Protein AF-A0A8J4X1J0-F1 (afdb_monomer)

Solvent-accessible surface area (backbone atoms only — not comparable to full-atom values): 43280 Å² total; per-residue (Å²): 134,93,78,87,61,37,73,50,76,62,74,62,29,41,37,28,19,87,46,92,84,58,94,62,65,80,46,73,46,73,48,87,46,62,73,51,77,46,79,52,83,76,87,68,97,74,74,69,63,28,39,34,35,43,32,36,79,91,47,76,45,82,46,73,29,86,29,63,68,56,36,57,49,50,51,47,49,53,49,13,59,72,71,59,43,72,67,84,88,60,97,66,55,74,69,56,52,51,52,42,50,51,51,26,51,51,49,54,52,51,56,53,53,64,72,60,75,83,67,84,89,82,88,78,88,78,83,81,86,72,77,79,47,85,29,55,45,100,43,53,75,67,54,50,53,50,50,41,66,75,38,63,89,33,25,30,25,34,37,25,58,26,96,80,76,79,41,34,27,39,40,36,55,45,85,70,99,48,87,44,76,51,76,40,44,32,45,73,44,98,87,65,33,34,32,38,67,50,100,73,67,43,82,17,77,43,64,52,44,51,53,50,52,50,21,59,78,47,75,58,73,43,34,64,24,47,79,72,75,73,94,68,84,59,44,39,40,69,51,70,42,92,87,76,72,53,76,46,81,37,65,62,82,77,65,98,60,89,78,77,76,75,58,64,60,88,73,62,81,47,41,66,31,74,57,91,98,46,41,41,31,57,28,75,33,82,34,74,95,74,51,26,33,38,39,22,16,44,26,33,38,35,34,20,31,58,91,46,53,65,44,72,61,29,60,39,78,55,66,56,57,66,71,51,24,51,53,28,30,75,73,77,43,49,55,93,70,55,22,39,13,35,36,71,45,64,40,80,42,95,88,72,36,30,44,37,26,21,10,39,19,56,49,19,34,24,35,42,33,44,78,56,98,69,40,48,44,72,70,80,62,72,40,87,12,71,30,57,32,34,26,50,81,86,55,58,48,28,60,44,74,56,97,85,31,41,36,15,29,18,23,53,38,82,83,59,80,41,72,33,47,28,38,32,86,83,64,68,33,27,56,67,96,41,63,75,73,56,31,82,63,43,37,42,32,48,47,80,42,61,48,30,66,94,32,93,58,46,37,50,26,33,41,36,40,35,30,25,25,53,41,78,66,58,96,55,100,57,94,47,62,36,16,32,41,30,37,33,39,68,79,60,69,12,25,74,75,50,50,58,48,15,61,56,24,47,35,35,26,43,39,50,51,60,58,81,101,55,93,68,63,29,33,57,48,24,60,30,82,45,55,90,68,54,57,83,59,19,32,39,41,33,32,23,30,55,87,46,88,90,51,48,43,20,35,32,30,42,32,41,48,59,58,51,49,48,45,76,73,65,46,48,34,30,38,72,41,87,89,78,75,42,52,40,77,49,86,70,91,77,52,81,68,60,58,35,56,60,68,22,50,73,41,40,77,72,75,27,83,48,45,51,60,55,54,57,73,25,44,52,46,24,73,71,34,27,34,40,54,50,62,38,61,23,73,76,73,36,46,60,43,37,42,60,53,70,44,51,34,26,49,45,70,47,79,46,60,28,95,88,67,51,78,43,60,39,36,41,35,23,15,47,52,12,30,36,36,35,32,37,66,56,94,80,45,66,42,74,54,48,60,46,44,70,46,99,54,76,43,37,29,64,33,68,48,77,38,82,89,81,44,35,36,37,37,16,18,58,69,37,33,35,36,35,55,81,67,62,35,69,72,27,86,42,53,58,53,24,17,58,36,40,39,63,55,30,24,19,30,65,85,80,69,42,21,37,47,46,91,76,56,56,84,89,51,51,88,49,41,45,68,25,65,84,79,38,63,51,88,84,44,80,88,131

Sequence (784 aa):
VSRRLWTCLCGNTLYFFNNAKDTHYVEKLDLSGFVSLIDDCSRDRNLEAARMNLRMKDGEIKLTAPNLEARELWKGFLYSVVDLTVPTTLTLLPGQLHMLKEVVEKERQRRRARSLSRAPSSPLSLPLVGEIPACFRPVSRIEAEVLLERHPDCGNMLLRPGRDGTSLAVTTRQDLNGSVFRHYRVTQKPQGGYIIDVENPIPCPTLHDVINALVEKTAGTLQPFLLEEPYEENITYISSNDENGERTLHCAPTGTFPRRPSLPPKGYGGHVFQEEGVWNYSTMLLREDMGVLILGARETIFALDLNNITHKKAMVKWEVISDMQDTCSKKGKKKETECQNYIRILHKMPDGRMYVCGTNAFNPTCDYMSYTDGNLVLENNQHEGKGRCPFDPFQRSTSEFVDGELYSATSGNFLGSDPVMMRSLNESIRTEFSRSWLSEPRFIGMKHVAEGKDNPEGDDDKIYLFFSEAALEYNSYKKLDVSRVARVCKGDLGGARTLQRKWTSFLKARLDCPVPETKLPFLIQDVFLLCPGNWSTCVFYGVFSPQTDMLQYSAVCAYRIQDIREVFSRSNYKTMDASNSQWVTYNGDVPQPRPGACINNATRQQNIFKSLDVPDKTLQFVKEKPLMDQAVEPSSKQPLLVKKGATFTSIVVASTTALDGSIHQVMFIGTASGSVLKAVNYNGEMVISEEVQLFAHSEPVKILRLSSTVGQLYAGSEVAAAQMPLSACGHYTSCMDCVLARDPYCGWDLTSNGCVAISTTHPNTHSEVVQSLRDGNTSRCPAV

Nearest PDB structures (foldseek):
  1olz-assembly1_B  TM=9.410E-01  e=7.943E-62  Homo sapiens
  3ol2-assembly1_A-2  TM=9.557E-01  e=1.565E-60  Homo sapiens
  4gz8-assembly1_A  TM=9.293E-01  e=9.416E-50  Mus musculus
  1q47-assembly1_B  TM=9.420E-01  e=6.108E-47  Mus musculus
  4gza-assembly1_G  TM=9.334E-01  e=1.654E-44  Mus musculus

Radius of gyration: 31.63 Å; Cα contacts (8 Å, |Δi|>4): 1754; chains: 1; bounding box: 91×72×89 Å

InterPro domains:
  IPR000980 SH2 domain [PS50001] (127-231)
  IPR001627 Sema domain [PF01403] (524-708)
  IPR001627 Sema domain [PS51004] (260-726)
  IPR001627 Sema domain [SM00630] (281-710)
  IPR002165 Plexin repeat [PF01437] (729-782)
  IPR011993 PH-like domain superfamily [G3DSA:2.30.29.30] (2-119)
  IPR015943 WD40/YVTN repeat-like-containing domain superfamily [G3DSA:2.130.10.10] (263-727)
  IPR016201 PSI domain [SM00423] (728-782)
  IPR027231 Semaphorin [PTHR11036] (273-781)
  IPR036352 Sema domain superfamily [SSF101912] (270-726)
  IPR036860 SH2 domain superfamily [G3DSA:3.30.505.10] (126-227)
  IPR036860 SH2 domain superfamily [SSF55550] (130-221)

Secondary structure (DSSP, 8-state):
-PPP-EEEEETTEEEEESSTT-SS-SEEEEGGGEEEEEE-----SSS--EEEEEEETTEEEEEEESSHHHHHHHHHHHHHHHHSS--TTS---HHHHHHHHHHHHHHHHHHHHHHSSSS----------SPPPTTB----HHHHHHHHHH-GGG-SEEEEE-TTSSSEEEEEEEESSSEEEEEEEEEE-TTSSEEEESSS-EEESSHHHHHHHHHHHTTTSS-B----------EEEEEEPTTT--EEEEEP---SSPPPP---TTSS--EEE--TT-----EEEEEGGGTEEEEE-BSEEEEEESS-TTSEEEEEE-PPPHHHHHHHHHTT--TTTTSS-BEEEEEE-TTS-EEEEE-TTTS-EEEEEEEETTEEEE----EE-BTTB-SSTTS--EEEEETTEEEEEEESSTTS--EEEEEESSS-EE--SSTTT-SS-EEEEEEEE-TTTT-TT----EEEEEEEEE-TT---SS--EEEEEEEEETT----SSTTTTB-SS-EEEEB----TT--SPPEEEEEEEE-SSSGGG-EEEEEEE-SSTT--EEEEEEEEHHHHHHHHHHSPBEEE-TTT--EEE--SPPPSSPTT----HHHHTTT--SGGGS-HHHHHHHHH--BBSSPBPPTTSS-SEEEESSPEEEEEEEEEE-TTS-EEEEEEEEETTSEEEEEEEETTEEEEEEEEE-SSS-----EEEEETTTTEEEEE-SS-EEEEES--GGG--SHHHHHHTT-TTEEEETTTTEEEEGGGS-GGGGGGEE--SSS---TTSPP-

Structure (mmCIF, N/CA/C/O backbone):
data_AF-A0A8J4X1J0-F1
#
_entry.id   AF-A0A8J4X1J0-F1
#
loop_
_atom_site.group_PDB
_atom_site.id
_atom_site.type_symbol
_atom_site.label_atom_id
_atom_site.label_alt_id
_atom_site.label_comp_id
_atom_site.label_asym_id
_atom_site.label_entity_id
_atom_site.label_seq_id
_atom_site.pdbx_PDB_ins_code
_atom_site.Cartn_x
_atom_site.Cartn_y
_atom_site.Cartn_z
_atom_site.occupancy
_atom_site.B_iso_or_equiv
_atom_site.auth_seq_id
_atom_site.auth_comp_id
_atom_site.auth_asym_id
_atom_site.auth_atom_id
_atom_site.pdbx_PDB_model_num
ATOM 1 N N . VAL A 1 1 ? -14.715 28.954 -50.607 1.00 53.66 1 VAL A N 1
ATOM 2 C CA . VAL A 1 1 ? -13.509 28.210 -50.170 1.00 53.66 1 VAL A CA 1
ATOM 3 C C . VAL A 1 1 ? -13.887 27.403 -48.938 1.00 53.66 1 VAL A C 1
ATOM 5 O O . VAL A 1 1 ? -14.342 28.002 -47.974 1.00 53.66 1 VAL A O 1
ATOM 8 N N . SER A 1 2 ? -13.809 26.071 -48.983 1.00 63.12 2 SER A N 1
ATOM 9 C CA . SER A 1 2 ? -14.138 25.207 -47.838 1.00 63.12 2 SER A CA 1
ATOM 10 C C . SER A 1 2 ? -13.019 25.265 -46.797 1.00 63.12 2 SER A C 1
ATOM 12 O O . SER A 1 2 ? -11.875 24.937 -47.107 1.00 63.12 2 SER A O 1
ATOM 14 N N . ARG A 1 3 ? -13.337 25.681 -45.569 1.00 77.75 3 ARG A N 1
ATOM 15 C CA . ARG A 1 3 ? -12.381 25.777 -44.459 1.00 77.75 3 ARG A CA 1
ATOM 16 C C . ARG A 1 3 ? -12.575 24.591 -43.516 1.00 77.75 3 ARG A C 1
ATOM 18 O O . ARG A 1 3 ? -13.688 24.347 -43.063 1.00 77.75 3 ARG A O 1
ATOM 25 N N . ARG A 1 4 ? -11.503 23.850 -43.222 1.00 81.31 4 ARG A N 1
ATOM 26 C CA . ARG A 1 4 ? -11.531 22.743 -42.254 1.00 81.31 4 ARG A CA 1
ATOM 27 C C . ARG A 1 4 ? -11.336 23.303 -40.847 1.00 81.31 4 ARG A C 1
ATOM 29 O O . ARG A 1 4 ? -10.344 23.984 -40.605 1.00 81.31 4 ARG A O 1
ATOM 36 N N . LEU A 1 5 ? -12.275 23.019 -39.950 1.00 85.25 5 LEU A N 1
ATOM 37 C CA . LEU A 1 5 ? -12.288 23.503 -38.569 1.00 85.25 5 LEU A CA 1
ATOM 38 C C . LEU A 1 5 ? -12.618 22.350 -37.618 1.00 85.25 5 LEU A C 1
ATOM 40 O O . LEU A 1 5 ? -13.330 21.415 -37.988 1.00 85.25 5 LEU A O 1
ATOM 44 N N . TRP A 1 6 ? -12.103 22.423 -36.395 1.00 83.50 6 TRP A N 1
ATOM 45 C CA . TRP A 1 6 ? -12.541 21.570 -35.292 1.00 83.50 6 TRP A CA 1
ATOM 46 C C . TRP A 1 6 ? -13.853 22.107 -34.740 1.00 83.50 6 TRP A C 1
ATOM 48 O O . TRP A 1 6 ? -14.043 23.319 -34.713 1.00 83.50 6 TRP A O 1
ATOM 58 N N . THR A 1 7 ? -14.762 21.238 -34.302 1.00 85.69 7 THR A N 1
ATOM 59 C CA . THR A 1 7 ? -16.050 21.689 -33.768 1.00 85.69 7 THR A CA 1
ATOM 60 C C . THR A 1 7 ? -16.483 20.905 -32.542 1.00 85.69 7 THR A C 1
ATOM 62 O O . THR A 1 7 ? -16.158 19.726 -32.401 1.00 85.69 7 THR A O 1
ATOM 65 N N . CYS A 1 8 ? -17.210 21.571 -31.649 1.00 85.81 8 CYS A N 1
ATOM 66 C CA . CYS A 1 8 ? -17.902 20.942 -30.534 1.00 85.81 8 CYS A CA 1
ATOM 67 C C . CYS A 1 8 ? -19.321 21.508 -30.398 1.00 85.81 8 CYS A C 1
ATOM 69 O O . CYS A 1 8 ? -19.582 22.664 -30.742 1.00 85.81 8 CYS A O 1
ATOM 71 N N . LEU A 1 9 ? -20.239 20.678 -29.899 1.00 82.62 9 LEU A N 1
ATOM 72 C CA . LEU A 1 9 ? -21.615 21.058 -29.593 1.00 82.62 9 LEU A CA 1
ATOM 73 C C . LEU A 1 9 ? -21.746 21.263 -28.086 1.00 82.62 9 LEU A C 1
ATOM 75 O O . LEU A 1 9 ? -21.629 20.313 -27.314 1.00 82.62 9 LEU A O 1
ATOM 79 N N . CYS A 1 10 ? -21.992 22.502 -27.673 1.00 79.44 10 CYS A N 1
ATOM 80 C CA . CYS A 1 10 ? -22.134 22.871 -26.269 1.00 79.44 10 CYS A CA 1
ATOM 81 C C . CYS A 1 10 ? -23.519 23.485 -26.055 1.00 79.44 10 CYS A C 1
ATOM 83 O O . CYS A 1 10 ? -23.748 24.670 -26.310 1.00 79.44 10 CYS A O 1
ATOM 85 N N . GLY A 1 11 ? -24.465 22.665 -25.595 1.00 81.69 11 GLY A N 1
ATOM 86 C CA . GLY A 1 11 ? -25.881 23.023 -25.616 1.00 81.69 11 GLY A CA 1
ATOM 87 C C . GLY A 1 11 ? -26.358 23.297 -27.041 1.00 81.69 11 GLY A C 1
ATOM 88 O O . GLY A 1 11 ? -25.935 22.621 -27.970 1.00 81.69 11 GLY A O 1
ATOM 89 N N . ASN A 1 12 ? -27.177 24.329 -27.243 1.00 81.69 12 ASN A N 1
ATOM 90 C CA . ASN A 1 12 ? -27.700 24.674 -28.573 1.00 81.69 12 ASN A CA 1
ATOM 91 C C . ASN A 1 12 ? -26.719 25.447 -29.456 1.00 81.69 12 ASN A C 1
ATOM 93 O O . ASN A 1 12 ? -27.144 26.109 -30.389 1.00 81.69 12 ASN A O 1
ATOM 97 N N . THR A 1 13 ? -25.419 25.431 -29.178 1.00 85.69 13 THR A N 1
ATOM 98 C CA . THR A 1 13 ? -24.461 26.189 -29.983 1.00 85.69 13 THR A CA 1
ATOM 99 C C . THR A 1 13 ? -23.310 25.301 -30.425 1.00 85.69 13 THR A C 1
ATOM 101 O O . THR A 1 13 ? -22.663 24.646 -29.606 1.00 85.69 13 THR A O 1
ATOM 104 N N . LEU A 1 14 ? -23.061 25.293 -31.734 1.00 88.06 14 LEU A N 1
ATOM 105 C CA . LEU A 1 14 ? -21.848 24.749 -32.326 1.00 88.06 14 LEU A CA 1
ATOM 106 C C . LEU A 1 14 ? -20.750 25.802 -32.256 1.00 88.06 14 LEU A C 1
ATOM 108 O O . LEU A 1 14 ? -20.957 26.949 -32.649 1.00 88.06 14 LEU A O 1
ATOM 112 N N . TYR A 1 15 ? -19.581 25.399 -31.786 1.00 87.81 15 TYR A N 1
ATOM 113 C CA . TYR A 1 15 ? -18.388 26.234 -31.753 1.00 87.81 15 TYR A CA 1
ATOM 114 C C . TYR A 1 15 ? -17.354 25.665 -32.716 1.00 87.81 15 TYR A C 1
ATOM 116 O O . TYR A 1 15 ? -17.186 24.447 -32.777 1.00 87.81 15 TYR A O 1
ATOM 124 N N . PHE A 1 16 ? -16.670 26.529 -33.462 1.00 89.44 16 PHE A N 1
ATOM 125 C CA . PHE A 1 16 ? -15.661 26.149 -34.446 1.00 89.44 16 PHE A CA 1
ATOM 126 C C . PHE A 1 16 ? -14.292 26.735 -34.092 1.00 89.44 16 PHE A C 1
ATOM 128 O O . PHE A 1 16 ? -14.179 27.913 -33.757 1.00 89.44 16 PHE A O 1
ATOM 135 N N . PHE A 1 17 ? -13.244 25.924 -34.205 1.00 88.44 17 PHE A N 1
ATOM 136 C CA . PHE A 1 17 ? -11.879 26.218 -33.765 1.00 88.44 17 PHE A CA 1
ATOM 137 C C . PHE A 1 17 ? -10.871 25.905 -34.874 1.00 88.44 17 PHE A C 1
ATOM 139 O O . PHE A 1 17 ? -11.098 25.017 -35.701 1.00 88.44 17 PHE A O 1
ATOM 146 N N . ASN A 1 18 ? -9.730 26.598 -34.877 1.00 84.31 18 ASN A N 1
ATOM 147 C CA . ASN A 1 18 ? -8.633 26.265 -35.790 1.00 84.31 18 ASN A CA 1
ATOM 148 C C . ASN A 1 18 ? -7.903 24.990 -35.332 1.00 84.31 18 ASN A C 1
ATOM 150 O O . ASN A 1 18 ? -7.528 24.172 -36.171 1.00 84.31 18 ASN A O 1
ATOM 154 N N . ASN A 1 19 ? -7.738 24.798 -34.018 1.00 79.88 19 ASN A N 1
ATOM 155 C CA . ASN A 1 19 ? -7.084 23.640 -33.407 1.00 79.88 19 ASN A CA 1
ATOM 156 C C . ASN A 1 19 ? -7.934 23.051 -32.262 1.00 79.88 19 ASN A C 1
ATOM 158 O O . ASN A 1 19 ? -8.654 23.766 -31.571 1.00 79.88 19 ASN A O 1
ATOM 162 N N . ALA A 1 20 ? -7.821 21.742 -32.025 1.00 72.19 20 ALA A N 1
ATOM 163 C CA . ALA A 1 20 ? -8.524 21.021 -30.963 1.00 72.19 20 ALA A CA 1
ATOM 164 C C . ALA A 1 20 ? -8.158 21.478 -29.535 1.00 72.19 20 ALA A C 1
ATOM 166 O O . ALA A 1 20 ? -8.889 21.173 -28.597 1.00 72.19 20 ALA A O 1
ATOM 167 N N . LYS A 1 21 ? -7.022 22.169 -29.356 1.00 72.62 21 LYS A N 1
ATOM 168 C CA . LYS A 1 21 ? -6.551 22.675 -28.052 1.00 72.62 21 LYS A CA 1
ATOM 169 C C . LYS A 1 21 ? -6.857 24.158 -27.813 1.00 72.62 21 LYS A C 1
ATOM 171 O O . LYS A 1 21 ? -6.480 24.681 -26.766 1.00 72.62 21 LYS A O 1
ATOM 176 N N . ASP A 1 22 ? -7.500 24.833 -28.764 1.00 75.94 22 ASP A N 1
ATOM 177 C CA . ASP A 1 22 ? -7.781 26.263 -28.649 1.00 75.94 22 ASP A CA 1
ATOM 178 C C . ASP A 1 22 ? -8.892 26.517 -27.623 1.00 75.94 22 ASP A C 1
ATOM 180 O O . ASP A 1 22 ? -9.941 25.874 -27.631 1.00 75.94 22 ASP A O 1
ATOM 184 N N . THR A 1 23 ? -8.684 27.501 -26.750 1.00 69.38 23 THR A N 1
ATOM 185 C CA . THR A 1 23 ? -9.673 27.935 -25.749 1.00 69.38 23 THR A CA 1
ATOM 186 C C . THR A 1 23 ? -10.675 28.951 -26.303 1.00 69.38 23 THR A C 1
ATOM 188 O O . THR A 1 23 ? -11.692 29.235 -25.666 1.00 69.38 23 THR A O 1
ATOM 191 N N . HIS A 1 24 ? -10.414 29.502 -27.492 1.00 71.62 24 HIS A N 1
ATOM 192 C CA . HIS A 1 24 ? -11.239 30.519 -28.140 1.00 71.62 24 HIS A CA 1
ATOM 193 C C . HIS A 1 24 ? -11.741 30.033 -29.499 1.00 71.62 24 HIS A C 1
ATOM 195 O O . HIS A 1 24 ? -10.965 29.570 -30.335 1.00 71.62 24 HIS A O 1
ATOM 201 N N . TYR A 1 25 ? -13.052 30.149 -29.716 1.00 81.88 25 TYR A N 1
ATOM 202 C CA . TYR A 1 25 ? -13.682 29.794 -30.982 1.00 81.88 25 TYR A CA 1
ATOM 203 C C . TYR A 1 25 ? -13.504 30.916 -32.005 1.00 81.88 25 TYR A C 1
ATOM 205 O O . TYR A 1 25 ? -13.492 32.099 -31.669 1.00 81.88 25 TYR A O 1
ATOM 213 N N . VAL A 1 26 ? -13.389 30.527 -33.267 1.00 87.12 26 VAL A N 1
ATOM 214 C CA . VAL A 1 26 ? -13.301 31.434 -34.414 1.00 87.12 26 VAL A CA 1
ATOM 215 C C . VAL A 1 26 ? -14.696 31.804 -34.906 1.00 87.12 26 VAL A C 1
ATOM 217 O O . VAL A 1 26 ? -14.941 32.938 -35.302 1.00 87.12 26 VAL A O 1
ATOM 220 N N . GLU A 1 27 ? -15.614 30.843 -34.866 1.00 86.38 27 GLU A N 1
ATOM 221 C CA . GLU A 1 27 ? -16.990 31.002 -35.321 1.00 86.38 27 GLU A CA 1
ATOM 222 C C . GLU A 1 27 ? -17.922 30.198 -34.413 1.00 86.38 27 GLU A C 1
ATOM 224 O O . GLU A 1 27 ? -17.516 29.193 -33.823 1.00 86.38 27 GLU A O 1
ATOM 229 N N . LYS A 1 28 ? -19.165 30.653 -34.262 1.00 88.56 28 LYS A N 1
ATOM 230 C CA . LYS A 1 28 ? -20.205 29.908 -33.553 1.00 88.56 28 LYS A CA 1
ATOM 231 C C . LYS A 1 28 ? -21.508 29.949 -34.332 1.00 88.56 28 LYS A C 1
ATOM 233 O O . LYS A 1 28 ? -21.813 30.955 -34.966 1.00 88.56 28 LYS A O 1
ATOM 238 N N . LEU A 1 29 ? -22.289 28.887 -34.210 1.00 86.62 29 LEU A N 1
ATOM 239 C CA . LEU A 1 29 ? -23.601 28.755 -34.822 1.00 86.62 29 LEU A CA 1
ATOM 240 C C . LEU A 1 29 ? -24.626 28.370 -33.755 1.00 86.62 29 LEU A C 1
ATOM 242 O O . LEU A 1 29 ? -24.512 27.311 -33.138 1.00 86.62 29 LEU A O 1
ATOM 246 N N . ASP A 1 30 ? -25.616 29.235 -33.533 1.00 84.81 30 ASP A N 1
ATOM 247 C CA . ASP A 1 30 ? -26.734 28.954 -32.630 1.00 84.81 30 ASP A CA 1
ATOM 248 C C . ASP A 1 30 ? -27.820 28.154 -33.359 1.00 84.81 30 ASP A C 1
ATOM 250 O O . ASP A 1 30 ? -28.293 28.542 -34.423 1.00 84.81 30 ASP A O 1
ATOM 254 N N . LEU A 1 31 ? -28.215 27.032 -32.768 1.00 85.56 31 LEU A N 1
ATOM 255 C CA . LEU A 1 31 ? -29.181 26.073 -33.292 1.00 85.56 31 LEU A CA 1
ATOM 256 C C . LEU A 1 31 ? -30.616 26.364 -32.827 1.00 85.56 31 LEU A C 1
ATOM 258 O O . LEU A 1 31 ? -31.518 25.574 -33.086 1.00 85.56 31 LEU A O 1
ATOM 262 N N . SER A 1 32 ? -30.868 27.483 -32.146 1.00 81.00 32 SER A N 1
ATOM 263 C CA . SER A 1 32 ? -32.217 27.894 -31.721 1.00 81.00 32 SER A CA 1
ATOM 264 C C . SER A 1 32 ? -33.225 28.020 -32.880 1.00 81.00 32 SER A C 1
ATOM 266 O O . SER A 1 32 ? -34.424 27.811 -32.686 1.00 81.00 32 SER A O 1
ATOM 268 N N . GLY A 1 33 ? -32.743 28.304 -34.094 1.00 80.31 33 GLY A N 1
ATOM 269 C CA . GLY A 1 33 ? -33.520 28.327 -35.335 1.00 80.31 33 GLY A CA 1
ATOM 270 C C . GLY A 1 33 ? -33.474 27.035 -36.161 1.00 80.31 33 GLY A C 1
ATOM 271 O O . GLY A 1 33 ? -33.784 27.102 -37.348 1.00 80.31 33 GLY A O 1
ATOM 272 N N . PHE A 1 34 ? -33.048 25.899 -35.599 1.00 86.56 34 PHE A N 1
ATOM 273 C CA . PHE A 1 34 ? -32.948 24.619 -36.314 1.00 86.56 34 PHE A CA 1
ATOM 274 C C . PHE A 1 34 ? -34.309 24.169 -36.867 1.00 86.56 34 PHE A C 1
ATOM 276 O O . PHE A 1 34 ? -35.314 24.208 -36.158 1.00 86.56 34 PHE A O 1
ATOM 283 N N . VAL A 1 35 ? -34.338 23.742 -38.134 1.00 84.44 35 VAL A N 1
ATOM 284 C CA . VAL A 1 35 ? -35.546 23.236 -38.811 1.00 84.44 35 VAL A CA 1
ATOM 285 C C . VAL A 1 35 ? -35.387 21.765 -39.176 1.00 84.44 35 VAL A C 1
ATOM 287 O O . VAL A 1 35 ? -36.218 20.940 -38.813 1.00 84.44 35 VAL A O 1
ATOM 290 N N . SER A 1 36 ? -34.335 21.425 -39.920 1.00 84.75 36 SER A N 1
ATOM 291 C CA . SER A 1 36 ? -34.095 20.054 -40.374 1.00 84.75 36 SER A CA 1
ATOM 292 C C . SER A 1 36 ? -32.663 19.876 -40.851 1.00 84.75 36 SER A C 1
ATOM 294 O O . SER A 1 36 ? -32.009 20.846 -41.232 1.00 84.75 36 SER A O 1
ATOM 296 N N . LEU A 1 37 ? -32.212 18.630 -40.943 1.00 85.50 37 LEU A N 1
ATOM 297 C CA . LEU A 1 37 ? -30.913 18.292 -41.496 1.00 85.50 37 LEU A CA 1
ATOM 298 C C . LEU A 1 37 ? -31.071 17.259 -42.619 1.00 85.50 37 LEU A C 1
ATOM 300 O O . LEU A 1 37 ? -31.648 16.195 -42.408 1.00 85.50 37 LEU A O 1
ATOM 304 N N . ILE A 1 38 ? -30.607 17.599 -43.821 1.00 80.56 38 ILE A N 1
ATOM 305 C CA . ILE A 1 38 ? -30.830 16.818 -45.047 1.00 80.56 38 ILE A CA 1
ATOM 306 C C . ILE A 1 38 ? -29.484 16.383 -45.622 1.00 80.56 38 ILE A C 1
ATOM 308 O O . ILE A 1 38 ? -28.544 17.172 -45.675 1.00 80.56 38 ILE A O 1
ATOM 312 N N . ASP A 1 39 ? -29.380 15.141 -46.083 1.00 80.50 39 ASP A N 1
ATOM 313 C CA . ASP A 1 39 ? -28.157 14.645 -46.714 1.00 80.50 39 ASP A CA 1
ATOM 314 C C . ASP A 1 39 ? -27.953 15.292 -48.098 1.00 80.50 39 ASP A C 1
ATOM 316 O O . ASP A 1 39 ? -28.858 15.298 -48.935 1.00 80.50 39 ASP A O 1
ATOM 320 N N . ASP A 1 40 ? -26.751 15.812 -48.370 1.00 75.50 40 ASP A N 1
ATOM 321 C CA . ASP A 1 40 ? -26.391 16.319 -49.700 1.00 75.50 40 ASP A CA 1
ATOM 322 C C . ASP A 1 40 ? -25.772 15.174 -50.519 1.00 75.50 40 ASP A C 1
ATOM 324 O O . ASP A 1 40 ? -24.649 14.745 -50.255 1.00 75.50 40 ASP A O 1
ATOM 328 N N . CYS A 1 41 ? -26.522 14.653 -51.496 1.00 63.81 41 CYS A N 1
ATOM 329 C CA . CYS A 1 41 ? -26.119 13.513 -52.331 1.00 63.81 41 CYS A CA 1
ATOM 330 C C . CYS A 1 41 ? -25.307 13.911 -53.583 1.00 63.81 41 CYS A C 1
ATOM 332 O O . CYS A 1 41 ? -25.130 13.090 -54.488 1.00 63.81 41 CYS A O 1
ATOM 334 N N . SER A 1 42 ? -24.839 15.162 -53.688 1.00 63.56 42 SER A N 1
ATOM 335 C CA . SER A 1 42 ? -24.031 15.606 -54.832 1.00 63.56 42 SER A CA 1
ATOM 336 C C . SER A 1 42 ? -22.708 14.826 -54.925 1.00 63.56 42 SER A C 1
ATOM 338 O O . SER A 1 42 ? -21.926 14.761 -53.978 1.00 63.56 42 SER A O 1
ATOM 340 N N . ARG A 1 43 ? -22.454 14.198 -56.083 1.00 52.53 43 ARG A N 1
ATOM 341 C CA . ARG A 1 43 ? -21.235 13.417 -56.348 1.00 52.53 43 ARG A CA 1
ATOM 342 C C . ARG A 1 43 ? -20.044 14.345 -56.579 1.00 52.53 43 ARG A C 1
ATOM 344 O O . ARG A 1 43 ? -19.954 14.956 -57.641 1.00 52.53 43 ARG A O 1
ATOM 351 N N . ASP A 1 44 ? -19.109 14.384 -55.636 1.00 52.34 44 ASP A N 1
ATOM 352 C CA . ASP A 1 44 ? -17.760 14.901 -55.880 1.00 52.34 44 ASP A CA 1
ATOM 353 C C . ASP A 1 44 ? -16.814 13.727 -56.175 1.00 52.34 44 ASP A C 1
ATOM 355 O O . ASP A 1 44 ? -16.873 12.693 -55.510 1.00 52.34 44 ASP A O 1
ATOM 359 N N . ARG A 1 45 ? -15.991 13.836 -57.223 1.00 51.22 45 ARG A N 1
ATOM 360 C CA . ARG A 1 45 ? -15.223 12.699 -57.773 1.00 51.22 45 ARG A CA 1
ATOM 361 C C . ARG A 1 45 ? -13.952 12.357 -56.990 1.00 51.22 45 ARG A C 1
ATOM 363 O O . ARG A 1 45 ? -13.296 11.392 -57.355 1.00 51.22 45 ARG A O 1
ATOM 370 N N . ASN A 1 46 ? -13.624 13.087 -55.923 1.00 51.97 46 ASN A N 1
ATOM 371 C CA . ASN A 1 46 ? -12.456 12.821 -55.086 1.00 51.97 46 ASN A CA 1
ATOM 372 C C . ASN A 1 46 ? -12.777 13.007 -53.589 1.00 51.97 46 ASN A C 1
ATOM 374 O O . ASN A 1 46 ? -13.089 14.115 -53.159 1.00 51.97 46 ASN A O 1
ATOM 378 N N . LEU A 1 47 ? -12.576 11.922 -52.825 1.00 51.75 47 LEU A N 1
ATOM 379 C CA . LEU A 1 47 ? -12.557 11.778 -51.355 1.00 51.75 47 LEU A CA 1
ATOM 380 C C . LEU A 1 47 ? -13.910 11.632 -50.628 1.00 51.75 47 LEU A C 1
ATOM 382 O O . LEU A 1 47 ? -14.890 12.301 -50.933 1.00 51.75 47 LEU A O 1
ATOM 386 N N . GLU A 1 48 ? -13.896 10.747 -49.623 1.00 55.31 48 GLU A N 1
ATOM 387 C CA . GLU A 1 48 ? -14.950 10.261 -48.706 1.00 55.31 48 GLU A CA 1
ATOM 388 C C . GLU A 1 48 ? -15.650 11.342 -47.840 1.00 55.31 48 GLU A C 1
ATOM 390 O O . GLU A 1 48 ? -15.951 11.142 -46.664 1.00 55.31 48 GLU A O 1
ATOM 395 N N . ALA A 1 49 ? -15.908 12.527 -48.387 1.00 58.22 49 ALA A N 1
ATOM 396 C CA . ALA A 1 49 ? -16.509 13.643 -47.673 1.00 58.22 49 ALA A CA 1
ATOM 397 C C . ALA A 1 49 ? -18.037 13.481 -47.566 1.00 58.22 49 ALA A C 1
ATOM 399 O O . ALA A 1 49 ? -18.771 13.680 -48.536 1.00 58.22 49 ALA A O 1
ATOM 400 N N . ALA A 1 50 ? -18.535 13.164 -46.370 1.00 73.75 50 ALA A N 1
ATOM 401 C CA . ALA A 1 50 ? -19.963 12.988 -46.121 1.00 73.75 50 ALA A CA 1
ATOM 402 C C . ALA A 1 50 ? -20.628 14.343 -45.810 1.00 73.75 50 ALA A C 1
ATOM 404 O O . ALA A 1 50 ? -20.500 14.886 -44.708 1.00 73.75 50 ALA A O 1
ATOM 405 N N . ARG A 1 51 ? -21.320 14.919 -46.803 1.00 80.69 51 ARG A N 1
ATOM 406 C CA . ARG A 1 51 ? -21.959 16.245 -46.716 1.00 80.69 51 ARG A CA 1
ATOM 407 C C . ARG A 1 51 ? -23.377 16.172 -46.143 1.00 80.69 51 ARG A C 1
ATOM 409 O O . ARG A 1 51 ? -24.104 15.202 -46.373 1.00 80.69 51 ARG A O 1
ATOM 416 N N . MET A 1 52 ? -23.761 17.214 -45.410 1.00 86.50 52 MET A N 1
ATOM 417 C CA . MET A 1 52 ? -25.103 17.415 -44.863 1.00 86.50 52 MET A CA 1
ATOM 418 C C . MET A 1 52 ? -25.483 18.902 -44.897 1.00 86.50 52 MET A C 1
ATOM 420 O O . MET A 1 52 ? -24.649 19.769 -44.634 1.00 86.50 52 MET A O 1
ATOM 424 N N . ASN A 1 53 ? -26.741 19.195 -45.204 1.00 85.56 53 ASN A N 1
ATOM 425 C CA . ASN A 1 53 ? -27.302 20.537 -45.253 1.00 85.56 53 ASN A CA 1
ATOM 426 C C . ASN A 1 53 ? -28.152 20.773 -44.003 1.00 85.56 53 ASN A C 1
ATOM 428 O O . ASN A 1 53 ? -29.186 20.135 -43.799 1.00 85.56 53 ASN A O 1
ATOM 432 N N . LEU A 1 54 ? -27.689 21.684 -43.154 1.00 88.44 54 LEU A N 1
ATOM 433 C CA . LEU A 1 54 ? -28.386 22.146 -41.968 1.00 88.44 54 LEU A CA 1
ATOM 434 C C . LEU A 1 54 ? -29.311 23.303 -42.356 1.00 88.44 54 LEU A C 1
ATOM 436 O O . LEU A 1 54 ? -28.852 24.405 -42.659 1.00 88.44 54 LEU A O 1
ATOM 440 N N . ARG A 1 55 ? -30.619 23.054 -42.333 1.00 85.31 55 ARG A N 1
ATOM 441 C CA . ARG A 1 55 ? -31.639 24.066 -42.596 1.00 85.31 55 ARG A CA 1
ATOM 442 C C . ARG A 1 55 ? -32.021 24.760 -41.296 1.00 85.31 55 ARG A C 1
ATOM 444 O O . ARG A 1 55 ? -32.523 24.130 -40.363 1.00 85.31 55 ARG A O 1
ATOM 451 N N . MET A 1 56 ? -31.800 26.063 -41.271 1.00 85.44 56 MET A N 1
ATOM 452 C CA . MET A 1 56 ? -32.179 26.980 -40.206 1.00 85.44 56 MET A CA 1
ATOM 453 C C . MET A 1 56 ? -33.328 27.871 -40.696 1.00 85.44 56 MET A C 1
ATOM 455 O O . MET A 1 56 ? -33.579 27.968 -41.897 1.00 85.44 56 MET A O 1
ATOM 459 N N . LYS A 1 57 ? -34.019 28.558 -39.786 1.00 81.75 57 LYS A N 1
ATOM 460 C CA . LYS A 1 57 ? -35.054 29.547 -40.145 1.00 81.75 57 LYS A CA 1
ATOM 461 C C . LYS A 1 57 ? -34.515 30.680 -41.027 1.00 81.75 57 LYS A C 1
ATOM 463 O O . LYS A 1 57 ? -35.236 31.155 -41.896 1.00 81.75 57 LYS A O 1
ATOM 468 N N . ASP A 1 58 ? -33.248 31.042 -40.837 1.00 80.75 58 ASP A N 1
ATOM 469 C CA . ASP A 1 58 ? -32.611 32.194 -41.487 1.00 80.75 58 ASP A CA 1
ATOM 470 C C . ASP A 1 58 ? -31.735 31.811 -42.699 1.00 80.75 58 ASP A C 1
ATOM 472 O O . ASP A 1 58 ? -31.074 32.668 -43.283 1.00 80.75 58 ASP A O 1
ATOM 476 N N . GLY A 1 59 ? -31.703 30.529 -43.092 1.00 83.44 59 GLY A N 1
ATOM 477 C CA . GLY A 1 59 ? -30.926 30.061 -44.245 1.00 83.44 59 GLY A CA 1
ATOM 478 C C . GLY A 1 59 ? -30.488 28.596 -44.169 1.00 83.44 59 GLY A C 1
ATOM 479 O O . GLY A 1 59 ? -30.824 27.867 -43.237 1.00 83.44 59 GLY A O 1
ATOM 480 N N . GLU A 1 60 ? -29.719 28.149 -45.162 1.00 85.75 60 GLU A N 1
ATOM 481 C CA . GLU A 1 60 ? -29.190 26.781 -45.243 1.00 85.75 60 GLU A CA 1
ATOM 482 C C . GLU A 1 60 ? -27.657 26.782 -45.173 1.00 85.75 60 GLU A C 1
ATOM 484 O O . GLU A 1 60 ? -26.987 27.525 -45.890 1.00 85.75 60 GLU A O 1
ATOM 489 N N . ILE A 1 61 ? -27.100 25.943 -44.296 1.00 87.25 61 ILE A N 1
ATOM 490 C CA . ILE A 1 61 ? -25.663 25.843 -44.029 1.00 87.25 61 ILE A CA 1
ATOM 491 C C . ILE A 1 61 ? -25.173 24.462 -44.452 1.00 87.25 61 ILE A C 1
ATOM 493 O O . ILE A 1 61 ? -25.685 23.441 -43.995 1.00 87.25 61 ILE A O 1
ATOM 497 N N . LYS A 1 62 ? -24.141 24.418 -45.296 1.00 87.00 62 LYS A N 1
ATOM 498 C CA . LYS A 1 62 ? -23.530 23.159 -45.739 1.00 87.00 62 LYS A CA 1
ATOM 499 C C . LYS A 1 62 ? -22.396 22.746 -44.807 1.00 87.00 62 LYS A C 1
ATOM 501 O O . LYS A 1 62 ? -21.395 23.452 -44.700 1.00 87.00 62 LYS A O 1
ATOM 506 N N . LEU A 1 63 ? -22.524 21.581 -44.180 1.00 86.31 63 LEU A N 1
ATOM 507 C CA . LEU A 1 63 ? -21.504 20.972 -43.327 1.00 86.31 63 LEU A CA 1
ATOM 508 C C . LEU A 1 63 ? -20.914 19.735 -44.010 1.00 86.31 63 LEU A C 1
ATOM 510 O O . LEU A 1 63 ? -21.599 18.998 -44.717 1.00 86.31 63 LEU A O 1
ATOM 514 N N . THR A 1 64 ? -19.620 19.501 -43.803 1.00 85.81 64 THR A N 1
ATOM 515 C CA . THR A 1 64 ? -18.912 18.335 -44.350 1.00 85.81 64 THR A CA 1
ATOM 516 C C . THR A 1 64 ? -18.235 17.578 -43.217 1.00 85.81 64 THR A C 1
ATOM 518 O O . THR A 1 64 ? -17.396 18.140 -42.517 1.00 85.81 64 THR A O 1
ATOM 521 N N . ALA A 1 65 ? -18.602 16.310 -43.039 1.00 82.25 65 ALA A N 1
ATOM 522 C CA . ALA A 1 65 ? -17.989 15.404 -42.076 1.00 82.25 65 ALA A CA 1
ATOM 523 C C . ALA A 1 65 ? -16.842 14.600 -42.726 1.00 82.25 65 ALA A C 1
ATOM 525 O O . ALA A 1 65 ? -16.842 14.409 -43.946 1.00 82.25 65 ALA A O 1
ATOM 526 N N . PRO A 1 66 ? -15.866 14.117 -41.932 1.00 77.81 66 PRO A N 1
ATOM 527 C CA . PRO A 1 66 ? -14.700 13.400 -42.452 1.00 77.81 66 PRO A CA 1
ATOM 528 C C . PRO A 1 66 ? -15.019 12.018 -43.038 1.00 77.81 66 PRO A C 1
ATOM 530 O O . PRO A 1 66 ? -14.223 11.526 -43.824 1.00 77.81 66 PRO A O 1
ATOM 533 N N . ASN A 1 67 ? -16.136 11.395 -42.647 1.00 78.56 67 ASN A N 1
ATOM 534 C CA . ASN A 1 67 ? -16.636 10.131 -43.193 1.00 78.56 67 ASN A CA 1
ATOM 535 C C . ASN A 1 67 ? -18.143 9.968 -42.894 1.00 78.56 67 ASN A C 1
ATOM 537 O O . ASN A 1 67 ? -18.744 10.791 -42.191 1.00 78.56 67 ASN A O 1
ATOM 541 N N . LEU A 1 68 ? -18.755 8.910 -43.439 1.00 75.44 68 LEU A N 1
ATOM 542 C CA . LEU A 1 68 ? -20.192 8.634 -43.319 1.00 75.44 68 LEU A CA 1
ATOM 543 C C . LEU A 1 68 ? -20.631 8.373 -41.870 1.00 75.44 68 LEU A C 1
ATOM 545 O O . LEU A 1 68 ? -21.662 8.886 -41.445 1.00 75.44 68 LEU A O 1
ATOM 549 N N . GLU A 1 69 ? -19.836 7.632 -41.098 1.00 79.50 69 GLU A N 1
ATOM 550 C CA . GLU A 1 69 ? -20.150 7.320 -39.699 1.00 79.50 69 GLU A CA 1
ATOM 551 C C . GLU A 1 69 ? -20.184 8.589 -38.837 1.00 79.50 69 GLU A C 1
ATOM 553 O O . GLU A 1 69 ? -21.140 8.827 -38.099 1.00 79.50 69 GLU A O 1
ATOM 558 N N . ALA A 1 70 ? -19.186 9.462 -38.992 1.00 81.25 70 ALA A N 1
ATOM 559 C CA . ALA A 1 70 ? -19.150 10.750 -38.317 1.00 81.25 70 ALA A CA 1
ATOM 560 C C . ALA A 1 70 ? -20.355 11.614 -38.709 1.00 81.25 70 ALA A C 1
ATOM 562 O O . ALA A 1 70 ? -20.914 12.291 -37.848 1.00 81.25 70 ALA A O 1
ATOM 563 N N . ARG A 1 71 ? -20.793 11.578 -39.977 1.00 85.56 71 ARG A N 1
ATOM 564 C CA . ARG A 1 71 ? -21.997 12.303 -40.409 1.00 85.56 71 ARG A CA 1
ATOM 565 C C . ARG A 1 71 ? -23.241 11.831 -39.660 1.00 85.56 71 ARG A C 1
ATOM 567 O O . ARG A 1 71 ? -23.971 12.669 -39.133 1.00 85.56 71 ARG A O 1
ATOM 574 N N . GLU A 1 72 ? -23.478 10.522 -39.602 1.00 83.00 72 GLU A N 1
ATOM 575 C CA . GLU A 1 72 ? -24.656 9.967 -38.920 1.00 83.00 72 GLU A CA 1
ATOM 576 C C . GLU A 1 72 ? -24.606 10.195 -37.403 1.00 83.00 72 GLU A C 1
ATOM 578 O O . GLU A 1 72 ? -25.629 10.483 -36.776 1.00 83.00 72 GLU A O 1
ATOM 583 N N . LEU A 1 73 ? -23.411 10.180 -36.811 1.00 83.50 73 LEU A N 1
ATOM 584 C CA . LEU A 1 73 ? -23.242 10.490 -35.397 1.00 83.50 73 LEU A CA 1
ATOM 585 C C . LEU A 1 73 ? -23.520 11.973 -35.091 1.00 83.50 73 LEU A C 1
ATOM 587 O O . LEU A 1 73 ? -24.233 12.282 -34.135 1.00 83.50 73 LEU A O 1
ATOM 591 N N . TRP A 1 74 ? -23.019 12.898 -35.918 1.00 87.88 74 TRP A N 1
ATOM 592 C CA . TRP A 1 74 ? -23.303 14.333 -35.784 1.00 87.88 74 TRP A CA 1
ATOM 593 C C . TRP A 1 74 ? -24.786 14.654 -35.993 1.00 87.88 74 TRP A C 1
ATOM 595 O O . TRP A 1 74 ? -25.337 15.458 -35.241 1.00 87.88 74 TRP A O 1
ATOM 605 N N . LYS A 1 75 ? -25.459 13.973 -36.931 1.00 86.38 75 LYS A N 1
ATOM 606 C CA . LYS A 1 75 ? -26.926 13.990 -37.064 1.00 86.38 75 LYS A CA 1
ATOM 607 C C . LYS A 1 75 ? -27.598 13.612 -35.748 1.00 86.38 75 LYS A C 1
ATOM 609 O O . LYS A 1 75 ? -28.438 14.363 -35.254 1.00 86.38 75 LYS A O 1
ATOM 614 N N . GLY A 1 76 ? -27.175 12.497 -35.152 1.00 85.88 76 GLY A N 1
ATOM 615 C CA . GLY A 1 76 ? -27.680 12.025 -33.865 1.00 85.88 76 GLY A CA 1
ATOM 616 C C . GLY A 1 76 ? -27.553 13.066 -32.762 1.00 85.88 76 GLY A C 1
ATOM 617 O O . GLY A 1 76 ? -28.540 13.355 -32.088 1.00 85.88 76 GLY A O 1
ATOM 618 N N . PHE A 1 77 ? -26.377 13.676 -32.606 1.00 87.00 77 PHE A N 1
ATOM 619 C CA . PHE A 1 77 ? -26.143 14.688 -31.573 1.00 87.00 77 PHE A CA 1
ATOM 620 C C . PHE A 1 77 ? -26.941 15.975 -31.788 1.00 87.00 77 PHE A C 1
ATOM 622 O O . PHE A 1 77 ? -27.505 16.494 -30.825 1.00 87.00 77 PHE A O 1
ATOM 629 N N . LEU A 1 78 ? -27.021 16.477 -33.024 1.00 87.19 78 LEU A N 1
ATOM 630 C CA . LEU A 1 78 ? -27.738 17.718 -33.323 1.00 87.19 78 LEU A CA 1
ATOM 631 C C . LEU A 1 78 ? -29.235 17.578 -33.043 1.00 87.19 78 LEU A C 1
ATOM 633 O O . LEU A 1 78 ? -29.778 18.377 -32.283 1.00 87.19 78 LEU A O 1
ATOM 637 N N . TYR A 1 79 ? -29.875 16.525 -33.559 1.00 85.00 79 TYR A N 1
ATOM 638 C CA . TYR A 1 79 ? -31.280 16.255 -33.253 1.00 85.00 79 TYR A CA 1
ATOM 639 C C . TYR A 1 79 ? -31.493 15.987 -31.759 1.00 85.00 79 TYR A C 1
ATOM 641 O O . TYR A 1 79 ? -32.410 16.539 -31.159 1.00 85.00 79 TYR A O 1
ATOM 649 N N . SER A 1 80 ? -30.595 15.226 -31.120 1.00 87.12 80 SER A N 1
ATOM 650 C CA . SER A 1 80 ? -30.735 14.900 -29.696 1.00 87.12 80 SER A CA 1
ATOM 651 C C . SER A 1 80 ? -30.699 16.123 -28.789 1.00 87.12 80 SER A C 1
ATOM 653 O O . SER A 1 80 ? -31.459 16.210 -27.827 1.00 87.12 80 SER A O 1
ATOM 655 N N . VAL A 1 81 ? -29.828 17.083 -29.085 1.00 85.88 81 VAL A N 1
ATOM 656 C CA . VAL A 1 81 ? -29.684 18.296 -28.278 1.00 85.88 81 VAL A CA 1
ATOM 657 C C . VAL A 1 81 ? -30.783 19.312 -28.587 1.00 85.88 81 VAL A C 1
ATOM 659 O O . VAL A 1 81 ? -31.297 19.939 -27.659 1.00 85.88 81 VAL A O 1
ATOM 662 N N . VAL A 1 82 ? -31.186 19.458 -29.854 1.00 83.31 82 VAL A N 1
ATOM 663 C CA . VAL A 1 82 ? -32.268 20.377 -30.244 1.00 83.31 82 VAL A CA 1
ATOM 664 C C . VAL A 1 82 ? -33.609 19.895 -29.684 1.00 83.31 82 VAL A C 1
ATOM 666 O O . VAL A 1 82 ? -34.247 20.644 -28.937 1.00 83.31 82 VAL A O 1
ATOM 669 N N . ASP A 1 83 ? -33.967 18.635 -29.942 1.00 82.81 83 ASP A N 1
ATOM 670 C CA . ASP A 1 83 ? -35.277 18.057 -29.608 1.00 82.81 83 ASP A CA 1
ATOM 671 C C . ASP A 1 83 ? -35.329 17.445 -28.199 1.00 82.81 83 ASP A C 1
ATOM 673 O O . ASP A 1 83 ? -36.384 16.997 -27.747 1.00 82.81 83 ASP A O 1
ATOM 677 N N . LEU A 1 84 ? -34.197 17.408 -27.481 1.00 84.31 84 LEU A N 1
ATOM 678 C CA . LEU A 1 84 ? -34.054 16.788 -26.154 1.00 84.31 84 LEU A CA 1
ATOM 679 C C . LEU A 1 84 ? -34.563 15.336 -26.101 1.00 84.31 84 LEU A C 1
ATOM 681 O O . LEU A 1 84 ? -35.089 14.891 -25.071 1.00 84.31 84 LEU A O 1
ATOM 685 N N . THR A 1 85 ? -34.419 14.597 -27.202 1.00 86.69 85 THR A N 1
ATOM 686 C CA . THR A 1 85 ? -34.834 13.196 -27.355 1.00 86.69 85 THR A CA 1
ATOM 687 C C . THR A 1 85 ? -33.907 12.472 -28.327 1.00 86.69 85 THR A C 1
ATOM 689 O O . THR A 1 85 ? -33.404 13.076 -29.261 1.00 86.69 85 THR A O 1
ATOM 692 N N . VAL A 1 86 ? -33.656 11.176 -28.121 1.00 85.06 86 VAL A N 1
ATOM 693 C CA . VAL A 1 86 ? -32.784 10.409 -29.026 1.00 85.06 86 VAL A CA 1
ATOM 694 C C . VAL A 1 86 ? -33.576 9.991 -30.273 1.00 85.06 86 VAL A C 1
A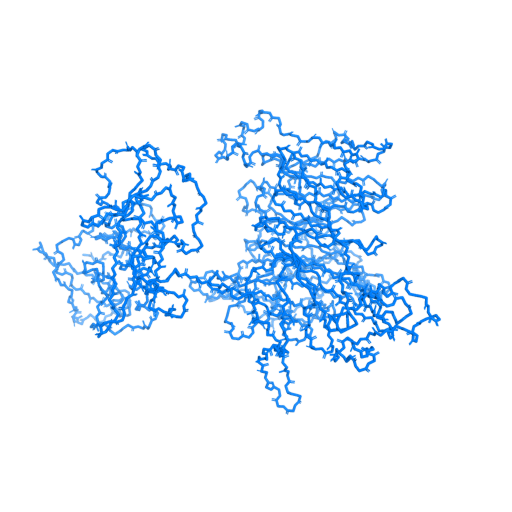TOM 696 O O . VAL A 1 86 ? -34.585 9.299 -30.112 1.00 85.06 86 VAL A O 1
ATOM 699 N N . PRO A 1 87 ? -33.144 10.356 -31.496 1.00 77.50 87 PRO A N 1
ATOM 700 C CA . PRO A 1 87 ? -33.857 10.001 -32.720 1.00 77.50 87 PRO A CA 1
ATOM 701 C C . PRO A 1 87 ? -33.892 8.490 -32.933 1.00 77.50 87 PRO A C 1
ATOM 703 O O . PRO A 1 87 ? -32.856 7.827 -32.915 1.00 77.50 87 PRO A O 1
ATOM 706 N N . THR A 1 88 ? -35.077 7.945 -33.190 1.00 70.62 88 THR A N 1
ATOM 707 C CA . THR A 1 88 ? -35.273 6.518 -33.497 1.00 70.62 88 THR A CA 1
ATOM 708 C C . THR A 1 88 ? -35.030 6.182 -34.970 1.00 70.62 88 THR A C 1
ATOM 710 O O . THR A 1 88 ? -34.961 5.012 -35.329 1.00 70.62 88 THR A O 1
ATOM 713 N N . THR A 1 89 ? -34.893 7.196 -35.826 1.00 62.78 89 THR A N 1
ATOM 714 C CA . THR A 1 89 ? -34.743 7.067 -37.283 1.00 62.78 89 THR A CA 1
ATOM 715 C C . THR A 1 89 ? -33.297 6.881 -37.747 1.00 62.78 89 THR A C 1
ATOM 717 O O . THR A 1 89 ? -33.072 6.626 -38.928 1.00 62.78 89 THR A O 1
ATOM 720 N N . LEU A 1 90 ? -32.312 7.005 -36.849 1.00 66.81 90 LEU A N 1
ATOM 721 C CA . LEU A 1 90 ? -30.892 6.853 -37.171 1.00 66.81 90 LEU A CA 1
ATOM 722 C C . LEU A 1 90 ? -30.407 5.439 -36.835 1.00 66.81 90 LEU A C 1
ATOM 724 O O . LEU A 1 90 ? -30.605 4.942 -35.727 1.00 66.81 90 LEU A O 1
ATOM 728 N N . THR A 1 91 ? -29.720 4.801 -37.781 1.00 67.50 91 THR A N 1
ATOM 729 C CA . THR A 1 91 ? -29.102 3.481 -37.601 1.00 67.50 91 THR A CA 1
ATOM 730 C C . THR A 1 91 ? -27.779 3.622 -36.844 1.00 67.50 91 THR A C 1
ATOM 732 O O . THR A 1 91 ? -26.724 3.770 -37.457 1.00 67.50 91 THR A O 1
ATOM 735 N N . LEU A 1 92 ? -27.840 3.620 -35.510 1.00 70.88 92 LEU A N 1
ATOM 736 C CA . LEU A 1 92 ? -26.681 3.781 -34.622 1.00 70.88 92 LEU A CA 1
ATOM 737 C C . LEU A 1 92 ? -26.424 2.521 -33.788 1.00 70.88 92 LEU A C 1
ATOM 739 O O . LEU A 1 92 ? -27.349 1.788 -33.436 1.00 70.88 92 LEU A O 1
ATOM 743 N N . LEU A 1 93 ? -25.159 2.284 -33.430 1.00 71.50 93 LEU A N 1
ATOM 744 C CA . LEU A 1 93 ? -24.770 1.153 -32.582 1.00 71.50 93 LEU A CA 1
ATOM 745 C C . LEU A 1 93 ? -25.270 1.337 -31.130 1.00 71.50 93 LEU A C 1
ATOM 747 O O . LEU A 1 93 ? -25.407 2.474 -30.666 1.00 71.50 93 LEU A O 1
ATOM 751 N N . PRO A 1 94 ? -25.465 0.253 -30.348 1.00 70.88 94 PRO A N 1
ATOM 752 C CA . PRO A 1 94 ? -25.982 0.335 -28.974 1.00 70.88 94 PRO A CA 1
ATOM 753 C C . PRO A 1 94 ? -25.200 1.284 -28.048 1.00 70.88 94 PRO A C 1
ATOM 755 O O . PRO A 1 94 ? -25.795 2.017 -27.257 1.00 70.88 94 PRO A O 1
ATOM 758 N N . GLY A 1 95 ? -23.868 1.333 -28.182 1.00 65.81 95 GLY A N 1
ATOM 759 C CA . GLY A 1 95 ? -23.021 2.263 -27.424 1.00 65.81 95 GLY A CA 1
ATOM 760 C C . GLY A 1 95 ? -23.220 3.734 -27.815 1.00 65.81 95 GLY A C 1
ATOM 761 O O . GLY A 1 95 ? -23.225 4.608 -26.950 1.00 65.81 95 GLY A O 1
ATOM 762 N N . GLN A 1 96 ? -23.459 4.016 -29.100 1.00 75.62 96 GLN A N 1
ATOM 763 C CA . GLN A 1 96 ? -23.740 5.368 -29.599 1.00 75.62 96 GLN A CA 1
ATOM 764 C C . GLN A 1 96 ? -25.125 5.849 -29.135 1.00 75.62 96 GLN A C 1
ATOM 766 O O . GLN A 1 96 ? -25.272 6.997 -28.721 1.00 75.62 96 GLN A O 1
ATOM 771 N N . LEU A 1 97 ? -26.121 4.956 -29.101 1.00 75.31 97 LEU A N 1
ATOM 772 C CA . LEU A 1 97 ? -27.448 5.239 -28.539 1.00 75.31 97 LEU A CA 1
ATOM 773 C C . LEU A 1 97 ? -27.381 5.584 -27.046 1.00 75.31 97 LEU A C 1
ATOM 775 O O . LEU A 1 97 ? -28.039 6.526 -26.605 1.00 75.31 97 LEU A O 1
ATOM 779 N N . HIS A 1 98 ? -26.574 4.856 -26.266 1.00 76.06 98 HIS A N 1
ATOM 780 C CA . HIS A 1 98 ? -26.359 5.174 -24.852 1.00 76.06 98 HIS A CA 1
ATOM 781 C C . HIS A 1 98 ? -25.710 6.554 -24.674 1.00 76.06 98 HIS A C 1
ATOM 783 O O . HIS A 1 98 ? -26.149 7.344 -23.840 1.00 76.06 98 HIS A O 1
ATOM 789 N N . MET A 1 99 ? -24.709 6.878 -25.496 1.00 76.88 99 MET A N 1
ATOM 790 C CA . MET A 1 99 ? -24.042 8.181 -25.476 1.00 76.88 99 MET A CA 1
ATOM 791 C C . MET A 1 99 ? -25.008 9.338 -25.787 1.00 76.88 99 MET A C 1
ATOM 793 O O . MET A 1 99 ? -24.978 10.359 -25.101 1.00 76.88 99 MET A O 1
ATOM 797 N N . LEU A 1 100 ? -25.914 9.177 -26.759 1.00 79.88 100 LEU A N 1
ATOM 798 C CA . LEU A 1 100 ? -26.948 10.179 -27.048 1.00 79.88 100 LEU A CA 1
ATOM 799 C C . LEU A 1 100 ? -27.936 10.347 -25.885 1.00 79.88 100 LEU A C 1
ATOM 801 O O . LEU A 1 100 ? -28.274 11.479 -25.542 1.00 79.88 100 LEU A O 1
ATOM 805 N N . LYS A 1 101 ? -28.351 9.252 -25.228 1.00 82.38 101 LYS A N 1
ATOM 806 C CA . LYS A 1 101 ? -29.220 9.313 -24.034 1.00 82.38 101 LYS A CA 1
ATOM 807 C C . LYS A 1 101 ? -28.563 10.097 -22.897 1.00 82.38 101 LYS A C 1
ATOM 809 O O . LYS A 1 101 ? -29.213 10.935 -22.276 1.00 82.38 101 LYS A O 1
ATOM 814 N N . GLU A 1 102 ? -27.274 9.862 -22.661 1.00 83.88 102 GLU A N 1
ATOM 815 C CA . GLU A 1 102 ? -26.500 10.577 -21.644 1.00 83.88 102 GLU A CA 1
ATOM 816 C C . GLU A 1 102 ? -26.397 12.079 -21.957 1.00 83.88 102 GLU A C 1
ATOM 818 O O . GLU A 1 102 ? -26.567 12.914 -21.066 1.00 83.88 102 GLU A O 1
ATOM 823 N N . VAL A 1 103 ? -26.172 12.443 -23.225 1.00 81.31 103 VAL A N 1
ATOM 824 C CA . VAL A 1 103 ? -26.110 13.851 -23.650 1.00 81.31 103 VAL A CA 1
ATOM 825 C C . VAL A 1 103 ? -27.461 14.552 -23.516 1.00 81.31 103 VAL A C 1
ATOM 827 O O . VAL A 1 103 ? -27.497 15.681 -23.027 1.00 81.31 103 VAL A O 1
ATOM 830 N N . VAL A 1 104 ? -28.569 13.895 -23.873 1.00 84.25 104 VAL A N 1
ATOM 831 C CA . VAL A 1 104 ? -29.922 14.437 -23.662 1.00 84.25 104 VAL A CA 1
ATOM 832 C C . VAL A 1 104 ? -30.170 14.723 -22.182 1.00 84.25 104 VAL A C 1
ATOM 834 O O . VAL A 1 104 ? -30.676 15.793 -21.840 1.00 84.25 104 VAL A O 1
ATOM 837 N N . GLU A 1 105 ? -29.794 13.803 -21.293 1.00 83.56 105 GLU A N 1
ATOM 838 C CA . GLU A 1 105 ? -30.007 13.973 -19.855 1.00 83.56 105 GLU A CA 1
ATOM 839 C C . GLU A 1 105 ? -29.146 15.106 -19.279 1.00 83.56 105 GLU A C 1
ATOM 841 O O . GLU A 1 105 ? -29.654 15.985 -18.578 1.00 83.56 105 GLU A O 1
ATOM 846 N N . LYS A 1 106 ? -27.867 15.174 -19.668 1.00 81.19 106 LYS A N 1
ATOM 847 C CA . LYS A 1 106 ? -26.972 16.280 -19.293 1.00 81.19 106 LYS A CA 1
ATOM 848 C C . LYS A 1 106 ? -27.481 17.630 -19.799 1.00 81.19 106 LYS A C 1
ATOM 850 O O . LYS A 1 106 ? -27.459 18.614 -19.058 1.00 81.19 106 LYS A O 1
ATOM 855 N N . GLU A 1 107 ? -27.985 17.698 -21.029 1.00 79.00 107 GLU A N 1
ATOM 856 C CA . GLU A 1 107 ? -28.527 18.940 -21.583 1.00 79.00 107 GLU A CA 1
ATOM 857 C C . GLU A 1 107 ? -29.845 19.350 -20.902 1.00 79.00 107 GLU A C 1
ATOM 859 O O . GLU A 1 107 ? -30.049 20.537 -20.628 1.00 79.00 107 GLU A O 1
ATOM 864 N N . ARG A 1 108 ? -30.712 18.394 -20.534 1.00 82.19 108 ARG A N 1
ATOM 865 C CA . ARG A 1 108 ? -31.913 18.661 -19.718 1.00 82.19 108 ARG A CA 1
ATOM 866 C C . ARG A 1 108 ? -31.543 19.264 -18.366 1.00 82.19 108 ARG A C 1
ATOM 868 O O . ARG A 1 108 ? -32.144 20.259 -17.958 1.00 82.19 108 ARG A O 1
ATOM 875 N N . GLN A 1 109 ? -30.537 18.708 -17.696 1.00 78.62 109 GLN A N 1
ATOM 876 C CA . GLN A 1 109 ? -30.029 19.234 -16.427 1.00 78.62 109 GLN A CA 1
ATOM 877 C C . GLN A 1 109 ? -29.429 20.636 -16.593 1.00 78.62 109 GLN A C 1
ATOM 879 O O . GLN A 1 109 ? -29.748 21.538 -15.818 1.00 78.62 109 GLN A O 1
ATOM 884 N N . ARG A 1 110 ? -28.643 20.873 -17.650 1.00 76.00 110 ARG A N 1
ATOM 885 C CA . ARG A 1 110 ? -28.049 22.188 -17.937 1.00 76.00 110 ARG A CA 1
ATOM 886 C C . ARG A 1 110 ? -29.104 23.262 -18.220 1.00 76.00 110 ARG A C 1
ATOM 888 O O . ARG A 1 110 ? -28.996 24.376 -17.705 1.00 76.00 110 ARG A O 1
ATOM 895 N N . ARG A 1 111 ? -30.141 22.953 -19.010 1.00 72.19 111 ARG A N 1
ATOM 896 C CA . ARG A 1 111 ? -31.247 23.894 -19.275 1.00 72.19 111 ARG A CA 1
ATOM 897 C C . ARG A 1 111 ? -32.057 24.188 -18.010 1.00 72.19 111 ARG A C 1
ATOM 899 O O . ARG A 1 111 ? -32.426 25.342 -17.805 1.00 72.19 111 ARG A O 1
ATOM 906 N N . ARG A 1 112 ? -32.242 23.197 -17.126 1.00 67.50 112 ARG A N 1
ATOM 907 C CA . ARG A 1 112 ? -32.827 23.399 -15.787 1.00 67.50 112 ARG A CA 1
ATOM 908 C C . ARG A 1 112 ? -31.955 24.313 -14.914 1.00 67.50 112 ARG A C 1
ATOM 910 O O . ARG A 1 112 ? -32.475 25.240 -14.305 1.00 67.50 112 ARG A O 1
ATOM 917 N N . ALA A 1 113 ? -30.633 24.135 -14.915 1.00 59.62 113 ALA A N 1
ATOM 918 C CA . ALA A 1 113 ? -29.706 24.991 -14.166 1.00 59.62 113 ALA A CA 1
ATOM 919 C C . ALA A 1 113 ? -29.688 26.453 -14.666 1.00 59.62 113 ALA A C 1
ATOM 921 O O . ALA A 1 113 ? -29.570 27.379 -13.868 1.00 59.62 113 ALA A O 1
ATOM 922 N N . ARG A 1 114 ? -29.878 26.691 -15.974 1.00 53.22 114 ARG A N 1
ATOM 923 C CA . ARG A 1 114 ? -29.967 28.051 -16.547 1.00 53.22 114 ARG A CA 1
ATOM 924 C C . ARG A 1 114 ? -31.271 28.779 -16.214 1.00 53.22 114 ARG A C 1
ATOM 926 O O . ARG A 1 114 ? -31.269 30.005 -16.184 1.00 53.22 114 ARG A O 1
ATOM 933 N N . SER A 1 115 ? -32.369 28.065 -15.945 1.00 48.22 115 SER A N 1
ATOM 934 C CA . SER A 1 115 ? -33.595 28.694 -15.426 1.00 48.22 115 SER A CA 1
ATOM 935 C C . SER A 1 115 ? -33.500 29.056 -13.938 1.00 48.22 115 SER A C 1
ATOM 937 O O . SER A 1 115 ? -34.270 29.887 -13.473 1.00 48.22 115 SER A O 1
ATOM 939 N N . LEU A 1 116 ? -32.540 28.476 -13.206 1.00 43.97 116 LEU A N 1
ATOM 940 C CA . LEU A 1 116 ? -32.289 28.731 -11.780 1.00 43.97 116 LEU A CA 1
ATOM 941 C C . LEU A 1 116 ? -31.357 29.935 -11.520 1.00 43.97 116 LEU A C 1
ATOM 943 O O . LEU A 1 116 ? -31.256 30.383 -10.384 1.00 43.97 116 LEU A O 1
ATOM 947 N N . SER A 1 117 ? -30.704 30.509 -12.541 1.00 38.28 117 SER A N 1
ATOM 948 C CA . SER A 1 117 ? -29.697 31.575 -12.374 1.00 38.28 117 SER A CA 1
ATOM 949 C C . SER A 1 117 ? -30.253 33.010 -12.355 1.00 38.28 117 SER A C 1
ATOM 951 O O . SER A 1 117 ? -29.509 33.959 -12.602 1.00 38.28 117 SER A O 1
ATOM 953 N N . ARG A 1 118 ? -31.555 33.204 -12.102 1.00 35.34 118 ARG A N 1
ATOM 954 C CA . ARG A 1 118 ? -32.164 34.539 -11.956 1.00 35.34 118 ARG A CA 1
ATOM 955 C C . ARG A 1 118 ? -33.037 34.627 -10.703 1.00 35.34 118 ARG A C 1
ATOM 957 O O . ARG A 1 118 ? -34.212 34.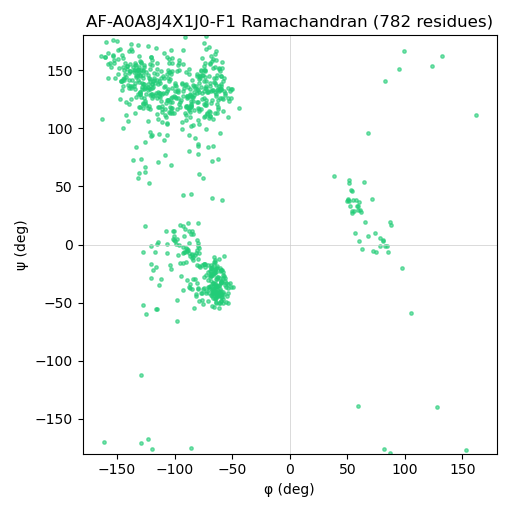955 -10.785 1.00 35.34 118 ARG A O 1
ATOM 964 N N . ALA A 1 119 ? -32.449 34.348 -9.546 1.00 28.12 119 ALA A N 1
ATOM 965 C CA . ALA A 1 119 ? -32.936 34.820 -8.250 1.00 28.12 119 ALA A CA 1
ATOM 966 C C . ALA A 1 119 ? -31.744 34.946 -7.280 1.00 28.12 119 ALA A C 1
ATOM 968 O O . ALA A 1 119 ? -30.816 34.139 -7.383 1.00 28.12 119 ALA A O 1
ATOM 969 N N . PRO A 1 120 ? -31.708 35.957 -6.390 1.00 31.11 120 PRO A N 1
ATOM 970 C CA . PRO A 1 120 ? -30.582 36.154 -5.491 1.00 31.11 120 PRO A CA 1
ATOM 971 C C . PRO A 1 120 ? -30.567 35.117 -4.366 1.00 31.11 120 PRO A C 1
ATOM 973 O O . PRO A 1 120 ? -31.590 34.555 -3.981 1.00 31.11 120 PRO A O 1
ATOM 976 N N . SER A 1 121 ? -29.365 34.919 -3.836 1.00 37.25 121 SER A N 1
ATOM 977 C CA . SER A 1 121 ? -29.024 34.074 -2.697 1.00 37.25 121 SER A CA 1
ATOM 978 C C . SER A 1 121 ? -29.900 34.313 -1.469 1.00 37.25 121 SER A C 1
ATOM 980 O O . SER A 1 121 ? -30.043 35.452 -1.019 1.00 37.25 121 SER A O 1
ATOM 982 N N . SER A 1 122 ? -30.367 33.226 -0.854 1.00 29.20 122 SER A N 1
ATOM 983 C CA . SER A 1 122 ? -30.659 33.164 0.580 1.00 29.20 122 SER A CA 1
ATOM 984 C C . SER A 1 122 ? -30.611 31.719 1.102 1.00 29.20 122 SER A C 1
ATOM 986 O O . SER A 1 122 ? -30.682 30.783 0.304 1.00 29.20 122 SER A O 1
ATOM 988 N N . PRO A 1 123 ? -30.368 31.550 2.415 1.00 42.78 123 PRO A N 1
ATOM 989 C CA . PRO A 1 123 ? -29.701 30.397 3.009 1.00 42.78 123 PRO A CA 1
ATOM 990 C C . PRO A 1 123 ? -30.692 29.318 3.460 1.00 42.78 123 PRO A C 1
ATOM 992 O O . PRO A 1 123 ? -31.885 29.589 3.558 1.00 42.78 123 PRO A O 1
ATOM 995 N N . LEU A 1 124 ? -30.174 28.126 3.778 1.00 28.73 124 LEU A N 1
ATOM 996 C CA . LEU A 1 124 ? -30.397 27.394 5.040 1.00 28.73 124 LEU A CA 1
ATOM 997 C C . LEU A 1 124 ? -30.043 25.910 4.868 1.00 28.73 124 LEU A C 1
ATOM 999 O O . LEU A 1 124 ? -30.745 25.143 4.214 1.00 28.73 124 LEU A O 1
ATOM 1003 N N . SER A 1 125 ? -28.972 25.502 5.540 1.00 36.75 125 SER A N 1
ATOM 1004 C CA . SER A 1 125 ? -28.920 24.224 6.239 1.00 36.75 125 SER A CA 1
ATOM 1005 C C . SER A 1 125 ? -29.993 24.246 7.334 1.00 36.75 125 SER A C 1
ATOM 1007 O O . SER A 1 125 ? -29.955 25.093 8.224 1.00 36.75 125 SER A O 1
ATOM 1009 N N . LEU A 1 126 ? -30.966 23.338 7.266 1.00 32.81 126 LEU A N 1
ATOM 1010 C CA . LEU A 1 126 ? -31.862 23.071 8.390 1.00 32.81 126 LEU A CA 1
ATOM 1011 C C . LEU A 1 126 ? -31.206 22.023 9.302 1.00 32.81 126 LEU A C 1
ATOM 1013 O O . LEU A 1 126 ? -30.801 20.969 8.807 1.00 32.81 126 LEU A O 1
ATOM 1017 N N . PRO A 1 127 ? -31.112 22.265 10.619 1.00 36.84 127 PRO A N 1
ATOM 1018 C CA . PRO A 1 127 ? -30.849 21.210 11.581 1.00 36.84 127 PRO A CA 1
ATOM 1019 C C . PRO A 1 127 ? -32.133 20.381 11.719 1.00 36.84 127 PRO A C 1
ATOM 1021 O O . PRO A 1 127 ? -33.139 20.870 12.235 1.00 36.84 127 PRO A O 1
ATOM 1024 N N . LEU A 1 128 ? -32.132 19.133 11.239 1.00 44.66 128 LEU A N 1
ATOM 1025 C CA . LEU A 1 128 ? -33.177 18.186 11.629 1.00 44.66 128 LEU A CA 1
ATOM 1026 C C . LEU A 1 128 ? -33.031 17.931 13.135 1.00 44.66 128 LEU A C 1
ATOM 1028 O O . LEU A 1 128 ? -32.038 17.363 13.581 1.00 44.66 128 LEU A O 1
ATOM 1032 N N . VAL A 1 129 ? -34.012 18.372 13.920 1.00 44.28 129 VAL A N 1
ATOM 1033 C CA . VAL A 1 129 ? -34.125 18.031 15.341 1.00 44.28 129 VAL A CA 1
ATOM 1034 C C . VAL A 1 129 ? -34.992 16.774 15.443 1.00 44.28 129 VAL A C 1
ATOM 1036 O O . VAL A 1 129 ? -36.179 16.815 15.111 1.00 44.28 129 VAL A O 1
ATOM 1039 N N . GLY A 1 130 ? -34.386 15.663 15.874 1.00 52.50 130 GLY A N 1
ATOM 1040 C CA . GLY A 1 130 ? -35.041 14.372 16.133 1.00 52.50 130 GLY A CA 1
ATOM 1041 C C . GLY A 1 130 ? -34.438 13.192 15.356 1.00 52.50 130 GLY A C 1
ATOM 1042 O O . GLY A 1 130 ? -33.868 13.375 14.282 1.00 52.50 130 GLY A O 1
ATOM 1043 N N . GLU A 1 131 ? -34.571 11.977 15.900 1.00 55.91 131 GLU A N 1
ATOM 1044 C CA . GLU A 1 131 ? -34.149 10.732 15.240 1.00 55.91 131 GLU A CA 1
ATOM 1045 C C . GLU A 1 131 ? -34.922 10.514 13.926 1.00 55.91 131 GLU A C 1
ATOM 1047 O O . GLU A 1 131 ? -36.151 10.640 13.873 1.00 55.91 131 GLU A O 1
ATOM 1052 N N . ILE A 1 132 ? -34.193 10.199 12.852 1.00 73.31 132 ILE A N 1
ATOM 1053 C CA . ILE A 1 132 ? -34.743 9.971 11.510 1.00 73.31 132 ILE A CA 1
ATOM 1054 C C . ILE A 1 132 ? -35.314 8.539 11.436 1.00 73.31 132 ILE A C 1
ATOM 1056 O O . ILE A 1 132 ? -34.593 7.604 11.778 1.00 73.31 132 ILE A O 1
ATOM 1060 N N . PRO A 1 133 ? -36.557 8.329 10.954 1.00 79.06 133 PRO A N 1
ATOM 1061 C CA . PRO A 1 133 ? -37.140 6.991 10.839 1.00 79.06 133 PRO A CA 1
ATOM 1062 C C . PRO A 1 133 ? -36.384 6.089 9.860 1.00 79.06 133 PRO A C 1
ATOM 1064 O O . PRO A 1 133 ? -35.947 6.544 8.802 1.00 79.06 133 PRO A O 1
ATOM 1067 N N . ALA A 1 134 ? -36.322 4.785 10.147 1.00 73.06 134 ALA A N 1
ATOM 1068 C CA . ALA A 1 134 ? -35.607 3.792 9.331 1.00 73.06 134 ALA A CA 1
ATOM 1069 C C . ALA A 1 134 ? -36.077 3.716 7.859 1.00 73.06 134 ALA A C 1
ATOM 1071 O O . ALA A 1 134 ? -35.289 3.392 6.966 1.00 73.06 134 ALA A O 1
ATOM 1072 N N . CYS A 1 135 ? -37.335 4.080 7.584 1.00 82.56 135 CYS A N 1
ATOM 1073 C CA . CYS A 1 135 ? -37.908 4.158 6.236 1.00 82.56 135 CYS A CA 1
ATOM 1074 C C . CYS A 1 135 ? -37.616 5.480 5.498 1.00 82.56 135 CYS A C 1
ATOM 1076 O O . CYS A 1 135 ? -38.217 5.757 4.456 1.00 82.56 135 CYS A O 1
ATOM 1078 N N . PHE A 1 136 ? -36.740 6.338 6.031 1.00 87.81 136 PHE A N 1
ATOM 1079 C CA . PHE A 1 136 ? -36.264 7.517 5.316 1.00 87.81 136 PHE A CA 1
ATOM 1080 C C . PHE A 1 136 ? -35.262 7.125 4.224 1.00 87.81 136 PHE A C 1
ATOM 1082 O O . PHE A 1 136 ? -34.318 6.367 4.460 1.00 87.81 136 PHE A O 1
ATOM 1089 N N . ARG A 1 137 ? -35.445 7.658 3.014 1.00 79.38 137 ARG A N 1
ATOM 1090 C CA . ARG A 1 137 ? -34.530 7.478 1.882 1.00 79.38 137 ARG A CA 1
ATOM 1091 C C . ARG A 1 137 ? -34.272 8.835 1.211 1.00 79.38 137 ARG A C 1
ATOM 1093 O O . ARG A 1 137 ? -35.233 9.517 0.842 1.00 79.38 137 ARG A O 1
ATOM 1100 N N . PRO A 1 138 ? -33.006 9.251 1.018 1.00 79.25 138 PRO A N 1
ATOM 1101 C CA . PRO A 1 138 ? -32.661 10.534 0.402 1.00 79.25 138 PRO A CA 1
ATOM 1102 C C . PRO A 1 138 ? -32.789 10.467 -1.130 1.00 79.25 138 PRO A C 1
ATOM 1104 O O . PRO A 1 138 ? -31.821 10.640 -1.861 1.00 79.25 138 PRO A O 1
ATOM 1107 N N . VAL A 1 139 ? -33.994 10.177 -1.618 1.00 75.94 139 VAL A N 1
ATOM 1108 C CA . VAL A 1 139 ? -34.290 9.917 -3.033 1.00 75.94 139 VAL A CA 1
ATOM 1109 C C . VAL A 1 139 ? -35.336 10.890 -3.570 1.00 75.94 139 VAL A C 1
ATOM 1111 O O . VAL A 1 139 ? -36.149 11.447 -2.826 1.00 75.94 139 VAL A O 1
ATOM 1114 N N . SER A 1 140 ? -35.338 11.108 -4.882 1.00 82.88 140 SER A N 1
ATOM 1115 C CA . SER A 1 140 ? -36.337 11.936 -5.555 1.00 82.88 140 SER A CA 1
ATOM 1116 C C . SER A 1 140 ? -37.721 11.274 -5.573 1.00 82.88 140 SER A C 1
ATOM 1118 O O . SER A 1 140 ? -37.896 10.097 -5.262 1.00 82.88 140 SER A O 1
ATOM 1120 N N . ARG A 1 141 ? -38.745 12.036 -5.984 1.00 82.88 141 ARG A N 1
ATOM 1121 C CA . ARG A 1 141 ? -40.113 11.516 -6.139 1.00 82.88 141 ARG A CA 1
ATOM 1122 C C . ARG A 1 141 ? -40.180 10.286 -7.051 1.00 82.88 141 ARG A C 1
ATOM 1124 O O . ARG A 1 141 ? -40.857 9.335 -6.695 1.00 82.88 141 ARG A O 1
ATOM 1131 N N . ILE A 1 142 ? -39.489 10.327 -8.188 1.00 79.88 142 ILE A N 1
ATOM 1132 C CA . ILE A 1 142 ? -39.538 9.263 -9.199 1.00 79.88 142 ILE A CA 1
ATOM 1133 C C . ILE A 1 142 ? -38.769 8.034 -8.705 1.00 79.88 142 ILE A C 1
ATOM 1135 O O . ILE A 1 142 ? -39.244 6.915 -8.833 1.00 79.88 142 ILE A O 1
ATOM 1139 N N . GLU A 1 143 ? -37.611 8.233 -8.076 1.00 75.88 143 GLU A N 1
ATOM 1140 C CA . GLU A 1 143 ? -36.832 7.132 -7.495 1.00 75.88 143 GLU A CA 1
ATOM 1141 C C . GLU A 1 143 ? -37.579 6.438 -6.352 1.00 75.88 143 GLU A C 1
ATOM 1143 O O . GLU A 1 143 ? -37.502 5.222 -6.228 1.00 75.88 143 GLU A O 1
ATOM 1148 N N . ALA A 1 144 ? -38.349 7.182 -5.552 1.00 81.50 144 ALA A N 1
ATOM 1149 C CA . ALA A 1 144 ? -39.203 6.599 -4.522 1.00 81.50 144 ALA A CA 1
ATOM 1150 C C . ALA A 1 144 ? -40.341 5.744 -5.096 1.00 81.50 144 ALA A C 1
ATOM 1152 O O . ALA A 1 144 ? -40.624 4.683 -4.549 1.00 81.50 144 ALA A O 1
ATOM 1153 N N . GLU A 1 145 ? -40.979 6.185 -6.187 1.00 86.75 145 GLU A N 1
ATOM 1154 C CA . GLU A 1 145 ? -41.988 5.385 -6.900 1.00 86.75 145 GLU A CA 1
ATOM 1155 C C . GLU A 1 145 ? -41.359 4.071 -7.394 1.00 86.75 145 GLU A C 1
ATOM 1157 O O . GLU A 1 145 ? -41.856 2.993 -7.081 1.00 86.75 145 GLU A O 1
ATOM 1162 N N . VAL A 1 146 ? -40.189 4.152 -8.038 1.00 79.94 146 VAL A N 1
ATOM 1163 C CA . VAL A 1 146 ? -39.445 2.980 -8.531 1.00 79.94 146 VAL A CA 1
ATOM 1164 C C . VAL A 1 146 ? -39.023 2.034 -7.402 1.00 79.94 146 VAL A C 1
ATOM 1166 O O .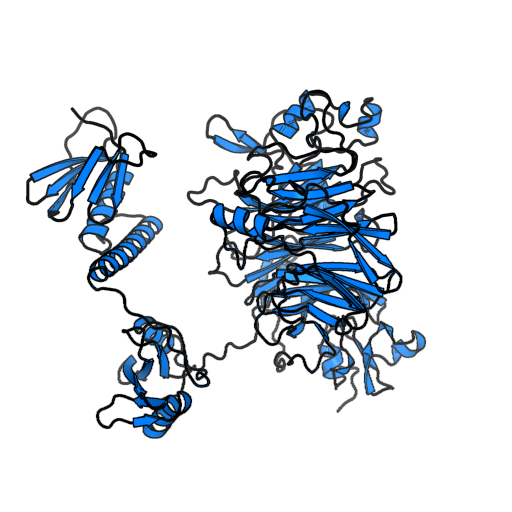 VAL A 1 146 ? -39.091 0.820 -7.575 1.00 79.94 146 VAL A O 1
ATOM 1169 N N . LEU A 1 147 ? -38.579 2.550 -6.252 1.00 72.12 147 LEU A N 1
ATOM 1170 C CA . LEU A 1 147 ? -38.164 1.719 -5.115 1.00 72.12 147 LEU A CA 1
ATOM 1171 C C . LEU A 1 147 ? -39.331 0.917 -4.531 1.00 72.12 147 LEU A C 1
ATOM 1173 O O . LEU A 1 147 ? -39.190 -0.285 -4.322 1.00 72.12 147 LEU A O 1
ATOM 1177 N N . LEU A 1 148 ? -40.480 1.565 -4.325 1.00 82.25 148 LEU A N 1
ATOM 1178 C CA . LEU A 1 148 ? -41.689 0.901 -3.826 1.00 82.25 148 LEU A CA 1
ATOM 1179 C C . LEU A 1 148 ? -42.293 -0.067 -4.859 1.00 82.25 148 LEU A C 1
ATOM 1181 O O . LEU A 1 148 ? -42.979 -1.019 -4.488 1.00 82.25 148 LEU A O 1
ATOM 1185 N N . GLU A 1 149 ? -42.062 0.174 -6.152 1.00 82.75 149 GLU A N 1
ATOM 1186 C CA . GLU A 1 149 ? -42.485 -0.723 -7.232 1.00 82.75 149 GLU A CA 1
ATOM 1187 C C . GLU A 1 149 ? -41.594 -1.964 -7.350 1.00 82.75 149 GLU A C 1
ATOM 1189 O O . GLU A 1 149 ? -42.095 -3.068 -7.539 1.00 82.75 149 GLU A O 1
ATOM 1194 N N . ARG A 1 150 ? -40.272 -1.795 -7.225 1.00 76.44 150 ARG A N 1
ATOM 1195 C CA . ARG A 1 150 ? -39.295 -2.888 -7.359 1.00 76.44 150 ARG A CA 1
ATOM 1196 C C . ARG A 1 150 ? -39.256 -3.831 -6.165 1.00 76.44 150 ARG A C 1
ATOM 1198 O O . ARG A 1 150 ? -38.884 -4.987 -6.340 1.00 76.44 150 ARG A O 1
ATOM 1205 N N . HIS A 1 151 ? -39.592 -3.337 -4.979 1.00 76.62 151 HIS A N 1
ATOM 1206 C CA . HIS A 1 151 ? -39.491 -4.082 -3.726 1.00 76.62 151 HIS A CA 1
ATOM 1207 C C . HIS A 1 151 ? -40.840 -4.078 -2.988 1.00 76.62 151 HIS A C 1
ATOM 1209 O O . HIS A 1 151 ? -40.953 -3.451 -1.934 1.00 76.62 151 HIS A O 1
ATOM 1215 N N . PRO A 1 152 ? -41.877 -4.740 -3.544 1.00 80.00 152 PRO A N 1
ATOM 1216 C CA . PRO A 1 152 ? -43.228 -4.754 -2.975 1.00 80.00 152 PRO A CA 1
ATOM 1217 C C . PRO A 1 152 ? -43.287 -5.357 -1.564 1.00 80.00 152 PRO A C 1
ATOM 1219 O O . PRO A 1 152 ? -44.137 -4.958 -0.772 1.00 80.00 152 PRO A O 1
ATOM 1222 N N . ASP A 1 153 ? -42.371 -6.277 -1.254 1.00 77.06 153 ASP A N 1
ATOM 1223 C CA . ASP A 1 153 ? -42.353 -7.045 -0.004 1.00 77.06 153 ASP A CA 1
ATOM 1224 C C . ASP A 1 153 ? -41.680 -6.293 1.156 1.00 77.06 153 ASP A C 1
ATOM 1226 O O . ASP A 1 153 ? -41.820 -6.674 2.314 1.00 77.06 153 ASP A O 1
ATOM 1230 N N . CYS A 1 154 ? -40.968 -5.199 0.869 1.00 78.00 154 CYS A N 1
ATOM 1231 C CA . CYS A 1 154 ? -40.207 -4.434 1.863 1.00 78.00 154 CYS A CA 1
ATOM 1232 C C . CYS A 1 154 ? -41.025 -3.304 2.507 1.00 78.00 154 CYS A C 1
ATOM 1234 O O . CYS A 1 154 ? -40.451 -2.414 3.125 1.00 78.00 154 CYS A O 1
ATOM 1236 N N . GLY A 1 155 ? -42.347 -3.297 2.332 1.00 85.38 155 GLY A N 1
ATOM 1237 C CA . GLY A 1 155 ? -43.244 -2.212 2.729 1.00 85.38 155 GLY A CA 1
ATOM 1238 C C . GLY A 1 155 ? -43.620 -1.301 1.559 1.00 85.38 155 GLY A C 1
ATOM 1239 O O . GLY A 1 155 ? -43.035 -1.335 0.479 1.00 85.38 155 GLY A O 1
ATOM 1240 N N . ASN A 1 156 ? -44.636 -0.467 1.754 1.00 90.81 156 ASN A N 1
ATOM 1241 C CA . ASN A 1 156 ? -45.285 0.283 0.674 1.00 90.81 156 ASN A CA 1
ATOM 1242 C C . ASN A 1 156 ? -45.335 1.800 0.936 1.00 90.81 156 ASN A C 1
ATOM 1244 O O . ASN A 1 156 ? -46.074 2.525 0.265 1.00 90.81 156 ASN A O 1
ATOM 1248 N N . MET A 1 157 ? -44.540 2.304 1.887 1.00 93.75 157 MET A N 1
ATOM 1249 C CA . MET A 1 157 ? -44.479 3.722 2.246 1.00 93.75 157 MET A CA 1
ATOM 1250 C C . MET A 1 157 ? -43.081 4.162 2.700 1.00 93.75 157 MET A C 1
ATOM 1252 O O . MET A 1 157 ? -42.564 3.636 3.672 1.00 93.75 157 MET A O 1
ATOM 1256 N N . LEU A 1 158 ? -42.486 5.192 2.090 1.00 93.50 158 LEU A N 1
ATOM 1257 C CA . LEU A 1 158 ? -41.175 5.726 2.499 1.00 93.50 158 LEU A CA 1
ATOM 1258 C C . LEU A 1 158 ? -41.182 7.246 2.698 1.00 93.50 158 LEU A C 1
ATOM 1260 O O . LEU A 1 158 ? -41.933 7.966 2.032 1.00 93.50 158 LEU A O 1
ATOM 1264 N N . LEU A 1 159 ? -40.330 7.745 3.598 1.00 92.06 159 LEU A N 1
ATOM 1265 C CA . LEU A 1 159 ? -40.125 9.180 3.836 1.00 92.06 159 LEU A CA 1
ATOM 1266 C C . LEU A 1 159 ? -38.952 9.680 2.986 1.00 92.06 159 LEU A C 1
ATOM 1268 O O . LEU A 1 159 ? -37.924 9.016 2.897 1.00 92.06 159 LEU A O 1
ATOM 1272 N N . ARG A 1 160 ? -39.073 10.856 2.371 1.00 91.38 160 ARG A N 1
ATOM 1273 C CA . ARG A 1 160 ? -38.023 11.438 1.522 1.00 91.38 160 ARG A CA 1
ATOM 1274 C C . ARG A 1 160 ? -38.025 12.971 1.548 1.00 91.38 160 ARG A C 1
ATOM 1276 O O . ARG A 1 160 ? -39.016 13.568 1.973 1.00 91.38 160 ARG A O 1
ATOM 1283 N N . PRO A 1 161 ? -36.976 13.632 1.029 1.00 85.69 161 PRO A N 1
ATOM 1284 C CA . PRO A 1 161 ? -36.992 15.074 0.796 1.00 85.69 161 PRO A CA 1
ATOM 1285 C C . PRO A 1 161 ? -38.104 15.514 -0.177 1.00 85.69 161 PRO A C 1
ATOM 1287 O O . PRO A 1 161 ? -38.456 14.813 -1.135 1.00 85.69 161 PRO A O 1
ATOM 1290 N N . GLY A 1 162 ? -38.671 16.693 0.073 1.00 78.56 162 GLY A N 1
ATOM 1291 C CA . GLY A 1 162 ? -39.637 17.387 -0.776 1.00 78.56 162 GLY A CA 1
ATOM 1292 C C . GLY A 1 162 ? -39.001 17.981 -2.039 1.00 78.56 162 GLY A C 1
ATOM 1293 O O . GLY A 1 162 ? -37.783 18.037 -2.187 1.00 78.56 162 GLY A O 1
ATOM 1294 N N . ARG A 1 163 ? -39.832 18.429 -2.993 1.00 70.12 163 ARG A N 1
ATOM 1295 C CA . ARG A 1 163 ? -39.358 18.984 -4.285 1.00 70.12 163 ARG A CA 1
ATOM 1296 C C . ARG A 1 163 ? -38.631 20.329 -4.154 1.00 70.12 163 ARG A C 1
ATOM 1298 O O . ARG A 1 163 ? -37.926 20.718 -5.075 1.00 70.12 163 ARG A O 1
ATOM 1305 N N . ASP A 1 164 ? -38.853 21.030 -3.052 1.00 64.56 164 ASP A N 1
ATOM 1306 C CA . ASP A 1 164 ? -38.310 22.351 -2.723 1.00 64.56 164 ASP A CA 1
ATOM 1307 C C . ASP A 1 164 ? -37.001 22.280 -1.916 1.00 64.56 164 ASP A C 1
ATOM 1309 O O . ASP A 1 164 ? -36.415 23.317 -1.624 1.00 64.56 164 ASP A O 1
ATOM 1313 N N . GLY A 1 165 ? -36.522 21.076 -1.570 1.00 56.59 165 GLY A N 1
ATOM 1314 C CA . GLY A 1 165 ? -35.274 20.866 -0.825 1.00 56.59 165 GLY A CA 1
ATOM 1315 C C . GLY A 1 165 ? -35.330 21.260 0.657 1.00 56.59 165 GLY A C 1
ATOM 1316 O O . GLY A 1 165 ? -34.378 20.995 1.383 1.00 56.59 165 GLY A O 1
ATOM 1317 N N . THR A 1 166 ? -36.439 21.852 1.109 1.00 61.75 166 THR A N 1
ATOM 1318 C CA . THR A 1 166 ? -36.647 22.353 2.478 1.00 61.75 166 THR A CA 1
ATOM 1319 C C . THR A 1 166 ? -37.834 21.700 3.190 1.00 61.75 166 THR A C 1
ATOM 1321 O O . THR A 1 166 ? -37.917 21.777 4.412 1.00 61.75 166 THR A O 1
ATOM 1324 N N . SER A 1 167 ? -38.743 21.035 2.464 1.00 76.00 167 SER A N 1
ATOM 1325 C CA . SER A 1 167 ? -39.833 20.240 3.050 1.00 76.00 167 SER A CA 1
ATOM 1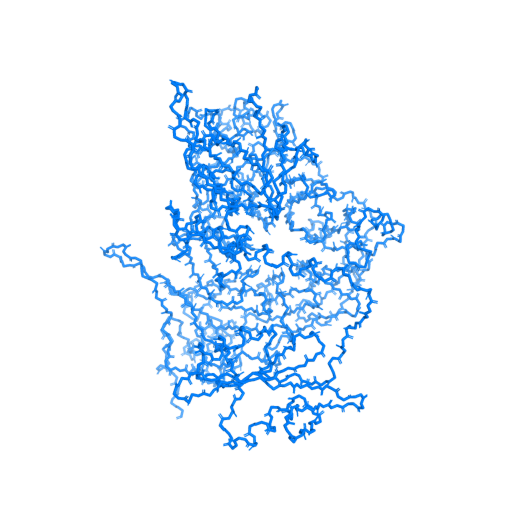326 C C . SER A 1 167 ? -39.550 18.736 2.990 1.00 76.00 167 SER A C 1
ATOM 1328 O O . SER A 1 167 ? -38.640 18.291 2.289 1.00 76.00 167 SER A O 1
ATOM 1330 N N . LEU A 1 168 ? -40.337 17.935 3.711 1.00 89.38 168 LEU A N 1
ATOM 1331 C CA . LEU A 1 168 ? -40.322 16.473 3.625 1.00 89.38 168 LEU A CA 1
ATOM 1332 C C . LEU A 1 168 ? -41.575 15.978 2.895 1.00 89.38 168 LEU A C 1
ATOM 1334 O O . LEU A 1 168 ? -42.568 16.693 2.744 1.00 89.38 168 LEU A O 1
ATOM 1338 N N . ALA A 1 169 ? -41.534 14.744 2.406 1.00 92.06 169 ALA A N 1
ATOM 1339 C CA . ALA A 1 169 ? -42.685 14.099 1.796 1.00 92.06 169 ALA A CA 1
ATOM 1340 C C . ALA A 1 169 ? -42.690 12.593 2.060 1.00 92.06 169 ALA A C 1
ATOM 1342 O O . ALA A 1 169 ? -41.658 11.933 1.960 1.00 92.06 169 ALA A O 1
ATOM 1343 N N . VAL A 1 170 ? -43.870 12.036 2.310 1.00 94.12 170 VAL A N 1
ATOM 1344 C CA . VAL A 1 170 ? -44.091 10.590 2.382 1.00 94.12 170 VAL A CA 1
ATOM 1345 C C . VAL A 1 170 ? -44.617 10.116 1.034 1.00 94.12 170 VAL A C 1
ATOM 1347 O O . VAL A 1 170 ? -45.581 10.671 0.513 1.00 94.12 170 VAL A O 1
ATOM 1350 N N . THR A 1 171 ? -43.973 9.118 0.436 1.00 94.69 171 THR A N 1
ATOM 1351 C CA . THR A 1 171 ? -44.437 8.469 -0.798 1.00 94.69 171 THR A CA 1
ATOM 1352 C C . THR A 1 171 ? -44.995 7.100 -0.462 1.00 94.69 171 THR A C 1
ATOM 1354 O O . THR A 1 171 ? -44.378 6.365 0.296 1.00 94.69 171 THR A O 1
ATOM 1357 N N . THR A 1 172 ? -46.159 6.781 -1.014 1.00 94.00 172 THR A N 1
ATOM 1358 C CA . THR A 1 172 ? -46.897 5.538 -0.760 1.00 94.00 172 THR A CA 1
ATOM 1359 C C . THR A 1 172 ? -47.231 4.856 -2.075 1.00 94.00 172 THR A C 1
ATOM 1361 O O . THR A 1 172 ? -47.437 5.547 -3.077 1.00 94.00 172 THR A O 1
ATOM 1364 N N . ARG A 1 173 ? -47.315 3.527 -2.055 1.00 92.56 173 ARG A N 1
ATOM 1365 C CA . ARG A 1 173 ? -47.792 2.682 -3.150 1.00 92.56 173 ARG A CA 1
ATOM 1366 C C . ARG A 1 173 ? -48.976 1.849 -2.663 1.00 92.56 173 ARG A C 1
ATOM 1368 O O . ARG A 1 173 ? -48.929 1.283 -1.577 1.00 92.56 173 ARG A O 1
ATOM 1375 N N . GLN A 1 174 ? -50.032 1.776 -3.464 1.00 86.12 174 GLN A N 1
ATOM 1376 C CA . GLN A 1 174 ? -51.194 0.922 -3.217 1.00 86.12 174 GLN A CA 1
ATOM 1377 C C . GLN A 1 174 ? -51.580 0.198 -4.505 1.00 86.12 174 GLN A C 1
ATOM 1379 O O . GLN A 1 174 ? -51.589 0.810 -5.573 1.00 86.12 174 GLN A O 1
ATOM 1384 N N . ASP A 1 175 ? -51.926 -1.082 -4.397 1.00 79.00 175 ASP A N 1
ATOM 1385 C CA . ASP A 1 175 ? -52.329 -1.902 -5.539 1.00 79.00 175 ASP A CA 1
ATOM 1386 C C . ASP A 1 175 ? -53.859 -1.877 -5.686 1.00 79.00 175 ASP A C 1
ATOM 1388 O O . ASP A 1 175 ? -54.586 -2.567 -4.975 1.00 79.00 175 ASP A O 1
ATOM 1392 N N . LEU A 1 176 ? -54.357 -1.044 -6.605 1.00 73.81 176 LEU A N 1
ATOM 1393 C CA . LEU A 1 176 ? -55.786 -0.869 -6.901 1.00 73.81 176 LEU A CA 1
ATOM 1394 C C . LEU A 1 176 ? -55.986 -0.904 -8.425 1.00 73.81 176 LEU A C 1
ATOM 1396 O O . LEU A 1 176 ? -56.014 0.141 -9.070 1.00 73.81 176 LEU A O 1
ATOM 1400 N N . ASN A 1 177 ? -56.099 -2.103 -9.015 1.00 59.91 177 ASN A N 1
ATOM 1401 C CA . ASN A 1 177 ? -56.100 -2.312 -10.478 1.00 59.91 177 ASN A CA 1
ATOM 1402 C C . ASN A 1 177 ? -54.858 -1.714 -11.182 1.00 59.91 177 ASN A C 1
ATOM 1404 O O . ASN A 1 177 ? -54.949 -1.157 -12.276 1.00 59.91 177 ASN A O 1
ATOM 1408 N N . GLY A 1 178 ? -53.698 -1.827 -10.529 1.00 69.69 178 GLY A N 1
ATOM 1409 C CA . GLY A 1 178 ? -52.414 -1.249 -10.934 1.00 69.69 178 GLY A CA 1
ATOM 1410 C C . GLY A 1 178 ? -51.726 -0.535 -9.765 1.00 69.69 178 GLY A C 1
ATOM 1411 O O . GLY A 1 178 ? -52.373 -0.220 -8.764 1.00 69.69 178 GLY A O 1
ATOM 1412 N N . SER A 1 179 ? -50.419 -0.283 -9.887 1.00 81.69 179 SER A N 1
ATOM 1413 C CA . SER A 1 179 ? -49.645 0.460 -8.883 1.00 81.69 179 SER A CA 1
ATOM 1414 C C . SER A 1 179 ? -50.069 1.932 -8.869 1.00 81.69 179 SER A C 1
ATOM 1416 O O . SER A 1 179 ? -49.786 2.680 -9.807 1.00 81.69 179 SER A O 1
ATOM 1418 N N . VAL A 1 180 ? -50.733 2.372 -7.800 1.00 87.12 180 VAL A N 1
ATOM 1419 C CA . VAL A 1 180 ? -51.102 3.778 -7.587 1.00 87.12 180 VAL A CA 1
ATOM 1420 C C . VAL A 1 180 ? -50.170 4.396 -6.551 1.00 87.12 180 VAL A C 1
ATOM 1422 O O . VAL A 1 180 ? -50.109 3.943 -5.408 1.00 87.12 180 VAL A O 1
ATOM 1425 N N . PHE A 1 181 ? -49.480 5.473 -6.931 1.00 90.06 181 PHE A N 1
ATOM 1426 C CA . PHE A 1 181 ? -48.581 6.205 -6.040 1.00 90.06 181 PHE A CA 1
ATOM 1427 C C . PHE A 1 181 ? -49.215 7.498 -5.527 1.00 90.06 181 PHE A C 1
ATOM 1429 O O . PHE A 1 181 ? -49.775 8.283 -6.297 1.00 90.06 181 PHE A O 1
ATOM 1436 N N . ARG A 1 182 ? -49.092 7.758 -4.222 1.00 90.69 182 ARG A N 1
ATOM 1437 C CA . ARG A 1 182 ? -49.490 9.035 -3.605 1.00 90.69 182 ARG A CA 1
ATOM 1438 C C . ARG A 1 182 ? -48.331 9.654 -2.843 1.00 90.69 182 ARG A C 1
ATOM 1440 O O . ARG A 1 182 ? -47.499 8.944 -2.279 1.00 90.69 182 ARG A O 1
ATOM 1447 N N . HIS A 1 183 ? -48.300 10.985 -2.803 1.00 92.06 183 HIS A N 1
ATOM 1448 C CA . HIS A 1 183 ? -47.275 11.741 -2.086 1.00 92.06 183 HIS A CA 1
ATOM 1449 C C . HIS A 1 183 ? -47.924 12.738 -1.140 1.00 92.06 183 HIS A C 1
ATOM 1451 O O . HIS A 1 183 ? -48.652 13.626 -1.577 1.00 92.06 183 HIS A O 1
ATOM 1457 N N . TYR A 1 184 ? -47.602 12.607 0.137 1.00 91.12 184 TYR A N 1
ATOM 1458 C CA . TYR A 1 184 ? -48.083 13.462 1.208 1.00 91.12 184 TYR A CA 1
ATOM 1459 C C . TYR A 1 184 ? -46.973 14.431 1.584 1.00 91.12 184 TYR A C 1
ATOM 1461 O O . TYR A 1 184 ? -45.844 14.008 1.834 1.00 91.12 184 TYR A O 1
ATOM 1469 N N . ARG A 1 185 ? -47.264 15.732 1.579 1.00 90.19 185 ARG A N 1
ATOM 1470 C CA . ARG A 1 185 ? -46.300 16.750 2.001 1.00 90.19 185 ARG A CA 1
ATOM 1471 C C . ARG A 1 185 ? -46.255 16.788 3.529 1.00 90.19 185 ARG A C 1
ATOM 1473 O O . ARG A 1 185 ? -47.288 16.664 4.180 1.00 90.19 185 ARG A O 1
ATOM 1480 N N . VAL A 1 186 ? -45.050 16.925 4.074 1.00 90.12 186 VAL A N 1
ATOM 1481 C CA . VAL A 1 186 ? -44.796 17.024 5.511 1.00 90.12 186 VAL A CA 1
ATOM 1482 C C . VAL A 1 186 ? -44.042 18.323 5.778 1.00 90.12 186 VAL A C 1
ATOM 1484 O O . VAL A 1 186 ? -42.928 18.522 5.283 1.00 90.12 186 VAL A O 1
ATOM 1487 N N . THR A 1 187 ? -44.660 19.217 6.544 1.00 86.81 187 THR A N 1
ATOM 1488 C CA . THR A 1 187 ? -44.130 20.548 6.862 1.00 86.81 187 THR A CA 1
ATOM 1489 C C . THR A 1 187 ? -43.703 20.626 8.323 1.00 86.81 187 THR A C 1
ATOM 1491 O O . THR A 1 187 ? -44.396 20.140 9.214 1.00 86.81 187 THR A O 1
ATOM 1494 N N . GLN A 1 188 ? -42.538 21.215 8.592 1.00 82.56 188 GLN A N 1
ATOM 1495 C CA . GLN A 1 188 ? -42.058 21.424 9.958 1.00 82.56 188 GLN A CA 1
ATOM 1496 C C . GLN A 1 188 ? -42.704 22.683 10.550 1.00 82.56 188 GLN A C 1
ATOM 1498 O O . GLN A 1 188 ? -42.759 23.728 9.898 1.00 82.56 188 GLN A O 1
ATOM 1503 N N . LYS A 1 189 ? -43.187 22.602 11.792 1.00 80.12 189 LYS A N 1
ATOM 1504 C CA . LYS A 1 189 ? -43.759 23.752 12.498 1.00 80.12 189 LYS A CA 1
ATOM 1505 C C . LYS A 1 189 ? -42.651 24.665 13.045 1.00 80.12 189 LYS A C 1
ATOM 1507 O O . LYS A 1 189 ? -41.663 24.157 13.575 1.00 80.12 189 LYS A O 1
ATOM 1512 N N . PRO A 1 190 ? -42.855 25.997 13.064 1.00 71.19 190 PRO A N 1
ATOM 1513 C CA . PRO A 1 190 ? -41.907 26.950 13.656 1.00 71.19 190 PRO A CA 1
ATOM 1514 C C . PRO A 1 190 ? -41.613 26.731 15.152 1.00 71.19 190 PRO A C 1
ATOM 1516 O O . PRO A 1 190 ? -40.589 27.181 15.647 1.00 71.19 190 PRO A O 1
ATOM 1519 N N . GLN A 1 191 ? -42.514 26.059 15.875 1.00 68.12 191 GLN A N 1
ATOM 1520 C CA . GLN A 1 191 ? -42.434 25.803 17.321 1.00 68.12 191 GLN A CA 1
ATOM 1521 C C . GLN A 1 191 ? -41.929 24.381 17.654 1.00 68.12 191 GLN A C 1
ATOM 1523 O O . GLN A 1 191 ? -41.962 23.980 18.813 1.00 68.12 191 GLN A O 1
ATOM 1528 N N . GLY A 1 192 ? -41.480 23.615 16.650 1.00 73.81 192 GLY A N 1
ATOM 1529 C CA . GLY A 1 192 ? -41.147 22.191 16.775 1.00 73.81 192 GLY A CA 1
ATOM 1530 C C . GLY A 1 192 ? -42.303 21.263 16.371 1.00 73.81 192 GLY A C 1
ATOM 1531 O O . GLY A 1 192 ? -43.479 21.621 16.468 1.00 73.81 192 GLY A O 1
ATOM 1532 N N . GLY A 1 193 ? -41.962 20.070 15.878 1.00 80.75 193 GLY A N 1
ATOM 1533 C CA . GLY A 1 193 ? -42.907 19.092 15.323 1.00 80.75 193 GLY A CA 1
ATOM 1534 C C . GLY A 1 193 ? -43.219 19.277 13.833 1.00 80.75 193 GLY A C 1
ATOM 1535 O O . GLY A 1 193 ? -42.697 20.170 13.166 1.00 80.75 193 GLY A O 1
ATOM 1536 N N . TYR A 1 194 ? -44.079 18.410 13.307 1.00 88.25 194 TYR A N 1
ATOM 1537 C CA . TYR A 1 194 ? -44.404 18.250 11.890 1.00 88.25 194 TYR A CA 1
ATOM 1538 C C . TYR A 1 194 ? -45.925 18.260 11.663 1.00 88.25 194 TYR A C 1
ATOM 1540 O O . TYR A 1 194 ? -46.710 18.015 12.580 1.00 88.25 194 TYR A O 1
ATOM 1548 N N . ILE A 1 195 ? -46.359 18.569 10.443 1.00 88.94 195 ILE A N 1
ATOM 1549 C CA . ILE A 1 195 ? -47.750 18.447 9.991 1.00 88.94 195 ILE A CA 1
ATOM 1550 C C . ILE A 1 195 ? -47.766 17.657 8.691 1.00 88.94 195 ILE A C 1
ATOM 1552 O O . ILE A 1 195 ? -46.982 17.944 7.787 1.00 88.94 195 ILE A O 1
ATOM 1556 N N . ILE A 1 196 ? -48.670 16.684 8.588 1.00 91.25 196 ILE A N 1
ATOM 1557 C CA . ILE A 1 196 ? -48.991 16.033 7.317 1.00 91.25 196 ILE A CA 1
ATOM 1558 C C . ILE A 1 196 ? -50.083 16.852 6.624 1.00 91.25 196 ILE A C 1
ATOM 1560 O O . ILE A 1 196 ? -51.196 16.975 7.147 1.00 91.25 196 ILE A O 1
ATOM 1564 N N . ASP A 1 197 ? -49.766 17.391 5.450 1.00 85.88 197 ASP A N 1
ATOM 1565 C CA . ASP A 1 197 ? -50.657 18.249 4.669 1.00 85.88 197 ASP A CA 1
ATOM 1566 C C . ASP A 1 197 ? -51.679 17.391 3.905 1.00 85.88 197 ASP A C 1
ATOM 1568 O O . ASP A 1 197 ? -51.495 17.022 2.741 1.00 85.88 197 ASP A O 1
ATOM 1572 N N . VAL A 1 198 ? -52.763 17.046 4.594 1.00 84.81 198 VAL A N 1
ATOM 1573 C CA . VAL A 1 198 ? -53.963 16.395 4.049 1.00 84.81 198 VAL A CA 1
ATOM 1574 C C . VAL A 1 198 ? -55.194 17.249 4.361 1.00 84.81 198 VAL A C 1
ATOM 1576 O O . VAL A 1 198 ? -55.099 18.204 5.125 1.00 84.81 198 VAL A O 1
ATOM 1579 N N . GLU A 1 199 ? -56.352 16.907 3.787 1.00 79.69 199 GLU A N 1
ATOM 1580 C CA . GLU A 1 199 ? -57.610 17.667 3.937 1.00 79.69 199 GLU A CA 1
ATOM 1581 C C . GLU A 1 199 ? -57.949 18.002 5.401 1.00 79.69 199 GLU A C 1
ATOM 1583 O O . GLU A 1 199 ? -58.382 19.111 5.694 1.00 79.69 199 GLU A O 1
ATOM 1588 N N . ASN A 1 200 ? -57.647 17.080 6.324 1.00 83.75 200 ASN A N 1
ATOM 1589 C CA . ASN A 1 200 ? -57.660 17.311 7.769 1.00 83.75 200 ASN A CA 1
ATOM 1590 C C . ASN A 1 200 ? -56.228 17.207 8.330 1.00 83.75 200 ASN A C 1
ATOM 1592 O O . ASN A 1 200 ? -55.786 16.083 8.605 1.00 83.75 200 ASN A O 1
ATOM 1596 N N . PRO A 1 201 ? -55.500 18.333 8.490 1.00 88.50 201 PRO A N 1
ATOM 1597 C CA . PRO A 1 201 ? -54.083 18.336 8.844 1.00 88.50 201 PRO A CA 1
ATOM 1598 C C . PRO A 1 201 ? -53.777 17.519 10.099 1.00 88.50 201 PRO A C 1
ATOM 1600 O O . PRO A 1 201 ? -54.462 17.637 11.116 1.00 88.50 201 PRO A O 1
ATOM 1603 N N . ILE A 1 202 ? -52.727 16.699 10.037 1.00 89.25 202 ILE A N 1
ATOM 1604 C CA . ILE A 1 202 ? -52.354 15.790 11.128 1.00 89.25 202 ILE A CA 1
ATOM 1605 C C . ILE A 1 202 ? -51.092 16.332 11.805 1.00 89.25 202 ILE A C 1
ATOM 1607 O O . ILE A 1 202 ? -50.032 16.305 11.178 1.00 89.25 202 ILE A O 1
ATOM 1611 N N . PRO A 1 203 ? -51.170 16.849 13.044 1.00 89.69 203 PRO A N 1
ATOM 1612 C CA . PRO A 1 203 ? -49.995 17.298 13.776 1.00 89.69 203 PRO A CA 1
ATOM 1613 C C . PRO A 1 203 ? -49.237 16.107 14.381 1.00 89.69 203 PRO A C 1
ATOM 1615 O O . PRO A 1 203 ? -49.826 15.282 15.071 1.00 89.69 203 PRO A O 1
ATOM 1618 N N . CYS A 1 204 ? -47.924 16.064 14.173 1.00 88.12 204 CYS A N 1
ATOM 1619 C CA . CYS A 1 204 ? -47.032 14.998 14.625 1.00 88.12 204 CYS A CA 1
ATOM 1620 C C . CYS A 1 204 ? -45.865 15.602 15.431 1.00 88.12 204 CYS A C 1
ATOM 1622 O O . CYS A 1 204 ? -45.191 16.497 14.921 1.00 88.12 204 CYS A O 1
ATOM 1624 N N . PRO A 1 205 ? -45.597 15.166 16.671 1.00 82.50 205 PRO A N 1
ATOM 1625 C CA . PRO A 1 205 ? -44.471 15.677 17.460 1.00 82.50 205 PRO A CA 1
ATOM 1626 C C . PRO A 1 205 ? -43.096 15.357 16.851 1.00 82.50 205 PRO A C 1
ATOM 1628 O O . PRO A 1 205 ? -42.198 16.198 16.891 1.00 82.50 205 PRO A O 1
ATOM 1631 N N . THR A 1 206 ? -42.936 14.178 16.243 1.00 85.06 206 THR A N 1
ATOM 1632 C CA . THR A 1 206 ? -41.682 13.709 15.629 1.00 85.06 206 THR A CA 1
ATOM 1633 C C . THR A 1 206 ? -41.891 13.156 14.213 1.00 85.06 206 THR A C 1
ATOM 1635 O O . THR A 1 206 ? -43.021 12.965 13.762 1.00 85.06 206 THR A O 1
ATOM 1638 N N . LEU A 1 207 ? -40.797 12.869 13.495 1.00 85.38 207 LEU A N 1
ATOM 1639 C CA . LEU A 1 207 ? -40.863 12.170 12.203 1.00 85.38 207 LEU A CA 1
ATOM 1640 C C . LEU A 1 207 ? -41.314 10.710 12.337 1.00 85.38 207 LEU A C 1
ATOM 1642 O O . LEU A 1 207 ? -41.909 10.179 11.403 1.00 85.38 207 LEU A O 1
ATOM 1646 N N . HIS A 1 208 ? -41.072 10.073 13.483 1.00 85.69 208 HIS A N 1
ATOM 1647 C CA . HIS A 1 208 ? -41.605 8.741 13.768 1.00 85.69 208 HIS A CA 1
ATOM 1648 C C . HIS A 1 208 ? -43.133 8.791 13.887 1.00 85.69 208 HIS A C 1
ATOM 1650 O O . HIS A 1 208 ? -43.824 7.970 13.287 1.00 85.69 208 HIS A O 1
ATOM 1656 N N . ASP A 1 209 ? -43.671 9.831 14.531 1.00 87.12 209 ASP A N 1
ATOM 1657 C CA . ASP A 1 209 ? -45.120 10.033 14.656 1.00 87.12 209 ASP A CA 1
ATOM 1658 C C . ASP A 1 209 ? -45.799 10.335 13.312 1.00 87.12 209 ASP A C 1
ATOM 1660 O O . ASP A 1 209 ? -46.974 10.029 13.138 1.00 87.12 209 ASP A O 1
ATOM 1664 N N . VAL A 1 210 ? -45.074 10.901 12.338 1.00 89.38 210 VAL A N 1
ATOM 1665 C CA . VAL A 1 210 ? -45.576 11.076 10.960 1.00 89.38 210 VAL A CA 1
ATOM 1666 C C . VAL A 1 210 ? -45.844 9.724 10.300 1.00 89.38 210 VAL A C 1
ATOM 1668 O O . VAL A 1 210 ? -46.873 9.544 9.648 1.00 89.38 210 VAL A O 1
ATOM 1671 N N . ILE A 1 211 ? -44.928 8.771 10.473 1.00 92.38 211 ILE A N 1
ATOM 1672 C CA . ILE A 1 211 ? -45.063 7.417 9.931 1.00 92.38 211 ILE A CA 1
ATOM 1673 C C . ILE A 1 211 ? -46.141 6.649 10.695 1.00 92.38 211 ILE A C 1
ATOM 1675 O O . ILE A 1 211 ? -47.061 6.128 10.067 1.00 92.38 211 ILE A O 1
ATOM 1679 N N . ASN A 1 212 ? -46.096 6.663 12.030 1.00 88.38 212 ASN A N 1
ATOM 1680 C CA . ASN A 1 212 ? -47.072 5.972 12.876 1.00 88.38 212 ASN A CA 1
ATOM 1681 C C . ASN A 1 212 ? -48.502 6.466 12.622 1.00 88.38 212 ASN A C 1
ATOM 1683 O O . ASN A 1 212 ? -49.402 5.650 12.445 1.00 88.38 212 ASN A O 1
ATOM 1687 N N . ALA A 1 213 ? -48.714 7.780 12.480 1.00 89.75 213 ALA A N 1
ATOM 1688 C CA . ALA A 1 213 ? -50.038 8.332 12.196 1.00 89.75 213 ALA A CA 1
ATOM 1689 C C . ALA A 1 213 ? -50.625 7.841 10.860 1.00 89.75 213 ALA A C 1
ATOM 1691 O O . ALA A 1 213 ? -51.839 7.656 10.753 1.00 89.75 213 ALA A O 1
ATOM 1692 N N . LEU A 1 214 ? -49.794 7.625 9.833 1.00 90.06 214 LEU A N 1
ATOM 1693 C CA . LEU A 1 214 ? -50.243 7.077 8.547 1.00 90.06 214 LEU A CA 1
ATOM 1694 C C . LEU A 1 214 ? -50.522 5.572 8.629 1.00 90.06 214 LEU A C 1
ATOM 1696 O O . LEU A 1 214 ? -51.504 5.113 8.044 1.00 90.06 214 LEU A O 1
ATOM 1700 N N . VAL A 1 215 ? -49.714 4.819 9.378 1.00 90.44 215 VAL A N 1
ATOM 1701 C CA . VAL A 1 215 ? -49.951 3.390 9.648 1.00 90.44 215 VAL A CA 1
ATOM 1702 C C . VAL A 1 215 ? -51.275 3.212 10.402 1.00 90.44 215 VAL A C 1
ATOM 1704 O O . VAL A 1 215 ? -52.146 2.469 9.952 1.00 90.44 215 VAL A O 1
ATOM 1707 N N . GLU A 1 216 ? -51.486 3.955 11.491 1.00 89.00 216 GLU A N 1
ATOM 1708 C CA . GLU A 1 216 ? -52.692 3.880 12.325 1.00 89.00 216 GLU A CA 1
ATOM 1709 C C . GLU A 1 216 ? -53.956 4.298 11.566 1.00 89.00 216 GLU A C 1
ATOM 1711 O O . GLU A 1 216 ? -54.941 3.559 11.546 1.00 89.00 216 GLU A O 1
ATOM 1716 N N . LYS A 1 217 ? -53.935 5.448 10.874 1.00 87.00 217 LYS A N 1
ATOM 1717 C CA . LYS A 1 217 ? -55.105 5.930 10.116 1.00 87.00 217 LYS A CA 1
ATOM 1718 C C . LYS A 1 217 ? -55.487 5.038 8.941 1.00 87.00 217 LYS A C 1
ATOM 1720 O O . LYS A 1 217 ? -56.617 5.124 8.466 1.00 87.00 217 LYS A O 1
ATOM 1725 N N . THR A 1 218 ? -54.561 4.216 8.457 1.00 86.69 218 THR A N 1
ATOM 1726 C CA . THR A 1 218 ? -54.829 3.238 7.397 1.00 86.69 218 THR A CA 1
ATOM 1727 C C . THR A 1 218 ? -55.003 1.818 7.929 1.00 86.69 218 THR A C 1
ATOM 1729 O O . THR A 1 218 ? -55.033 0.880 7.134 1.00 86.69 218 THR A O 1
ATOM 1732 N N . ALA A 1 219 ? -55.135 1.646 9.251 1.00 85.00 219 ALA A N 1
ATOM 1733 C CA . ALA A 1 219 ? -55.282 0.352 9.915 1.00 85.00 219 ALA A CA 1
ATOM 1734 C C . ALA A 1 219 ? -54.202 -0.670 9.499 1.00 85.00 219 ALA A C 1
ATOM 1736 O O . ALA A 1 219 ? -54.491 -1.845 9.289 1.00 85.00 219 ALA A O 1
ATOM 1737 N N . GLY A 1 220 ? -52.957 -0.210 9.330 1.00 80.88 220 GLY A N 1
ATOM 1738 C CA . GLY A 1 220 ? -51.818 -1.043 8.934 1.00 80.88 220 GLY A CA 1
ATOM 1739 C C . GLY A 1 220 ? -51.714 -1.341 7.435 1.00 80.88 220 GLY A C 1
ATOM 1740 O O . GLY A 1 220 ? -50.818 -2.082 7.034 1.00 80.88 220 GLY A O 1
ATOM 1741 N N . THR A 1 221 ? -52.590 -0.767 6.600 1.00 86.06 221 THR A N 1
ATOM 1742 C CA . THR A 1 221 ? -52.530 -0.926 5.133 1.00 86.06 221 THR A CA 1
ATOM 1743 C C . THR A 1 221 ? -51.281 -0.266 4.547 1.00 86.06 221 THR A C 1
ATOM 1745 O O . THR A 1 221 ? -50.676 -0.790 3.612 1.00 86.06 221 THR A O 1
ATOM 1748 N N . LEU A 1 222 ? -50.889 0.898 5.076 1.00 91.12 222 LEU A N 1
ATOM 1749 C CA . LEU A 1 222 ? -49.578 1.475 4.805 1.00 91.12 222 LEU A CA 1
ATOM 1750 C C . LEU A 1 222 ? -48.579 0.939 5.827 1.00 91.12 222 LEU A C 1
ATOM 1752 O O . LEU A 1 222 ? -48.793 1.068 7.030 1.00 91.12 222 LEU A O 1
ATOM 1756 N N . GLN A 1 223 ? -47.480 0.384 5.334 1.00 89.81 223 GLN A N 1
ATOM 1757 C CA . GLN A 1 223 ? -46.374 -0.151 6.111 1.00 89.81 223 GLN A CA 1
ATOM 1758 C C . GLN A 1 223 ? -45.071 0.545 5.702 1.00 89.81 223 GLN A C 1
ATOM 1760 O O . GLN A 1 223 ? -44.832 0.748 4.504 1.00 89.81 223 GLN A O 1
ATOM 1765 N N . PRO A 1 224 ? -44.235 0.946 6.677 1.00 88.62 224 PRO A N 1
ATOM 1766 C CA . PRO A 1 224 ? -42.978 1.619 6.394 1.00 88.62 224 PRO A CA 1
ATOM 1767 C C . PRO A 1 224 ? -42.074 0.733 5.538 1.00 88.62 224 PRO A C 1
ATOM 1769 O O . PRO A 1 224 ? -41.936 -0.461 5.780 1.00 88.62 224 PRO A O 1
ATOM 1772 N N . PHE A 1 225 ? -41.449 1.348 4.541 1.00 86.19 225 PHE A N 1
ATOM 1773 C CA . PHE A 1 225 ? -40.501 0.713 3.650 1.00 86.19 225 PHE A CA 1
ATOM 1774 C C . PHE A 1 225 ? -39.203 0.470 4.408 1.00 86.19 225 PHE A C 1
ATOM 1776 O O . PHE A 1 225 ? -38.387 1.381 4.587 1.00 86.19 225 PHE A O 1
ATOM 1783 N N . LEU A 1 226 ? -39.036 -0.754 4.873 1.00 75.88 226 LEU A N 1
ATOM 1784 C CA . LEU A 1 226 ? -37.839 -1.236 5.521 1.00 75.88 226 LEU A CA 1
ATOM 1785 C C . LEU A 1 226 ? -37.155 -2.152 4.524 1.00 75.88 226 LEU A C 1
ATOM 1787 O O . LEU A 1 226 ? -37.443 -3.340 4.417 1.00 75.88 226 LEU A O 1
ATOM 1791 N N . LEU A 1 227 ? -36.227 -1.564 3.774 1.00 60.84 227 LEU A N 1
ATOM 1792 C CA . LEU A 1 227 ? -35.181 -2.359 3.161 1.00 60.84 227 LEU A CA 1
ATOM 1793 C C . LEU A 1 227 ? -34.278 -2.794 4.318 1.00 60.84 227 LEU A C 1
ATOM 1795 O O . LEU A 1 227 ? -33.324 -2.087 4.647 1.00 60.84 227 LEU A O 1
ATOM 1799 N N . GLU A 1 228 ? -34.654 -3.874 5.005 1.00 43.88 228 GLU A N 1
ATOM 1800 C CA . GLU A 1 228 ? -33.674 -4.674 5.727 1.00 43.88 228 GLU A CA 1
ATOM 1801 C C . GLU A 1 228 ? -32.622 -5.007 4.675 1.00 43.88 228 GLU A C 1
ATOM 1803 O O . GLU A 1 228 ? -32.926 -5.683 3.697 1.00 43.88 228 GLU A O 1
ATOM 1808 N N . GLU A 1 229 ? -31.424 -4.434 4.783 1.00 40.44 229 GLU A N 1
ATOM 1809 C CA . GLU A 1 229 ? -30.283 -5.067 4.143 1.00 40.44 229 GLU A CA 1
ATOM 1810 C C . GLU A 1 229 ? -30.116 -6.371 4.914 1.00 40.44 229 GLU A C 1
ATOM 1812 O O . GLU A 1 229 ? -29.738 -6.315 6.090 1.00 40.44 229 GLU A O 1
ATOM 1817 N N . PRO A 1 230 ? -30.436 -7.540 4.331 1.00 32.00 230 PRO A N 1
ATOM 1818 C CA . PRO A 1 230 ? -30.044 -8.771 4.965 1.00 32.00 230 PRO A CA 1
ATOM 1819 C C . PRO A 1 230 ? -28.522 -8.722 4.950 1.00 32.00 230 PRO A C 1
ATOM 1821 O O . PRO A 1 230 ? -27.880 -8.715 3.894 1.00 32.00 230 PRO A O 1
ATOM 1824 N N . TYR A 1 231 ? -27.952 -8.624 6.141 1.00 35.03 231 TYR A N 1
ATOM 1825 C CA . TYR A 1 231 ? -26.589 -9.015 6.419 1.00 35.03 231 TYR A CA 1
ATOM 1826 C C . TYR A 1 231 ? -26.496 -10.518 6.144 1.00 35.03 231 TYR A C 1
ATOM 1828 O O . TYR A 1 231 ? -26.515 -11.310 7.069 1.00 35.03 231 TYR A O 1
ATOM 1836 N N . GLU A 1 232 ? -26.500 -10.916 4.871 1.00 33.53 232 GLU A N 1
ATOM 1837 C CA . GLU A 1 232 ? -26.261 -12.289 4.442 1.00 33.53 232 GLU A CA 1
ATOM 1838 C C . GLU A 1 232 ? -25.926 -12.351 2.936 1.00 33.53 232 GLU A C 1
ATOM 1840 O O . GLU A 1 232 ? -26.740 -12.145 2.041 1.00 33.53 232 GLU A O 1
ATOM 1845 N N . GLU A 1 233 ? -24.644 -12.634 2.702 1.00 38.34 233 GLU A N 1
ATOM 1846 C CA . GLU A 1 233 ? -24.160 -13.647 1.760 1.00 38.34 233 GLU A CA 1
ATOM 1847 C C . GLU A 1 233 ? -24.358 -13.447 0.252 1.00 38.34 233 GLU A C 1
ATOM 1849 O O . GLU A 1 233 ? -25.289 -13.925 -0.380 1.00 38.34 233 GLU A O 1
ATOM 1854 N N . ASN A 1 234 ? -23.311 -12.915 -0.379 1.00 36.47 234 ASN A N 1
ATOM 1855 C CA . ASN A 1 234 ? -22.783 -13.544 -1.591 1.00 36.47 234 ASN A CA 1
ATOM 1856 C C . ASN A 1 234 ? -21.270 -13.710 -1.411 1.00 36.47 234 ASN A C 1
ATOM 1858 O O . ASN A 1 234 ? -20.475 -12.935 -1.950 1.00 36.47 234 ASN A O 1
ATOM 1862 N N . ILE A 1 235 ? -20.876 -14.672 -0.571 1.00 45.84 235 ILE A N 1
ATOM 1863 C CA . ILE A 1 235 ? -19.513 -15.206 -0.607 1.00 45.84 235 ILE A CA 1
ATOM 1864 C C . ILE A 1 235 ? -19.529 -16.257 -1.702 1.00 45.84 235 ILE A C 1
ATOM 1866 O O . ILE A 1 235 ? -20.250 -17.250 -1.613 1.00 45.84 235 ILE A O 1
ATOM 1870 N N . THR A 1 236 ? -18.756 -16.003 -2.746 1.00 44.25 236 THR A N 1
ATOM 1871 C CA . THR A 1 236 ? -18.575 -16.966 -3.825 1.00 44.25 236 THR A CA 1
ATOM 1872 C C . THR A 1 236 ? -17.155 -17.494 -3.752 1.00 44.25 236 THR A C 1
ATOM 1874 O O . THR A 1 236 ? -16.198 -16.726 -3.619 1.00 44.25 236 THR A O 1
ATOM 1877 N N . TYR A 1 237 ? -17.026 -18.812 -3.796 1.00 49.44 237 TYR A N 1
ATOM 1878 C CA . TYR A 1 237 ? -15.762 -19.483 -4.053 1.00 49.44 237 TYR A CA 1
ATOM 1879 C C . TYR A 1 237 ? -15.888 -20.232 -5.376 1.00 49.44 237 TYR A C 1
ATOM 1881 O O . TYR A 1 237 ? -16.983 -20.530 -5.849 1.00 49.44 237 TYR A O 1
ATOM 1889 N N . ILE A 1 238 ? -14.763 -20.487 -6.025 1.00 47.22 238 ILE A N 1
ATOM 1890 C CA . ILE A 1 238 ? -14.750 -21.097 -7.353 1.00 47.22 238 ILE A CA 1
ATOM 1891 C C . ILE A 1 238 ? -14.161 -22.491 -7.199 1.00 47.22 238 ILE A C 1
ATOM 1893 O O . ILE A 1 238 ? -13.038 -22.626 -6.710 1.00 47.22 238 ILE A O 1
ATOM 1897 N N . SER A 1 239 ? -14.891 -23.520 -7.620 1.00 43.88 239 SER A N 1
ATOM 1898 C CA . SER A 1 239 ? -14.326 -24.862 -7.768 1.00 43.88 239 SER A CA 1
ATOM 1899 C C . SER A 1 239 ? -13.996 -25.110 -9.233 1.00 43.88 239 SER A C 1
ATOM 1901 O O . SER A 1 239 ? -14.814 -24.851 -10.118 1.00 43.88 239 SER A O 1
ATOM 1903 N N . SER A 1 240 ? -12.794 -25.612 -9.492 1.00 42.19 240 SER A N 1
ATOM 1904 C CA . SER A 1 240 ? -12.433 -26.191 -10.781 1.00 42.19 240 SER A CA 1
ATOM 1905 C C . SER A 1 240 ? -12.833 -27.659 -10.787 1.00 42.19 240 SER A C 1
ATOM 1907 O O . SER A 1 240 ? -12.474 -28.389 -9.866 1.00 42.19 240 SER A O 1
ATOM 1909 N N . ASN A 1 241 ? -13.559 -28.097 -11.811 1.00 39.88 241 ASN A N 1
ATOM 1910 C CA . ASN A 1 241 ? -13.765 -29.521 -12.027 1.00 39.88 241 ASN A CA 1
ATOM 1911 C C . ASN A 1 241 ? -12.500 -30.113 -12.679 1.00 39.88 241 ASN A C 1
ATOM 1913 O O . ASN A 1 241 ? -12.122 -29.726 -13.790 1.00 39.88 241 ASN A O 1
ATOM 1917 N N . ASP A 1 242 ? -11.836 -31.026 -11.967 1.00 42.31 242 ASP A N 1
ATOM 1918 C CA . ASP A 1 242 ? -10.540 -31.605 -12.347 1.00 42.31 242 ASP A CA 1
ATOM 1919 C C . ASP A 1 242 ? -10.603 -32.452 -13.637 1.00 42.31 242 ASP A C 1
ATOM 1921 O O . ASP A 1 242 ? -9.567 -32.718 -14.246 1.00 42.31 242 ASP A O 1
ATOM 1925 N N . GLU A 1 243 ? -11.801 -32.833 -14.100 1.00 40.34 243 GLU A N 1
ATOM 1926 C CA . GLU A 1 243 ? -11.985 -33.665 -15.301 1.00 40.34 243 GLU A CA 1
ATOM 1927 C C . GLU A 1 243 ? -12.228 -32.871 -16.597 1.00 40.34 243 GLU A C 1
ATOM 1929 O O . GLU A 1 243 ? -11.898 -33.356 -17.680 1.00 40.34 243 GLU A O 1
ATOM 1934 N N . ASN A 1 244 ? -12.787 -31.656 -16.523 1.00 40.50 244 ASN A N 1
ATOM 1935 C CA . ASN A 1 244 ? -13.162 -30.872 -17.712 1.00 40.50 244 ASN A CA 1
ATOM 1936 C C . ASN A 1 244 ? -12.604 -29.432 -17.730 1.00 40.50 244 ASN A C 1
ATOM 1938 O O . ASN A 1 244 ? -12.747 -28.738 -18.738 1.00 40.50 244 ASN A O 1
ATOM 1942 N N . GLY A 1 245 ? -11.957 -28.978 -16.648 1.00 39.72 245 GLY A N 1
ATOM 1943 C CA . GLY A 1 245 ? -11.392 -27.629 -16.530 1.00 39.72 245 GLY A CA 1
ATOM 1944 C C . GLY A 1 245 ? -12.434 -26.504 -16.475 1.00 39.72 245 GLY A C 1
ATOM 1945 O O . GLY A 1 245 ? -12.067 -25.325 -16.511 1.00 39.72 245 GLY A O 1
ATOM 1946 N N . GLU A 1 246 ? -13.721 -26.849 -16.395 1.00 30.84 246 GLU A N 1
ATOM 1947 C CA . GLU A 1 246 ? -14.831 -25.909 -16.288 1.00 30.84 246 GLU A CA 1
ATOM 1948 C C . GLU A 1 246 ? -14.857 -25.305 -14.878 1.00 30.84 246 GLU A C 1
ATOM 1950 O O . GLU A 1 246 ? -14.654 -25.994 -13.874 1.00 30.84 246 GLU A O 1
ATOM 1955 N N . ARG A 1 247 ? -15.037 -23.982 -14.810 1.00 43.91 247 ARG A N 1
ATOM 1956 C CA . ARG A 1 247 ? -14.966 -23.201 -13.570 1.00 43.91 247 ARG A CA 1
ATOM 1957 C C . ARG A 1 247 ? -16.355 -22.696 -13.222 1.00 43.91 247 ARG A C 1
ATOM 1959 O O . ARG A 1 247 ? -16.892 -21.849 -13.935 1.00 43.91 247 ARG A O 1
ATOM 1966 N N . THR A 1 248 ? -16.906 -23.179 -12.120 1.00 40.38 248 THR A N 1
ATOM 1967 C CA . THR A 1 248 ? -18.223 -22.778 -11.621 1.00 40.38 248 THR A CA 1
ATOM 1968 C C . THR A 1 248 ? -18.076 -21.902 -10.380 1.00 40.38 248 THR A C 1
ATOM 1970 O O . THR A 1 248 ? -17.335 -22.217 -9.447 1.00 40.38 248 THR A O 1
ATOM 1973 N N . LEU A 1 249 ? -18.771 -20.763 -10.381 1.00 39.31 249 LEU A N 1
ATOM 1974 C CA . LEU A 1 249 ? -18.979 -19.938 -9.193 1.00 39.31 249 LEU A CA 1
ATOM 1975 C C . LEU A 1 249 ? -19.954 -20.677 -8.274 1.00 39.31 249 LEU A C 1
ATOM 1977 O O . LEU A 1 249 ? -21.129 -20.822 -8.608 1.00 39.31 249 LEU A O 1
ATOM 1981 N N . HIS A 1 250 ? -19.475 -21.133 -7.123 1.00 41.47 250 HIS A N 1
ATOM 1982 C CA . HIS A 1 250 ? -20.325 -21.681 -6.077 1.00 41.47 250 HIS A CA 1
ATOM 1983 C C . HIS A 1 250 ? -20.554 -20.606 -5.018 1.00 41.47 250 HIS A C 1
ATOM 1985 O O . HIS A 1 250 ? -19.610 -20.023 -4.481 1.00 41.47 250 HIS A O 1
ATOM 1991 N N . CYS A 1 251 ? -21.818 -20.332 -4.701 1.00 36.66 251 CYS A N 1
ATOM 1992 C CA . CYS A 1 251 ? -22.137 -19.676 -3.440 1.00 36.66 251 CYS A CA 1
ATOM 1993 C C . CYS A 1 251 ? -21.729 -20.623 -2.311 1.00 36.66 251 CYS A C 1
ATOM 1995 O O . CYS A 1 251 ? -21.970 -21.831 -2.408 1.00 36.66 251 CYS A O 1
ATOM 1997 N N . ALA A 1 252 ? -21.109 -20.091 -1.255 1.00 38.34 252 ALA A N 1
ATOM 1998 C CA . ALA A 1 252 ? -20.899 -20.884 -0.054 1.00 38.34 252 ALA A CA 1
ATOM 1999 C C . ALA A 1 252 ? -22.243 -21.492 0.377 1.00 38.34 252 ALA A C 1
ATOM 2001 O O . ALA A 1 252 ? -23.241 -20.768 0.359 1.00 38.34 252 ALA A O 1
ATOM 2002 N N . PRO A 1 253 ? -22.316 -22.802 0.685 1.00 33.16 253 PRO A N 1
ATOM 2003 C CA . PRO A 1 253 ? -23.554 -23.377 1.168 1.00 33.16 253 PRO A CA 1
ATOM 2004 C C . PRO A 1 253 ? -23.945 -22.618 2.433 1.00 33.16 253 PRO A C 1
ATOM 2006 O O . PRO A 1 253 ? -23.239 -22.667 3.442 1.00 33.16 253 PRO A O 1
ATOM 2009 N N . THR A 1 254 ? -25.065 -21.903 2.361 1.00 33.38 254 THR A N 1
ATOM 2010 C CA . THR A 1 254 ? -25.797 -21.466 3.539 1.00 33.38 254 THR A CA 1
ATOM 2011 C C . THR A 1 254 ? -26.199 -22.744 4.258 1.00 33.38 254 THR A C 1
ATOM 2013 O O . THR A 1 254 ? -27.172 -23.412 3.905 1.00 33.38 254 THR A O 1
ATOM 2016 N N . GLY A 1 255 ? -25.400 -23.156 5.244 1.00 32.00 255 GLY A N 1
ATOM 2017 C CA . GLY A 1 255 ? -25.898 -24.089 6.242 1.00 32.00 255 GLY A CA 1
ATOM 2018 C C . GLY A 1 255 ? -27.215 -23.514 6.759 1.00 32.00 255 GLY A C 1
ATOM 2019 O O . GLY A 1 255 ? -27.298 -22.316 7.008 1.00 32.00 255 GLY A O 1
ATOM 2020 N N . THR A 1 256 ? -28.252 -24.340 6.867 1.00 27.11 256 THR A N 1
ATOM 2021 C CA . THR A 1 256 ? -29.611 -23.971 7.302 1.00 27.11 256 THR A CA 1
ATOM 2022 C C . THR A 1 256 ? -29.681 -23.568 8.784 1.00 2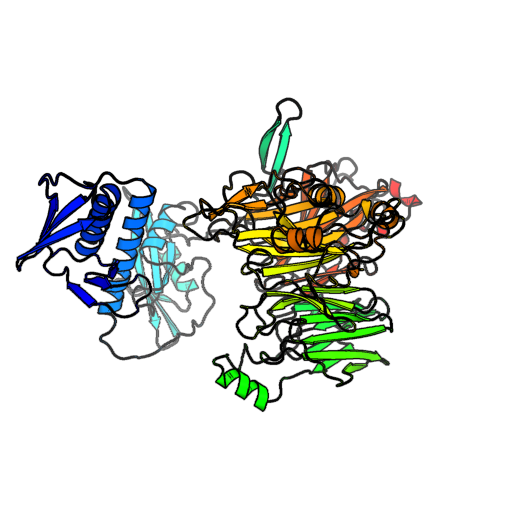7.11 256 THR A C 1
ATOM 2024 O O . THR A 1 256 ? -30.608 -23.948 9.495 1.00 27.11 256 THR A O 1
ATOM 2027 N N . PHE A 1 257 ? -28.697 -22.824 9.281 1.00 33.66 257 PHE A N 1
ATOM 2028 C CA . PHE A 1 257 ? -28.584 -22.395 10.664 1.00 33.66 257 PHE A CA 1
ATOM 2029 C C . PHE A 1 257 ? -28.488 -20.867 10.723 1.00 33.66 257 PHE A C 1
ATOM 2031 O O . PHE A 1 257 ? -27.774 -20.282 9.910 1.00 33.66 257 PHE A O 1
ATOM 2038 N N . PRO A 1 258 ? -29.186 -20.212 11.668 1.00 28.22 258 PRO A N 1
ATOM 2039 C CA . PRO A 1 258 ? -29.202 -18.757 11.747 1.00 28.22 258 PRO A CA 1
ATOM 2040 C C . PRO A 1 258 ? -27.789 -18.233 12.024 1.00 28.22 258 PRO A C 1
ATOM 2042 O O . PRO A 1 258 ? -27.229 -18.512 13.089 1.00 28.22 258 PRO A O 1
ATOM 2045 N N . ARG A 1 259 ? -27.208 -17.457 11.101 1.00 31.89 259 ARG A N 1
ATOM 2046 C CA . ARG A 1 259 ? -26.013 -16.663 11.402 1.00 31.89 259 ARG A CA 1
ATOM 2047 C C . ARG A 1 259 ? -26.418 -15.500 12.304 1.00 31.89 259 ARG A C 1
ATOM 2049 O O . ARG A 1 259 ? -27.417 -14.820 12.080 1.00 31.89 259 ARG A O 1
ATOM 2056 N N . ARG A 1 260 ? -25.670 -15.314 13.396 1.00 41.94 260 ARG A N 1
ATOM 2057 C CA . ARG A 1 260 ? -25.933 -14.244 14.368 1.00 41.94 260 ARG A CA 1
ATOM 2058 C C . ARG A 1 260 ? -25.532 -12.871 13.807 1.00 41.94 260 ARG A C 1
ATOM 2060 O O . ARG A 1 260 ? -24.559 -12.788 13.059 1.00 41.94 260 ARG A O 1
ATOM 2067 N N . PRO A 1 261 ? -26.225 -11.798 14.231 1.00 30.61 261 PRO A N 1
ATOM 2068 C CA . PRO A 1 261 ? -25.878 -10.430 13.868 1.00 30.61 261 PRO A CA 1
ATOM 2069 C C . PRO A 1 261 ? -24.472 -10.056 14.348 1.00 30.61 261 PRO A C 1
ATOM 2071 O O . PRO A 1 261 ? -24.023 -10.520 15.400 1.00 30.61 261 PRO A O 1
ATOM 2074 N N . SER A 1 262 ? -23.811 -9.173 13.594 1.00 38.31 262 SER A N 1
ATOM 2075 C CA . SER A 1 262 ? -22.556 -8.518 13.971 1.00 38.31 262 SER A CA 1
ATOM 2076 C C . SER A 1 262 ? -22.620 -8.041 15.427 1.00 38.31 262 SER A C 1
ATOM 2078 O O . SER A 1 262 ? -23.469 -7.216 15.781 1.00 38.31 262 SER A O 1
ATOM 2080 N N . LEU A 1 263 ? -21.746 -8.581 16.278 1.00 40.22 263 LEU A N 1
ATOM 2081 C CA . LEU A 1 263 ? -21.692 -8.224 17.692 1.00 40.22 263 LEU A CA 1
ATOM 2082 C C . LEU A 1 263 ? -21.376 -6.724 17.837 1.00 40.22 263 LEU A C 1
ATOM 2084 O O . LEU A 1 263 ? -20.429 -6.238 17.213 1.00 40.22 263 LEU A O 1
ATOM 2088 N N . PRO A 1 264 ? -22.109 -5.971 18.678 1.00 38.44 264 PRO A N 1
ATOM 2089 C CA . PRO A 1 264 ? -21.684 -4.633 19.058 1.00 38.44 264 PRO A CA 1
ATOM 2090 C C . PRO A 1 264 ? -20.322 -4.701 19.784 1.00 38.44 264 PRO A C 1
ATOM 2092 O O . PRO A 1 264 ? -20.040 -5.691 20.467 1.00 38.44 264 PRO A O 1
ATOM 2095 N N . PRO A 1 265 ? -19.493 -3.640 19.722 1.00 43.78 265 PRO A N 1
ATOM 2096 C CA . PRO A 1 265 ? -18.096 -3.641 20.185 1.00 43.78 265 PRO A CA 1
ATOM 2097 C C . PRO A 1 265 ? -17.866 -4.029 21.659 1.00 43.78 265 PRO A C 1
ATOM 2099 O O . PRO A 1 265 ? -16.732 -4.257 22.069 1.00 43.78 265 PRO A O 1
ATOM 2102 N N . LYS A 1 266 ? -18.917 -4.151 22.479 1.00 37.25 266 LYS A N 1
ATOM 2103 C CA . LYS A 1 266 ? -18.811 -4.494 23.905 1.00 37.25 266 LYS A CA 1
ATOM 2104 C C . LYS A 1 266 ? -18.588 -5.989 24.202 1.00 37.25 266 LYS A C 1
ATOM 2106 O O . LYS A 1 266 ? -18.414 -6.322 25.368 1.00 37.25 266 LYS A O 1
ATOM 2111 N N . GLY A 1 267 ? -18.570 -6.873 23.196 1.00 48.31 267 GLY A N 1
ATOM 2112 C CA . GLY A 1 267 ? -18.436 -8.329 23.393 1.00 48.31 267 GLY A CA 1
ATOM 2113 C C . GLY A 1 267 ? -17.069 -8.964 23.085 1.00 48.31 267 GLY A C 1
ATOM 2114 O O . GLY A 1 267 ? -16.826 -10.073 23.543 1.00 48.31 267 GLY A O 1
ATOM 2115 N N . TYR A 1 268 ? -16.172 -8.297 22.342 1.00 58.19 268 TYR A N 1
ATOM 2116 C CA . TYR A 1 268 ? -14.956 -8.931 21.777 1.00 58.19 268 TYR A CA 1
ATOM 2117 C C . TYR A 1 268 ? -13.650 -8.681 22.554 1.00 58.19 268 TYR A C 1
ATOM 2119 O O . TYR A 1 268 ? -12.576 -9.066 22.098 1.00 58.19 268 TYR A O 1
ATOM 2127 N N . GLY A 1 269 ? -13.709 -7.980 23.693 1.00 60.66 269 GLY A N 1
ATOM 2128 C CA . GLY A 1 269 ? -12.506 -7.567 24.430 1.00 60.66 269 GLY A CA 1
ATOM 2129 C C . GLY A 1 269 ? -11.617 -6.571 23.669 1.00 60.66 269 GLY A C 1
ATOM 2130 O O . GLY A 1 269 ? -10.437 -6.449 23.977 1.00 60.66 269 GLY A O 1
ATOM 2131 N N . GLY A 1 270 ? -12.166 -5.880 22.663 1.00 76.81 270 GLY A N 1
ATOM 2132 C CA . GLY A 1 270 ? -11.443 -4.877 21.887 1.00 76.81 270 GLY A CA 1
ATOM 2133 C C . GLY A 1 270 ? -11.281 -3.554 22.638 1.00 76.81 270 GLY A C 1
ATOM 2134 O O . GLY A 1 270 ? -12.164 -3.126 23.385 1.00 76.81 270 GLY A O 1
ATOM 2135 N N . HIS A 1 271 ? -10.156 -2.884 22.414 1.00 91.94 271 HIS A N 1
ATOM 2136 C CA . HIS A 1 271 ? -9.853 -1.568 22.971 1.00 91.94 271 HIS A CA 1
ATOM 2137 C C . HIS A 1 271 ? -9.894 -0.507 21.873 1.00 91.94 271 HIS A C 1
ATOM 2139 O O . HIS A 1 271 ? -9.474 -0.762 20.749 1.00 91.94 271 HIS A O 1
ATOM 2145 N N . VAL A 1 272 ? -10.380 0.693 22.193 1.00 93.50 272 VAL A N 1
ATOM 2146 C CA . VAL A 1 272 ? -10.411 1.831 21.264 1.00 93.50 272 VAL A CA 1
ATOM 2147 C C . VAL A 1 272 ? -9.692 3.008 21.908 1.00 93.50 272 VAL A C 1
ATOM 2149 O O . VAL A 1 272 ? -9.973 3.364 23.051 1.00 93.50 272 VAL A O 1
ATOM 2152 N N . PHE A 1 273 ? -8.765 3.604 21.167 1.00 96.31 273 PHE A N 1
ATOM 2153 C CA . PHE A 1 273 ? -8.043 4.810 21.540 1.00 96.31 273 PHE A CA 1
ATOM 2154 C C . PHE A 1 273 ? -8.471 5.975 20.646 1.00 96.31 273 PHE A C 1
ATOM 2156 O O . PHE A 1 273 ? -8.453 5.875 19.416 1.00 96.31 273 PHE A O 1
ATOM 2163 N N . GLN A 1 274 ? -8.813 7.094 21.275 1.00 95.25 274 GLN A N 1
ATOM 2164 C CA . GLN A 1 274 ? -9.143 8.356 20.627 1.00 95.25 274 GLN A CA 1
ATOM 2165 C C . GLN A 1 274 ? -8.627 9.501 21.504 1.00 95.25 274 GLN A C 1
ATOM 2167 O O . GLN A 1 274 ? -8.701 9.425 22.728 1.00 95.25 274 GLN A O 1
ATOM 2172 N N . GLU A 1 275 ? -8.124 10.560 20.877 1.00 95.69 275 GLU A N 1
ATOM 2173 C CA . GLU A 1 275 ? -7.656 11.775 21.547 1.00 95.69 275 GLU A CA 1
ATOM 2174 C C . GLU A 1 275 ? -8.450 12.968 21.005 1.00 95.6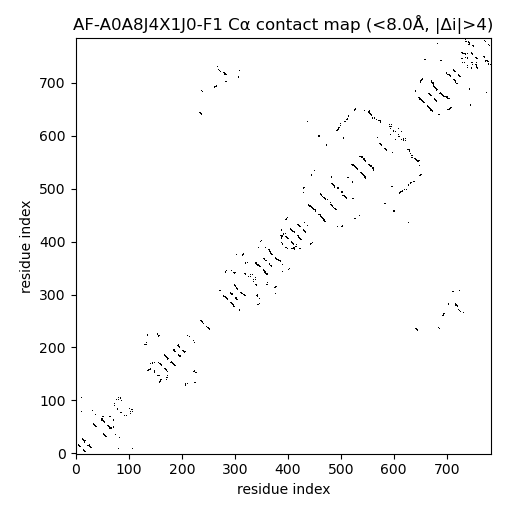9 275 GLU A C 1
ATOM 2176 O O . GLU A 1 275 ? -8.645 13.101 19.795 1.00 95.69 275 GLU A O 1
ATOM 2181 N N . GLU A 1 276 ? -8.928 13.833 21.897 1.00 93.31 276 GLU A N 1
ATOM 2182 C CA . GLU A 1 276 ? -9.711 15.004 21.512 1.00 93.31 276 GLU A CA 1
ATOM 2183 C C . GLU A 1 276 ? -8.884 15.964 20.641 1.00 93.31 276 GLU A C 1
ATOM 2185 O O . GLU A 1 276 ? -7.728 16.265 20.934 1.00 93.31 276 GLU A O 1
ATOM 2190 N N . GLY A 1 277 ? -9.476 16.447 19.545 1.00 90.44 277 GLY A N 1
ATOM 2191 C CA . GLY A 1 277 ? -8.798 17.364 18.625 1.00 90.44 277 GLY A CA 1
ATOM 2192 C C . GLY A 1 277 ? -7.736 16.713 17.731 1.00 90.44 277 GLY A C 1
ATOM 2193 O O . GLY A 1 277 ? -7.000 17.428 17.049 1.00 90.44 277 GLY A O 1
ATOM 2194 N N . VAL A 1 278 ? -7.651 15.379 17.701 1.00 95.00 278 VAL A N 1
ATOM 2195 C CA . VAL A 1 278 ? -6.725 14.634 16.841 1.00 95.00 278 VAL A CA 1
ATOM 2196 C C . VAL A 1 278 ? -7.502 13.735 15.882 1.00 95.00 278 VAL A C 1
ATOM 2198 O O . VAL A 1 278 ? -8.506 13.126 16.234 1.00 95.00 278 VAL A O 1
ATOM 2201 N N . TRP A 1 279 ? -7.022 13.662 14.642 1.00 94.06 279 TRP A N 1
ATOM 2202 C CA . TRP A 1 279 ? -7.619 12.880 13.559 1.00 94.06 279 TRP A CA 1
ATOM 2203 C C . TRP A 1 279 ? -6.523 12.161 12.761 1.00 94.06 279 TRP A C 1
ATOM 2205 O O . TRP A 1 279 ? -5.332 12.412 12.947 1.00 94.06 279 TRP A O 1
ATOM 2215 N N . ASN A 1 280 ? -6.925 11.293 11.834 1.00 95.31 280 ASN A N 1
ATOM 2216 C CA . ASN A 1 280 ? -6.074 10.596 10.868 1.00 95.31 280 ASN A CA 1
ATOM 2217 C C . ASN A 1 280 ? -5.054 9.626 11.478 1.00 95.31 280 ASN A C 1
ATOM 2219 O O . ASN A 1 280 ? -3.870 9.677 11.132 1.00 95.31 280 ASN A O 1
ATOM 2223 N N . TYR A 1 281 ? -5.514 8.696 12.311 1.00 96.75 281 TYR A N 1
ATOM 2224 C CA . TYR A 1 281 ? -4.724 7.603 12.890 1.00 96.75 281 TYR A CA 1
ATOM 2225 C C . TYR A 1 281 ? -4.297 6.591 11.811 1.00 96.75 281 TYR A C 1
ATOM 2227 O O . TYR A 1 281 ? -4.839 5.495 11.698 1.00 96.75 281 TYR A O 1
ATOM 2235 N N . SER A 1 282 ? -3.359 6.988 10.952 1.00 92.19 282 SER A N 1
ATOM 2236 C CA . SER A 1 282 ? -3.125 6.353 9.647 1.00 92.19 282 SER A CA 1
ATOM 2237 C C . SER A 1 282 ? -1.745 5.715 9.481 1.00 92.19 282 SER A C 1
ATOM 2239 O O . SER A 1 282 ? -1.531 5.009 8.497 1.00 92.19 282 SER A O 1
ATOM 2241 N N . THR A 1 283 ? -0.835 5.897 10.444 1.00 96.88 283 THR A N 1
ATOM 2242 C CA . THR A 1 283 ? 0.514 5.309 10.417 1.00 96.88 283 THR A CA 1
ATOM 2243 C C . THR A 1 283 ? 0.810 4.618 11.746 1.00 96.88 283 THR A C 1
ATOM 2245 O O . THR A 1 283 ? 0.606 5.201 12.806 1.00 96.88 283 THR A O 1
ATOM 2248 N N . MET A 1 284 ? 1.304 3.380 11.704 1.00 97.88 284 MET A N 1
ATOM 2249 C CA . MET A 1 284 ? 1.566 2.564 12.893 1.00 97.88 284 MET A CA 1
ATOM 2250 C C . MET A 1 284 ? 2.896 1.819 12.778 1.00 97.88 284 MET A C 1
ATOM 2252 O O . MET A 1 284 ? 3.156 1.176 11.753 1.00 97.88 284 MET A O 1
ATOM 2256 N N . LEU A 1 285 ? 3.684 1.852 13.854 1.00 98.06 285 LEU A N 1
ATOM 2257 C CA . LEU A 1 285 ? 4.915 1.083 14.030 1.00 98.06 285 LEU A CA 1
ATOM 2258 C C . LEU A 1 285 ? 4.854 0.303 15.350 1.00 98.06 285 LEU A C 1
ATOM 2260 O O . LEU A 1 285 ? 4.741 0.889 16.426 1.00 98.06 285 LEU A O 1
ATOM 2264 N N . LEU A 1 286 ? 4.958 -1.022 15.260 1.00 97.50 286 LEU A N 1
ATOM 2265 C CA . LEU A 1 286 ? 5.054 -1.901 16.423 1.00 97.50 286 LEU A CA 1
ATOM 2266 C C . LEU A 1 286 ? 6.496 -1.890 16.945 1.00 97.50 286 LEU A C 1
ATOM 2268 O O . LEU A 1 286 ? 7.429 -2.212 16.209 1.00 97.50 286 LEU A O 1
ATOM 2272 N N . ARG A 1 287 ? 6.680 -1.529 18.216 1.00 96.38 287 ARG A N 1
ATOM 2273 C CA . ARG A 1 287 ? 7.952 -1.632 18.940 1.00 96.38 287 ARG A CA 1
ATOM 2274 C C . ARG A 1 287 ? 7.800 -2.644 20.066 1.00 96.38 287 ARG A C 1
ATOM 2276 O O . ARG A 1 287 ? 7.741 -2.289 21.242 1.00 96.38 287 ARG A O 1
ATOM 2283 N N . GLU A 1 288 ? 7.701 -3.916 19.679 1.00 94.94 288 GLU A N 1
ATOM 2284 C CA . GLU A 1 288 ? 7.580 -5.052 20.607 1.00 94.94 288 GLU A CA 1
ATOM 2285 C C . GLU A 1 288 ? 8.747 -5.094 21.604 1.00 94.94 288 GLU A C 1
ATOM 2287 O O . GLU A 1 288 ? 8.543 -5.371 22.780 1.00 94.94 288 GLU A O 1
ATOM 2292 N N . ASP A 1 289 ? 9.942 -4.693 21.160 1.00 93.94 289 ASP A N 1
ATOM 2293 C CA . ASP A 1 289 ? 11.149 -4.543 21.979 1.00 93.94 289 ASP A CA 1
ATOM 2294 C C . ASP A 1 289 ? 11.012 -3.521 23.118 1.00 93.94 289 ASP A C 1
ATOM 2296 O O . ASP A 1 289 ? 11.745 -3.598 24.098 1.00 93.94 289 ASP A O 1
ATOM 2300 N N . MET A 1 290 ? 10.075 -2.578 23.003 1.00 94.25 290 MET A N 1
ATOM 2301 C CA . MET A 1 290 ? 9.786 -1.563 24.022 1.00 94.25 290 MET A CA 1
ATOM 2302 C C . MET A 1 290 ? 8.377 -1.706 24.623 1.00 94.25 290 MET A C 1
ATOM 2304 O O . MET A 1 290 ? 7.986 -0.902 25.468 1.00 94.25 290 MET A O 1
ATOM 2308 N N . GLY A 1 291 ? 7.590 -2.696 24.184 1.00 95.00 291 GLY A N 1
ATOM 2309 C CA . GLY A 1 291 ? 6.199 -2.874 24.607 1.00 95.00 291 GLY A CA 1
ATOM 2310 C C . GLY A 1 291 ? 5.298 -1.678 24.278 1.00 95.00 291 GLY A C 1
ATOM 2311 O O . GLY A 1 291 ? 4.430 -1.326 25.087 1.00 95.00 291 GLY A O 1
ATOM 2312 N N . VAL A 1 292 ? 5.516 -1.020 23.129 1.00 97.12 292 VAL A N 1
ATOM 2313 C CA . VAL A 1 292 ? 4.702 0.127 22.685 1.00 97.12 292 VAL A CA 1
ATOM 2314 C C . VAL A 1 292 ? 4.275 0.050 21.220 1.00 97.12 292 VAL A C 1
ATOM 2316 O O . VAL A 1 292 ? 5.016 -0.413 20.351 1.00 97.12 292 VAL A O 1
ATOM 2319 N N . LEU A 1 293 ? 3.079 0.568 20.944 1.00 98.25 293 LEU A N 1
ATOM 2320 C CA . LEU A 1 293 ? 2.611 0.916 19.606 1.00 98.25 293 LEU A CA 1
ATOM 2321 C C . LEU A 1 293 ? 2.871 2.406 19.372 1.00 98.25 293 LEU A C 1
ATOM 2323 O O . LEU A 1 293 ? 2.312 3.255 20.068 1.00 98.25 293 LEU A O 1
ATOM 2327 N N . ILE A 1 294 ? 3.687 2.728 18.371 1.00 98.56 294 ILE A N 1
ATOM 2328 C CA . ILE A 1 294 ? 3.888 4.110 17.936 1.00 98.56 294 ILE A CA 1
ATOM 2329 C C . ILE A 1 294 ? 2.836 4.442 16.882 1.00 98.56 294 ILE A C 1
ATOM 2331 O O . ILE A 1 294 ? 2.797 3.825 15.814 1.00 98.56 294 ILE A O 1
ATOM 2335 N N . LEU A 1 295 ? 1.976 5.408 17.196 1.00 98.62 295 LEU A N 1
ATOM 2336 C CA . LEU A 1 295 ? 0.819 5.786 16.392 1.00 98.62 295 LEU A CA 1
ATOM 2337 C C . LEU A 1 295 ? 0.983 7.213 15.868 1.00 98.62 295 LEU A C 1
ATOM 2339 O O . LEU A 1 295 ? 0.954 8.172 16.635 1.00 98.62 295 LEU A O 1
ATOM 2343 N N . GLY A 1 296 ? 1.151 7.347 14.554 1.00 98.38 296 GLY A N 1
ATOM 2344 C CA . GLY A 1 296 ? 1.208 8.626 13.853 1.00 98.38 296 GLY A CA 1
ATOM 2345 C C . GLY A 1 296 ? -0.182 9.088 13.418 1.00 98.38 296 GLY A C 1
ATOM 2346 O O . GLY A 1 296 ? -0.896 8.363 12.718 1.00 98.38 296 GLY A O 1
ATOM 2347 N N . ALA A 1 297 ? -0.538 10.308 13.813 1.00 98.06 297 ALA A N 1
ATOM 2348 C CA . ALA A 1 297 ? -1.800 10.965 13.497 1.00 98.06 297 ALA A CA 1
ATOM 2349 C C . ALA A 1 297 ? -1.563 12.318 12.796 1.00 98.06 297 ALA A C 1
ATOM 2351 O O . ALA A 1 297 ? -0.456 12.620 12.342 1.00 98.06 297 ALA A O 1
ATOM 2352 N N . ARG A 1 298 ? -2.600 13.150 12.675 1.00 97.38 298 ARG A N 1
ATOM 2353 C CA . ARG A 1 298 ? -2.456 14.549 12.262 1.00 97.38 298 ARG A CA 1
ATOM 2354 C C . ARG A 1 298 ? -1.832 15.357 13.403 1.00 97.38 298 ARG A C 1
ATOM 2356 O O . ARG A 1 298 ? -2.375 15.408 14.500 1.00 97.38 298 ARG A O 1
ATOM 2363 N N . GLU A 1 299 ? -0.675 15.949 13.129 1.00 97.06 299 GLU A N 1
ATOM 2364 C CA . GLU A 1 299 ? 0.146 16.808 13.995 1.00 97.06 299 GLU A CA 1
ATOM 2365 C C . GLU A 1 299 ? 0.660 16.176 15.292 1.00 97.06 299 GLU A C 1
ATOM 2367 O O . GLU A 1 299 ? 1.314 16.844 16.086 1.00 97.06 299 GLU A O 1
ATOM 2372 N N . THR A 1 300 ? 0.399 14.893 15.529 1.00 97.75 300 THR A N 1
ATOM 2373 C CA . THR A 1 300 ? 0.718 14.237 16.800 1.00 97.75 300 THR A CA 1
ATOM 2374 C C . THR A 1 300 ? 1.206 12.813 16.574 1.00 97.75 300 THR A C 1
ATOM 2376 O O . THR A 1 300 ? 0.718 12.107 15.688 1.00 97.75 300 THR A O 1
ATOM 2379 N N . ILE A 1 301 ? 2.161 12.383 17.397 1.00 98.50 301 ILE A N 1
ATOM 2380 C CA . ILE A 1 301 ? 2.636 11.002 17.473 1.00 98.50 301 ILE A CA 1
ATOM 2381 C C . ILE A 1 301 ? 2.461 10.519 18.913 1.00 98.50 301 ILE A C 1
ATOM 2383 O O . ILE A 1 301 ? 2.846 11.211 19.856 1.00 98.50 301 ILE A O 1
ATOM 2387 N N . PHE A 1 302 ? 1.899 9.327 19.083 1.00 98.50 302 PHE A N 1
ATOM 2388 C CA . PHE A 1 302 ? 1.672 8.704 20.384 1.00 98.50 302 PHE A CA 1
ATOM 2389 C C . PHE A 1 302 ? 2.554 7.474 20.566 1.00 98.50 302 PHE A C 1
ATOM 2391 O O . PHE A 1 302 ? 2.826 6.757 19.605 1.00 98.50 302 PHE A O 1
ATOM 2398 N N . ALA A 1 303 ? 2.929 7.197 21.812 1.00 98.38 303 ALA A N 1
ATOM 2399 C CA . ALA A 1 303 ? 3.362 5.881 22.256 1.00 98.38 303 ALA A CA 1
ATOM 2400 C C . ALA A 1 303 ? 2.261 5.302 23.151 1.00 98.38 303 ALA A C 1
ATOM 2402 O O . ALA A 1 303 ? 2.006 5.812 24.246 1.00 98.38 303 ALA A O 1
ATOM 2403 N N . LEU A 1 304 ? 1.587 4.265 22.666 1.00 98.31 304 LEU A N 1
ATOM 2404 C CA . LEU A 1 304 ? 0.522 3.561 23.378 1.00 98.31 304 LEU A CA 1
ATOM 2405 C C . LEU A 1 304 ? 1.066 2.250 23.941 1.00 98.31 304 LEU A C 1
ATOM 2407 O O . LEU A 1 304 ? 1.976 1.660 23.357 1.00 98.31 304 LEU A O 1
ATOM 2411 N N . ASP A 1 305 ? 0.530 1.789 25.069 1.00 97.06 305 ASP A N 1
ATOM 2412 C CA . ASP A 1 305 ? 0.851 0.451 25.559 1.00 97.06 305 ASP A CA 1
ATOM 2413 C C . ASP A 1 305 ? 0.430 -0.610 24.534 1.00 97.06 305 ASP A C 1
ATOM 2415 O O . ASP A 1 305 ? -0.662 -0.556 23.970 1.00 97.06 305 ASP A O 1
ATOM 2419 N N . LEU A 1 306 ? 1.321 -1.564 24.268 1.00 95.69 306 LEU A N 1
ATOM 2420 C CA . LEU A 1 306 ? 1.083 -2.580 23.251 1.00 95.69 306 LEU A CA 1
ATOM 2421 C C . LEU A 1 306 ? 0.006 -3.593 23.680 1.00 95.69 306 LEU A C 1
ATOM 2423 O O . LEU A 1 306 ? -0.719 -4.096 22.829 1.00 95.69 306 LEU A O 1
ATOM 2427 N N . ASN A 1 307 ? -0.138 -3.873 24.977 1.00 94.06 307 ASN A N 1
ATOM 2428 C CA . ASN A 1 307 ? -1.143 -4.808 25.486 1.00 94.06 307 ASN A CA 1
ATOM 2429 C C . ASN A 1 307 ? -2.515 -4.147 25.643 1.00 94.06 307 ASN A C 1
ATOM 2431 O O . ASN A 1 307 ? -3.527 -4.832 25.508 1.00 94.06 307 ASN A O 1
ATOM 2435 N N . ASN A 1 308 ? -2.561 -2.840 25.911 1.00 95.50 308 ASN A N 1
ATOM 2436 C CA . ASN A 1 308 ? -3.806 -2.083 25.988 1.00 95.50 308 ASN A CA 1
ATOM 2437 C C . ASN A 1 308 ? -3.638 -0.653 25.455 1.00 95.50 308 ASN A C 1
ATOM 2439 O O . ASN A 1 308 ? -3.199 0.250 26.172 1.00 95.50 308 ASN A O 1
ATOM 2443 N N . ILE A 1 309 ? -4.070 -0.422 24.214 1.00 96.94 309 ILE A N 1
ATOM 2444 C CA . ILE A 1 309 ? -3.883 0.869 23.541 1.00 96.94 309 ILE A CA 1
ATOM 2445 C C . ILE A 1 309 ? -4.629 2.039 24.192 1.00 96.94 309 ILE A C 1
ATOM 2447 O O . ILE A 1 309 ? -4.331 3.187 23.868 1.00 96.94 309 ILE A O 1
ATOM 2451 N N . THR A 1 310 ? -5.576 1.800 25.111 1.00 96.19 310 THR A N 1
ATOM 2452 C CA . THR A 1 310 ? -6.215 2.902 25.853 1.00 96.19 310 THR A CA 1
ATOM 2453 C C . THR A 1 310 ? -5.234 3.595 26.800 1.00 96.19 310 THR A C 1
ATOM 2455 O O . THR A 1 310 ? -5.448 4.743 27.190 1.00 96.19 310 THR A O 1
ATOM 2458 N N . HIS A 1 311 ? -4.128 2.930 27.148 1.00 96.81 311 HIS A N 1
ATOM 2459 C CA . HIS A 1 311 ? -3.086 3.476 28.003 1.00 96.81 311 HIS A CA 1
ATOM 2460 C C . HIS A 1 311 ? -2.058 4.249 27.165 1.00 96.81 311 HIS A C 1
ATOM 2462 O O . HIS A 1 311 ? -1.080 3.697 26.651 1.00 96.81 311 HIS A O 1
ATOM 2468 N N . LYS A 1 312 ? -2.261 5.566 27.059 1.00 97.12 312 LYS A N 1
ATOM 2469 C CA . LYS A 1 312 ? -1.291 6.503 26.474 1.00 97.12 312 LYS A CA 1
ATOM 2470 C C . LYS A 1 312 ? -0.067 6.634 27.387 1.00 97.12 312 LYS A C 1
ATOM 2472 O O . LYS A 1 312 ? -0.173 7.223 28.460 1.00 97.12 312 LYS A O 1
ATOM 2477 N N . LYS A 1 313 ? 1.095 6.124 26.957 1.00 97.38 313 LYS A N 1
ATOM 2478 C CA . LYS A 1 313 ? 2.361 6.252 27.705 1.00 97.38 313 LYS A CA 1
ATOM 2479 C C . LYS A 1 313 ? 3.036 7.598 27.470 1.00 97.38 313 LYS A C 1
ATOM 2481 O O . LYS A 1 313 ? 3.530 8.202 28.410 1.00 97.38 313 LYS A O 1
ATOM 2486 N N . ALA A 1 314 ? 3.049 8.063 26.223 1.00 97.75 314 ALA A N 1
ATOM 2487 C CA . ALA A 1 314 ? 3.611 9.359 25.860 1.00 97.75 314 ALA A CA 1
ATOM 2488 C C . ALA A 1 314 ? 2.963 9.918 24.591 1.00 97.75 314 ALA A C 1
ATOM 2490 O O . ALA A 1 314 ? 2.347 9.188 23.810 1.00 97.75 314 ALA A O 1
ATOM 2491 N N . MET A 1 315 ? 3.143 11.218 24.368 1.00 97.12 315 MET A N 1
ATOM 2492 C CA . MET A 1 315 ? 2.806 11.881 23.113 1.00 97.12 315 MET A CA 1
ATOM 2493 C C . MET A 1 315 ? 3.815 12.981 22.805 1.00 97.12 315 MET A C 1
ATOM 2495 O O . MET A 1 315 ? 4.368 13.592 23.717 1.00 97.12 315 MET A O 1
ATOM 2499 N N . VAL A 1 316 ? 3.992 13.270 21.522 1.00 97.50 316 VAL A N 1
ATOM 2500 C CA . VAL A 1 316 ? 4.730 14.436 21.043 1.00 97.50 316 VAL A CA 1
ATOM 2501 C C . VAL A 1 316 ? 3.929 15.108 19.934 1.00 97.50 316 VAL A C 1
ATOM 2503 O O . VAL A 1 316 ? 3.398 14.444 19.040 1.00 97.50 316 VAL A O 1
ATOM 2506 N N . LYS A 1 317 ? 3.815 16.433 20.014 1.00 96.94 317 LYS A N 1
ATOM 2507 C CA . LYS A 1 317 ? 3.205 17.257 18.971 1.00 96.94 317 LYS A CA 1
ATOM 2508 C C . LYS A 1 317 ? 4.266 17.653 17.952 1.00 96.94 317 LYS A C 1
ATOM 2510 O O . LYS A 1 317 ? 5.356 18.075 18.324 1.00 96.94 317 LYS A O 1
ATOM 2515 N N . TRP A 1 318 ? 3.924 17.542 16.677 1.00 96.81 318 TRP A N 1
ATOM 2516 C CA . TRP A 1 318 ? 4.729 17.994 15.549 1.00 96.81 318 TRP A CA 1
ATOM 2517 C C . TRP A 1 318 ? 3.855 18.830 14.608 1.00 96.81 318 TRP A C 1
ATOM 2519 O O . TRP A 1 318 ? 3.583 18.455 13.466 1.00 96.81 318 TRP A O 1
ATOM 2529 N N . GLU A 1 319 ? 3.355 19.936 15.152 1.00 96.06 319 GLU A N 1
ATOM 2530 C CA . GLU A 1 319 ? 2.443 20.880 14.501 1.00 96.06 319 GLU A CA 1
ATOM 2531 C C . GLU A 1 319 ? 3.171 21.742 13.458 1.00 96.06 319 GLU A C 1
ATOM 2533 O O . GLU A 1 319 ? 4.380 21.981 13.541 1.00 96.06 319 GLU A O 1
ATOM 2538 N N . VAL A 1 320 ? 2.425 22.224 12.462 1.00 95.88 320 VAL A N 1
ATOM 2539 C CA . VAL A 1 320 ? 2.969 23.152 11.460 1.00 95.88 320 VAL A CA 1
ATOM 2540 C C . VAL A 1 320 ? 3.011 24.565 12.042 1.00 95.88 320 VAL A C 1
ATOM 2542 O O . VAL A 1 320 ? 2.010 25.063 12.552 1.00 95.88 320 VAL A O 1
ATOM 2545 N N . ILE A 1 321 ? 4.132 25.271 11.890 1.00 93.62 321 ILE A N 1
ATOM 2546 C CA . ILE A 1 321 ? 4.214 26.690 12.268 1.00 93.62 321 ILE A CA 1
ATOM 2547 C C . ILE A 1 321 ? 3.278 27.566 11.409 1.00 93.62 321 ILE A C 1
ATOM 2549 O O . ILE A 1 321 ? 3.133 27.347 10.203 1.00 93.62 321 ILE A O 1
ATOM 2553 N N . SER A 1 322 ? 2.674 28.600 12.010 1.00 92.50 322 SER A N 1
ATOM 2554 C CA . SER A 1 322 ? 1.626 29.421 11.366 1.00 92.50 322 SER A CA 1
ATOM 2555 C C . SER A 1 322 ? 2.040 29.991 10.002 1.00 92.50 322 SER A C 1
ATOM 2557 O O . SER A 1 322 ? 1.266 29.927 9.048 1.00 92.50 322 SER A O 1
ATOM 2559 N N . ASP A 1 323 ? 3.277 30.476 9.865 1.00 92.69 323 ASP A N 1
ATOM 2560 C CA . ASP A 1 323 ? 3.775 31.057 8.610 1.00 92.69 323 ASP A CA 1
ATOM 2561 C C . ASP A 1 323 ? 3.787 30.047 7.451 1.00 92.69 323 ASP A C 1
ATOM 2563 O O . ASP A 1 323 ? 3.502 30.390 6.296 1.00 92.69 323 ASP A O 1
ATOM 2567 N N . MET A 1 324 ? 4.085 28.776 7.743 1.00 91.88 324 MET A N 1
ATOM 2568 C CA . MET A 1 324 ? 4.046 27.698 6.754 1.00 91.88 324 MET A CA 1
ATOM 2569 C C . MET A 1 324 ? 2.607 27.333 6.389 1.00 91.88 324 MET A C 1
ATOM 2571 O O . MET A 1 324 ? 2.318 27.145 5.204 1.00 91.88 324 MET A O 1
ATOM 2575 N N . GLN A 1 325 ? 1.693 27.307 7.364 1.00 93.69 325 GLN A N 1
ATOM 2576 C CA . GLN A 1 325 ? 0.265 27.105 7.100 1.00 93.69 325 GLN A CA 1
ATOM 2577 C C . GLN A 1 325 ? -0.297 28.217 6.201 1.00 93.69 325 GLN A C 1
ATOM 2579 O O . GLN A 1 325 ? -1.001 27.935 5.231 1.00 93.69 325 GLN A O 1
ATOM 2584 N N . ASP A 1 326 ? 0.064 29.475 6.465 1.00 93.31 326 ASP A N 1
ATOM 2585 C CA . ASP A 1 326 ? -0.358 30.624 5.661 1.00 93.31 326 ASP A CA 1
ATOM 2586 C C . ASP A 1 326 ? 0.247 30.590 4.257 1.00 93.31 326 ASP A C 1
ATOM 2588 O O . ASP A 1 326 ? -0.430 30.890 3.273 1.00 93.31 326 ASP A O 1
ATOM 2592 N N . THR A 1 327 ? 1.509 30.176 4.134 1.00 94.06 327 THR A N 1
ATOM 2593 C CA . THR A 1 327 ? 2.166 29.993 2.834 1.00 94.06 327 THR A CA 1
ATOM 2594 C C . THR A 1 327 ? 1.506 28.879 2.020 1.00 94.06 327 THR A C 1
ATOM 2596 O O . THR A 1 327 ? 1.300 29.039 0.816 1.00 94.06 327 THR A O 1
ATOM 2599 N N . CYS A 1 328 ? 1.139 27.765 2.657 1.00 93.19 328 CYS A N 1
ATOM 2600 C CA . CYS A 1 328 ? 0.374 26.684 2.039 1.00 93.19 328 CYS A CA 1
ATOM 2601 C C . CYS A 1 328 ? -1.020 27.165 1.601 1.00 93.19 328 CYS A C 1
ATOM 2603 O O . CYS A 1 328 ? -1.419 26.943 0.456 1.00 93.19 328 CYS A O 1
ATOM 2605 N N . SER A 1 329 ? -1.713 27.922 2.455 1.00 94.12 329 SER A N 1
ATOM 2606 C CA . SER A 1 329 ? -3.034 28.484 2.156 1.00 94.12 329 SER A CA 1
ATOM 2607 C C . SER A 1 329 ? -3.002 29.456 0.970 1.00 94.12 329 SER A C 1
ATOM 2609 O O . SER A 1 329 ? -3.803 29.345 0.040 1.00 94.12 329 SER A O 1
ATOM 2611 N N . LYS A 1 330 ? -1.982 30.325 0.900 1.00 92.69 330 LYS A N 1
ATOM 2612 C CA . LYS A 1 330 ? -1.733 31.219 -0.249 1.00 92.69 330 LYS A CA 1
ATOM 2613 C C . LYS A 1 330 ? -1.511 30.470 -1.571 1.00 92.69 330 LYS A C 1
ATOM 2615 O O . LYS A 1 330 ? -1.720 31.053 -2.631 1.00 92.69 330 LYS A O 1
ATOM 2620 N N . LYS A 1 331 ? -1.120 29.189 -1.531 1.00 89.81 331 LYS A N 1
ATOM 2621 C CA . LYS A 1 331 ? -1.008 28.306 -2.710 1.00 89.81 331 LYS A CA 1
ATOM 2622 C C . LYS A 1 331 ? -2.333 27.621 -3.088 1.00 89.81 331 LYS A C 1
ATOM 2624 O O . LYS A 1 331 ? -2.334 26.752 -3.957 1.00 89.81 331 LYS A O 1
ATOM 2629 N N . GLY A 1 332 ? -3.452 28.007 -2.469 1.00 89.38 332 GLY A N 1
ATOM 2630 C CA . GLY A 1 332 ? -4.799 27.526 -2.796 1.00 89.38 332 GLY A CA 1
ATOM 2631 C C . GLY A 1 332 ? -5.223 26.250 -2.065 1.00 89.38 332 GLY A C 1
ATOM 2632 O O . GLY A 1 332 ? -6.167 25.594 -2.500 1.00 89.38 332 GLY A O 1
ATOM 2633 N N . LYS A 1 333 ? -4.527 25.881 -0.984 1.00 91.00 333 LYS A N 1
ATOM 2634 C CA . LYS A 1 333 ? -4.826 24.706 -0.151 1.00 91.00 333 LYS A CA 1
ATOM 2635 C C . LYS A 1 333 ? -5.622 25.098 1.094 1.00 91.00 333 LYS A C 1
ATOM 2637 O O . LYS A 1 333 ? -5.483 26.206 1.601 1.00 91.00 333 LYS A O 1
ATOM 2642 N N . LYS A 1 334 ? -6.478 24.209 1.598 1.00 90.62 334 LYS A N 1
ATOM 2643 C CA . LYS A 1 334 ? -7.330 24.486 2.766 1.00 90.62 334 LYS A CA 1
ATOM 2644 C C . LYS A 1 334 ? -6.519 24.499 4.060 1.00 90.62 334 LYS A C 1
ATOM 2646 O O . LYS A 1 334 ? -5.886 23.497 4.400 1.00 90.62 334 LYS A O 1
ATOM 2651 N N . LYS A 1 335 ? -6.588 25.595 4.820 1.00 90.12 335 LYS A N 1
ATOM 2652 C CA . LYS A 1 335 ? -5.793 25.771 6.044 1.00 90.12 335 LYS A CA 1
ATOM 2653 C C . LYS A 1 335 ? -6.148 24.732 7.115 1.00 90.12 335 LYS A C 1
ATOM 2655 O O . LYS A 1 335 ? -5.258 24.144 7.713 1.00 90.12 335 LYS A O 1
ATOM 2660 N N . GLU A 1 336 ? -7.431 24.439 7.295 1.00 87.25 336 GLU A N 1
ATOM 2661 C CA . GLU A 1 336 ? -7.962 23.605 8.384 1.00 87.25 336 GLU A CA 1
ATOM 2662 C C . GLU A 1 336 ? -7.777 22.098 8.151 1.00 87.25 336 GLU A C 1
ATOM 2664 O O . GLU A 1 336 ? -7.883 21.303 9.081 1.00 87.25 336 GLU A O 1
ATOM 2669 N N . THR A 1 337 ? -7.537 21.685 6.903 1.00 90.12 337 THR A N 1
ATOM 2670 C CA . THR A 1 337 ? -7.499 20.264 6.520 1.00 90.12 337 THR A CA 1
ATOM 2671 C C . THR A 1 337 ? -6.221 19.898 5.782 1.00 90.12 337 THR A C 1
ATOM 2673 O O . THR A 1 337 ? -5.539 18.968 6.186 1.00 90.12 337 THR A O 1
ATOM 2676 N N . GLU A 1 338 ? -5.847 20.614 4.727 1.00 92.06 338 GLU A N 1
ATOM 2677 C CA . GLU A 1 338 ? -4.707 20.264 3.873 1.00 92.06 338 GLU A CA 1
ATOM 2678 C C . GLU A 1 338 ? -3.370 20.786 4.423 1.00 92.06 338 GLU A C 1
ATOM 2680 O O . GLU A 1 338 ? -2.361 20.084 4.371 1.00 92.06 338 GLU A O 1
ATOM 2685 N N . CYS A 1 339 ? -3.351 21.994 4.991 1.00 96.44 339 CYS A N 1
ATOM 2686 C CA . CYS A 1 339 ? -2.132 22.649 5.477 1.00 96.44 339 CYS A CA 1
ATOM 2687 C C . CYS A 1 339 ? -1.750 22.246 6.910 1.00 96.44 339 CYS A C 1
ATOM 2689 O O . CYS A 1 339 ? -1.376 23.090 7.715 1.00 96.44 339 CYS A O 1
ATOM 2691 N N . GLN A 1 340 ? -1.841 20.955 7.218 1.00 96.88 340 GLN A N 1
ATOM 2692 C CA . GLN A 1 340 ? -1.459 20.372 8.506 1.00 96.88 340 GLN A CA 1
ATOM 2693 C C . GLN A 1 340 ? -0.293 19.390 8.311 1.00 96.88 340 GLN A C 1
ATOM 2695 O O . GLN A 1 340 ? 0.057 19.033 7.175 1.00 96.88 340 GLN A O 1
ATOM 2700 N N . ASN A 1 341 ? 0.330 18.945 9.402 1.00 97.94 341 ASN A N 1
ATOM 2701 C CA . ASN A 1 341 ? 1.375 17.928 9.339 1.00 97.94 341 ASN A CA 1
ATOM 2702 C C . ASN A 1 341 ? 0.772 16.538 9.542 1.00 97.94 341 ASN A C 1
ATOM 2704 O O . ASN A 1 341 ? 0.423 16.168 10.653 1.00 97.94 341 ASN A O 1
ATOM 2708 N N . TYR A 1 342 ? 0.644 15.743 8.487 1.00 98.25 342 TYR A N 1
ATOM 2709 C CA . TYR A 1 342 ? 0.170 14.366 8.603 1.00 98.25 342 TYR A CA 1
ATOM 2710 C C . TYR A 1 342 ? 1.364 13.434 8.677 1.00 98.25 342 TYR A C 1
ATOM 2712 O O . TYR A 1 342 ? 2.169 13.416 7.747 1.00 98.25 342 TYR A O 1
ATOM 2720 N N . ILE A 1 343 ? 1.463 12.639 9.740 1.00 98.44 343 ILE A N 1
ATOM 2721 C CA . ILE A 1 343 ? 2.542 11.660 9.887 1.00 98.44 343 ILE A CA 1
ATOM 2722 C C . ILE A 1 343 ? 2.303 10.493 8.928 1.00 98.44 343 ILE A C 1
ATOM 2724 O O . ILE A 1 343 ? 1.258 9.839 8.971 1.00 98.44 343 ILE A O 1
ATOM 2728 N N . ARG A 1 344 ? 3.270 10.240 8.040 1.00 97.69 344 ARG A N 1
ATOM 2729 C CA . ARG A 1 344 ? 3.160 9.258 6.942 1.00 97.69 344 ARG A CA 1
ATOM 2730 C C . ARG A 1 344 ? 4.182 8.136 7.012 1.00 97.69 344 ARG A C 1
ATOM 2732 O O . ARG A 1 344 ? 3.973 7.096 6.394 1.00 97.69 344 ARG A O 1
ATOM 2739 N N . ILE A 1 345 ? 5.291 8.351 7.714 1.00 97.88 345 ILE A N 1
ATOM 2740 C CA . ILE A 1 345 ? 6.399 7.399 7.791 1.00 97.88 345 ILE A CA 1
ATOM 2741 C C . ILE A 1 345 ? 6.782 7.227 9.251 1.00 97.88 345 ILE A C 1
ATOM 2743 O O . ILE A 1 345 ? 7.002 8.218 9.938 1.00 97.88 345 ILE A O 1
ATOM 2747 N N . LEU A 1 346 ? 6.863 5.971 9.685 1.00 98.00 346 LEU A N 1
ATOM 2748 C CA . LEU A 1 346 ? 7.408 5.541 10.968 1.00 98.00 346 LEU A CA 1
ATOM 2749 C C . LEU A 1 346 ? 8.159 4.230 10.728 1.00 98.00 346 LEU A C 1
ATOM 2751 O O . LEU A 1 346 ? 7.531 3.211 10.444 1.00 98.00 346 LEU A O 1
ATOM 2755 N N . HIS A 1 347 ? 9.484 4.258 10.843 1.00 97.62 347 HIS A N 1
ATOM 2756 C CA . HIS A 1 347 ? 10.337 3.074 10.694 1.00 97.62 347 HIS A CA 1
ATOM 2757 C C . HIS A 1 347 ? 11.267 2.914 11.887 1.00 97.62 347 HIS A C 1
ATOM 2759 O O . HIS A 1 347 ? 11.743 3.904 12.436 1.00 97.62 347 HIS A O 1
ATOM 2765 N N . LYS A 1 348 ? 11.559 1.669 12.269 1.00 96.19 348 LYS A N 1
ATOM 2766 C CA . LYS A 1 348 ? 12.610 1.361 13.245 1.00 96.19 348 LYS A CA 1
ATOM 2767 C C . LYS A 1 348 ? 13.978 1.468 12.570 1.00 96.19 348 LYS A C 1
ATOM 2769 O O . LYS A 1 348 ? 14.171 0.944 11.477 1.00 96.19 348 LYS A O 1
ATOM 2774 N N . MET A 1 349 ? 14.927 2.103 13.247 1.00 93.81 349 MET A N 1
ATOM 2775 C CA . MET A 1 349 ? 16.319 2.184 12.816 1.00 93.81 349 MET A CA 1
ATOM 2776 C C . MET A 1 349 ? 17.188 1.108 13.492 1.00 93.81 349 MET A C 1
ATOM 2778 O O . MET A 1 349 ? 16.821 0.605 14.559 1.00 93.81 349 MET A O 1
ATOM 2782 N N . PRO A 1 350 ? 18.354 0.759 12.909 1.00 91.00 350 PRO A N 1
ATOM 2783 C CA . PRO A 1 350 ? 19.261 -0.245 13.471 1.00 91.00 350 PRO A CA 1
ATOM 2784 C C . PRO A 1 350 ? 19.778 0.094 14.874 1.00 91.00 350 PRO A C 1
ATOM 2786 O O . PRO A 1 350 ? 19.998 -0.802 15.681 1.00 91.00 350 PRO A O 1
ATOM 2789 N N . ASP A 1 351 ? 19.932 1.382 15.179 1.00 90.88 351 ASP A N 1
ATOM 2790 C CA . ASP A 1 351 ? 20.369 1.897 16.483 1.00 90.88 351 ASP A CA 1
ATOM 2791 C C . ASP A 1 351 ? 19.235 1.964 17.529 1.00 90.88 351 ASP A C 1
ATOM 2793 O O . ASP A 1 351 ? 19.437 2.449 18.639 1.00 90.88 351 ASP A O 1
ATOM 2797 N N . GLY A 1 352 ? 18.032 1.483 17.191 1.00 90.75 352 GLY A N 1
ATOM 2798 C CA . GLY A 1 352 ? 16.866 1.480 18.074 1.00 90.75 352 GLY A CA 1
ATOM 2799 C C . GLY A 1 352 ? 16.055 2.779 18.069 1.00 90.75 352 GLY A C 1
ATOM 2800 O O . GLY A 1 352 ? 14.958 2.797 18.643 1.00 90.75 352 GLY A O 1
ATOM 2801 N N . ARG A 1 353 ? 16.524 3.834 17.390 1.00 94.69 353 ARG A N 1
ATOM 2802 C CA . ARG A 1 353 ? 15.726 5.041 17.133 1.00 94.69 353 ARG A CA 1
ATOM 2803 C C . ARG A 1 353 ? 14.648 4.767 16.090 1.00 94.69 353 ARG A C 1
ATOM 2805 O O . ARG A 1 353 ? 14.482 3.649 15.592 1.00 94.69 353 ARG A O 1
ATOM 2812 N N . MET A 1 354 ? 13.861 5.787 15.788 1.00 96.62 354 MET A N 1
ATOM 2813 C CA . MET A 1 354 ? 12.817 5.729 14.780 1.00 96.62 354 MET A CA 1
ATOM 2814 C C . MET A 1 354 ? 12.989 6.868 13.784 1.00 96.62 354 MET A C 1
ATOM 2816 O O . MET A 1 354 ? 13.270 8.004 14.161 1.00 96.62 354 MET A O 1
ATOM 2820 N N . TYR A 1 355 ? 12.800 6.550 12.510 1.00 97.44 355 TYR A N 1
ATOM 2821 C CA . TYR A 1 355 ? 12.774 7.516 11.425 1.00 97.44 355 TYR A CA 1
ATOM 2822 C C . TYR A 1 355 ? 11.330 7.927 11.154 1.00 97.44 355 TYR A C 1
ATOM 2824 O O . TYR A 1 355 ? 10.481 7.062 10.906 1.00 97.44 355 TYR A O 1
ATOM 2832 N N . VAL A 1 356 ? 11.046 9.229 11.204 1.00 98.12 356 VAL A N 1
ATOM 2833 C CA . VAL A 1 356 ? 9.686 9.760 11.099 1.00 98.12 356 VAL A CA 1
ATOM 2834 C C . VAL A 1 356 ? 9.597 10.852 10.042 1.00 98.12 356 VAL A C 1
ATOM 2836 O O . VAL A 1 356 ? 10.478 11.697 9.938 1.00 98.12 356 VAL A O 1
ATOM 2839 N N . CYS A 1 357 ? 8.526 10.855 9.247 1.00 98.25 357 CYS A N 1
ATOM 2840 C CA . CYS A 1 357 ? 8.253 11.943 8.306 1.00 98.25 357 CYS A CA 1
ATOM 2841 C C . CYS A 1 357 ? 6.774 12.313 8.276 1.00 98.25 357 CYS A C 1
ATOM 2843 O O . CYS A 1 357 ? 5.898 11.448 8.404 1.00 98.25 357 CYS A O 1
ATOM 2845 N N . GLY A 1 358 ? 6.506 13.586 7.999 1.00 98.19 358 GLY A N 1
ATOM 2846 C CA . GLY A 1 358 ? 5.161 14.096 7.775 1.00 98.19 358 GLY A CA 1
ATOM 2847 C C . GLY A 1 358 ? 5.063 15.069 6.600 1.00 98.19 358 GLY A C 1
ATOM 2848 O O . GLY A 1 358 ? 6.074 15.511 6.048 1.00 98.19 358 GLY A O 1
ATOM 2849 N N . THR A 1 359 ? 3.832 15.350 6.170 1.00 97.88 359 THR A N 1
ATOM 2850 C CA . THR A 1 359 ? 3.529 16.219 5.013 1.00 97.88 359 THR A CA 1
ATOM 2851 C C . THR A 1 359 ? 3.866 17.689 5.266 1.00 97.88 359 THR A C 1
ATOM 2853 O O . THR A 1 359 ? 4.090 18.436 4.314 1.00 97.88 359 THR A O 1
ATOM 2856 N N . ASN A 1 360 ? 3.858 18.096 6.541 1.00 97.31 360 ASN A N 1
ATOM 2857 C CA . ASN A 1 360 ? 4.191 19.422 7.059 1.00 97.31 360 ASN A CA 1
ATOM 2858 C C . ASN A 1 360 ? 3.688 20.579 6.166 1.00 97.31 360 ASN A C 1
ATOM 2860 O O . ASN A 1 360 ? 4.473 21.354 5.622 1.00 97.31 360 ASN A O 1
ATOM 2864 N N . ALA A 1 361 ? 2.364 20.638 5.953 1.00 96.94 361 ALA A N 1
ATOM 2865 C CA . ALA A 1 361 ? 1.683 21.611 5.088 1.00 96.94 361 ALA A CA 1
ATOM 2866 C C . ALA A 1 361 ? 2.262 21.721 3.664 1.00 96.94 361 ALA A C 1
ATOM 2868 O O . ALA A 1 361 ? 2.614 22.807 3.196 1.00 96.94 361 ALA A O 1
ATOM 2869 N N . PHE A 1 362 ? 2.329 20.591 2.953 1.00 95.81 362 PHE A N 1
ATOM 2870 C CA . PHE A 1 362 ? 2.906 20.503 1.607 1.00 95.81 362 PHE A CA 1
ATOM 2871 C C . PHE A 1 362 ? 4.385 20.934 1.560 1.00 95.81 362 PHE A C 1
ATOM 2873 O O . PHE A 1 362 ? 4.861 21.473 0.555 1.00 95.81 362 PHE A O 1
ATOM 2880 N N . ASN A 1 363 ? 5.122 20.675 2.637 1.00 96.19 363 ASN A N 1
ATOM 2881 C CA . ASN A 1 363 ? 6.573 20.790 2.696 1.00 96.19 363 ASN A CA 1
ATOM 2882 C C . ASN A 1 363 ? 7.160 19.566 3.419 1.00 96.19 363 ASN A C 1
ATOM 2884 O O . ASN A 1 363 ? 7.580 19.680 4.571 1.00 96.19 363 ASN A O 1
ATOM 2888 N N . PRO A 1 364 ? 7.161 18.380 2.781 1.00 97.44 364 PRO A N 1
ATOM 2889 C CA . PRO A 1 364 ? 7.465 17.119 3.444 1.00 97.44 364 PRO A CA 1
ATOM 2890 C C . PRO A 1 364 ? 8.770 17.191 4.231 1.00 97.44 364 PRO A C 1
ATOM 2892 O O . PRO A 1 364 ? 9.809 17.569 3.687 1.00 97.44 364 PRO A O 1
ATOM 2895 N N . THR A 1 365 ? 8.708 16.836 5.508 1.00 97.50 365 THR A N 1
ATOM 2896 C CA . THR A 1 365 ? 9.822 16.972 6.452 1.00 97.50 365 THR A CA 1
ATOM 2897 C C . THR A 1 365 ? 10.005 15.660 7.199 1.00 97.50 365 THR A C 1
ATOM 2899 O O . THR A 1 365 ? 9.024 14.998 7.543 1.00 97.50 365 THR A O 1
ATOM 2902 N N . CYS A 1 366 ? 11.258 15.277 7.418 1.00 97.81 366 CYS A N 1
ATOM 2903 C CA . CYS A 1 366 ? 11.638 14.087 8.168 1.00 97.81 366 CYS A CA 1
ATOM 2904 C C . CYS A 1 366 ? 12.475 14.466 9.390 1.00 97.81 366 CYS A C 1
ATOM 2906 O O . CYS A 1 366 ? 13.144 15.494 9.373 1.00 97.81 366 CYS A O 1
ATOM 2908 N N . ASP A 1 367 ? 12.458 13.632 10.418 1.00 97.31 367 ASP A N 1
ATOM 2909 C CA . ASP A 1 367 ? 13.238 13.778 11.645 1.00 97.31 367 ASP A CA 1
ATOM 2910 C C . ASP A 1 367 ? 13.550 12.383 12.216 1.00 97.31 367 ASP A C 1
ATOM 2912 O O . ASP A 1 367 ? 13.073 11.354 11.713 1.00 97.31 367 ASP A O 1
ATOM 2916 N N . TYR A 1 368 ? 14.342 12.351 13.277 1.00 96.50 368 TYR A N 1
ATOM 2917 C CA . TYR A 1 368 ? 14.557 11.177 14.106 1.00 96.50 368 TYR A CA 1
ATOM 2918 C C . TYR A 1 368 ? 13.813 11.330 15.428 1.00 96.50 368 TYR A C 1
ATOM 2920 O O . TYR A 1 368 ? 13.621 12.433 15.941 1.00 96.50 368 TYR A O 1
ATOM 2928 N N . MET A 1 369 ? 13.393 10.206 15.992 1.00 96.44 369 MET A N 1
ATOM 2929 C CA . MET A 1 369 ? 12.736 10.186 17.290 1.00 96.44 369 MET A CA 1
ATOM 2930 C C . MET A 1 369 ? 13.161 8.979 18.120 1.00 96.44 369 MET A C 1
ATOM 2932 O O . MET A 1 369 ? 13.477 7.909 17.592 1.00 96.44 369 MET A O 1
ATOM 2936 N N . SER A 1 370 ? 13.127 9.136 19.436 1.00 95.81 370 SER A N 1
ATOM 2937 C CA . SER A 1 370 ? 13.458 8.094 20.403 1.00 95.81 370 SER A CA 1
ATOM 2938 C C . SER A 1 370 ? 12.353 7.951 21.446 1.00 95.81 370 SER A C 1
ATOM 2940 O O . SER A 1 370 ? 11.543 8.856 21.665 1.00 95.81 370 SER A O 1
ATOM 2942 N N . TYR A 1 371 ? 12.294 6.770 22.058 1.00 95.62 371 TYR A N 1
ATOM 2943 C CA . TYR A 1 371 ? 11.445 6.503 23.210 1.00 95.62 371 TYR A CA 1
ATOM 2944 C C . TYR A 1 371 ? 12.331 6.012 24.353 1.00 95.62 371 TYR A C 1
ATOM 2946 O O . TYR A 1 371 ? 12.848 4.898 24.298 1.00 95.62 371 TYR A O 1
ATOM 2954 N N . THR A 1 372 ? 12.559 6.867 25.346 1.00 91.38 372 THR A N 1
ATOM 2955 C CA . THR A 1 372 ? 13.498 6.632 26.454 1.00 91.38 372 THR A CA 1
ATOM 2956 C C . THR A 1 372 ? 12.878 7.102 27.760 1.00 91.38 372 THR A C 1
ATOM 2958 O O . THR A 1 372 ? 12.260 8.165 27.802 1.00 91.38 372 THR A O 1
ATOM 2961 N N . ASP A 1 373 ? 13.024 6.308 28.822 1.00 89.31 373 ASP A N 1
ATOM 2962 C CA . ASP A 1 373 ? 12.501 6.611 30.165 1.00 89.31 373 ASP A CA 1
ATOM 2963 C C . ASP A 1 373 ? 11.010 6.989 30.175 1.00 89.31 373 ASP A C 1
ATOM 2965 O O . ASP A 1 373 ? 10.570 7.890 30.885 1.00 89.31 373 ASP A O 1
ATOM 2969 N N . GLY A 1 374 ? 10.222 6.322 29.327 1.00 90.94 374 GLY A N 1
ATOM 2970 C CA . GLY A 1 374 ? 8.789 6.573 29.194 1.00 90.94 374 GLY A CA 1
ATOM 2971 C C . GLY A 1 374 ? 8.418 7.809 28.371 1.00 90.94 374 GLY A C 1
ATOM 2972 O O . GLY A 1 374 ? 7.231 8.028 28.155 1.00 90.94 374 GLY A O 1
ATOM 2973 N N . ASN A 1 375 ? 9.386 8.578 27.868 1.00 94.38 375 ASN A N 1
ATOM 2974 C CA . ASN A 1 375 ? 9.155 9.794 27.090 1.00 94.38 375 ASN A CA 1
ATOM 2975 C C . ASN A 1 375 ? 9.391 9.571 25.597 1.00 94.38 375 ASN A C 1
ATOM 2977 O O . ASN A 1 375 ? 10.322 8.874 25.200 1.00 94.38 375 ASN A O 1
ATOM 2981 N N . LEU A 1 376 ? 8.560 10.206 24.770 1.00 96.19 376 LEU A N 1
ATOM 2982 C CA . LEU A 1 376 ? 8.675 10.205 23.314 1.00 96.19 376 LEU A CA 1
ATOM 2983 C C . LEU A 1 376 ? 9.238 11.552 22.857 1.00 96.19 376 LEU A C 1
ATOM 2985 O O . LEU A 1 376 ? 8.616 12.584 23.105 1.00 96.19 376 LEU A O 1
ATOM 2989 N N . VAL A 1 377 ? 10.406 11.551 22.213 1.00 96.19 377 VAL A N 1
ATOM 2990 C CA . VAL A 1 377 ? 11.157 12.781 21.920 1.00 96.19 377 VAL A CA 1
ATOM 2991 C C . VAL A 1 377 ? 11.561 12.830 20.448 1.00 96.19 377 VAL A C 1
ATOM 2993 O O . VAL A 1 377 ? 12.097 11.859 19.918 1.00 96.19 377 VAL A O 1
ATOM 2996 N N . LEU A 1 378 ? 11.302 13.969 19.797 1.00 95.88 378 LEU A N 1
ATOM 2997 C CA . LEU A 1 378 ? 11.859 14.323 18.486 1.00 95.88 378 LEU A CA 1
ATOM 2998 C C . LEU A 1 378 ? 13.250 14.932 18.675 1.00 95.88 378 LEU A C 1
ATOM 3000 O O . LEU A 1 378 ? 13.444 15.769 19.559 1.00 95.88 378 LEU A O 1
ATOM 3004 N N . GLU A 1 379 ? 14.207 14.549 17.836 1.00 94.12 379 GLU A N 1
ATOM 3005 C CA . GLU A 1 379 ? 15.572 15.083 17.901 1.00 94.12 379 GLU A CA 1
ATOM 3006 C C .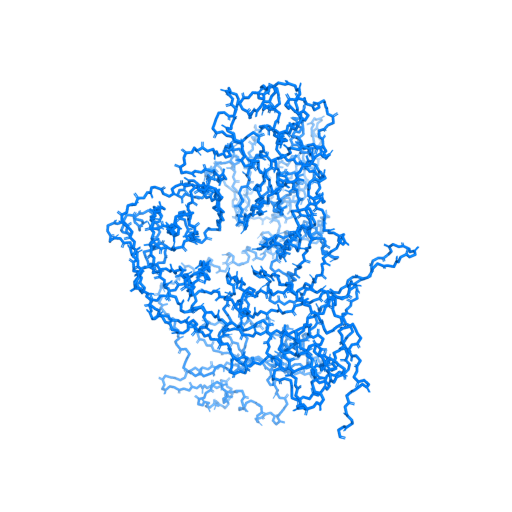 GLU A 1 379 ? 15.677 16.524 17.387 1.00 94.12 379 GLU A C 1
ATOM 3008 O O . GLU A 1 379 ? 16.651 17.210 17.695 1.00 94.12 379 GLU A O 1
ATOM 3013 N N . ASN A 1 380 ? 14.670 17.008 16.651 1.00 89.44 380 ASN A N 1
ATOM 3014 C CA . ASN A 1 380 ? 14.646 18.329 16.023 1.00 89.44 380 ASN A CA 1
ATOM 3015 C C . ASN A 1 380 ? 15.799 18.540 15.029 1.00 89.44 380 ASN A C 1
ATOM 3017 O O . ASN A 1 380 ? 16.235 19.669 14.796 1.00 89.44 380 ASN A O 1
ATOM 3021 N N . ASN A 1 381 ? 16.268 17.458 14.404 1.00 90.06 381 ASN A N 1
ATOM 3022 C CA . ASN A 1 381 ? 17.271 17.487 13.348 1.00 90.06 381 ASN A CA 1
ATOM 3023 C C . ASN A 1 381 ? 16.578 17.275 11.998 1.00 90.06 381 ASN A C 1
ATOM 3025 O O . ASN A 1 381 ? 16.683 16.228 11.361 1.00 90.06 381 ASN A O 1
ATOM 3029 N N . GLN A 1 382 ? 15.788 18.270 11.599 1.00 90.44 382 GLN A N 1
ATOM 3030 C CA . GLN A 1 382 ? 14.880 18.133 10.467 1.00 90.44 382 GLN A CA 1
ATOM 3031 C C . GLN A 1 382 ? 15.623 18.028 9.129 1.00 90.44 382 GLN A C 1
ATOM 3033 O O . GLN A 1 382 ? 16.539 18.790 8.816 1.00 90.44 382 GLN A O 1
ATOM 3038 N N . HIS A 1 383 ? 15.156 17.106 8.294 1.00 92.88 383 HIS A N 1
ATOM 3039 C CA . HIS A 1 383 ? 15.679 16.825 6.965 1.00 92.88 383 HIS A CA 1
ATOM 3040 C C . HIS A 1 383 ? 14.600 16.994 5.894 1.00 92.88 383 HIS A C 1
ATOM 3042 O O . HIS A 1 383 ? 13.414 16.745 6.126 1.00 92.88 383 HIS A O 1
ATOM 3048 N N . GLU A 1 384 ? 15.023 17.353 4.680 1.00 94.12 384 GLU A N 1
ATOM 3049 C CA . GLU A 1 384 ? 14.125 17.440 3.527 1.00 94.12 384 GLU A CA 1
ATOM 3050 C C . GLU A 1 384 ? 13.480 16.070 3.236 1.00 94.12 384 GLU A C 1
ATOM 3052 O O . GLU A 1 384 ? 14.162 15.053 3.075 1.00 94.12 384 GLU A O 1
ATOM 3057 N N . GLY A 1 385 ? 12.146 16.044 3.167 1.00 95.50 385 GLY A N 1
ATOM 3058 C CA . GLY A 1 385 ? 11.347 14.845 2.908 1.00 95.50 385 GLY A CA 1
ATOM 3059 C C . GLY A 1 385 ? 10.905 14.686 1.451 1.00 95.50 385 GLY A C 1
ATOM 3060 O O . GLY A 1 385 ? 10.145 13.768 1.143 1.00 95.50 385 GLY A O 1
ATOM 3061 N N . LYS A 1 386 ? 11.341 15.560 0.538 1.00 95.69 386 LYS A N 1
ATOM 3062 C CA . LYS A 1 386 ? 10.947 15.531 -0.878 1.00 95.69 386 LYS A CA 1
ATOM 3063 C C . LYS A 1 386 ? 11.319 14.198 -1.532 1.00 95.69 386 LYS A C 1
ATOM 3065 O O . LYS A 1 386 ? 12.469 13.771 -1.493 1.00 95.69 386 LYS A O 1
ATOM 3070 N N . GLY A 1 387 ? 10.335 13.542 -2.148 1.00 94.56 387 GLY A N 1
ATOM 3071 C CA . GLY A 1 387 ? 10.505 12.216 -2.752 1.00 94.56 387 GLY A CA 1
ATOM 3072 C C . GLY A 1 387 ? 10.571 11.061 -1.745 1.00 94.56 387 GLY A C 1
ATOM 3073 O O . GLY A 1 387 ? 10.535 9.918 -2.179 1.00 94.56 387 GLY A O 1
ATOM 3074 N N . ARG A 1 388 ? 10.610 11.349 -0.434 1.00 96.19 388 ARG A N 1
ATOM 3075 C CA . ARG A 1 388 ? 10.538 10.368 0.661 1.00 96.19 388 ARG A CA 1
ATOM 3076 C C . ARG A 1 388 ? 9.121 10.270 1.218 1.00 96.19 388 ARG A C 1
ATOM 3078 O O . ARG A 1 388 ? 8.580 9.181 1.351 1.00 96.19 388 ARG A O 1
ATOM 3085 N N . CYS A 1 389 ? 8.513 11.421 1.490 1.00 97.19 389 CYS A N 1
ATOM 3086 C CA . CYS A 1 389 ? 7.191 11.603 2.085 1.00 97.19 389 CYS A CA 1
ATOM 3087 C C . CYS A 1 389 ? 6.301 12.430 1.125 1.00 97.19 389 CYS A C 1
ATOM 3089 O O . CYS A 1 389 ? 6.823 13.308 0.431 1.00 97.19 389 CYS A O 1
ATOM 3091 N N . PRO A 1 390 ? 4.986 12.147 1.003 1.00 97.12 390 PRO A N 1
ATOM 3092 C CA . PRO A 1 390 ? 4.097 12.899 0.113 1.00 97.12 390 PRO A CA 1
ATOM 3093 C C . PRO A 1 390 ? 3.892 14.349 0.564 1.00 97.12 390 PRO A C 1
ATOM 3095 O O . PRO A 1 390 ? 3.928 14.659 1.752 1.00 97.12 390 PRO A O 1
ATOM 3098 N N . PHE A 1 391 ? 3.620 15.227 -0.405 1.00 96.06 391 PHE A N 1
ATOM 3099 C CA . PHE A 1 391 ? 3.200 16.612 -0.163 1.00 96.06 391 PHE A CA 1
ATOM 3100 C C . PHE A 1 391 ? 1.739 16.680 0.285 1.00 96.06 391 PHE A C 1
ATOM 3102 O O . PHE A 1 391 ? 1.425 17.308 1.293 1.00 96.06 391 PHE A O 1
ATOM 3109 N N . ASP A 1 392 ? 0.863 16.026 -0.478 1.00 95.06 392 ASP A N 1
ATOM 3110 C CA . ASP A 1 392 ? -0.572 15.999 -0.229 1.00 95.06 392 ASP A CA 1
ATOM 3111 C C . ASP A 1 392 ? -0.916 14.879 0.769 1.00 95.06 392 ASP A C 1
ATOM 3113 O O . ASP A 1 392 ? -0.523 13.729 0.547 1.00 95.06 392 ASP A O 1
ATOM 3117 N N . PRO A 1 393 ? -1.651 15.161 1.858 1.00 94.50 393 PRO A N 1
ATOM 3118 C CA . PRO A 1 393 ? -2.025 14.137 2.827 1.00 94.50 393 PRO A CA 1
ATOM 3119 C C . PRO A 1 393 ? -2.959 13.060 2.263 1.00 94.50 393 PRO A C 1
ATOM 3121 O O . PRO A 1 393 ? -2.990 11.950 2.787 1.00 94.50 393 PRO A O 1
ATOM 3124 N N . PHE A 1 394 ? -3.712 13.333 1.206 1.00 92.19 394 PHE A N 1
ATOM 3125 C CA . PHE A 1 394 ? -4.631 12.356 0.623 1.00 92.19 394 PHE A CA 1
ATOM 3126 C C . PHE A 1 394 ? -3.985 11.541 -0.499 1.00 92.19 394 PHE A C 1
ATOM 3128 O O . PHE A 1 394 ? -4.570 10.566 -0.981 1.00 92.19 394 PHE A O 1
ATOM 3135 N N . GLN A 1 395 ? -2.760 11.895 -0.897 1.00 92.44 395 GLN A N 1
ATOM 3136 C CA . GLN A 1 395 ? -1.985 11.106 -1.837 1.00 92.44 395 GLN A CA 1
ATOM 3137 C C . GLN A 1 395 ? -1.441 9.850 -1.153 1.00 92.44 395 GLN A C 1
ATOM 3139 O O . GLN A 1 395 ? -0.745 9.917 -0.140 1.00 92.44 395 GLN A O 1
ATOM 3144 N N . ARG A 1 396 ? -1.723 8.682 -1.741 1.00 93.94 396 ARG A N 1
ATOM 3145 C CA . ARG A 1 396 ? -1.134 7.430 -1.262 1.00 93.94 396 ARG A CA 1
ATOM 3146 C C . ARG A 1 396 ? 0.364 7.377 -1.558 1.00 93.94 396 ARG A C 1
ATOM 3148 O O . ARG A 1 396 ? 0.814 7.728 -2.649 1.00 93.94 396 ARG A O 1
ATOM 3155 N N . SER A 1 397 ? 1.106 6.876 -0.583 1.00 96.94 397 SER A N 1
ATOM 3156 C CA . SER A 1 397 ? 2.549 6.667 -0.627 1.00 96.94 397 SER A CA 1
ATOM 3157 C C . SER A 1 397 ? 2.900 5.403 0.143 1.00 96.94 397 SER A C 1
ATOM 3159 O O . SER A 1 397 ? 2.143 4.975 1.012 1.00 96.94 397 SER A O 1
ATOM 3161 N N . THR A 1 398 ? 4.073 4.841 -0.114 1.00 98.25 398 THR A N 1
ATOM 3162 C CA . THR A 1 398 ? 4.583 3.703 0.654 1.00 98.25 398 THR A CA 1
ATOM 3163 C C . THR A 1 398 ? 6.092 3.811 0.838 1.00 98.25 398 THR A C 1
ATOM 3165 O O . THR A 1 398 ? 6.767 4.501 0.071 1.00 98.25 398 THR A O 1
ATOM 3168 N N . SER A 1 399 ? 6.622 3.164 1.871 1.00 98.00 399 SER A N 1
ATOM 3169 C CA . SER A 1 399 ? 8.055 3.135 2.152 1.00 98.00 399 SER A CA 1
ATOM 3170 C C . SER A 1 399 ? 8.445 1.873 2.912 1.00 98.00 399 SER A C 1
ATOM 3172 O O . SER A 1 399 ? 7.615 1.280 3.598 1.00 98.00 399 SER A O 1
ATOM 3174 N N . GLU A 1 400 ? 9.712 1.499 2.794 1.00 97.38 400 GLU A N 1
ATOM 3175 C CA . GLU A 1 400 ? 10.340 0.371 3.477 1.00 97.38 400 GLU A CA 1
ATOM 3176 C C . GLU A 1 400 ? 11.754 0.800 3.894 1.00 97.38 400 GLU A C 1
ATOM 3178 O O . GLU A 1 400 ? 12.456 1.463 3.123 1.00 97.38 400 GLU A O 1
ATOM 3183 N N . PHE A 1 401 ? 12.164 0.460 5.114 1.00 96.19 401 PHE A N 1
ATOM 3184 C CA . PHE A 1 401 ? 13.477 0.820 5.646 1.00 96.19 401 PHE A CA 1
ATOM 3185 C C . PHE A 1 401 ? 14.332 -0.436 5.780 1.00 96.19 401 PHE A C 1
ATOM 3187 O O . PHE A 1 401 ? 13.987 -1.344 6.532 1.00 96.19 401 PHE A O 1
ATOM 3194 N N . VAL A 1 402 ? 15.438 -0.497 5.041 1.00 94.94 402 VAL A N 1
ATOM 3195 C CA . VAL A 1 402 ? 16.262 -1.709 4.918 1.00 94.94 402 VAL A CA 1
ATOM 3196 C C . VAL A 1 402 ? 17.728 -1.317 4.997 1.00 94.94 402 VAL A C 1
ATOM 3198 O O . VAL A 1 402 ? 18.179 -0.469 4.232 1.00 94.94 402 VAL A O 1
ATOM 3201 N N . ASP A 1 403 ? 18.471 -1.935 5.915 1.00 91.88 403 ASP A N 1
ATOM 3202 C CA . ASP A 1 403 ? 19.921 -1.757 6.080 1.00 91.88 403 ASP A CA 1
ATOM 3203 C C . ASP A 1 403 ? 20.387 -0.290 6.173 1.00 91.88 403 ASP A C 1
ATOM 3205 O O . ASP A 1 403 ? 21.432 0.082 5.646 1.00 91.88 403 ASP A O 1
ATOM 3209 N N . GLY A 1 404 ? 19.609 0.565 6.845 1.00 92.19 404 GLY A N 1
ATOM 3210 C CA . GLY A 1 404 ? 19.946 1.986 7.007 1.00 92.19 404 GLY A CA 1
ATOM 3211 C C . GLY A 1 404 ? 19.533 2.885 5.837 1.00 92.19 404 GLY A C 1
ATOM 3212 O O . GLY A 1 404 ? 19.725 4.095 5.916 1.00 92.19 404 GLY A O 1
ATOM 3213 N N . GLU A 1 405 ? 18.939 2.328 4.781 1.00 95.31 405 GLU A N 1
ATOM 321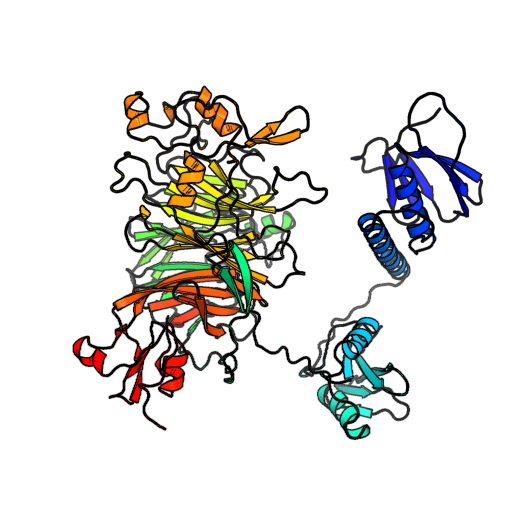4 C CA . GLU A 1 405 ? 18.429 3.068 3.628 1.00 95.31 405 GLU A CA 1
ATOM 3215 C C . GLU A 1 405 ? 16.900 3.138 3.651 1.00 95.31 405 GLU A C 1
ATOM 3217 O O . GLU A 1 405 ? 16.210 2.165 3.970 1.00 95.31 405 GLU A O 1
ATOM 3222 N N . LEU A 1 406 ? 16.355 4.279 3.225 1.00 97.50 406 LEU A N 1
ATOM 3223 C CA . LEU A 1 406 ? 14.917 4.443 3.034 1.00 97.50 406 LEU A CA 1
ATOM 3224 C C . LEU A 1 406 ? 14.560 4.256 1.563 1.00 97.50 406 LEU A C 1
ATOM 3226 O O . LEU A 1 406 ? 14.923 5.086 0.723 1.00 97.50 406 LEU A O 1
ATOM 3230 N N . TYR A 1 407 ? 13.765 3.230 1.276 1.00 98.50 407 TYR A N 1
ATOM 3231 C CA . TYR A 1 407 ? 13.068 3.071 0.009 1.00 98.50 407 TYR A CA 1
ATOM 3232 C C . TYR A 1 407 ? 11.680 3.692 0.128 1.00 98.50 407 TYR A C 1
ATOM 3234 O O . TYR A 1 407 ? 10.955 3.466 1.093 1.00 98.50 407 TYR A O 1
ATOM 3242 N N . SER A 1 408 ? 11.298 4.503 -0.847 1.00 98.50 408 SER A N 1
ATOM 3243 C CA . SER A 1 408 ? 10.051 5.266 -0.822 1.00 98.50 408 SER A CA 1
ATOM 3244 C C . SER A 1 408 ? 9.448 5.346 -2.212 1.00 98.50 408 SER A C 1
ATOM 3246 O O . SER A 1 408 ? 10.167 5.361 -3.210 1.00 98.50 408 SER A O 1
ATOM 3248 N N . ALA A 1 409 ? 8.121 5.367 -2.282 1.00 98.56 409 ALA A N 1
ATOM 3249 C CA . ALA A 1 409 ? 7.382 5.599 -3.509 1.00 98.56 409 ALA A CA 1
ATOM 3250 C C . ALA A 1 409 ? 6.255 6.604 -3.248 1.00 98.56 409 ALA A C 1
ATOM 3252 O O . ALA A 1 409 ? 5.335 6.345 -2.466 1.00 98.56 409 ALA A O 1
ATOM 3253 N N . THR A 1 410 ? 6.376 7.786 -3.853 1.00 97.62 410 THR A N 1
ATOM 3254 C CA . THR A 1 410 ? 5.509 8.949 -3.607 1.00 97.62 410 THR A CA 1
ATOM 3255 C C . THR A 1 410 ? 5.615 9.969 -4.754 1.00 97.62 410 THR A C 1
ATOM 3257 O O . THR A 1 410 ? 6.191 9.673 -5.800 1.00 97.62 410 THR A O 1
ATOM 3260 N N . SER A 1 411 ? 5.057 11.171 -4.592 1.00 94.00 411 SER A N 1
ATOM 3261 C CA . SER A 1 411 ? 5.320 12.309 -5.479 1.00 94.00 411 SER A CA 1
ATOM 3262 C C . SER A 1 411 ? 6.552 13.101 -5.039 1.00 94.00 411 SER A C 1
ATOM 3264 O O . SER A 1 411 ? 6.691 13.489 -3.880 1.00 94.00 411 SER A O 1
ATOM 3266 N N . GLY A 1 412 ? 7.416 13.419 -5.998 1.00 91.19 412 GLY A N 1
ATOM 3267 C CA . GLY A 1 412 ? 8.560 14.309 -5.849 1.00 91.19 412 GLY A CA 1
ATOM 3268 C C . GLY A 1 412 ? 8.212 15.798 -5.910 1.00 91.19 412 GLY A C 1
ATOM 3269 O O . GLY A 1 412 ? 9.104 16.623 -5.717 1.00 91.19 412 GLY A O 1
ATOM 3270 N N . ASN A 1 413 ? 6.957 16.180 -6.176 1.00 89.31 413 ASN A N 1
ATOM 3271 C CA . ASN A 1 413 ? 6.555 17.585 -6.268 1.00 89.31 413 ASN A CA 1
ATOM 3272 C C . ASN A 1 413 ? 5.194 17.895 -5.619 1.00 89.31 413 ASN A C 1
ATOM 3274 O O . ASN A 1 413 ? 4.388 17.005 -5.344 1.00 89.31 413 ASN A O 1
ATOM 3278 N N . PHE A 1 414 ? 4.942 19.195 -5.436 1.00 88.38 414 PHE A N 1
ATOM 3279 C CA . PHE A 1 414 ? 3.723 19.745 -4.834 1.00 88.38 414 PHE A CA 1
ATOM 3280 C C . PHE A 1 414 ? 2.434 19.375 -5.588 1.00 88.38 414 PHE A C 1
ATOM 3282 O O . PHE A 1 414 ? 1.389 19.226 -4.969 1.00 88.38 414 PHE A O 1
ATOM 3289 N N . LEU A 1 415 ? 2.495 19.237 -6.919 1.00 86.31 415 LEU A N 1
ATOM 3290 C CA . LEU A 1 415 ? 1.319 18.998 -7.767 1.00 86.31 415 LEU A CA 1
ATOM 3291 C C . LEU A 1 415 ? 0.927 17.517 -7.880 1.00 86.31 415 LEU A C 1
ATOM 3293 O O . LEU A 1 415 ? -0.095 17.214 -8.488 1.00 86.31 415 LEU A O 1
ATOM 3297 N N . GLY A 1 416 ? 1.740 16.591 -7.366 1.00 86.88 416 GLY A N 1
ATOM 3298 C CA . GLY A 1 416 ? 1.506 15.155 -7.542 1.00 86.88 416 GLY A CA 1
ATOM 3299 C C . GLY A 1 416 ? 1.913 14.609 -8.918 1.00 86.88 416 GLY A C 1
ATOM 3300 O O . GLY A 1 416 ? 1.643 13.447 -9.209 1.00 86.88 416 GLY A O 1
ATOM 3301 N N . SER A 1 417 ? 2.538 15.421 -9.779 1.00 87.50 417 SER A N 1
ATOM 3302 C CA . SER A 1 417 ? 2.813 15.078 -11.185 1.00 87.50 417 SER A CA 1
ATOM 3303 C C . SER A 1 417 ? 4.184 14.439 -11.439 1.00 87.50 417 SER A C 1
ATOM 3305 O O . SER A 1 417 ? 4.435 13.993 -12.557 1.00 87.50 417 SER A O 1
ATOM 3307 N N . ASP A 1 418 ? 5.058 14.383 -10.427 1.00 92.38 418 ASP A N 1
ATOM 3308 C CA . ASP A 1 418 ? 6.367 13.708 -10.477 1.00 92.38 418 ASP A CA 1
ATOM 3309 C C . ASP A 1 418 ? 6.354 12.427 -9.630 1.00 92.38 418 ASP A C 1
ATOM 3311 O O . ASP A 1 418 ? 6.846 12.451 -8.503 1.00 92.38 418 ASP A O 1
ATOM 3315 N N . PRO A 1 419 ? 5.758 11.313 -10.099 1.00 96.75 419 PRO A N 1
ATOM 3316 C CA . PRO A 1 419 ? 5.810 10.062 -9.360 1.00 96.75 419 PRO A CA 1
ATOM 3317 C C . PRO A 1 419 ? 7.238 9.515 -9.336 1.00 96.75 419 PRO A C 1
ATOM 3319 O O . PRO A 1 419 ? 7.908 9.419 -10.366 1.00 96.75 419 PRO A O 1
ATOM 3322 N N . VAL A 1 420 ? 7.696 9.106 -8.159 1.00 97.44 420 VAL A N 1
ATOM 3323 C CA . VAL A 1 420 ? 9.062 8.634 -7.960 1.00 97.44 420 VAL A CA 1
ATOM 3324 C C . VAL A 1 420 ? 9.091 7.431 -7.029 1.00 97.44 420 VAL A C 1
ATOM 3326 O O . VAL A 1 420 ? 8.455 7.446 -5.980 1.00 97.44 420 VAL A O 1
ATOM 3329 N N . MET A 1 421 ? 9.860 6.406 -7.405 1.00 98.00 421 MET A N 1
ATOM 3330 C CA . MET A 1 421 ? 10.372 5.398 -6.475 1.00 98.00 421 MET A CA 1
ATOM 3331 C C . MET A 1 421 ? 11.865 5.657 -6.262 1.00 98.00 421 MET A C 1
ATOM 3333 O O . MET A 1 421 ? 12.630 5.705 -7.229 1.00 98.00 421 MET A O 1
ATOM 3337 N N . MET A 1 422 ? 12.282 5.835 -5.011 1.00 97.00 422 MET A N 1
ATOM 3338 C CA . MET A 1 422 ? 13.616 6.306 -4.645 1.00 97.00 422 MET A CA 1
ATOM 3339 C C . MET A 1 422 ? 14.184 5.564 -3.434 1.00 97.00 422 MET A C 1
ATOM 3341 O O . MET A 1 422 ? 13.460 5.307 -2.476 1.00 97.00 422 MET A O 1
ATOM 3345 N N . ARG A 1 423 ? 15.492 5.285 -3.469 1.00 97.88 423 ARG A N 1
ATOM 3346 C CA . ARG A 1 423 ? 16.318 4.965 -2.297 1.00 97.88 423 ARG A CA 1
ATOM 3347 C C . ARG A 1 423 ? 17.090 6.208 -1.881 1.00 97.88 423 ARG A C 1
ATOM 3349 O O . ARG A 1 423 ? 17.529 6.973 -2.741 1.00 97.88 423 ARG A O 1
ATOM 3356 N N . SER A 1 424 ? 17.191 6.445 -0.580 1.00 95.12 424 SER A N 1
ATOM 3357 C CA . SER A 1 424 ? 17.798 7.651 -0.026 1.00 95.12 424 SER A CA 1
ATOM 3358 C C . SER A 1 424 ? 18.371 7.431 1.375 1.00 95.12 424 SER A C 1
ATOM 3360 O O . SER A 1 424 ? 18.106 6.394 1.974 1.00 95.12 424 SER A O 1
ATOM 3362 N N . LEU A 1 425 ? 19.019 8.489 1.891 1.00 89.62 425 LEU A N 1
ATOM 3363 C CA . LEU A 1 425 ? 19.764 8.649 3.153 1.00 89.62 425 LEU A CA 1
ATOM 3364 C C . LEU A 1 425 ? 21.273 8.676 2.916 1.00 89.62 425 LEU A C 1
ATOM 3366 O O . LEU A 1 425 ? 21.858 9.733 3.149 1.00 89.62 425 LEU A O 1
ATOM 3370 N N . ASN A 1 426 ? 21.865 7.631 2.330 1.00 86.62 426 ASN A N 1
ATOM 3371 C CA . ASN A 1 426 ? 23.276 7.689 1.926 1.00 86.62 426 ASN A CA 1
ATOM 3372 C C . ASN A 1 426 ? 23.411 8.021 0.437 1.00 86.62 426 ASN A C 1
ATOM 3374 O O . ASN A 1 426 ? 23.854 9.110 0.072 1.00 86.62 426 ASN A O 1
ATOM 3378 N N . GLU A 1 427 ? 22.964 7.116 -0.439 1.00 86.56 427 GLU A N 1
ATOM 3379 C CA . GLU A 1 427 ? 23.018 7.308 -1.889 1.00 86.56 427 GLU A CA 1
ATOM 3380 C C . GLU A 1 427 ? 21.621 7.427 -2.497 1.00 86.56 427 GLU A C 1
ATOM 3382 O O . GLU A 1 427 ? 20.750 6.579 -2.310 1.00 86.56 427 GLU A O 1
ATOM 3387 N N . SER A 1 428 ? 21.419 8.496 -3.270 1.00 93.56 428 SER A N 1
ATOM 3388 C CA . SER A 1 428 ? 20.151 8.767 -3.942 1.00 93.56 428 SER A CA 1
ATOM 3389 C C . SER A 1 428 ? 20.082 8.064 -5.295 1.00 93.56 428 SER A C 1
ATOM 3391 O O . SER A 1 428 ? 20.816 8.422 -6.222 1.00 93.56 428 SER A O 1
ATOM 3393 N N . ILE A 1 429 ? 19.165 7.104 -5.414 1.00 97.12 429 ILE A N 1
ATOM 3394 C CA . ILE A 1 429 ? 18.799 6.450 -6.676 1.00 97.12 429 ILE A CA 1
ATOM 3395 C C . ILE A 1 429 ? 17.297 6.559 -6.853 1.00 97.12 429 ILE A C 1
ATOM 3397 O O . ILE A 1 429 ? 16.544 6.296 -5.919 1.00 97.12 429 ILE A O 1
ATOM 3401 N N . ARG A 1 430 ? 16.846 6.931 -8.052 1.00 97.25 430 ARG A N 1
ATOM 3402 C CA . ARG A 1 430 ? 15.419 7.104 -8.339 1.00 97.25 430 ARG A CA 1
ATOM 3403 C C . ARG A 1 430 ? 14.997 6.546 -9.691 1.00 97.25 430 ARG A C 1
ATOM 3405 O O . ARG A 1 430 ? 15.815 6.223 -10.544 1.00 97.25 430 ARG A O 1
ATOM 3412 N N . THR A 1 431 ? 13.697 6.446 -9.910 1.00 98.00 431 THR A N 1
ATOM 3413 C CA . THR A 1 431 ? 13.135 6.117 -11.224 1.00 98.00 431 THR A CA 1
ATOM 3414 C C . THR A 1 431 ? 13.409 7.204 -12.266 1.00 98.00 431 THR A C 1
ATOM 3416 O O . THR A 1 431 ? 13.551 8.385 -11.940 1.00 98.00 431 THR A O 1
ATOM 3419 N N . GLU A 1 432 ? 13.462 6.806 -13.539 1.00 95.81 432 GLU A N 1
ATOM 3420 C CA . GLU A 1 432 ? 13.458 7.735 -14.674 1.00 95.81 432 GLU A CA 1
ATOM 3421 C C . GLU A 1 432 ? 12.112 8.474 -14.751 1.00 95.81 432 GLU A C 1
ATOM 3423 O O . GLU A 1 432 ? 11.054 7.870 -14.558 1.00 95.81 432 GLU A O 1
ATOM 3428 N N . PHE A 1 433 ? 12.137 9.773 -15.067 1.00 92.94 433 PHE A N 1
ATOM 3429 C CA . PHE A 1 433 ? 10.915 10.560 -15.240 1.00 92.94 433 PHE A CA 1
ATOM 3430 C C . PHE A 1 433 ? 10.321 10.304 -16.633 1.00 92.94 433 PHE A C 1
ATOM 3432 O O . PHE A 1 433 ? 10.501 11.075 -17.573 1.00 92.94 433 PHE A O 1
ATOM 3439 N N . SER A 1 434 ? 9.653 9.159 -16.773 1.00 93.19 434 SER A N 1
ATOM 3440 C CA . SER A 1 434 ? 8.997 8.715 -18.003 1.00 93.19 434 SER A CA 1
ATOM 3441 C C . SER A 1 434 ? 7.705 7.967 -17.689 1.00 93.19 434 SER A C 1
ATOM 3443 O O . SER A 1 434 ? 7.651 7.157 -16.764 1.00 93.19 434 SER A O 1
ATOM 3445 N N . ARG A 1 435 ? 6.685 8.152 -18.535 1.00 92.06 435 ARG A N 1
ATOM 3446 C CA . ARG A 1 435 ? 5.414 7.416 -18.432 1.00 92.06 435 ARG A CA 1
ATOM 3447 C C . ARG A 1 435 ? 5.586 5.905 -18.611 1.00 92.06 435 ARG A C 1
ATOM 3449 O O . ARG A 1 435 ? 4.819 5.140 -18.040 1.00 92.06 435 ARG A O 1
ATOM 3456 N N . SER A 1 436 ? 6.601 5.458 -19.360 1.00 93.12 436 SER A N 1
ATOM 3457 C CA . SER A 1 436 ? 6.891 4.021 -19.496 1.00 93.12 436 SER A CA 1
ATOM 3458 C C . SER A 1 436 ? 7.284 3.379 -18.161 1.00 93.12 436 SER A C 1
ATOM 3460 O O . SER A 1 436 ? 6.983 2.209 -17.933 1.00 93.12 436 SER A O 1
ATOM 3462 N N . TRP A 1 437 ? 7.892 4.150 -17.257 1.00 97.12 437 TRP A N 1
ATOM 3463 C CA . TRP A 1 437 ? 8.277 3.696 -15.924 1.00 97.12 437 TRP A CA 1
ATOM 3464 C C . TRP A 1 437 ? 7.109 3.778 -14.951 1.00 97.12 437 TRP A C 1
ATOM 3466 O O . TRP A 1 437 ? 6.738 2.763 -14.364 1.00 97.12 437 TRP A O 1
ATOM 3476 N N . LEU A 1 438 ? 6.491 4.952 -14.827 1.00 97.44 438 LEU A N 1
ATOM 3477 C CA . LEU A 1 438 ? 5.370 5.206 -13.923 1.00 97.44 438 LEU A CA 1
ATOM 3478 C C . LEU A 1 438 ? 4.372 6.153 -14.597 1.00 97.44 438 LEU A C 1
ATOM 3480 O O . LEU A 1 438 ? 4.736 7.271 -14.966 1.00 97.44 438 LEU A O 1
ATOM 3484 N N . SER A 1 439 ? 3.114 5.732 -14.740 1.00 95.12 439 SER A N 1
ATOM 3485 C CA . SER A 1 439 ? 2.077 6.536 -15.400 1.00 95.12 439 SER A CA 1
ATOM 3486 C C . SER A 1 439 ? 0.903 6.837 -14.469 1.00 95.12 439 SER A C 1
ATOM 3488 O O . SER A 1 439 ? -0.045 6.064 -14.385 1.00 95.12 439 SER A O 1
ATOM 3490 N N . GLU A 1 440 ? 0.949 7.989 -13.793 1.00 94.25 440 GLU A N 1
ATOM 3491 C CA . GLU A 1 440 ? -0.065 8.402 -12.801 1.00 94.25 440 GLU A CA 1
ATOM 3492 C C . GLU A 1 440 ? -0.330 7.312 -11.734 1.00 94.25 440 GLU A C 1
ATOM 3494 O O . GLU A 1 440 ? -1.474 6.893 -11.545 1.00 94.25 440 GLU A O 1
ATOM 3499 N N . PRO A 1 441 ? 0.720 6.795 -11.062 1.00 97.12 441 PRO A N 1
ATOM 3500 C CA . PRO A 1 441 ? 0.571 5.680 -10.143 1.00 97.12 441 PRO A CA 1
ATOM 3501 C C . PRO A 1 441 ? -0.109 6.092 -8.832 1.00 97.12 441 PRO A C 1
ATOM 3503 O O . PRO A 1 441 ? 0.087 7.191 -8.311 1.00 97.12 441 PRO A O 1
ATOM 3506 N N . ARG A 1 442 ? -0.828 5.145 -8.235 1.00 97.19 442 ARG A N 1
ATOM 3507 C CA . ARG A 1 442 ? -1.266 5.161 -6.839 1.00 97.19 442 ARG A CA 1
ATOM 3508 C C . ARG A 1 442 ? -0.495 4.074 -6.107 1.00 97.19 442 ARG A C 1
ATOM 3510 O O . ARG A 1 442 ? -0.759 2.890 -6.303 1.00 97.19 442 ARG A O 1
ATOM 3517 N N . PHE A 1 443 ? 0.481 4.474 -5.301 1.00 98.38 443 PHE A N 1
ATOM 3518 C CA . PHE A 1 443 ? 1.320 3.535 -4.563 1.00 98.38 443 PHE A CA 1
ATOM 3519 C C . PHE A 1 443 ? 0.544 2.890 -3.419 1.00 98.38 443 PHE A C 1
ATOM 3521 O O . PHE A 1 443 ? -0.200 3.572 -2.718 1.00 98.38 443 PHE A O 1
ATOM 3528 N N . ILE A 1 444 ? 0.706 1.580 -3.251 1.00 98.00 444 ILE A N 1
ATOM 3529 C CA . ILE A 1 444 ? -0.080 0.787 -2.303 1.00 98.00 444 ILE A CA 1
ATOM 3530 C C . ILE A 1 444 ? 0.813 0.204 -1.214 1.00 98.00 444 ILE A C 1
ATOM 3532 O O . ILE A 1 444 ? 0.600 0.486 -0.040 1.00 98.00 444 ILE A O 1
ATOM 3536 N N . GLY A 1 445 ? 1.853 -0.538 -1.588 1.00 97.50 445 GLY A N 1
ATOM 3537 C CA . GLY A 1 445 ? 2.725 -1.187 -0.615 1.00 97.50 445 GLY A CA 1
ATOM 3538 C C . GLY A 1 445 ? 4.114 -1.465 -1.157 1.00 97.50 445 GLY A C 1
ATOM 3539 O O . GLY A 1 445 ? 4.303 -1.631 -2.360 1.00 97.50 445 GLY A O 1
ATOM 3540 N N . MET A 1 446 ? 5.087 -1.516 -0.258 1.00 98.12 446 MET A N 1
ATOM 3541 C CA . MET A 1 446 ? 6.461 -1.909 -0.537 1.00 98.12 446 MET A CA 1
ATOM 3542 C C . MET A 1 446 ? 6.864 -3.004 0.442 1.00 98.12 446 MET A C 1
ATOM 3544 O O . MET A 1 446 ? 6.384 -2.991 1.576 1.00 98.12 446 MET A O 1
ATOM 3548 N N . LYS A 1 447 ? 7.663 -3.975 -0.010 1.00 98.12 447 LYS A N 1
ATOM 3549 C CA . LYS A 1 447 ? 8.147 -5.086 0.816 1.00 98.12 447 LYS A CA 1
ATOM 3550 C C . LYS A 1 447 ? 9.556 -5.501 0.408 1.00 98.12 447 LYS A C 1
ATOM 3552 O O . LYS A 1 447 ? 9.828 -5.704 -0.776 1.00 98.12 447 LYS A O 1
ATOM 3557 N N . HIS A 1 448 ? 10.429 -5.664 1.395 1.00 97.81 448 HIS A N 1
ATOM 3558 C CA . HIS A 1 448 ? 11.730 -6.308 1.226 1.00 97.81 448 HIS A CA 1
ATOM 3559 C C . HIS A 1 448 ? 11.572 -7.824 1.251 1.00 97.81 448 HIS A C 1
ATOM 3561 O O . HIS A 1 448 ? 10.892 -8.374 2.114 1.00 97.81 448 HIS A O 1
ATOM 3567 N N . VAL A 1 449 ? 12.208 -8.495 0.295 1.00 97.44 449 VAL A N 1
ATOM 3568 C CA . VAL A 1 449 ? 12.361 -9.948 0.290 1.00 97.44 449 VAL A CA 1
ATOM 3569 C C . VAL A 1 449 ? 13.853 -10.248 0.246 1.00 97.44 449 VAL A C 1
ATOM 3571 O O . VAL A 1 449 ? 14.543 -9.871 -0.708 1.00 97.44 449 VAL A O 1
ATOM 3574 N N . ALA A 1 450 ? 14.337 -10.932 1.283 1.00 95.38 450 ALA A N 1
ATOM 3575 C CA . ALA A 1 450 ? 15.736 -11.314 1.451 1.00 95.38 450 ALA A CA 1
ATOM 3576 C C . ALA A 1 450 ? 16.127 -12.497 0.540 1.00 95.38 450 ALA A C 1
ATOM 3578 O O . ALA A 1 450 ? 16.517 -13.566 1.012 1.00 95.38 450 ALA A O 1
ATOM 3579 N N . GLU A 1 451 ? 15.935 -12.332 -0.772 1.00 93.94 451 GLU A N 1
ATOM 3580 C CA . GLU A 1 451 ? 16.199 -13.362 -1.779 1.00 93.94 451 GLU A CA 1
ATOM 3581 C C . GLU A 1 451 ? 17.670 -13.738 -1.901 1.00 93.94 451 GLU A C 1
ATOM 3583 O O . GLU A 1 451 ? 17.942 -14.821 -2.409 1.00 93.94 451 GLU A O 1
ATOM 3588 N N . GLY A 1 452 ? 18.608 -12.884 -1.484 1.00 89.81 452 GLY A N 1
ATOM 3589 C CA . GLY A 1 452 ? 20.036 -13.183 -1.548 1.00 89.81 452 GLY A CA 1
ATOM 3590 C C . GLY A 1 452 ? 20.509 -14.110 -0.433 1.00 89.81 452 GLY A C 1
ATOM 3591 O O . GLY A 1 452 ? 21.542 -14.771 -0.566 1.00 89.81 452 GLY A O 1
ATOM 3592 N N . LYS A 1 453 ? 19.740 -14.223 0.656 1.00 86.94 453 LYS A N 1
ATOM 3593 C CA . LYS A 1 453 ? 20.066 -15.117 1.767 1.00 86.94 453 LYS A CA 1
ATOM 3594 C C . LYS A 1 453 ? 19.955 -16.580 1.329 1.00 86.94 453 LYS A C 1
ATOM 3596 O O . LYS A 1 453 ? 18.905 -17.016 0.855 1.00 86.94 453 LYS A O 1
ATOM 3601 N N . ASP A 1 454 ? 21.043 -17.330 1.508 1.00 83.06 454 ASP A N 1
ATOM 3602 C CA . ASP A 1 454 ? 21.154 -18.756 1.165 1.00 83.06 454 ASP A CA 1
ATOM 3603 C C . ASP A 1 454 ? 20.784 -19.066 -0.300 1.00 83.06 454 ASP A C 1
ATOM 3605 O O . ASP A 1 454 ? 20.297 -20.149 -0.628 1.00 83.06 454 ASP A O 1
ATOM 3609 N N . ASN A 1 455 ? 20.992 -18.100 -1.204 1.00 87.81 455 ASN A N 1
ATOM 3610 C CA . ASN A 1 455 ? 20.651 -18.251 -2.611 1.00 87.81 455 ASN A CA 1
ATOM 3611 C C . ASN A 1 455 ? 21.792 -18.922 -3.395 1.00 87.81 455 ASN A C 1
ATOM 3613 O O . ASN A 1 455 ? 22.876 -18.339 -3.503 1.00 87.81 455 ASN A O 1
ATOM 3617 N N . PRO A 1 456 ? 21.570 -20.100 -4.008 1.00 88.94 456 PRO A N 1
ATOM 3618 C CA . PRO A 1 456 ? 22.622 -20.825 -4.723 1.00 88.94 456 PRO A CA 1
ATOM 3619 C C . PRO A 1 456 ? 23.123 -20.084 -5.974 1.00 88.94 456 PRO A C 1
ATOM 3621 O O . PRO A 1 456 ? 24.265 -20.270 -6.394 1.00 88.94 456 PRO A O 1
ATOM 3624 N N . GLU A 1 457 ? 22.303 -19.209 -6.561 1.00 90.81 457 GLU A N 1
ATOM 3625 C CA . GLU A 1 457 ? 22.679 -18.399 -7.724 1.00 90.81 457 GLU A CA 1
ATOM 3626 C C . GLU A 1 457 ? 23.487 -17.153 -7.329 1.00 90.81 457 GLU A C 1
ATOM 3628 O O . GLU A 1 457 ? 23.996 -16.451 -8.205 1.00 90.81 457 GLU A O 1
ATOM 3633 N N . GLY A 1 458 ? 23.629 -16.866 -6.027 1.00 90.44 458 GLY A N 1
ATOM 3634 C CA . GLY A 1 458 ? 24.253 -15.641 -5.523 1.00 90.44 458 GLY A CA 1
ATOM 3635 C C . GLY A 1 458 ? 23.514 -14.375 -5.961 1.00 90.44 458 GLY A C 1
ATOM 3636 O O . GLY A 1 458 ? 24.161 -13.348 -6.189 1.00 90.44 458 GLY A O 1
ATOM 3637 N N . ASP A 1 459 ? 22.197 -14.497 -6.161 1.00 92.44 459 ASP A N 1
ATOM 3638 C CA . ASP A 1 459 ? 21.259 -13.412 -6.458 1.00 92.44 459 ASP A CA 1
ATOM 3639 C C . ASP A 1 459 ? 21.178 -12.429 -5.273 1.00 92.44 459 ASP A C 1
ATOM 3641 O O . ASP A 1 459 ? 21.656 -12.714 -4.176 1.00 92.44 459 ASP A O 1
ATOM 3645 N N . ASP A 1 460 ? 20.591 -11.261 -5.501 1.00 95.50 460 ASP A N 1
ATOM 3646 C CA . ASP A 1 460 ? 20.481 -10.198 -4.502 1.00 95.50 460 ASP A CA 1
ATOM 3647 C C . ASP A 1 460 ? 19.060 -10.098 -3.938 1.00 95.50 460 ASP A C 1
ATOM 3649 O O . ASP A 1 460 ? 18.073 -10.518 -4.561 1.00 95.50 460 ASP A O 1
ATOM 3653 N N . ASP A 1 461 ? 18.970 -9.486 -2.763 1.00 97.12 461 ASP A N 1
ATOM 3654 C CA . ASP A 1 461 ? 17.723 -9.071 -2.143 1.00 97.12 461 ASP A CA 1
ATOM 3655 C C . ASP A 1 461 ? 16.963 -8.098 -3.041 1.00 97.12 461 ASP A C 1
ATOM 3657 O O . ASP A 1 461 ? 17.542 -7.327 -3.816 1.00 97.12 461 ASP A O 1
ATOM 3661 N N . LYS A 1 462 ? 15.637 -8.101 -2.913 1.00 97.69 462 LYS A N 1
ATOM 3662 C CA . LYS A 1 462 ? 14.770 -7.296 -3.771 1.00 97.69 462 LYS A CA 1
ATOM 3663 C C . LYS A 1 462 ? 13.774 -6.499 -2.957 1.00 97.69 462 LYS A C 1
ATOM 3665 O O . LYS A 1 462 ? 13.257 -6.958 -1.939 1.00 97.69 462 LYS A O 1
ATOM 3670 N N . ILE A 1 463 ? 13.490 -5.300 -3.448 1.00 98.62 463 ILE A N 1
ATOM 3671 C CA . ILE A 1 463 ? 12.414 -4.455 -2.943 1.00 98.62 463 ILE A CA 1
ATOM 3672 C C . ILE A 1 463 ? 11.281 -4.512 -3.955 1.00 98.62 463 ILE A C 1
ATOM 3674 O O . ILE A 1 463 ? 11.434 -4.059 -5.091 1.00 98.62 463 ILE A O 1
ATOM 3678 N N . TYR A 1 464 ? 10.156 -5.084 -3.540 1.00 98.81 464 TYR A N 1
ATOM 3679 C CA . TYR A 1 464 ? 8.943 -5.171 -4.337 1.00 98.81 464 TYR A CA 1
ATOM 3680 C C . TYR A 1 464 ? 8.046 -3.970 -4.058 1.00 98.81 464 TYR A C 1
ATOM 3682 O O . TYR A 1 464 ? 7.838 -3.603 -2.904 1.00 98.81 464 TYR A O 1
ATOM 3690 N N . LEU A 1 465 ? 7.505 -3.372 -5.116 1.00 98.88 465 LEU A N 1
ATOM 3691 C CA . LEU A 1 465 ? 6.596 -2.232 -5.072 1.00 98.88 465 LEU A CA 1
ATOM 3692 C C . LEU A 1 465 ? 5.272 -2.605 -5.741 1.00 98.88 465 LEU A C 1
ATOM 3694 O O . LEU A 1 465 ? 5.246 -3.034 -6.891 1.00 98.88 465 LEU A O 1
ATOM 3698 N N . PHE A 1 466 ? 4.171 -2.370 -5.041 1.00 98.88 466 PHE A N 1
ATOM 3699 C CA . PHE A 1 466 ? 2.811 -2.632 -5.490 1.00 98.88 466 PHE A CA 1
ATOM 3700 C C . PHE A 1 466 ? 2.055 -1.317 -5.648 1.00 98.88 466 PHE A C 1
ATOM 3702 O O . PHE A 1 466 ? 2.086 -0.454 -4.764 1.00 98.88 466 PHE A O 1
ATOM 3709 N N . PHE A 1 467 ? 1.395 -1.145 -6.789 1.00 98.75 467 PHE A N 1
ATOM 3710 C CA . PHE A 1 467 ? 0.693 0.088 -7.135 1.00 98.75 467 PHE A CA 1
ATOM 3711 C C . PHE A 1 467 ? -0.336 -0.158 -8.235 1.00 98.75 467 PHE A C 1
ATOM 3713 O O . PHE A 1 467 ? -0.245 -1.143 -8.961 1.00 98.75 467 PHE A O 1
ATOM 3720 N N . SER A 1 468 ? -1.296 0.750 -8.388 1.00 98.06 468 SER A N 1
ATOM 3721 C CA . SER A 1 468 ? -2.114 0.829 -9.602 1.00 98.06 468 SER A CA 1
ATOM 3722 C C . SER A 1 468 ? -1.646 1.992 -10.468 1.00 98.06 468 SER A C 1
ATOM 3724 O O . SER A 1 468 ? -1.232 3.012 -9.929 1.00 98.06 468 SER A O 1
ATOM 3726 N N . GLU A 1 469 ? -1.725 1.894 -11.788 1.00 96.50 469 GLU A N 1
ATOM 3727 C CA . GLU A 1 469 ? -1.369 2.994 -12.695 1.00 96.50 469 GLU A CA 1
ATOM 3728 C C . GLU A 1 469 ? -2.223 2.982 -13.964 1.00 96.50 469 GLU A C 1
ATOM 3730 O O . GLU A 1 469 ? -2.870 1.981 -14.274 1.00 96.50 469 GLU A O 1
ATOM 3735 N N . ALA A 1 470 ? -2.145 4.068 -14.732 1.00 93.56 470 ALA A N 1
ATOM 3736 C CA . ALA A 1 470 ? -2.732 4.146 -16.060 1.00 93.56 470 ALA A CA 1
ATOM 3737 C C . ALA A 1 470 ? -2.068 3.134 -17.003 1.00 93.56 470 ALA A C 1
ATOM 3739 O O . ALA A 1 470 ? -0.860 3.197 -17.254 1.00 93.56 470 ALA A O 1
ATOM 3740 N N . ALA A 1 471 ? -2.856 2.223 -17.561 1.00 91.94 471 ALA A N 1
ATOM 3741 C CA . ALA A 1 471 ? -2.364 1.185 -18.446 1.00 91.94 471 ALA A CA 1
ATOM 3742 C C . ALA A 1 471 ? -2.123 1.750 -19.850 1.00 91.94 471 ALA A C 1
ATOM 3744 O O . ALA A 1 471 ? -3.057 1.980 -20.619 1.00 91.94 471 ALA A O 1
ATOM 3745 N N . LEU A 1 472 ? -0.855 1.980 -20.191 1.00 86.62 472 LEU A N 1
ATOM 3746 C CA . LEU A 1 472 ? -0.473 2.478 -21.514 1.00 86.62 472 LEU A CA 1
ATOM 3747 C C . LEU A 1 472 ? -0.667 1.420 -22.605 1.00 86.62 472 LEU A C 1
ATOM 3749 O O . LEU A 1 472 ? -0.813 1.764 -23.774 1.00 86.62 472 LEU A O 1
ATOM 3753 N N . GLU A 1 473 ? -0.662 0.141 -22.230 1.00 84.56 473 GLU A N 1
ATOM 3754 C CA . GLU A 1 473 ? -0.765 -0.984 -23.153 1.00 84.56 473 GLU A CA 1
ATOM 3755 C C . GLU A 1 473 ? -2.187 -1.283 -23.645 1.00 84.56 473 GLU A C 1
ATOM 3757 O O . GLU A 1 473 ? -2.357 -2.105 -24.544 1.00 84.56 473 GLU A O 1
ATOM 3762 N N . TYR A 1 474 ? -3.202 -0.612 -23.097 1.00 80.06 474 TYR A N 1
ATOM 3763 C CA . TYR A 1 474 ? -4.584 -0.746 -23.545 1.00 80.06 474 TYR A CA 1
ATOM 3764 C C . TYR A 1 474 ? -4.985 0.452 -24.401 1.00 80.06 474 TYR A C 1
ATOM 3766 O O . TYR A 1 474 ? -5.047 1.586 -23.931 1.00 80.06 474 TYR A O 1
ATOM 3774 N N . ASN A 1 475 ? -5.319 0.189 -25.664 1.00 64.06 475 ASN A N 1
ATOM 3775 C CA . ASN A 1 475 ? -5.859 1.199 -26.568 1.00 64.06 475 ASN A CA 1
ATOM 3776 C C . ASN A 1 475 ? -7.388 1.268 -26.415 1.00 64.06 475 ASN A C 1
ATOM 3778 O O . ASN A 1 475 ? -8.126 0.641 -27.172 1.00 64.06 475 ASN A O 1
ATOM 3782 N N . SER A 1 476 ? -7.863 1.965 -25.381 1.00 59.53 476 SER A N 1
ATOM 3783 C CA . SER A 1 476 ? -9.292 2.160 -25.108 1.00 59.53 476 SER A CA 1
ATOM 3784 C C . SER A 1 476 ? -9.662 3.643 -25.160 1.00 59.53 476 SER A C 1
ATOM 3786 O O . SER A 1 476 ? -8.874 4.504 -24.774 1.00 59.53 476 SER A O 1
ATOM 3788 N N . TYR A 1 477 ? -10.893 3.952 -25.587 1.00 57.09 477 TYR A N 1
ATOM 3789 C CA . TYR A 1 477 ? -11.442 5.318 -25.578 1.00 57.09 477 TYR A CA 1
ATOM 3790 C C . TYR A 1 477 ? -11.490 5.936 -24.171 1.00 57.09 477 TYR A C 1
ATOM 3792 O O . TYR A 1 477 ? -11.543 7.158 -24.034 1.00 57.09 477 TYR A O 1
ATOM 3800 N N . LYS A 1 478 ? -11.490 5.099 -23.124 1.00 62.53 478 LYS A N 1
ATOM 3801 C CA . LYS A 1 478 ? -11.364 5.513 -21.724 1.00 62.53 478 LYS A CA 1
ATOM 3802 C C . LYS A 1 478 ? -10.059 4.985 -21.144 1.00 62.53 478 LYS A C 1
ATOM 3804 O O . LYS A 1 478 ? -9.713 3.824 -21.351 1.00 62.53 478 LYS A O 1
ATOM 3809 N N . LYS A 1 479 ? -9.390 5.841 -20.369 1.00 75.44 479 LYS A N 1
ATOM 3810 C CA . LYS A 1 479 ? -8.236 5.481 -19.544 1.00 75.44 479 LYS A CA 1
ATOM 3811 C C . LYS A 1 479 ? -8.605 4.284 -18.658 1.00 75.44 479 LYS A C 1
ATOM 3813 O O . LYS A 1 479 ? -9.591 4.356 -17.927 1.00 75.44 479 LYS A O 1
ATOM 3818 N N . LEU A 1 480 ? -7.836 3.205 -18.769 1.00 88.56 480 LEU A N 1
ATOM 3819 C CA . LEU A 1 480 ? -7.973 2.000 -17.957 1.00 88.56 480 LEU A CA 1
ATOM 3820 C C . LEU A 1 480 ? -6.821 1.963 -16.959 1.00 88.56 480 LEU A C 1
ATOM 3822 O O . LEU A 1 480 ? -5.672 2.128 -17.369 1.00 88.56 480 LEU A O 1
ATOM 3826 N N . ASP A 1 481 ? -7.113 1.720 -15.688 1.00 93.12 481 ASP A N 1
ATOM 3827 C CA . ASP A 1 481 ? -6.072 1.518 -14.685 1.00 93.12 481 ASP A CA 1
ATOM 3828 C C . ASP A 1 481 ? -5.822 0.014 -14.488 1.00 93.12 481 ASP A C 1
ATOM 3830 O O . ASP A 1 481 ? -6.712 -0.821 -14.669 1.00 93.12 481 ASP A O 1
ATOM 3834 N N . VAL A 1 482 ? -4.594 -0.357 -14.136 1.00 96.19 482 VAL A N 1
ATOM 3835 C CA . VAL A 1 482 ? -4.205 -1.746 -13.842 1.00 96.19 482 VAL A CA 1
ATOM 3836 C C . VAL A 1 482 ? -3.343 -1.814 -12.595 1.00 96.19 482 VAL A C 1
ATOM 3838 O O . VAL A 1 482 ? -2.614 -0.874 -12.278 1.00 96.19 482 VAL A O 1
ATOM 3841 N N . SER A 1 483 ? -3.396 -2.953 -11.910 1.00 98.31 483 SER A N 1
ATOM 3842 C CA . SER A 1 483 ? -2.489 -3.270 -10.808 1.00 98.31 483 SER A CA 1
ATOM 3843 C C . SER A 1 483 ? -1.127 -3.713 -11.337 1.00 98.31 483 SER A C 1
ATOM 3845 O O . SER A 1 483 ? -1.024 -4.413 -12.350 1.00 98.31 483 SER A O 1
ATOM 3847 N N . ARG A 1 484 ? -0.068 -3.318 -10.636 1.00 98.56 484 ARG A N 1
ATOM 3848 C CA . ARG A 1 484 ? 1.324 -3.624 -10.954 1.00 98.56 484 ARG A CA 1
ATOM 3849 C C . ARG A 1 484 ? 2.051 -4.168 -9.740 1.00 98.56 484 ARG A C 1
ATOM 3851 O O . ARG A 1 484 ? 1.853 -3.699 -8.619 1.00 98.56 484 ARG A O 1
ATOM 3858 N N . VAL A 1 485 ? 2.969 -5.083 -10.018 1.00 98.88 485 VAL A N 1
ATOM 3859 C CA . VAL A 1 485 ? 4.107 -5.377 -9.153 1.00 98.88 485 VAL A CA 1
ATOM 3860 C C . VAL A 1 485 ? 5.370 -4.944 -9.887 1.00 98.88 485 VAL A C 1
ATOM 3862 O O . VAL A 1 485 ? 5.556 -5.258 -11.062 1.00 98.88 485 VAL A O 1
ATOM 3865 N N . ALA A 1 486 ? 6.225 -4.190 -9.213 1.00 98.81 486 ALA A N 1
ATOM 3866 C CA . ALA A 1 486 ? 7.558 -3.835 -9.670 1.00 98.81 486 ALA A CA 1
ATOM 3867 C C . ALA A 1 486 ? 8.606 -4.334 -8.684 1.00 98.81 486 ALA A C 1
ATOM 3869 O O . ALA A 1 486 ? 8.291 -4.618 -7.529 1.00 98.81 486 ALA A O 1
ATOM 3870 N N . ARG A 1 487 ? 9.853 -4.428 -9.136 1.00 98.31 487 ARG A N 1
ATOM 3871 C CA . ARG A 1 487 ? 10.988 -4.780 -8.282 1.00 98.31 487 ARG A CA 1
ATOM 3872 C C . ARG A 1 487 ? 12.237 -3.989 -8.640 1.00 98.31 487 ARG A C 1
ATOM 3874 O O . ARG A 1 487 ? 12.409 -3.610 -9.796 1.00 98.31 487 ARG A O 1
ATOM 3881 N N . VAL A 1 488 ? 13.109 -3.810 -7.653 1.00 98.62 488 VAL A N 1
ATOM 3882 C CA . VAL A 1 488 ? 14.503 -3.364 -7.808 1.00 98.62 488 VAL A CA 1
ATOM 3883 C C . VAL A 1 488 ? 15.419 -4.246 -6.958 1.00 98.62 488 VAL A C 1
ATOM 3885 O O . VAL A 1 488 ? 14.967 -4.842 -5.977 1.00 98.62 488 VAL A O 1
ATOM 3888 N N . CYS A 1 489 ? 16.693 -4.334 -7.326 1.00 98.06 489 CYS A N 1
ATOM 3889 C CA . CYS A 1 489 ? 17.723 -5.028 -6.551 1.00 98.06 489 CYS A CA 1
ATOM 3890 C C . CYS A 1 489 ? 18.257 -4.105 -5.451 1.00 98.06 489 CYS A C 1
ATOM 3892 O O . CYS A 1 489 ? 18.518 -2.926 -5.704 1.00 98.06 489 CYS A O 1
ATOM 3894 N N . LYS A 1 490 ? 18.440 -4.634 -4.240 1.00 97.12 490 LYS A N 1
ATOM 3895 C CA . LYS A 1 490 ? 18.902 -3.865 -3.076 1.00 97.12 490 LYS A CA 1
ATOM 3896 C C . LYS A 1 490 ? 20.282 -3.241 -3.311 1.00 97.12 490 LYS A C 1
ATOM 3898 O O . LYS A 1 490 ? 20.500 -2.087 -2.955 1.00 97.12 490 LYS A O 1
ATOM 3903 N N . GLY A 1 491 ? 21.189 -3.975 -3.948 1.00 95.69 491 GLY A N 1
ATOM 3904 C CA . GLY A 1 491 ? 22.565 -3.593 -4.269 1.00 95.69 491 GLY A CA 1
ATOM 3905 C C . GLY A 1 491 ? 22.740 -2.798 -5.566 1.00 95.69 491 GLY A C 1
ATOM 3906 O O . GLY A 1 491 ? 23.868 -2.632 -6.025 1.00 95.69 491 GLY A O 1
ATOM 3907 N N . ASP A 1 492 ? 21.662 -2.312 -6.188 1.00 97.69 492 ASP A N 1
ATOM 3908 C CA . ASP A 1 492 ? 21.756 -1.447 -7.369 1.00 97.69 492 ASP A CA 1
ATOM 3909 C C . ASP A 1 492 ? 22.397 -0.096 -6.990 1.00 97.69 492 ASP A C 1
ATOM 3911 O O . ASP A 1 492 ? 22.043 0.515 -5.978 1.00 97.69 492 ASP A O 1
ATOM 3915 N N . LEU A 1 493 ? 23.361 0.357 -7.790 1.00 97.19 493 LEU A N 1
ATOM 3916 C CA . LEU A 1 493 ? 24.120 1.607 -7.627 1.00 97.19 493 LEU A CA 1
ATOM 3917 C C . LEU A 1 493 ? 23.835 2.606 -8.765 1.00 97.19 493 LEU A C 1
ATOM 3919 O O . LEU A 1 493 ? 24.424 3.686 -8.829 1.00 97.19 493 LEU A O 1
ATOM 3923 N N . GLY A 1 494 ? 22.947 2.250 -9.695 1.00 97.69 494 GLY A N 1
ATOM 3924 C CA . GLY A 1 494 ? 22.784 2.957 -10.956 1.00 97.69 494 GLY A CA 1
ATOM 3925 C C . GLY A 1 494 ? 23.815 2.536 -12.002 1.00 97.69 494 GLY A C 1
ATOM 3926 O O . GLY A 1 494 ? 24.602 1.609 -11.790 1.00 97.69 494 GLY A O 1
ATOM 3927 N N . GLY A 1 495 ? 23.786 3.198 -13.158 1.00 97.62 495 GLY A N 1
ATOM 3928 C CA . GLY A 1 495 ? 24.734 2.955 -14.245 1.00 97.62 495 GLY A CA 1
ATOM 3929 C C . GLY A 1 495 ? 25.828 4.020 -14.340 1.00 97.62 495 GLY A C 1
ATOM 3930 O O . GLY A 1 495 ? 25.660 5.157 -13.895 1.00 97.62 495 GLY A O 1
ATOM 3931 N N . ALA A 1 496 ? 26.971 3.655 -14.928 1.00 96.88 496 ALA A N 1
ATOM 3932 C CA . ALA A 1 496 ? 28.135 4.540 -15.008 1.00 96.88 496 ALA A CA 1
ATOM 3933 C C . ALA A 1 496 ? 27.946 5.717 -15.986 1.00 96.88 496 ALA A C 1
ATOM 3935 O O . ALA A 1 496 ? 28.423 6.823 -15.727 1.00 96.88 496 ALA A O 1
ATOM 3936 N N . ARG A 1 497 ? 27.250 5.497 -17.110 1.00 95.81 497 ARG A N 1
ATOM 3937 C CA . ARG A 1 497 ? 26.982 6.510 -18.153 1.00 95.81 497 ARG A CA 1
ATOM 3938 C C . ARG A 1 497 ? 25.489 6.631 -18.424 1.00 95.81 497 ARG A C 1
ATOM 3940 O O . ARG A 1 497 ? 24.898 7.688 -18.215 1.00 95.81 497 ARG A O 1
ATOM 3947 N N . THR A 1 498 ? 24.865 5.532 -18.836 1.00 97.62 498 THR A N 1
ATOM 3948 C CA . THR A 1 498 ? 23.406 5.422 -18.939 1.00 97.62 498 THR A CA 1
ATOM 3949 C C . THR A 1 498 ? 22.818 5.173 -17.548 1.00 97.62 498 THR A C 1
ATOM 3951 O O . THR A 1 498 ? 23.415 4.449 -16.763 1.00 97.62 498 THR A O 1
ATOM 3954 N N . LEU A 1 499 ? 21.657 5.758 -17.220 1.00 97.81 499 LEU A N 1
ATOM 3955 C CA . LEU A 1 499 ? 20.992 5.589 -15.911 1.00 97.81 499 LEU A CA 1
ATOM 3956 C C . LEU A 1 499 ? 21.856 5.993 -14.692 1.00 97.81 499 LEU A C 1
ATOM 3958 O O . LEU A 1 499 ? 21.788 5.376 -13.630 1.00 97.81 499 LEU A O 1
ATOM 3962 N N . GLN A 1 500 ? 22.640 7.068 -14.805 1.00 97.56 500 GLN A N 1
ATOM 3963 C CA . GLN A 1 500 ? 23.344 7.642 -13.652 1.00 97.56 500 GLN A CA 1
ATOM 3964 C C . GLN A 1 500 ? 22.360 8.038 -12.545 1.00 97.56 500 GLN A C 1
ATOM 3966 O O . GLN A 1 500 ? 21.421 8.800 -12.793 1.00 97.56 500 GLN A O 1
ATOM 3971 N N . ARG A 1 501 ? 22.587 7.520 -11.328 1.00 96.12 501 ARG A N 1
ATOM 3972 C CA . ARG A 1 501 ? 21.705 7.702 -10.155 1.00 96.12 501 ARG A CA 1
ATOM 3973 C C . ARG A 1 501 ? 20.246 7.297 -10.415 1.00 96.12 501 ARG A C 1
ATOM 3975 O O . ARG A 1 501 ? 19.317 7.830 -9.803 1.00 96.12 501 ARG A O 1
ATOM 3982 N N . LYS A 1 502 ? 20.035 6.363 -11.343 1.00 98.38 502 LYS A N 1
ATOM 3983 C CA . LYS A 1 502 ? 18.725 5.802 -11.674 1.00 98.38 502 LYS A CA 1
ATOM 3984 C C . LYS A 1 502 ? 18.771 4.290 -11.623 1.00 98.38 502 LYS A C 1
ATOM 3986 O O . LYS A 1 502 ? 19.809 3.710 -11.910 1.00 98.38 502 LYS A O 1
ATOM 3991 N N . TRP A 1 503 ? 17.653 3.663 -11.277 1.00 98.56 503 TRP A N 1
ATOM 3992 C CA . TRP A 1 503 ? 17.587 2.205 -11.170 1.00 98.56 503 TRP A CA 1
ATOM 3993 C C . TRP A 1 503 ? 18.014 1.527 -12.475 1.00 98.56 503 TRP A C 1
ATOM 3995 O O . TRP A 1 503 ? 17.507 1.854 -13.541 1.00 98.56 503 TRP A O 1
ATOM 4005 N N . THR A 1 504 ? 18.916 0.557 -12.396 1.00 98.62 504 THR A N 1
ATOM 4006 C CA . THR A 1 504 ? 19.251 -0.343 -13.514 1.00 98.62 504 THR A CA 1
ATOM 4007 C C . THR A 1 504 ? 18.421 -1.625 -13.471 1.00 98.62 504 THR A C 1
ATOM 4009 O O . THR A 1 504 ? 18.310 -2.343 -14.464 1.00 98.62 504 THR A O 1
ATOM 4012 N N . SER A 1 505 ? 17.798 -1.882 -12.321 1.00 98.50 505 SER A N 1
ATOM 4013 C CA . SER A 1 505 ? 17.044 -3.091 -12.002 1.00 98.50 505 SER A CA 1
ATOM 4014 C C . SER A 1 505 ? 15.520 -2.922 -11.979 1.00 98.50 505 SER A C 1
ATOM 4016 O O . SER A 1 505 ? 14.814 -3.894 -11.717 1.00 98.50 505 SER A O 1
ATOM 4018 N N . PHE A 1 506 ? 14.998 -1.718 -12.253 1.00 98.81 506 PHE A N 1
ATOM 4019 C CA . PHE A 1 506 ? 13.556 -1.461 -12.220 1.00 98.81 506 PHE A CA 1
ATOM 4020 C C . PHE A 1 506 ? 12.834 -2.181 -13.361 1.00 98.81 506 PHE A C 1
ATOM 4022 O O . PHE A 1 506 ? 12.986 -1.832 -14.532 1.00 98.81 506 PHE A O 1
ATOM 4029 N N . LEU A 1 507 ? 11.997 -3.148 -12.995 1.00 98.75 507 LEU A N 1
ATOM 4030 C CA . LEU A 1 507 ? 11.052 -3.816 -13.886 1.00 98.75 507 LEU A CA 1
ATOM 4031 C C . LEU A 1 507 ? 9.672 -3.838 -13.242 1.00 98.75 507 LEU A C 1
ATOM 4033 O O . LEU A 1 507 ? 9.567 -3.965 -12.022 1.00 98.75 507 LEU A O 1
ATOM 4037 N N . LYS A 1 508 ? 8.618 -3.782 -14.059 1.00 98.69 508 LYS A N 1
ATOM 4038 C CA . LYS A 1 508 ? 7.226 -3.928 -13.617 1.00 98.69 508 LYS A CA 1
ATOM 4039 C C . LYS A 1 508 ? 6.454 -4.914 -14.481 1.00 98.69 508 LYS A C 1
ATOM 4041 O O . LYS A 1 508 ? 6.678 -4.996 -15.683 1.00 98.69 508 LYS A O 1
ATOM 4046 N N . ALA A 1 509 ? 5.513 -5.622 -13.880 1.00 98.62 509 ALA A N 1
ATOM 4047 C CA . ALA A 1 509 ? 4.590 -6.523 -14.554 1.00 98.62 509 ALA A CA 1
ATOM 4048 C C . ALA A 1 509 ? 3.152 -6.199 -14.137 1.00 98.62 509 ALA A C 1
ATOM 4050 O O . ALA A 1 509 ? 2.915 -5.619 -13.071 1.00 98.62 509 ALA A O 1
ATOM 4051 N N . ARG A 1 510 ? 2.181 -6.560 -14.982 1.00 98.00 510 ARG A N 1
ATOM 4052 C CA . ARG A 1 510 ? 0.765 -6.535 -14.592 1.00 98.00 510 ARG A CA 1
ATOM 4053 C C . ARG A 1 510 ? 0.537 -7.559 -13.475 1.00 98.00 510 ARG A C 1
ATOM 4055 O O . ARG A 1 510 ? 1.114 -8.639 -13.530 1.00 98.00 510 ARG A O 1
ATOM 4062 N N . LEU A 1 511 ? -0.265 -7.208 -12.477 1.00 98.25 511 LEU A N 1
ATOM 4063 C CA . LEU A 1 511 ? -0.658 -8.092 -11.381 1.00 98.25 511 LEU A CA 1
ATOM 4064 C C . LEU A 1 511 ? -2.161 -8.348 -11.488 1.00 98.25 511 LEU A C 1
ATOM 4066 O O . LEU A 1 511 ? -2.954 -7.442 -11.235 1.00 98.25 511 LEU A O 1
ATOM 4070 N N . ASP A 1 512 ? -2.549 -9.552 -11.891 1.00 95.81 512 ASP A N 1
ATOM 4071 C CA . ASP A 1 512 ? -3.945 -9.869 -12.180 1.00 95.81 512 ASP A CA 1
ATOM 4072 C C . ASP A 1 512 ? -4.614 -10.553 -10.990 1.00 95.81 512 ASP A C 1
ATOM 4074 O O . ASP A 1 512 ? -4.099 -11.533 -10.470 1.00 95.81 512 ASP A O 1
ATOM 4078 N N . CYS A 1 513 ? -5.806 -10.086 -10.615 1.00 96.00 513 CYS A N 1
ATOM 4079 C CA . CYS A 1 513 ? -6.717 -10.809 -9.728 1.00 96.00 513 CYS A CA 1
ATOM 4080 C C . CYS A 1 513 ? -8.031 -11.066 -10.490 1.00 96.00 513 CYS A C 1
ATOM 4082 O O . CYS A 1 513 ? -8.873 -10.167 -10.572 1.00 96.00 513 CYS A O 1
ATOM 4084 N N . PRO A 1 514 ? -8.182 -12.236 -11.139 1.00 91.19 514 PRO A N 1
ATOM 4085 C CA . PRO A 1 514 ? -9.244 -12.468 -12.114 1.00 91.19 514 PRO A CA 1
ATOM 4086 C C . PRO A 1 514 ? -10.566 -12.846 -11.433 1.00 91.19 514 PRO A C 1
ATOM 4088 O O . PRO A 1 514 ? -10.841 -14.017 -11.194 1.00 91.19 514 PRO A O 1
ATOM 4091 N N . VAL A 1 515 ? -11.408 -11.858 -11.130 1.00 86.75 515 VAL A N 1
ATOM 4092 C CA . VAL A 1 515 ? -12.754 -12.101 -10.586 1.00 86.75 515 VAL A CA 1
ATOM 4093 C C . VAL A 1 515 ? -13.692 -12.560 -11.715 1.00 86.75 515 VAL A C 1
ATOM 4095 O O . VAL A 1 515 ? -13.804 -11.845 -12.719 1.00 86.75 515 VAL A O 1
ATOM 4098 N N . PRO A 1 516 ? -14.372 -13.717 -11.596 1.00 78.50 516 PRO A N 1
ATOM 4099 C CA . PRO A 1 516 ? -15.256 -14.212 -12.651 1.00 78.50 516 PRO A CA 1
ATOM 4100 C C . PRO A 1 516 ? -16.377 -13.226 -12.994 1.00 78.50 516 PRO A C 1
ATOM 4102 O O . PRO A 1 516 ? -16.725 -12.368 -12.189 1.00 78.50 516 PRO A O 1
ATOM 4105 N N . GLU A 1 517 ? -16.925 -13.339 -14.207 1.00 73.12 517 GLU A N 1
ATOM 4106 C CA . GLU A 1 517 ? -18.022 -12.499 -14.735 1.00 73.12 517 GLU A CA 1
ATOM 4107 C C . GLU A 1 517 ? -17.703 -10.998 -14.872 1.00 73.12 517 GLU A C 1
ATOM 4109 O O . GLU A 1 517 ? -18.487 -10.232 -15.439 1.00 73.12 517 GLU A O 1
ATOM 4114 N N . THR A 1 518 ? -16.517 -10.564 -14.443 1.00 74.25 518 THR A N 1
ATOM 4115 C CA . THR A 1 518 ? -16.060 -9.183 -14.586 1.00 74.25 518 THR A CA 1
ATOM 4116 C C . THR A 1 518 ? -15.141 -9.030 -15.795 1.00 74.25 518 THR A C 1
ATOM 4118 O O . THR A 1 518 ? -14.268 -9.851 -16.063 1.00 74.25 518 THR A O 1
ATOM 4121 N N . LYS A 1 519 ? -15.357 -7.960 -16.570 1.00 74.06 519 LYS A N 1
ATOM 4122 C CA . LYS A 1 519 ? -14.561 -7.660 -17.775 1.00 74.06 519 LYS A CA 1
ATOM 4123 C C . LYS A 1 519 ? -13.410 -6.689 -17.517 1.00 74.06 519 LYS A C 1
ATOM 4125 O O . LYS A 1 519 ? -12.548 -6.537 -18.377 1.00 74.06 519 LYS A O 1
ATOM 4130 N N . LEU A 1 520 ? -13.428 -5.984 -16.385 1.00 83.75 520 LEU A N 1
ATOM 4131 C CA . LEU A 1 520 ? -12.447 -4.952 -16.056 1.00 83.75 520 LEU A CA 1
ATOM 4132 C C . LEU A 1 520 ? -11.458 -5.461 -15.000 1.00 83.75 520 LEU A C 1
ATOM 4134 O O . LEU A 1 520 ? -11.890 -6.119 -14.054 1.00 83.75 520 LEU A O 1
ATOM 4138 N N . PRO A 1 521 ? -1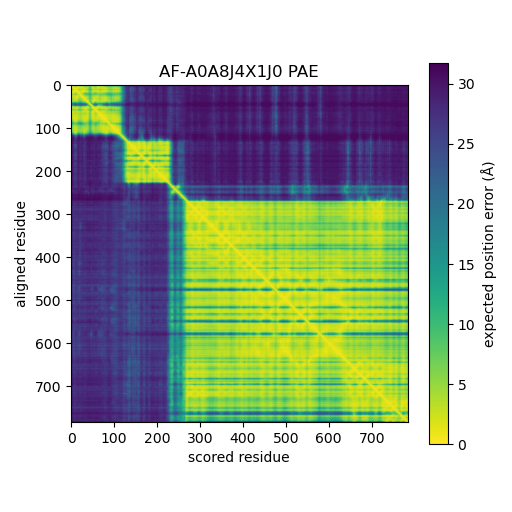0.161 -5.118 -15.109 1.00 88.94 521 PRO A N 1
ATOM 4139 C CA . PRO A 1 521 ? -9.167 -5.466 -14.102 1.00 88.94 521 PRO A CA 1
ATOM 4140 C C . PRO A 1 521 ? -9.508 -4.877 -12.734 1.00 88.94 521 PRO A C 1
ATOM 4142 O O . PRO A 1 521 ? -9.870 -3.702 -12.630 1.00 88.94 521 PRO A O 1
ATOM 4145 N N . PHE A 1 522 ? -9.325 -5.668 -11.683 1.00 93.31 522 PHE A N 1
ATOM 4146 C CA . PHE A 1 522 ? -9.429 -5.188 -10.312 1.00 93.31 522 PHE A CA 1
ATOM 4147 C C . PHE A 1 522 ? -8.132 -4.481 -9.878 1.00 93.31 522 PHE A C 1
ATOM 4149 O O . PHE A 1 522 ? -7.020 -4.860 -10.263 1.00 93.31 522 PHE A O 1
ATOM 4156 N N . LEU A 1 523 ? -8.278 -3.437 -9.063 1.00 95.94 523 LEU A N 1
ATOM 4157 C CA . LEU A 1 523 ? -7.195 -2.595 -8.567 1.00 95.94 523 LEU A CA 1
ATOM 4158 C C . LEU A 1 523 ? -6.806 -2.970 -7.143 1.00 95.94 523 LEU A C 1
ATOM 4160 O O . LEU A 1 523 ? -7.653 -2.997 -6.251 1.00 95.94 523 LEU A O 1
ATOM 4164 N N . ILE A 1 524 ? -5.516 -3.201 -6.932 1.00 98.12 524 ILE A N 1
ATOM 4165 C CA . ILE A 1 524 ? -4.936 -3.506 -5.629 1.00 98.12 524 ILE A CA 1
ATOM 4166 C C . ILE A 1 524 ? -5.106 -2.329 -4.656 1.00 98.12 524 ILE A C 1
ATOM 4168 O O . ILE A 1 524 ? -4.850 -1.179 -5.013 1.00 98.12 524 ILE A O 1
ATOM 4172 N N . GLN A 1 525 ? -5.548 -2.624 -3.433 1.00 97.38 525 GLN A N 1
ATOM 4173 C CA . GLN A 1 525 ? -5.815 -1.646 -2.370 1.00 97.38 525 GLN A CA 1
ATOM 4174 C C . GLN A 1 525 ? -4.843 -1.754 -1.191 1.00 97.38 525 GLN A C 1
ATOM 4176 O O . GLN A 1 525 ? -4.558 -0.732 -0.566 1.00 97.38 525 GLN A O 1
ATOM 4181 N N . ASP A 1 526 ? -4.316 -2.949 -0.917 1.00 98.31 526 ASP A N 1
ATOM 4182 C CA . ASP A 1 526 ? -3.301 -3.226 0.106 1.00 98.31 526 ASP A CA 1
ATOM 4183 C C . ASP A 1 526 ? -2.602 -4.564 -0.189 1.00 98.31 526 ASP A C 1
ATOM 4185 O O . ASP A 1 526 ? -3.111 -5.381 -0.968 1.00 98.31 526 ASP A O 1
ATOM 4189 N N . VAL A 1 527 ? -1.429 -4.774 0.410 1.00 98.38 527 VAL A N 1
ATOM 4190 C CA . VAL A 1 527 ? -0.623 -5.988 0.246 1.00 98.38 527 VAL A CA 1
ATOM 4191 C C . VAL A 1 527 ? 0.098 -6.373 1.536 1.00 98.38 527 VAL A C 1
ATOM 4193 O O . VAL A 1 527 ? 0.746 -5.552 2.186 1.00 98.38 527 VAL A O 1
ATOM 4196 N N . PHE A 1 528 ? 0.067 -7.663 1.853 1.00 98.31 528 PHE A N 1
ATOM 4197 C CA . PHE A 1 528 ? 0.783 -8.260 2.970 1.00 98.31 528 PHE A CA 1
ATOM 4198 C C . PHE A 1 528 ? 1.737 -9.351 2.484 1.00 98.31 528 PHE A C 1
ATOM 4200 O O . PHE A 1 528 ? 1.398 -10.123 1.589 1.00 98.31 528 PHE A O 1
ATOM 4207 N N . LEU A 1 529 ? 2.928 -9.424 3.076 1.00 98.00 529 LEU A N 1
ATOM 4208 C CA . LEU A 1 529 ? 3.917 -10.466 2.802 1.00 98.00 529 LEU A CA 1
ATOM 4209 C C . LEU A 1 529 ? 3.973 -11.417 3.993 1.00 98.00 529 LEU A C 1
ATOM 4211 O O . LEU A 1 529 ? 4.292 -10.992 5.100 1.00 98.00 529 LEU A O 1
ATOM 4215 N N . LEU A 1 530 ? 3.721 -12.696 3.743 1.00 96.69 530 LEU A N 1
ATOM 4216 C CA . LEU A 1 530 ? 3.918 -13.762 4.714 1.00 96.69 530 LEU A CA 1
ATOM 4217 C C . LEU A 1 530 ? 5.044 -14.676 4.233 1.00 96.69 530 LEU A C 1
ATOM 4219 O O . LEU A 1 530 ? 5.004 -15.150 3.101 1.00 96.69 530 LEU A O 1
ATOM 4223 N N . CYS A 1 531 ? 6.006 -14.973 5.103 1.00 94.50 531 CYS A N 1
ATOM 4224 C CA . CYS A 1 531 ? 7.116 -15.881 4.821 1.00 94.50 531 CYS A CA 1
ATOM 4225 C C . CYS A 1 531 ? 7.169 -16.978 5.894 1.00 94.50 531 CYS A C 1
ATOM 4227 O O . CYS A 1 531 ? 7.848 -16.791 6.900 1.00 94.50 531 CYS A O 1
ATOM 4229 N N . PRO A 1 532 ? 6.443 -18.102 5.723 1.00 88.19 532 PRO A N 1
ATOM 4230 C CA . PRO A 1 532 ? 6.365 -19.153 6.742 1.00 88.19 532 PRO A CA 1
ATOM 4231 C C . PRO A 1 532 ? 7.709 -19.831 7.046 1.00 88.19 532 PRO A C 1
ATOM 4233 O O . PRO A 1 532 ? 7.910 -20.331 8.147 1.00 88.19 532 PRO A O 1
ATOM 4236 N N . GLY A 1 533 ? 8.621 -19.867 6.072 1.00 88.12 533 GLY A N 1
ATOM 4237 C CA . GLY A 1 533 ? 9.972 -20.399 6.227 1.00 88.12 533 GLY A CA 1
ATOM 4238 C C . GLY A 1 533 ? 11.021 -19.412 5.727 1.00 88.12 533 GLY A C 1
ATOM 4239 O O . GLY A 1 533 ? 11.242 -18.355 6.309 1.00 88.12 533 GLY A O 1
ATOM 4240 N N . ASN A 1 534 ? 11.692 -19.763 4.631 1.00 90.38 534 ASN A N 1
ATOM 4241 C CA . ASN A 1 534 ? 12.656 -18.882 3.972 1.00 90.38 534 ASN A CA 1
ATOM 4242 C C . ASN A 1 534 ? 11.986 -18.026 2.883 1.00 90.38 534 ASN A C 1
ATOM 4244 O O . ASN A 1 534 ? 10.794 -18.178 2.588 1.00 90.38 534 ASN A O 1
ATOM 4248 N N . TRP A 1 535 ? 12.779 -17.168 2.234 1.00 92.12 535 TRP A N 1
ATOM 4249 C CA . TRP A 1 535 ? 12.293 -16.276 1.183 1.00 92.12 535 TRP A CA 1
ATOM 4250 C C . TRP A 1 535 ? 11.545 -17.016 0.064 1.00 92.12 535 TRP A C 1
ATOM 4252 O O . TRP A 1 535 ? 10.574 -16.485 -0.454 1.00 92.12 535 TRP A O 1
ATOM 4262 N N . SER A 1 536 ? 11.936 -18.250 -0.283 1.00 92.56 536 SER A N 1
ATOM 4263 C CA . SER A 1 536 ? 11.347 -19.021 -1.392 1.00 92.56 536 SER A CA 1
ATOM 4264 C C . SER A 1 536 ? 9.925 -19.518 -1.114 1.00 92.56 536 SER A C 1
ATOM 4266 O O . SER A 1 536 ? 9.203 -19.864 -2.050 1.00 92.56 536 SER A O 1
ATOM 4268 N N . THR A 1 537 ? 9.525 -19.523 0.162 1.00 93.62 537 THR A N 1
ATOM 4269 C CA . THR A 1 537 ? 8.178 -19.887 0.634 1.00 93.62 537 THR A CA 1
ATOM 4270 C C . THR A 1 537 ? 7.270 -18.676 0.838 1.00 93.62 537 THR A C 1
ATOM 4272 O O . THR A 1 537 ? 6.116 -18.836 1.231 1.00 93.62 537 THR A O 1
ATOM 4275 N N . CYS A 1 538 ? 7.771 -17.463 0.587 1.00 96.56 538 CYS A N 1
ATOM 4276 C CA . CYS A 1 538 ? 6.990 -16.253 0.778 1.00 96.56 538 CYS A CA 1
ATOM 4277 C C . CYS A 1 538 ? 5.799 -16.164 -0.185 1.00 96.56 538 CYS A C 1
ATOM 4279 O O . CYS A 1 538 ? 5.890 -16.492 -1.375 1.00 96.56 538 CYS A O 1
ATOM 4281 N N . VAL A 1 539 ? 4.696 -15.632 0.335 1.00 97.81 539 VAL A N 1
ATOM 4282 C CA . VAL A 1 539 ? 3.450 -15.388 -0.385 1.00 97.81 539 VAL A CA 1
ATOM 4283 C C . VAL A 1 539 ? 3.001 -13.954 -0.134 1.00 97.81 539 VAL A C 1
ATOM 4285 O O . VAL A 1 539 ? 2.916 -13.506 1.011 1.00 97.81 539 VAL A O 1
ATOM 4288 N N . PHE A 1 540 ? 2.693 -13.239 -1.212 1.00 98.62 540 PHE A N 1
ATOM 4289 C CA . PHE A 1 540 ? 2.017 -11.951 -1.149 1.00 98.62 540 PHE A CA 1
ATOM 4290 C C . PHE A 1 540 ? 0.509 -12.156 -1.183 1.00 98.62 540 PHE A C 1
ATOM 4292 O O . PHE A 1 540 ? 0.000 -12.782 -2.108 1.00 98.62 540 PHE A O 1
ATOM 4299 N N . TYR A 1 541 ? -0.201 -11.579 -0.225 1.00 98.56 541 TYR A N 1
ATOM 4300 C CA . TYR A 1 541 ? -1.657 -11.499 -0.206 1.00 98.56 541 TYR A CA 1
ATOM 4301 C C . TYR A 1 541 ? -2.063 -10.073 -0.552 1.00 98.56 541 TYR A C 1
ATOM 4303 O O . TYR A 1 541 ? -1.613 -9.137 0.102 1.00 98.56 541 TYR A O 1
ATOM 4311 N N . GLY A 1 542 ? -2.887 -9.897 -1.580 1.00 98.25 542 GLY A N 1
ATOM 4312 C CA . GLY A 1 542 ? -3.386 -8.590 -1.997 1.00 98.25 542 GLY A CA 1
ATOM 4313 C C . GLY A 1 542 ? -4.904 -8.524 -1.923 1.00 98.25 542 GLY A C 1
ATOM 4314 O O . GLY A 1 542 ? -5.579 -9.465 -2.344 1.00 98.25 542 GLY A O 1
ATOM 4315 N N . VAL A 1 543 ? -5.430 -7.402 -1.433 1.00 98.19 543 VAL A N 1
ATOM 4316 C CA . VAL A 1 543 ? -6.856 -7.051 -1.539 1.00 98.19 543 VAL A CA 1
ATOM 4317 C C . VAL A 1 543 ? -7.076 -6.188 -2.771 1.00 98.19 543 VAL A C 1
ATOM 4319 O O . VAL A 1 543 ? -6.280 -5.296 -3.065 1.00 98.19 543 VAL A O 1
ATOM 4322 N N . PHE A 1 544 ? -8.156 -6.449 -3.494 1.00 97.19 544 PHE A N 1
ATOM 4323 C CA . PHE A 1 544 ? -8.465 -5.794 -4.752 1.00 97.19 544 PHE A CA 1
ATOM 4324 C C . PHE A 1 544 ? -9.925 -5.340 -4.804 1.00 97.19 544 PHE A C 1
ATOM 4326 O O . PHE A 1 544 ? -10.822 -6.039 -4.332 1.00 97.19 544 PHE A O 1
ATOM 4333 N N . SER A 1 545 ? -10.164 -4.198 -5.443 1.00 93.44 545 SER A N 1
ATOM 4334 C CA . SER A 1 545 ? -11.494 -3.627 -5.668 1.00 93.44 545 SER A CA 1
ATOM 4335 C C . SER A 1 545 ? -11.719 -3.330 -7.156 1.00 93.44 545 SER A C 1
ATOM 4337 O O . SER A 1 545 ? -10.756 -3.101 -7.893 1.00 93.44 545 SER A O 1
ATOM 4339 N N . PRO A 1 546 ? -12.967 -3.301 -7.642 1.00 89.25 546 PRO A N 1
ATOM 4340 C CA . PRO A 1 546 ? -13.263 -2.937 -9.018 1.00 89.25 546 PRO A CA 1
ATOM 4341 C C . PRO A 1 546 ? -12.928 -1.466 -9.278 1.00 89.25 546 PRO A C 1
ATOM 4343 O O . PRO A 1 546 ? -12.860 -0.641 -8.369 1.00 89.25 546 PRO A O 1
ATOM 4346 N N . GLN A 1 547 ? -12.749 -1.134 -10.555 1.00 82.75 547 GLN A N 1
ATOM 4347 C CA . GLN A 1 547 ? -12.532 0.249 -11.002 1.00 82.75 547 GLN A CA 1
ATOM 4348 C C . GLN A 1 547 ? -13.802 1.102 -10.971 1.00 82.75 547 GLN A C 1
ATOM 4350 O O . GLN A 1 547 ? -13.725 2.321 -11.090 1.00 82.75 547 GLN A O 1
ATOM 4355 N N . THR A 1 548 ? -14.973 0.466 -10.887 1.00 71.31 548 THR A N 1
ATOM 4356 C CA . THR A 1 548 ? -16.268 1.140 -10.967 1.00 71.31 548 THR A CA 1
ATOM 4357 C C . THR A 1 548 ? -17.046 0.918 -9.683 1.00 71.31 548 THR A C 1
ATOM 4359 O O . THR A 1 548 ? -17.298 -0.233 -9.326 1.00 71.31 548 THR A O 1
ATOM 4362 N N . ASP A 1 549 ? -17.546 1.997 -9.091 1.00 60.59 549 ASP A N 1
ATOM 4363 C CA . ASP A 1 549 ? -18.348 1.943 -7.860 1.00 60.59 549 ASP A CA 1
ATOM 4364 C C . ASP A 1 549 ? -19.708 1.239 -8.041 1.00 60.59 549 ASP A C 1
ATOM 4366 O O . ASP A 1 549 ? -20.381 0.911 -7.070 1.00 60.59 549 ASP A O 1
ATOM 4370 N N . MET A 1 550 ? -20.119 0.965 -9.288 1.00 57.62 550 MET A N 1
ATOM 4371 C CA . MET A 1 550 ? -21.322 0.176 -9.590 1.00 57.62 550 MET A CA 1
ATOM 4372 C C . MET A 1 550 ? -21.188 -1.306 -9.208 1.00 57.62 550 MET A C 1
ATOM 4374 O O . MET A 1 550 ? -22.197 -1.993 -9.067 1.00 57.62 550 MET A O 1
ATOM 4378 N N . LEU A 1 551 ? -19.960 -1.809 -9.054 1.00 62.97 551 LEU A N 1
ATOM 4379 C CA . LEU A 1 551 ? -19.685 -3.172 -8.617 1.00 62.97 551 LEU A CA 1
ATOM 4380 C C . LEU A 1 551 ? -19.266 -3.124 -7.144 1.00 62.97 551 LEU A C 1
ATOM 4382 O O . LEU A 1 551 ? -18.213 -2.593 -6.817 1.00 62.97 551 LEU A O 1
ATOM 4386 N N . GLN A 1 552 ? -20.067 -3.703 -6.253 1.00 71.25 552 GLN A N 1
ATOM 4387 C CA . GLN A 1 552 ? -19.773 -3.767 -4.814 1.00 71.25 552 GLN A CA 1
ATOM 4388 C C . GLN A 1 552 ? -19.033 -5.059 -4.448 1.00 71.25 552 GLN A C 1
ATOM 4390 O O . GLN A 1 552 ? -19.399 -5.734 -3.494 1.00 71.25 552 GLN A O 1
ATOM 4395 N N . TYR A 1 553 ? -18.050 -5.469 -5.250 1.00 84.25 553 TYR A N 1
ATOM 4396 C CA . TYR A 1 553 ? -17.265 -6.676 -4.982 1.00 84.25 553 TYR A CA 1
ATOM 4397 C C . TYR A 1 553 ? -15.880 -6.302 -4.472 1.00 84.25 553 TYR A C 1
ATOM 4399 O O . TYR A 1 553 ? -15.309 -5.294 -4.868 1.00 84.25 553 TYR A O 1
ATOM 4407 N N . SER A 1 554 ? -15.306 -7.128 -3.613 1.00 92.06 554 SER A N 1
ATOM 4408 C CA . SER A 1 554 ? -13.886 -7.090 -3.276 1.00 92.06 554 SER A CA 1
ATOM 4409 C C . SER A 1 554 ? -13.317 -8.492 -3.331 1.00 92.06 554 SER A C 1
ATOM 4411 O O . SER A 1 554 ? -14.036 -9.469 -3.117 1.00 92.06 554 SER A O 1
ATOM 4413 N N . ALA A 1 555 ? -12.034 -8.585 -3.653 1.00 94.94 555 ALA A N 1
ATOM 4414 C CA . ALA A 1 555 ? -11.362 -9.854 -3.846 1.00 94.94 555 ALA A CA 1
ATOM 4415 C C . ALA A 1 555 ? -10.036 -9.913 -3.090 1.00 94.94 555 ALA A C 1
ATOM 4417 O O . ALA A 1 555 ? -9.369 -8.895 -2.911 1.00 94.94 555 ALA A O 1
ATOM 4418 N N . VAL A 1 556 ? -9.639 -11.116 -2.685 1.00 97.38 556 VAL A N 1
ATOM 4419 C CA . VAL A 1 556 ? -8.301 -11.405 -2.163 1.00 97.38 556 VAL A CA 1
ATOM 4420 C C . VAL A 1 556 ? -7.616 -12.386 -3.096 1.00 97.38 556 VAL A C 1
ATOM 4422 O O . VAL A 1 556 ? -8.170 -13.439 -3.398 1.00 97.38 556 VAL A O 1
ATOM 4425 N N . CYS A 1 557 ? -6.401 -12.065 -3.525 1.00 97.50 557 CYS A N 1
ATOM 4426 C CA . CYS A 1 557 ? -5.554 -12.949 -4.320 1.00 97.50 557 CYS A CA 1
ATOM 4427 C C . CYS A 1 557 ? -4.216 -13.176 -3.612 1.00 97.50 557 CYS A C 1
ATOM 4429 O O . CYS A 1 557 ? -3.692 -12.266 -2.967 1.00 97.50 557 CYS A O 1
ATOM 4431 N N . ALA A 1 558 ? -3.654 -14.376 -3.764 1.00 97.50 558 ALA A N 1
ATOM 4432 C CA . ALA A 1 558 ? -2.344 -14.735 -3.233 1.00 97.50 558 ALA A CA 1
ATOM 4433 C C . ALA A 1 558 ? -1.366 -15.081 -4.360 1.00 97.50 558 ALA A C 1
ATOM 4435 O O . ALA A 1 558 ? -1.734 -15.772 -5.310 1.00 97.50 558 ALA A O 1
ATOM 4436 N N . TYR A 1 559 ? -0.119 -14.634 -4.230 1.00 98.25 559 TYR A N 1
ATOM 4437 C CA . TYR A 1 559 ? 0.931 -14.771 -5.237 1.00 98.25 559 TYR A CA 1
ATOM 4438 C C . TYR A 1 559 ? 2.194 -15.313 -4.576 1.00 98.25 559 TYR A C 1
ATOM 4440 O O . TYR A 1 559 ? 2.754 -14.663 -3.687 1.00 98.25 559 TYR A O 1
ATOM 4448 N N . ARG A 1 560 ? 2.666 -16.493 -4.989 1.00 97.38 560 ARG A N 1
ATOM 4449 C CA . ARG A 1 560 ? 3.963 -16.987 -4.510 1.00 97.38 560 ARG A CA 1
ATOM 4450 C C . ARG A 1 560 ? 5.070 -16.141 -5.114 1.00 97.38 560 ARG A C 1
ATOM 4452 O O . ARG A 1 560 ? 5.019 -15.759 -6.283 1.00 97.38 560 ARG A O 1
ATOM 4459 N N . ILE A 1 561 ? 6.127 -15.929 -4.340 1.00 96.00 561 ILE A N 1
ATOM 4460 C CA . ILE A 1 561 ? 7.323 -15.236 -4.827 1.00 96.00 561 ILE A CA 1
ATOM 4461 C C . ILE A 1 561 ? 7.904 -15.896 -6.090 1.00 96.00 561 ILE A C 1
ATOM 4463 O O . ILE A 1 561 ? 8.418 -15.209 -6.966 1.00 96.00 561 ILE A O 1
ATOM 4467 N N . GLN A 1 562 ? 7.792 -17.223 -6.211 1.00 94.69 562 GLN A N 1
ATOM 4468 C CA . GLN A 1 562 ? 8.315 -17.987 -7.344 1.00 94.69 562 GLN A CA 1
ATOM 4469 C C . GLN A 1 562 ? 7.619 -17.610 -8.657 1.00 94.69 562 GLN A C 1
ATOM 4471 O O . GLN A 1 562 ? 8.303 -17.385 -9.652 1.00 94.69 562 GLN A O 1
ATOM 4476 N N . ASP A 1 563 ? 6.293 -17.446 -8.630 1.00 96.81 563 ASP A N 1
ATOM 4477 C CA . ASP A 1 563 ? 5.493 -17.069 -9.801 1.00 96.81 563 ASP A CA 1
ATOM 4478 C C . ASP A 1 563 ? 5.864 -15.646 -10.272 1.00 96.81 563 ASP A C 1
ATOM 4480 O O . ASP A 1 563 ? 6.027 -15.381 -11.464 1.00 96.81 563 ASP A O 1
ATOM 4484 N N . ILE A 1 564 ? 6.095 -14.729 -9.323 1.00 98.12 564 ILE A N 1
ATOM 4485 C CA . ILE A 1 564 ? 6.562 -13.364 -9.613 1.00 98.12 564 ILE A CA 1
ATOM 4486 C C . ILE A 1 564 ? 7.972 -13.387 -10.226 1.00 98.12 564 ILE A C 1
ATOM 4488 O O . ILE A 1 564 ? 8.230 -12.719 -11.233 1.00 98.12 564 ILE A O 1
ATOM 4492 N N . ARG A 1 565 ? 8.896 -14.154 -9.631 1.00 95.88 565 ARG A N 1
ATOM 4493 C CA . ARG A 1 565 ? 10.276 -14.297 -10.125 1.00 95.88 565 ARG A CA 1
ATOM 4494 C C . ARG A 1 565 ? 10.300 -14.875 -11.535 1.00 95.88 565 ARG A C 1
ATOM 4496 O O . ARG A 1 565 ? 11.058 -14.380 -12.367 1.00 95.88 565 ARG A O 1
ATOM 4503 N N . GLU A 1 566 ? 9.471 -15.875 -11.820 1.00 96.56 566 GLU A N 1
ATOM 4504 C CA . GLU A 1 566 ? 9.392 -16.490 -13.143 1.00 96.56 566 GLU A CA 1
ATOM 4505 C C . GLU A 1 566 ? 9.055 -15.461 -14.228 1.00 96.56 566 GLU A C 1
ATOM 4507 O O . GLU A 1 566 ? 9.777 -15.376 -15.226 1.00 96.56 566 GLU A O 1
ATOM 4512 N N . VAL A 1 567 ? 8.052 -14.606 -13.999 1.00 98.38 567 VAL A N 1
ATOM 4513 C CA . VAL A 1 567 ? 7.688 -13.537 -14.943 1.00 98.38 567 VAL A CA 1
ATOM 4514 C C . VAL A 1 567 ? 8.872 -12.604 -15.196 1.00 98.38 567 VAL A C 1
ATOM 4516 O O . VAL A 1 567 ? 9.249 -12.381 -16.347 1.00 98.38 567 VAL A O 1
ATOM 4519 N N . PHE A 1 568 ? 9.529 -12.089 -14.155 1.00 98.06 568 PHE A N 1
ATOM 4520 C CA . PHE A 1 568 ? 10.647 -11.162 -14.354 1.00 98.06 568 PHE A CA 1
ATOM 4521 C C . PHE A 1 568 ? 11.878 -11.809 -15.008 1.00 98.06 568 PHE A C 1
ATOM 4523 O O . PHE A 1 568 ? 12.590 -11.150 -15.777 1.00 98.06 568 PHE A O 1
ATOM 4530 N N . SER A 1 569 ? 12.132 -13.086 -14.732 1.00 95.25 569 SER A N 1
ATOM 4531 C CA . SER A 1 569 ? 13.305 -13.804 -15.236 1.00 95.25 569 SER A CA 1
ATOM 4532 C C . SER A 1 569 ? 13.115 -14.363 -16.644 1.00 95.25 569 SER A C 1
ATOM 4534 O O . SER A 1 569 ? 14.095 -14.464 -17.381 1.00 95.25 569 SER A O 1
ATOM 4536 N N . ARG A 1 570 ? 11.882 -14.708 -17.042 1.00 95.69 570 ARG A N 1
ATOM 4537 C CA . ARG A 1 570 ? 11.616 -15.434 -18.297 1.00 95.69 570 ARG A CA 1
ATOM 4538 C C . ARG A 1 570 ? 10.717 -14.708 -19.290 1.00 95.69 570 ARG A C 1
ATOM 4540 O O . ARG A 1 570 ? 10.891 -14.920 -20.485 1.00 95.69 570 ARG A O 1
ATOM 4547 N N . SER A 1 571 ? 9.797 -13.849 -18.845 1.00 97.19 571 SER A N 1
ATOM 4548 C CA . SER A 1 571 ? 8.864 -13.173 -19.759 1.00 97.19 571 SER A CA 1
ATOM 4549 C C . SER A 1 571 ? 9.596 -12.298 -20.778 1.00 97.19 571 SER A C 1
ATOM 4551 O O . SER A 1 571 ? 10.636 -11.699 -20.485 1.00 97.19 571 SER A O 1
ATOM 4553 N N . ASN A 1 572 ? 8.988 -12.140 -21.952 1.00 97.50 572 ASN A N 1
ATOM 4554 C CA . ASN A 1 572 ? 9.337 -11.073 -22.883 1.00 97.50 572 ASN A CA 1
ATOM 4555 C C . ASN A 1 572 ? 9.018 -9.696 -22.278 1.00 97.50 572 ASN A C 1
ATOM 4557 O O . ASN A 1 572 ? 8.271 -9.582 -21.300 1.00 97.50 572 ASN A O 1
ATOM 4561 N N . TYR A 1 573 ? 9.584 -8.653 -22.877 1.00 98.00 573 TYR A N 1
ATOM 4562 C CA . TYR A 1 573 ? 9.323 -7.257 -22.524 1.00 98.00 573 TYR A CA 1
ATOM 4563 C C . TYR A 1 573 ? 8.250 -6.681 -23.449 1.00 98.00 573 TYR A C 1
ATOM 4565 O O . TYR A 1 573 ? 8.094 -7.144 -24.578 1.00 98.00 573 TYR A O 1
ATOM 4573 N N . LYS A 1 574 ? 7.541 -5.638 -23.020 1.00 95.44 574 LYS A N 1
ATOM 4574 C CA . LYS A 1 574 ? 6.709 -4.827 -23.913 1.00 95.44 574 LYS A CA 1
ATOM 4575 C C . LYS A 1 574 ? 7.498 -3.660 -24.491 1.00 95.44 574 LYS A C 1
ATOM 4577 O O . LYS A 1 574 ? 8.377 -3.086 -23.848 1.00 95.44 574 LYS A O 1
ATOM 4582 N N . THR A 1 575 ? 7.140 -3.272 -25.707 1.00 93.25 575 THR A N 1
ATOM 4583 C CA . THR A 1 575 ? 7.677 -2.093 -26.383 1.00 93.25 575 THR A CA 1
ATOM 4584 C C . THR A 1 575 ? 6.569 -1.340 -27.107 1.00 93.25 575 THR A C 1
ATOM 4586 O O . THR A 1 575 ? 5.547 -1.928 -27.445 1.00 93.25 575 THR A O 1
ATOM 4589 N N . MET A 1 576 ? 6.760 -0.042 -27.331 1.00 86.25 576 MET A N 1
ATOM 4590 C CA . MET A 1 576 ? 5.854 0.759 -28.146 1.00 86.25 576 MET A CA 1
ATOM 4591 C C . MET A 1 576 ? 6.260 0.628 -29.614 1.00 86.25 576 MET A C 1
ATOM 4593 O O . MET A 1 576 ? 7.385 0.969 -29.980 1.00 86.25 576 MET A O 1
ATOM 4597 N N . ASP A 1 577 ? 5.349 0.139 -30.444 1.00 80.88 577 ASP A N 1
ATOM 4598 C CA . ASP A 1 577 ? 5.506 0.105 -31.890 1.00 80.88 577 ASP A CA 1
ATOM 4599 C C . ASP A 1 577 ? 5.349 1.527 -32.452 1.00 80.88 577 ASP A C 1
ATOM 4601 O O . ASP A 1 577 ? 4.330 2.198 -32.269 1.00 80.88 577 ASP A O 1
ATOM 4605 N N . ALA A 1 578 ? 6.400 2.008 -33.120 1.00 77.00 578 ALA A N 1
ATOM 4606 C CA . ALA A 1 578 ? 6.471 3.362 -33.659 1.00 77.00 578 ALA A CA 1
ATOM 4607 C C . ALA A 1 578 ? 5.481 3.607 -34.811 1.00 77.00 578 ALA A C 1
ATOM 4609 O O . ALA A 1 578 ? 5.152 4.758 -35.093 1.00 77.00 578 ALA A O 1
ATOM 4610 N N . SER A 1 579 ? 5.007 2.552 -35.480 1.00 75.88 579 SER A N 1
ATOM 4611 C CA . SER A 1 579 ? 4.141 2.667 -36.658 1.00 75.88 579 SER A CA 1
ATOM 4612 C C . SER A 1 579 ? 2.673 2.943 -36.306 1.00 75.88 579 SER A C 1
ATOM 4614 O O . SER A 1 579 ? 2.010 3.728 -36.982 1.00 75.88 579 SER A O 1
ATOM 4616 N N . ASN A 1 580 ? 2.173 2.341 -35.225 1.00 72.00 580 ASN A N 1
ATOM 4617 C CA . ASN A 1 580 ? 0.772 2.407 -34.790 1.00 72.00 580 ASN A CA 1
ATOM 4618 C C . ASN A 1 580 ? 0.602 3.009 -33.380 1.00 72.00 580 ASN A C 1
ATOM 4620 O O . ASN A 1 580 ? -0.527 3.155 -32.914 1.00 72.00 580 ASN A O 1
ATOM 4624 N N . SER A 1 581 ? 1.700 3.379 -32.704 1.00 76.31 581 SER A N 1
ATOM 4625 C CA . SER A 1 581 ? 1.713 3.862 -31.313 1.00 76.31 581 SER A CA 1
ATOM 4626 C C . SER A 1 581 ? 1.061 2.895 -30.312 1.00 76.31 581 SER A C 1
ATOM 4628 O O . SER A 1 581 ? 0.524 3.325 -29.290 1.00 76.31 581 SER A O 1
ATOM 4630 N N . GLN A 1 582 ? 1.095 1.588 -30.589 1.00 81.62 582 GLN A N 1
ATOM 4631 C CA . GLN A 1 582 ? 0.551 0.550 -29.713 1.00 81.62 582 GLN A CA 1
ATOM 4632 C C . GLN A 1 582 ? 1.664 -0.184 -28.973 1.00 81.62 582 GLN A C 1
ATOM 4634 O O . GLN A 1 582 ? 2.770 -0.359 -29.477 1.00 81.62 582 GLN A O 1
ATOM 4639 N N . TRP A 1 583 ? 1.372 -0.644 -27.760 1.00 86.56 583 TRP A N 1
ATOM 4640 C CA . TRP A 1 583 ? 2.300 -1.503 -27.036 1.00 86.56 583 TRP A CA 1
ATOM 4641 C C . TRP A 1 583 ? 2.151 -2.950 -27.485 1.00 86.56 583 TRP A C 1
ATOM 4643 O O . TRP A 1 583 ? 1.058 -3.513 -27.451 1.00 86.56 583 TRP A O 1
ATOM 4653 N N . VAL A 1 584 ? 3.269 -3.566 -27.843 1.00 91.62 584 VAL A N 1
ATOM 4654 C CA . VAL A 1 584 ? 3.351 -4.937 -28.345 1.00 91.62 584 VAL A CA 1
ATOM 4655 C C . VAL A 1 584 ? 4.438 -5.712 -27.609 1.00 91.62 584 VAL A C 1
ATOM 4657 O O . VAL A 1 584 ? 5.314 -5.130 -26.961 1.00 91.62 584 VAL A O 1
ATOM 4660 N N . THR A 1 585 ? 4.386 -7.038 -27.700 1.00 94.75 585 THR A N 1
ATOM 4661 C CA . THR A 1 585 ? 5.460 -7.910 -27.219 1.00 94.75 585 THR A CA 1
ATOM 4662 C C . THR A 1 585 ? 6.729 -7.649 -28.029 1.00 94.75 585 THR A C 1
ATOM 4664 O O . THR A 1 585 ? 6.718 -7.671 -29.260 1.00 94.75 585 THR A O 1
ATOM 4667 N N . TYR A 1 586 ? 7.840 -7.399 -27.343 1.00 94.94 586 TYR A N 1
ATOM 4668 C CA . TYR A 1 586 ? 9.148 -7.287 -27.967 1.00 94.94 586 TYR A CA 1
ATOM 4669 C C . TYR A 1 586 ? 9.699 -8.685 -28.262 1.00 94.94 586 TYR A C 1
ATOM 4671 O O . TYR A 1 586 ? 10.008 -9.436 -27.340 1.00 94.94 586 TYR A O 1
ATOM 4679 N N . ASN A 1 587 ? 9.850 -8.994 -29.550 1.00 93.75 587 ASN A N 1
ATOM 4680 C CA . ASN A 1 587 ? 10.356 -10.281 -30.047 1.00 93.75 587 ASN A CA 1
ATOM 4681 C C . ASN A 1 587 ? 11.782 -10.190 -30.626 1.00 93.75 587 ASN A C 1
ATOM 4683 O O . ASN A 1 587 ? 12.221 -11.103 -31.317 1.00 93.75 587 ASN A O 1
ATOM 4687 N N . GLY A 1 588 ? 12.480 -9.069 -30.416 1.00 92.81 588 GLY A N 1
ATOM 4688 C CA . GLY A 1 588 ? 13.860 -8.892 -30.874 1.00 92.81 588 GLY A CA 1
ATOM 4689 C C . GLY A 1 588 ? 14.896 -9.432 -29.883 1.00 92.81 588 GLY A C 1
ATOM 4690 O O . GLY A 1 588 ? 14.556 -9.983 -28.835 1.00 92.81 588 GLY A O 1
ATOM 4691 N N . ASP A 1 589 ? 16.174 -9.212 -30.192 1.00 94.81 589 ASP A N 1
ATOM 4692 C CA . ASP A 1 589 ? 17.286 -9.690 -29.369 1.00 94.81 589 ASP A CA 1
ATOM 4693 C C . ASP A 1 589 ? 17.370 -8.974 -28.012 1.00 94.81 589 ASP A C 1
ATOM 4695 O O . ASP A 1 589 ? 17.572 -7.758 -27.923 1.00 94.81 589 ASP A O 1
ATOM 4699 N N . VAL A 1 590 ? 17.296 -9.750 -26.930 1.00 97.19 590 VAL A N 1
ATOM 4700 C CA . VAL A 1 590 ? 17.510 -9.260 -25.563 1.00 97.19 590 VAL A CA 1
ATOM 4701 C C . VAL A 1 590 ? 19.015 -9.288 -25.245 1.00 97.19 590 VAL A C 1
ATOM 4703 O O . VAL A 1 590 ? 19.638 -10.347 -25.363 1.00 97.19 590 VAL A O 1
ATOM 4706 N N . PRO A 1 591 ? 19.638 -8.159 -24.848 1.00 97.19 591 PRO A N 1
ATOM 4707 C CA . PRO A 1 591 ? 21.072 -8.116 -24.561 1.00 97.19 591 PRO A CA 1
ATOM 4708 C C . PRO A 1 591 ? 21.439 -8.910 -23.296 1.00 97.19 591 PRO A C 1
ATOM 4710 O O . PRO A 1 591 ? 20.584 -9.212 -22.466 1.00 97.19 591 PRO A O 1
ATOM 4713 N N . GLN A 1 592 ? 22.729 -9.232 -23.154 1.00 94.81 592 GLN A N 1
ATOM 4714 C CA . GLN A 1 592 ? 23.291 -9.910 -21.983 1.00 94.81 592 GLN A CA 1
ATOM 4715 C C . GLN A 1 592 ? 24.250 -8.976 -21.218 1.00 94.81 592 GLN A C 1
ATOM 4717 O O . GLN A 1 592 ? 24.991 -8.234 -21.869 1.00 94.81 592 GLN A O 1
ATOM 4722 N N . PRO A 1 593 ? 24.252 -8.993 -19.869 1.00 96.06 593 PRO A N 1
ATOM 4723 C CA . PRO A 1 593 ? 23.338 -9.745 -18.999 1.00 96.06 593 PRO A CA 1
ATOM 4724 C C . PRO A 1 593 ? 21.885 -9.266 -19.147 1.00 96.06 593 PRO A C 1
ATOM 4726 O O . PRO A 1 593 ? 21.651 -8.157 -19.631 1.00 96.06 593 PRO A O 1
ATOM 4729 N N . ARG A 1 594 ? 20.913 -10.110 -18.768 1.00 97.19 594 ARG A N 1
ATOM 4730 C CA . ARG A 1 594 ? 19.480 -9.820 -18.943 1.00 97.19 594 ARG A CA 1
ATOM 4731 C C . ARG A 1 594 ? 19.109 -8.456 -18.317 1.00 97.19 594 ARG A C 1
ATOM 4733 O O . ARG A 1 594 ? 19.355 -8.257 -17.126 1.00 97.19 594 ARG A O 1
ATOM 4740 N N . PRO A 1 595 ? 18.474 -7.534 -19.066 1.00 98.44 595 PRO A N 1
ATOM 4741 C CA . PRO A 1 595 ? 18.074 -6.222 -18.561 1.00 98.44 595 PRO A CA 1
ATOM 4742 C C . PRO A 1 595 ? 17.177 -6.313 -17.322 1.00 98.44 595 PRO A C 1
ATOM 4744 O O . PRO A 1 595 ? 16.164 -7.014 -17.328 1.00 98.44 595 PRO A O 1
ATOM 4747 N N . GLY A 1 596 ? 17.540 -5.590 -16.262 1.00 97.50 596 GLY A N 1
ATOM 4748 C CA . GLY A 1 596 ? 16.802 -5.569 -14.997 1.00 97.50 596 GLY A CA 1
ATOM 4749 C C . GLY A 1 596 ? 17.069 -6.753 -14.048 1.00 97.50 596 GLY A C 1
ATOM 4750 O O . GLY A 1 596 ? 16.431 -6.870 -12.998 1.00 97.50 596 GLY A O 1
ATOM 4751 N N . ALA A 1 597 ? 17.979 -7.668 -14.398 1.00 97.06 597 ALA A N 1
ATOM 4752 C CA . ALA A 1 597 ? 18.436 -8.716 -13.485 1.00 97.06 597 ALA A CA 1
ATOM 4753 C C . ALA A 1 597 ? 19.379 -8.149 -12.409 1.00 97.06 597 ALA A C 1
ATOM 4755 O O . ALA A 1 597 ? 20.091 -7.174 -12.650 1.00 97.06 597 ALA A O 1
ATOM 4756 N N . CYS A 1 598 ? 19.390 -8.770 -11.228 1.00 97.19 598 CYS A N 1
ATOM 4757 C CA . CYS A 1 598 ? 20.389 -8.456 -10.209 1.00 97.19 598 CYS A CA 1
ATOM 4758 C C . CYS A 1 598 ? 21.737 -9.084 -10.573 1.00 97.19 598 CYS A C 1
ATOM 4760 O O . CYS A 1 598 ? 21.802 -10.027 -11.364 1.00 97.19 598 CYS A O 1
ATOM 4762 N N . ILE A 1 599 ? 22.814 -8.565 -9.983 1.00 97.06 599 ILE A N 1
ATOM 4763 C CA . ILE A 1 599 ? 24.147 -9.136 -10.165 1.00 97.06 599 ILE A CA 1
ATOM 4764 C C . ILE A 1 599 ? 24.221 -10.464 -9.405 1.00 97.06 599 ILE A C 1
ATOM 4766 O O . ILE A 1 599 ? 24.183 -10.484 -8.177 1.00 97.06 599 ILE A O 1
ATOM 4770 N N . ASN A 1 600 ? 24.350 -11.562 -10.145 1.00 95.19 600 ASN A N 1
ATOM 4771 C CA . ASN A 1 600 ? 24.405 -12.923 -9.626 1.00 95.19 600 ASN A CA 1
ATOM 4772 C C . ASN A 1 600 ? 25.736 -13.612 -9.990 1.00 95.19 600 ASN A C 1
ATOM 4774 O O . ASN A 1 600 ? 26.645 -13.006 -10.563 1.00 95.19 600 ASN A O 1
ATOM 4778 N N . ASN A 1 601 ? 25.889 -14.893 -9.655 1.00 95.50 601 ASN A N 1
ATOM 4779 C CA . ASN A 1 601 ? 27.129 -15.627 -9.918 1.00 95.50 601 ASN A CA 1
ATOM 4780 C C . ASN A 1 601 ? 27.445 -15.742 -11.419 1.00 95.50 601 ASN A C 1
ATOM 4782 O O . ASN A 1 601 ? 28.609 -15.625 -11.803 1.00 95.50 601 ASN A O 1
ATOM 4786 N N . ALA A 1 602 ? 26.430 -15.892 -12.275 1.00 94.56 602 ALA A N 1
ATOM 4787 C CA . ALA A 1 602 ? 26.614 -15.951 -13.726 1.00 94.56 602 ALA A CA 1
ATOM 4788 C C . ALA A 1 602 ? 27.095 -14.607 -14.304 1.00 94.56 602 ALA A C 1
ATOM 4790 O O . ALA A 1 602 ? 27.979 -14.589 -15.159 1.00 94.56 602 ALA A O 1
ATOM 4791 N N . THR A 1 603 ? 26.584 -13.471 -13.814 1.00 95.56 603 THR A N 1
ATOM 4792 C CA . THR A 1 603 ? 27.078 -12.149 -14.241 1.00 95.56 603 THR A CA 1
ATOM 4793 C C . THR A 1 603 ? 28.492 -11.873 -13.729 1.00 95.56 603 THR A C 1
ATOM 4795 O O . THR A 1 603 ? 29.307 -11.309 -14.458 1.00 95.56 603 THR A O 1
ATOM 4798 N N . ARG A 1 604 ? 28.834 -12.328 -12.514 1.00 96.00 604 ARG A N 1
ATOM 4799 C CA . ARG A 1 604 ? 30.197 -12.195 -11.960 1.00 96.00 604 ARG A CA 1
ATOM 4800 C C . ARG A 1 604 ? 31.237 -12.957 -12.785 1.00 96.00 604 ARG A C 1
ATOM 4802 O O . ARG A 1 604 ? 32.338 -12.453 -12.978 1.00 96.00 604 ARG A O 1
ATOM 4809 N N . GLN A 1 605 ? 30.881 -14.116 -13.346 1.00 95.69 605 GLN A N 1
ATOM 4810 C CA . GLN A 1 605 ? 31.743 -14.859 -14.281 1.00 95.69 605 GLN A CA 1
ATOM 4811 C C . GLN A 1 605 ? 32.033 -14.087 -15.581 1.00 95.69 605 GLN A C 1
ATOM 4813 O O . GLN A 1 605 ? 33.026 -14.362 -16.248 1.00 95.69 605 GLN A O 1
ATOM 4818 N N . GLN A 1 606 ? 31.207 -13.094 -15.926 1.00 95.12 606 GLN A N 1
ATOM 4819 C CA . GLN A 1 606 ? 31.414 -12.185 -17.059 1.00 95.12 606 GLN A CA 1
ATOM 4820 C C . GLN A 1 606 ? 32.161 -10.895 -16.664 1.00 95.12 606 GLN A C 1
ATOM 4822 O O . GLN A 1 606 ? 32.156 -9.931 -17.425 1.00 95.12 606 GLN A O 1
ATOM 4827 N N . ASN A 1 607 ? 32.807 -10.863 -15.490 1.00 96.12 607 ASN A N 1
ATOM 4828 C CA . ASN A 1 607 ? 33.484 -9.693 -14.911 1.00 96.12 607 ASN A CA 1
ATOM 4829 C C . ASN A 1 607 ? 32.560 -8.493 -14.614 1.00 96.12 607 ASN A C 1
ATOM 4831 O O . ASN A 1 607 ? 33.016 -7.351 -14.608 1.00 96.12 607 ASN A O 1
ATOM 4835 N N . ILE A 1 608 ? 31.272 -8.739 -14.348 1.00 97.38 608 ILE A N 1
ATOM 4836 C CA . ILE A 1 608 ? 30.304 -7.715 -13.927 1.00 97.38 608 ILE A CA 1
ATOM 4837 C C . ILE A 1 608 ? 30.019 -7.918 -12.435 1.00 97.38 608 ILE A C 1
ATOM 4839 O O . ILE A 1 608 ? 29.303 -8.848 -12.055 1.00 97.38 608 ILE A O 1
ATOM 4843 N N . PHE A 1 609 ? 30.586 -7.058 -11.583 1.00 96.62 609 PHE A N 1
ATOM 4844 C CA . PHE A 1 609 ? 30.515 -7.207 -10.122 1.00 96.62 609 PHE A CA 1
ATOM 4845 C C . PHE A 1 609 ? 29.506 -6.266 -9.460 1.00 96.62 609 PHE A C 1
ATOM 4847 O O . PHE A 1 609 ? 29.043 -6.543 -8.354 1.00 96.62 609 PHE A O 1
ATOM 4854 N N . LYS A 1 610 ? 29.141 -5.173 -10.132 1.00 96.75 610 LYS A N 1
ATOM 4855 C CA . LYS A 1 610 ? 28.179 -4.160 -9.668 1.00 96.75 610 LYS A CA 1
ATOM 4856 C C . LYS A 1 610 ? 27.383 -3.598 -10.845 1.00 96.75 610 LYS A C 1
ATOM 4858 O O . LYS A 1 610 ? 27.805 -3.712 -11.994 1.00 96.75 610 LYS A O 1
ATOM 4863 N N . SER A 1 611 ? 26.258 -2.938 -10.569 1.00 97.38 611 SER A N 1
ATOM 4864 C CA . SER A 1 611 ? 25.407 -2.336 -11.613 1.00 97.38 611 SER A CA 1
ATOM 4865 C C . SER A 1 611 ? 26.144 -1.311 -12.489 1.00 97.38 611 SER A C 1
ATOM 4867 O O . SER A 1 611 ? 25.831 -1.164 -13.666 1.00 97.38 611 SER A O 1
ATOM 4869 N N . LEU A 1 612 ? 27.162 -0.639 -11.937 1.00 97.56 612 LEU A N 1
ATOM 4870 C CA . LEU A 1 612 ? 28.010 0.314 -12.660 1.00 97.56 612 LEU A CA 1
ATOM 4871 C C . LEU A 1 612 ? 28.823 -0.338 -13.792 1.00 97.56 612 LEU A C 1
ATOM 4873 O O . LEU A 1 612 ? 29.197 0.363 -14.729 1.00 97.56 612 LEU A O 1
ATOM 4877 N N . ASP A 1 613 ? 29.074 -1.648 -13.719 1.00 98.00 613 ASP A N 1
ATOM 4878 C CA . ASP A 1 613 ? 29.839 -2.396 -14.725 1.00 98.00 613 ASP A CA 1
ATOM 4879 C C . ASP A 1 613 ? 28.936 -2.944 -15.851 1.00 98.00 613 ASP A C 1
ATOM 4881 O O . ASP A 1 613 ? 29.424 -3.526 -16.821 1.00 98.00 613 ASP A O 1
ATOM 4885 N N . VAL A 1 614 ? 27.610 -2.786 -15.736 1.00 98.12 614 VAL A N 1
ATOM 4886 C CA . VAL A 1 614 ? 26.648 -3.310 -16.713 1.00 98.12 614 VAL A CA 1
ATOM 4887 C C . VAL A 1 614 ? 26.783 -2.553 -18.046 1.00 98.12 614 VAL A C 1
ATOM 4889 O O . VAL A 1 614 ? 26.776 -1.319 -18.051 1.00 98.12 614 VAL A O 1
ATOM 4892 N N . PRO A 1 615 ? 26.851 -3.252 -19.199 1.00 98.00 615 PRO A N 1
ATOM 4893 C CA . PRO A 1 615 ? 26.999 -2.613 -20.505 1.00 98.00 615 PRO A CA 1
ATOM 4894 C C . PRO A 1 615 ? 25.882 -1.611 -20.831 1.00 98.00 615 PRO A C 1
ATOM 4896 O O . PRO A 1 615 ? 24.698 -1.900 -20.639 1.00 98.00 615 PRO A O 1
ATOM 4899 N N . ASP A 1 616 ? 26.238 -0.480 -21.451 1.00 97.81 616 ASP A N 1
ATOM 4900 C CA . ASP A 1 616 ? 25.280 0.571 -21.841 1.00 97.81 616 ASP A CA 1
ATOM 4901 C C . ASP A 1 616 ? 24.143 0.042 -22.738 1.00 97.81 616 ASP A C 1
ATOM 4903 O O . ASP A 1 616 ? 23.010 0.505 -22.628 1.00 97.81 616 ASP A O 1
ATOM 4907 N N . LYS A 1 617 ? 24.400 -0.976 -23.576 1.00 97.62 617 LYS A N 1
ATOM 4908 C CA . LYS A 1 617 ? 23.361 -1.632 -24.394 1.00 97.62 617 LYS A CA 1
ATOM 4909 C C . LYS A 1 617 ? 22.250 -2.242 -23.526 1.00 97.62 617 LYS A C 1
ATOM 4911 O O . LYS A 1 617 ? 21.073 -2.100 -23.848 1.00 97.62 617 LYS A O 1
ATOM 4916 N N . THR A 1 618 ? 22.616 -2.897 -22.425 1.00 98.31 618 THR A N 1
ATOM 4917 C CA . THR A 1 618 ? 21.674 -3.489 -21.463 1.00 98.31 618 THR A CA 1
ATOM 4918 C C . THR A 1 618 ? 20.939 -2.405 -20.676 1.00 98.31 618 THR A C 1
ATOM 4920 O O . THR A 1 618 ? 19.723 -2.488 -20.500 1.00 98.31 618 THR A O 1
ATOM 4923 N N . LEU A 1 619 ? 21.648 -1.351 -20.259 1.00 98.56 619 LEU A N 1
ATOM 4924 C CA . LEU A 1 619 ? 21.067 -0.229 -19.514 1.00 98.56 619 LEU A CA 1
ATOM 4925 C C . LEU A 1 619 ? 20.078 0.592 -20.353 1.00 98.56 619 LEU A C 1
ATOM 4927 O O . LEU A 1 619 ? 19.001 0.953 -19.879 1.00 98.56 619 LEU A O 1
ATOM 4931 N N . GLN A 1 620 ? 20.402 0.856 -21.619 1.00 98.06 620 GLN A N 1
ATOM 4932 C CA . GLN A 1 620 ? 19.498 1.545 -22.536 1.00 98.06 620 GLN A CA 1
ATOM 4933 C C . GLN A 1 620 ? 18.243 0.702 -22.804 1.00 98.06 620 GLN A C 1
ATOM 4935 O O . GLN A 1 620 ? 17.141 1.244 -22.869 1.00 98.06 620 GLN A O 1
ATOM 4940 N N . PHE A 1 621 ? 18.385 -0.627 -22.878 1.00 98.38 621 PHE A N 1
ATOM 4941 C CA . PHE A 1 621 ? 17.248 -1.527 -23.054 1.00 98.38 621 PHE A CA 1
ATOM 4942 C C . PHE A 1 621 ? 16.252 -1.427 -21.891 1.00 98.38 621 PHE A C 1
ATOM 4944 O O . PHE A 1 621 ? 15.074 -1.165 -22.132 1.00 98.38 621 PHE A O 1
ATOM 4951 N N . VAL A 1 622 ? 16.703 -1.598 -20.639 1.00 97.94 622 VAL A N 1
ATOM 4952 C CA . VAL A 1 622 ? 15.803 -1.536 -19.466 1.00 97.94 622 VAL A CA 1
ATOM 4953 C C . VAL A 1 622 ? 15.198 -0.141 -19.290 1.00 97.94 622 VAL A C 1
ATOM 4955 O O . VAL A 1 622 ? 14.027 -0.018 -18.939 1.00 97.94 622 VAL A O 1
ATOM 4958 N N . LYS A 1 623 ? 15.951 0.916 -19.628 1.00 97.94 623 LYS A N 1
ATOM 4959 C CA . LYS A 1 623 ? 15.453 2.297 -19.616 1.00 97.94 623 LYS A CA 1
ATOM 4960 C C . LYS A 1 623 ? 14.231 2.487 -20.513 1.00 97.94 623 LYS A C 1
ATOM 4962 O O . LYS A 1 623 ? 13.304 3.206 -20.142 1.00 97.94 623 LYS A O 1
ATOM 4967 N N . GLU A 1 624 ? 14.226 1.870 -21.687 1.00 96.06 624 GLU A N 1
ATOM 4968 C CA . GLU A 1 624 ? 13.136 1.997 -22.656 1.00 96.06 624 GLU A CA 1
ATOM 4969 C C . GLU A 1 624 ? 12.003 0.995 -22.421 1.00 96.06 624 GLU A C 1
ATOM 4971 O O . GLU A 1 624 ? 10.843 1.314 -22.687 1.00 96.06 624 GLU A O 1
ATOM 4976 N N . LYS A 1 625 ? 12.331 -0.211 -21.943 1.00 96.56 625 LYS A N 1
ATOM 4977 C CA . LYS A 1 625 ? 11.420 -1.365 -21.886 1.00 96.56 625 LYS A CA 1
ATOM 4978 C C . LYS A 1 625 ? 11.324 -1.945 -20.462 1.00 96.56 625 LYS A C 1
ATOM 4980 O O . LYS A 1 625 ? 11.684 -3.101 -20.256 1.00 96.56 625 LYS A O 1
ATOM 4985 N N . PRO A 1 626 ? 10.829 -1.181 -19.467 1.00 97.44 626 PRO A N 1
ATOM 4986 C CA . PRO A 1 626 ? 10.719 -1.659 -18.085 1.00 97.44 626 PRO A CA 1
ATOM 4987 C C . PRO A 1 626 ? 9.500 -2.570 -17.835 1.00 97.44 626 PRO A C 1
ATOM 4989 O O . PRO A 1 626 ? 9.392 -3.164 -16.764 1.00 97.44 626 PRO A O 1
ATOM 4992 N N . LEU A 1 627 ? 8.548 -2.643 -18.773 1.00 98.19 627 LEU A N 1
ATOM 4993 C CA . LEU A 1 627 ? 7.293 -3.385 -18.624 1.00 98.19 627 LEU A CA 1
ATOM 4994 C C . LEU A 1 627 ? 7.429 -4.814 -19.169 1.00 98.19 627 LEU A C 1
ATOM 4996 O O . LEU A 1 627 ? 7.812 -4.997 -20.323 1.00 98.19 627 LEU A O 1
ATOM 5000 N N . MET A 1 628 ? 7.067 -5.812 -18.364 1.00 98.25 628 MET A N 1
ATOM 5001 C CA . MET A 1 628 ? 6.986 -7.215 -18.776 1.00 98.25 628 MET A CA 1
ATOM 5002 C C . MET A 1 628 ? 5.713 -7.486 -19.590 1.00 98.25 628 MET A C 1
ATOM 5004 O O . MET A 1 628 ? 4.680 -6.846 -19.385 1.00 98.25 628 MET A O 1
ATOM 5008 N N . ASP A 1 629 ? 5.791 -8.438 -20.518 1.00 96.56 629 ASP A N 1
ATOM 5009 C CA . ASP A 1 629 ? 4.672 -8.842 -21.373 1.00 96.56 629 ASP A CA 1
ATOM 5010 C C . ASP A 1 629 ? 3.642 -9.713 -20.649 1.00 96.56 629 ASP A C 1
ATOM 5012 O O . ASP A 1 629 ? 2.444 -9.432 -20.720 1.00 96.56 629 ASP A O 1
ATOM 5016 N N . GLN A 1 630 ? 4.109 -10.733 -19.926 1.00 97.12 630 GLN A N 1
ATOM 5017 C CA . GLN A 1 630 ? 3.254 -11.594 -19.120 1.00 97.12 630 GLN A CA 1
ATOM 5018 C C . GLN A 1 630 ? 2.813 -10.890 -17.835 1.00 97.12 630 GLN A C 1
ATOM 5020 O O . GLN A 1 630 ? 3.551 -10.103 -17.233 1.00 97.12 630 GLN A O 1
ATOM 5025 N N . ALA A 1 631 ? 1.593 -11.204 -17.410 1.00 97.06 631 ALA A N 1
ATOM 5026 C CA . ALA A 1 631 ? 1.079 -10.815 -16.110 1.00 97.06 631 ALA A CA 1
ATOM 5027 C C . ALA A 1 631 ? 1.458 -11.848 -15.047 1.00 97.06 631 ALA A C 1
ATOM 5029 O O . ALA A 1 631 ? 1.588 -13.037 -15.331 1.00 97.06 631 ALA A O 1
ATOM 5030 N N . VAL A 1 632 ? 1.594 -11.381 -13.813 1.00 98.31 632 VAL A N 1
ATOM 5031 C CA . VAL A 1 632 ? 1.636 -12.239 -12.636 1.00 98.31 632 VAL A CA 1
ATOM 5032 C C . VAL A 1 632 ? 0.200 -12.624 -12.292 1.00 98.31 632 VAL A C 1
ATOM 5034 O O . VAL A 1 632 ? -0.617 -11.766 -11.957 1.00 98.31 632 VAL A O 1
ATOM 5037 N N . GLU A 1 633 ? -0.087 -13.918 -12.366 1.00 96.00 633 GLU A N 1
ATOM 5038 C CA . GLU A 1 633 ? -1.369 -14.513 -11.985 1.00 96.00 633 GLU A CA 1
ATOM 5039 C C . GLU A 1 633 ? -1.305 -15.070 -10.554 1.00 96.00 633 GLU A C 1
ATOM 5041 O O . GLU A 1 633 ? -0.219 -15.433 -10.091 1.00 96.00 633 GLU A O 1
ATOM 5046 N N . PRO A 1 634 ? -2.440 -15.171 -9.838 1.00 95.44 634 PRO A N 1
ATOM 5047 C CA . PRO A 1 634 ? -2.452 -15.725 -8.492 1.00 95.44 634 PRO A CA 1
ATOM 5048 C C . PRO A 1 634 ? -2.162 -17.226 -8.525 1.00 95.44 634 PRO A C 1
ATOM 5050 O O . PRO A 1 634 ? -2.431 -17.903 -9.520 1.00 95.44 634 PRO A O 1
ATOM 5053 N N . SER A 1 635 ? -1.673 -17.762 -7.408 1.00 90.12 635 SER A N 1
ATOM 5054 C CA . SER A 1 635 ? -1.254 -19.166 -7.273 1.00 90.12 635 SER A CA 1
ATOM 5055 C C . SER A 1 635 ? -2.363 -20.155 -7.656 1.00 90.12 635 SER A C 1
ATOM 5057 O O . SER A 1 635 ? -2.100 -21.184 -8.267 1.00 90.12 635 SER A O 1
ATOM 5059 N N . SER A 1 636 ? -3.612 -19.818 -7.331 1.00 86.69 636 SER A N 1
ATOM 5060 C CA . SER A 1 636 ? -4.824 -20.588 -7.638 1.00 86.69 636 SER A CA 1
ATOM 5061 C C . SER A 1 636 ? -5.432 -20.273 -9.012 1.00 86.69 636 SER A C 1
ATOM 5063 O O . SER A 1 636 ? -6.491 -20.797 -9.336 1.00 86.69 636 SER A O 1
ATOM 5065 N N . LYS A 1 637 ? -4.827 -19.380 -9.814 1.00 89.94 637 LYS A N 1
ATOM 5066 C CA . LYS A 1 637 ? -5.376 -18.837 -11.082 1.00 89.94 637 LYS A CA 1
ATOM 5067 C C . LYS A 1 637 ? -6.747 -18.152 -10.960 1.00 89.94 637 LYS A C 1
ATOM 5069 O O . LYS A 1 637 ? -7.365 -17.810 -11.968 1.00 89.94 637 LYS A O 1
ATOM 5074 N N . GLN A 1 638 ? -7.194 -17.932 -9.729 1.00 89.06 638 GLN A N 1
ATOM 5075 C CA . GLN A 1 638 ? -8.448 -17.300 -9.342 1.00 89.06 638 GLN A CA 1
ATOM 5076 C C . GLN A 1 638 ? -8.299 -16.654 -7.953 1.00 89.06 638 GLN A C 1
ATOM 5078 O O . GLN A 1 638 ? -7.364 -17.013 -7.228 1.00 89.06 638 GLN A O 1
ATOM 5083 N N . PRO A 1 639 ? -9.183 -15.724 -7.557 1.00 93.06 639 PRO A N 1
ATOM 5084 C CA . PRO A 1 639 ? -9.182 -15.156 -6.219 1.00 93.06 639 PRO A CA 1
ATOM 5085 C C . PRO A 1 639 ? -9.393 -16.235 -5.162 1.00 93.06 639 PRO A C 1
ATOM 5087 O O . PRO A 1 639 ? -10.144 -17.183 -5.378 1.00 93.06 639 PRO A O 1
ATOM 5090 N N . LEU A 1 640 ? -8.746 -16.066 -4.011 1.00 92.62 640 LEU A N 1
ATOM 5091 C CA . LEU A 1 640 ? -9.030 -16.871 -2.831 1.00 92.62 640 LEU A CA 1
ATOM 5092 C C . LEU A 1 640 ? -10.445 -16.563 -2.345 1.00 92.62 640 LEU A C 1
ATOM 5094 O O . LEU A 1 640 ? -11.264 -17.462 -2.233 1.00 92.62 640 LEU A O 1
ATOM 5098 N N . LEU A 1 641 ? -10.742 -15.283 -2.115 1.00 92.44 641 LEU A N 1
ATOM 5099 C CA . LEU A 1 641 ? -12.019 -14.814 -1.584 1.00 92.44 641 LEU A CA 1
ATOM 5100 C C . LEU A 1 641 ? -12.611 -13.756 -2.510 1.00 92.44 641 LEU A C 1
ATOM 5102 O O . LEU A 1 641 ? -11.895 -12.837 -2.902 1.00 92.44 641 LEU A O 1
ATOM 5106 N N . VAL A 1 642 ? -13.912 -13.843 -2.792 1.00 90.81 642 VAL A N 1
ATOM 5107 C CA . VAL A 1 642 ? -14.710 -12.761 -3.384 1.00 90.81 642 VAL A CA 1
ATOM 5108 C C . VAL A 1 642 ? -15.917 -12.509 -2.485 1.00 90.81 642 VAL A C 1
ATOM 5110 O O . VAL A 1 642 ? -16.695 -13.424 -2.211 1.00 90.81 642 VAL A O 1
ATOM 5113 N N . LYS A 1 643 ? -16.079 -11.267 -2.019 1.00 86.19 643 LYS A N 1
ATOM 5114 C CA . LYS A 1 643 ? -17.212 -10.858 -1.177 1.00 86.19 643 LYS A CA 1
ATOM 5115 C C . LYS A 1 643 ? -17.917 -9.656 -1.787 1.00 86.19 643 LYS A C 1
ATOM 5117 O O . LYS A 1 643 ? -17.267 -8.698 -2.210 1.00 86.19 643 LYS A O 1
ATOM 5122 N N . LYS A 1 644 ? -19.247 -9.711 -1.810 1.00 84.25 644 LYS A N 1
ATOM 5123 C CA . LYS A 1 644 ? -20.106 -8.561 -2.105 1.00 84.25 644 LYS A CA 1
ATOM 5124 C C . LYS A 1 644 ? -20.348 -7.732 -0.835 1.00 84.25 644 LYS A C 1
ATOM 5126 O O . LYS A 1 644 ? -20.544 -8.311 0.230 1.00 84.25 644 LYS A O 1
ATOM 5131 N N . GLY A 1 645 ? -20.375 -6.407 -0.947 1.00 81.44 645 GLY A N 1
ATOM 5132 C CA . GLY A 1 645 ? -20.673 -5.482 0.149 1.00 81.44 645 GLY A CA 1
ATOM 5133 C C . GLY A 1 645 ? -19.606 -4.401 0.308 1.00 81.44 645 GLY A C 1
ATOM 5134 O O . GLY A 1 645 ? -19.114 -3.856 -0.681 1.00 81.44 645 GLY A O 1
ATOM 5135 N N . ALA A 1 646 ? -19.260 -4.080 1.558 1.00 81.69 646 ALA A N 1
ATOM 5136 C CA . ALA A 1 646 ? -18.259 -3.064 1.869 1.00 81.69 646 ALA A CA 1
ATOM 5137 C C . ALA A 1 646 ? -16.890 -3.406 1.260 1.00 81.69 646 ALA A C 1
ATOM 5139 O O . ALA A 1 646 ? -16.393 -4.526 1.387 1.00 81.69 646 ALA A O 1
ATOM 5140 N N . THR A 1 647 ? -16.264 -2.412 0.629 1.00 91.06 647 THR A N 1
ATOM 5141 C CA . THR A 1 647 ? -14.969 -2.573 -0.038 1.00 91.06 647 THR A CA 1
ATOM 5142 C C . THR A 1 647 ? -13.877 -2.983 0.948 1.00 91.06 647 THR A C 1
ATOM 5144 O O . THR A 1 647 ? -13.768 -2.392 2.025 1.00 91.06 647 THR A O 1
ATOM 5147 N N . PHE A 1 648 ? -13.038 -3.948 0.571 1.00 95.81 648 PHE A N 1
ATOM 5148 C CA . PHE A 1 648 ? -11.846 -4.313 1.340 1.00 95.81 648 PHE A CA 1
ATOM 5149 C C . PHE A 1 648 ? -10.785 -3.220 1.231 1.00 95.81 648 PHE A C 1
ATOM 5151 O O . PHE A 1 648 ? -10.475 -2.744 0.138 1.00 95.81 648 PHE A O 1
ATOM 5158 N N . THR A 1 649 ? -10.224 -2.821 2.367 1.00 95.94 649 THR A N 1
ATOM 5159 C CA . THR A 1 649 ? -9.296 -1.688 2.455 1.00 95.94 649 THR A CA 1
ATOM 5160 C C . THR A 1 649 ? -7.883 -2.102 2.830 1.00 95.94 649 THR A C 1
ATOM 5162 O O . THR A 1 649 ? -6.941 -1.481 2.339 1.00 95.94 649 THR A O 1
ATOM 5165 N N . SER A 1 650 ? -7.731 -3.127 3.668 1.00 97.31 650 SER A N 1
ATOM 5166 C CA . SER A 1 650 ? -6.442 -3.576 4.197 1.00 97.31 650 SER A CA 1
ATOM 5167 C C . SER A 1 650 ? -6.423 -5.076 4.476 1.00 97.31 650 SER A C 1
ATOM 5169 O O . SER A 1 650 ? -7.478 -5.696 4.618 1.00 97.31 650 SER A O 1
ATOM 5171 N N . ILE A 1 651 ? -5.231 -5.668 4.557 1.00 98.44 651 ILE A N 1
ATOM 5172 C CA . ILE A 1 651 ? -5.064 -7.090 4.881 1.00 98.44 651 ILE A CA 1
ATOM 5173 C C . ILE A 1 651 ? -3.801 -7.352 5.700 1.00 98.44 651 ILE A C 1
ATOM 5175 O O . ILE A 1 651 ? -2.738 -6.798 5.430 1.00 98.44 651 ILE A O 1
ATOM 5179 N N . VAL A 1 652 ? -3.903 -8.251 6.676 1.00 98.38 652 VAL A N 1
ATOM 5180 C CA . VAL A 1 652 ? -2.761 -8.916 7.319 1.00 98.38 652 VAL A CA 1
ATOM 5181 C C . VAL A 1 652 ? -3.042 -10.409 7.442 1.00 98.38 652 VAL A C 1
ATOM 5183 O O . VAL A 1 652 ? -4.201 -10.821 7.465 1.00 98.38 652 VAL A O 1
ATOM 5186 N N . VAL A 1 653 ? -1.998 -11.234 7.499 1.00 97.69 653 VAL A N 1
ATOM 5187 C CA . VAL A 1 653 ? -2.147 -12.694 7.566 1.00 97.69 653 VAL A CA 1
ATOM 5188 C C . VAL A 1 653 ? -1.297 -13.252 8.698 1.00 97.69 653 VAL A C 1
ATOM 5190 O O . VAL A 1 653 ? -0.110 -12.945 8.787 1.00 97.69 653 VAL A O 1
ATOM 5193 N N . ALA A 1 654 ? -1.903 -14.076 9.548 1.00 95.75 654 ALA A N 1
ATOM 5194 C CA . ALA A 1 654 ? -1.233 -14.767 10.642 1.00 95.75 654 ALA A CA 1
ATOM 5195 C C . ALA A 1 654 ? -1.178 -16.274 10.371 1.00 95.75 654 ALA A C 1
ATOM 5197 O O . ALA A 1 654 ? -2.137 -16.850 9.858 1.00 95.75 654 ALA A O 1
ATOM 5198 N N . SER A 1 655 ? -0.076 -16.916 10.754 1.00 94.12 655 SER A N 1
ATOM 5199 C CA . SER A 1 655 ? 0.002 -18.377 10.818 1.00 94.12 655 SER A CA 1
ATOM 5200 C C . SER A 1 655 ? -0.415 -18.852 12.204 1.00 94.12 655 SER A C 1
ATOM 5202 O O . SER A 1 655 ? -0.007 -18.264 13.206 1.00 94.12 655 SER A O 1
ATOM 5204 N N . THR A 1 656 ? -1.193 -19.926 12.268 1.00 93.50 656 THR A N 1
ATOM 5205 C CA . THR A 1 656 ? -1.543 -20.588 13.528 1.00 93.50 656 THR A CA 1
ATOM 5206 C C . THR A 1 656 ? -1.556 -22.099 13.360 1.00 93.50 656 THR A C 1
ATOM 5208 O O . THR A 1 656 ? -1.779 -22.597 12.256 1.00 93.50 656 THR A O 1
ATOM 5211 N N . THR A 1 657 ? -1.317 -22.816 14.453 1.00 93.38 657 THR A N 1
ATOM 5212 C CA . THR A 1 657 ? -1.340 -24.277 14.490 1.00 93.38 657 THR A CA 1
ATOM 5213 C C . THR A 1 657 ? -2.646 -24.732 15.129 1.00 93.38 657 THR A C 1
ATOM 5215 O O . THR A 1 657 ? -2.948 -24.347 16.258 1.00 93.38 657 THR A O 1
ATOM 5218 N N . ALA A 1 658 ? -3.418 -25.531 14.398 1.00 93.62 658 ALA A N 1
ATOM 5219 C CA . ALA A 1 658 ? -4.649 -26.142 14.880 1.00 93.62 658 ALA A CA 1
ATOM 5220 C C . ALA A 1 658 ? -4.371 -27.302 15.853 1.00 93.62 658 ALA A C 1
ATOM 5222 O O . ALA A 1 658 ? -3.229 -27.731 16.038 1.00 93.62 658 ALA A O 1
ATOM 5223 N N . LEU A 1 659 ? -5.427 -27.842 16.465 1.00 92.38 659 LEU A N 1
ATOM 5224 C CA . LEU A 1 659 ? -5.345 -28.931 17.443 1.00 92.38 659 LEU A CA 1
ATOM 5225 C C . LEU A 1 659 ? -4.702 -30.207 16.869 1.00 92.38 659 LEU A C 1
ATOM 5227 O O . LEU A 1 659 ? -4.015 -30.934 17.587 1.00 92.38 659 LEU A O 1
ATOM 5231 N N . ASP A 1 660 ? -4.902 -30.468 15.575 1.00 90.06 660 ASP A N 1
ATOM 5232 C CA . ASP A 1 660 ? -4.329 -31.608 14.846 1.00 90.06 660 ASP A CA 1
ATOM 5233 C C . ASP A 1 660 ? -2.862 -31.396 14.416 1.00 90.06 660 ASP A C 1
ATOM 5235 O O . ASP A 1 660 ? -2.265 -32.268 13.783 1.00 90.06 660 ASP A O 1
ATOM 5239 N N . GLY A 1 661 ? -2.267 -30.249 14.764 1.00 90.31 661 GLY A N 1
ATOM 5240 C CA . GLY A 1 661 ? -0.901 -29.877 14.403 1.00 90.31 661 GLY A CA 1
ATOM 5241 C C . GLY A 1 661 ? -0.757 -29.283 13.000 1.00 90.31 661 GLY A C 1
ATOM 5242 O O . GLY A 1 661 ? 0.353 -28.906 12.617 1.00 90.31 661 GLY A O 1
ATOM 5243 N N . SER A 1 662 ? -1.841 -29.173 12.227 1.00 92.69 662 SER A N 1
ATOM 5244 C CA . SER A 1 662 ? -1.805 -28.539 10.911 1.00 92.69 662 SER A CA 1
ATOM 5245 C C . SER A 1 662 ? -1.682 -27.014 11.027 1.00 92.69 662 SER A C 1
ATOM 5247 O O . SER A 1 662 ? -2.198 -26.387 11.954 1.00 92.69 662 SER A O 1
ATOM 5249 N N . ILE A 1 663 ? -0.947 -26.402 10.094 1.00 93.25 663 ILE A N 1
ATOM 5250 C CA . ILE A 1 663 ? -0.701 -24.955 10.080 1.00 93.25 663 ILE A CA 1
ATOM 5251 C C . ILE A 1 663 ? -1.662 -24.294 9.098 1.00 93.25 663 ILE A C 1
ATOM 5253 O O . ILE A 1 663 ? -1.681 -24.630 7.912 1.00 93.25 663 ILE A O 1
ATOM 5257 N N . HIS A 1 664 ? -2.396 -23.294 9.574 1.00 94.06 664 HIS A N 1
ATOM 5258 C CA . HIS A 1 664 ? -3.342 -22.521 8.780 1.00 94.06 664 HIS A CA 1
ATOM 5259 C C . HIS A 1 664 ? -2.927 -21.060 8.660 1.00 94.06 664 HIS A C 1
ATOM 5261 O O . HIS A 1 664 ? -2.367 -20.474 9.587 1.00 94.06 664 HIS A O 1
ATOM 5267 N N . GLN A 1 665 ? -3.245 -20.473 7.504 1.00 95.25 665 GLN A N 1
ATOM 5268 C CA . GLN A 1 665 ? -3.061 -19.052 7.234 1.00 95.25 665 GLN A CA 1
ATOM 5269 C C . GLN A 1 665 ? -4.394 -18.331 7.386 1.00 95.25 665 GLN A C 1
ATOM 5271 O O . GLN A 1 665 ? -5.323 -18.556 6.609 1.00 95.25 665 GLN A O 1
ATOM 5276 N N . VAL A 1 666 ? -4.478 -17.480 8.403 1.00 96.50 666 VAL A N 1
ATOM 5277 C CA . VAL A 1 666 ? -5.681 -16.736 8.763 1.00 96.50 666 VAL A CA 1
ATOM 5278 C C . VAL A 1 666 ? -5.542 -15.303 8.277 1.00 96.50 666 VAL A C 1
ATOM 5280 O O . VAL A 1 666 ? -4.646 -14.575 8.703 1.00 96.50 666 VAL A O 1
ATOM 5283 N N . MET A 1 667 ? -6.421 -14.902 7.366 1.00 97.94 667 MET A N 1
ATOM 5284 C CA . MET A 1 667 ? -6.471 -13.557 6.804 1.00 97.94 667 MET A CA 1
ATOM 5285 C C . MET A 1 667 ? -7.380 -12.672 7.652 1.00 97.94 667 MET A C 1
ATOM 5287 O O . MET A 1 667 ? -8.538 -13.017 7.866 1.00 97.94 667 MET A O 1
ATOM 5291 N N . PHE A 1 668 ? -6.873 -11.514 8.065 1.00 98.06 668 PHE A N 1
ATOM 5292 C CA . PHE A 1 668 ? -7.639 -10.443 8.697 1.00 98.06 668 PHE A CA 1
ATOM 5293 C C . PHE A 1 668 ? -7.766 -9.289 7.703 1.00 98.06 668 PHE A C 1
ATOM 5295 O O . PHE A 1 668 ? -6.756 -8.719 7.284 1.00 98.06 668 PHE A O 1
ATOM 5302 N N . ILE A 1 669 ? -8.991 -8.968 7.290 1.00 98.38 669 ILE A N 1
ATOM 5303 C CA . ILE A 1 669 ? -9.276 -8.053 6.178 1.00 98.38 669 ILE A CA 1
ATOM 5304 C C . ILE A 1 669 ? -10.119 -6.887 6.685 1.00 98.38 669 ILE A C 1
ATOM 5306 O O . ILE A 1 669 ? -11.256 -7.087 7.104 1.00 98.38 669 ILE A O 1
ATOM 5310 N N . GLY A 1 670 ? -9.581 -5.670 6.629 1.00 97.12 670 GLY A N 1
ATOM 5311 C CA . GLY A 1 670 ? -10.309 -4.454 6.985 1.00 97.12 670 GLY A CA 1
ATOM 5312 C C . GLY A 1 670 ? -11.281 -4.022 5.888 1.00 97.12 670 GLY A C 1
ATOM 5313 O O . GLY A 1 670 ? -11.031 -4.252 4.700 1.00 97.12 670 GLY A O 1
ATOM 5314 N N . THR A 1 671 ? -12.381 -3.374 6.272 1.00 94.62 671 THR A N 1
ATOM 5315 C CA . THR A 1 671 ? -13.403 -2.881 5.338 1.00 94.62 671 THR A CA 1
ATOM 5316 C C . THR A 1 671 ? -13.603 -1.366 5.414 1.00 94.62 671 THR A C 1
ATOM 5318 O O . THR A 1 671 ? -13.297 -0.701 6.409 1.00 94.62 671 THR A O 1
ATOM 5321 N N . ALA A 1 672 ? -14.208 -0.810 4.362 1.00 91.25 672 ALA A N 1
ATOM 5322 C CA . ALA A 1 672 ? -14.642 0.584 4.311 1.00 91.25 672 ALA A CA 1
ATOM 5323 C C . ALA A 1 672 ? -15.775 0.914 5.307 1.00 91.25 672 ALA A C 1
ATOM 5325 O O . ALA A 1 672 ? -16.013 2.086 5.578 1.00 91.25 672 ALA A O 1
ATOM 5326 N N . SER A 1 673 ? -16.447 -0.100 5.863 1.00 88.69 673 SER A N 1
ATOM 5327 C CA . SER A 1 673 ? -17.482 0.048 6.896 1.00 88.69 673 SER A CA 1
ATOM 5328 C C . SER A 1 673 ? -16.943 0.009 8.334 1.00 88.69 673 SER A C 1
ATOM 5330 O O . SER A 1 673 ? -17.709 0.171 9.281 1.00 88.69 673 SER A O 1
ATOM 5332 N N . GLY A 1 674 ? -15.638 -0.208 8.528 1.00 90.50 674 GLY A N 1
ATOM 5333 C CA . GLY A 1 674 ? -15.033 -0.250 9.865 1.00 90.50 674 GLY A CA 1
ATOM 5334 C C . GLY A 1 674 ? -15.068 -1.608 10.555 1.00 90.50 674 GLY A C 1
ATOM 5335 O O . GLY A 1 674 ? -14.894 -1.678 11.772 1.00 90.50 674 GLY A O 1
ATOM 5336 N N . SER A 1 675 ? -15.260 -2.677 9.785 1.00 91.56 675 SER A N 1
ATOM 5337 C CA . SER A 1 675 ? -15.174 -4.055 10.269 1.00 91.56 675 SER A CA 1
ATOM 5338 C C . SER A 1 675 ? -13.855 -4.719 9.868 1.00 91.56 675 SER A C 1
ATOM 5340 O O . SER A 1 675 ? -13.185 -4.281 8.927 1.00 91.56 675 SER A O 1
ATOM 5342 N N . VAL A 1 676 ? -13.502 -5.796 10.566 1.00 95.25 676 VAL A N 1
ATOM 5343 C CA . VAL A 1 676 ? -12.447 -6.734 10.176 1.00 95.25 676 VAL A CA 1
ATOM 5344 C C . VAL A 1 676 ? -13.049 -8.119 9.989 1.00 95.25 676 VAL A C 1
ATOM 5346 O O . VAL A 1 676 ? -13.694 -8.653 10.886 1.00 95.25 676 VAL A O 1
ATOM 5349 N N . LEU A 1 677 ? -12.813 -8.707 8.820 1.00 94.62 677 LEU A N 1
ATOM 5350 C CA . LEU A 1 677 ? -13.162 -10.088 8.503 1.00 94.62 677 LEU A CA 1
ATOM 5351 C C . LEU A 1 677 ? -12.005 -11.004 8.848 1.00 94.62 677 LEU A C 1
ATOM 5353 O O . LEU A 1 677 ? -10.873 -10.711 8.466 1.00 94.62 677 LEU A O 1
ATOM 5357 N N . LYS A 1 678 ? -12.300 -12.147 9.454 1.00 94.69 678 LYS A N 1
ATOM 5358 C CA . LYS A 1 678 ? -11.351 -13.246 9.604 1.00 94.69 678 LYS A CA 1
ATOM 5359 C C . LYS A 1 678 ? -11.733 -14.368 8.655 1.00 94.69 678 LYS A C 1
ATOM 5361 O O . LYS A 1 678 ? -12.866 -14.850 8.678 1.00 94.69 678 LYS A O 1
ATOM 5366 N N . ALA A 1 679 ? -10.800 -14.769 7.803 1.00 94.94 679 ALA A N 1
ATOM 5367 C CA . ALA A 1 679 ? -11.042 -15.782 6.790 1.00 94.94 679 ALA A CA 1
ATOM 5368 C C . ALA A 1 679 ? -9.884 -16.776 6.684 1.00 94.94 679 ALA A C 1
ATOM 5370 O O . ALA A 1 679 ? -8.716 -16.394 6.745 1.00 94.94 679 ALA A O 1
ATOM 5371 N N . VAL A 1 680 ? -10.208 -18.050 6.484 1.00 94.06 680 VAL A N 1
ATOM 5372 C CA . VAL A 1 680 ? -9.245 -19.155 6.417 1.00 94.06 680 VAL A CA 1
ATOM 5373 C C . VAL A 1 680 ? -9.548 -20.015 5.198 1.00 94.06 680 VAL A C 1
ATOM 5375 O O . VAL A 1 680 ? -10.710 -20.224 4.851 1.00 94.06 680 VAL A O 1
ATOM 5378 N N . ASN A 1 681 ? -8.500 -20.493 4.529 1.00 90.94 681 ASN A N 1
ATOM 5379 C CA . ASN A 1 681 ? -8.631 -21.454 3.439 1.00 90.94 681 ASN A CA 1
ATOM 5380 C C . ASN A 1 681 ? -8.420 -22.882 3.963 1.00 90.94 681 ASN A C 1
ATOM 5382 O O . ASN A 1 681 ? -7.342 -23.198 4.473 1.00 90.94 681 ASN A O 1
ATOM 5386 N N . TYR A 1 682 ? -9.421 -23.742 3.796 1.00 89.31 682 TYR A N 1
ATOM 5387 C CA . TYR A 1 682 ? -9.360 -25.170 4.092 1.00 89.31 682 TYR A CA 1
ATOM 5388 C C . TYR A 1 682 ? -9.372 -25.969 2.787 1.00 89.31 682 TYR A C 1
ATOM 5390 O O . TYR A 1 682 ? -10.425 -26.348 2.285 1.00 89.31 682 TYR A O 1
ATOM 5398 N N . ASN A 1 683 ? -8.187 -26.234 2.227 1.00 80.88 683 ASN A N 1
ATOM 5399 C CA . ASN A 1 683 ? -8.005 -27.038 1.008 1.00 80.88 683 ASN A CA 1
ATOM 5400 C C . ASN A 1 683 ? -8.855 -26.570 -0.189 1.00 80.88 683 ASN A C 1
ATOM 5402 O O . ASN A 1 683 ? -9.498 -27.372 -0.861 1.00 80.88 683 ASN A O 1
ATOM 5406 N N . GLY A 1 684 ? -8.851 -25.265 -0.459 1.00 77.75 684 GLY A N 1
ATOM 5407 C CA . GLY A 1 684 ? -9.585 -24.646 -1.566 1.00 77.75 684 GLY A CA 1
ATOM 5408 C C . GLY A 1 684 ? -10.926 -24.038 -1.157 1.00 77.75 684 GLY A C 1
ATOM 5409 O O . GLY A 1 684 ? -11.398 -23.131 -1.838 1.00 77.75 684 GLY A O 1
ATOM 5410 N N . GLU A 1 685 ? -11.496 -24.443 -0.020 1.00 83.31 685 GLU A N 1
ATOM 5411 C CA . GLU A 1 685 ? -12.706 -23.831 0.531 1.00 83.31 685 GLU A CA 1
ATOM 5412 C C . GLU A 1 685 ? -12.337 -22.611 1.384 1.00 83.31 685 GLU A C 1
ATOM 5414 O O . GLU A 1 685 ? -11.637 -22.727 2.391 1.00 83.31 685 GLU A O 1
ATOM 5419 N N . MET A 1 686 ? -12.805 -21.425 0.994 1.00 88.50 686 MET A N 1
ATOM 5420 C CA . MET A 1 686 ? -12.688 -20.233 1.832 1.00 88.50 686 MET A CA 1
ATOM 5421 C C . MET A 1 686 ? -13.836 -20.151 2.829 1.00 88.50 686 MET A C 1
ATOM 5423 O O . MET A 1 686 ? -15.001 -20.111 2.440 1.00 88.50 686 MET A O 1
ATOM 5427 N N . VAL A 1 687 ? -13.491 -20.006 4.105 1.00 87.56 687 VAL A N 1
ATOM 5428 C CA . VAL A 1 687 ? -14.441 -19.830 5.204 1.00 87.56 687 VAL A CA 1
ATOM 5429 C C . VAL A 1 687 ? -14.179 -18.494 5.874 1.00 87.56 687 VAL A C 1
ATOM 5431 O O . VAL A 1 687 ? -13.047 -18.208 6.257 1.00 87.56 687 VAL A O 1
ATOM 5434 N N . ILE A 1 688 ? -15.218 -17.672 6.019 1.00 88.94 688 ILE A N 1
ATOM 5435 C CA . ILE A 1 688 ? -15.185 -16.498 6.897 1.00 88.94 688 ILE A CA 1
ATOM 5436 C C . ILE A 1 688 ? -15.675 -16.964 8.264 1.00 88.94 688 ILE A C 1
ATOM 5438 O O . ILE A 1 688 ? -16.842 -17.328 8.394 1.00 88.94 688 ILE A O 1
ATOM 5442 N N . SER A 1 689 ? -14.783 -16.990 9.251 1.00 86.62 689 SER A N 1
ATOM 5443 C CA . SER A 1 689 ? -15.107 -17.457 10.602 1.00 86.62 689 SER A CA 1
ATOM 5444 C C . SER A 1 689 ? -15.812 -16.378 11.426 1.00 86.62 689 SER A C 1
ATOM 5446 O O . SER A 1 689 ? -16.660 -16.689 12.252 1.00 86.62 689 SER A O 1
ATOM 5448 N N . GLU A 1 690 ? -15.478 -15.103 11.204 1.00 85.50 690 GLU A N 1
ATOM 5449 C CA . GLU A 1 690 ? -16.029 -13.971 11.961 1.00 85.50 690 GLU A CA 1
ATOM 5450 C C . GLU A 1 690 ? -15.918 -12.652 11.174 1.00 85.50 690 GLU A C 1
ATOM 5452 O O . GLU A 1 690 ? -15.044 -12.474 10.318 1.00 85.50 690 GLU A O 1
ATOM 5457 N N . GLU A 1 691 ? -16.802 -11.709 11.503 1.00 89.31 691 GLU A N 1
ATOM 5458 C CA . GLU A 1 691 ? -16.736 -10.302 11.106 1.00 89.31 691 GLU A CA 1
ATOM 5459 C C . GLU A 1 691 ? -16.922 -9.439 12.357 1.00 89.31 691 GLU A C 1
ATOM 5461 O O . GLU A 1 691 ? -17.952 -9.512 13.028 1.00 89.31 691 GLU A O 1
ATOM 5466 N N . VAL A 1 692 ? -15.913 -8.635 12.686 1.00 88.00 692 VAL A N 1
ATOM 5467 C CA . VAL A 1 692 ? -15.872 -7.850 13.924 1.00 88.00 692 VAL A CA 1
ATOM 5468 C C . VAL A 1 692 ? -15.951 -6.369 13.587 1.00 88.00 692 VAL A C 1
ATOM 5470 O O . VAL A 1 692 ? -15.065 -5.832 12.923 1.00 88.00 692 VAL A O 1
ATOM 5473 N N . GLN A 1 693 ? -16.995 -5.690 14.061 1.00 89.12 693 GLN A N 1
ATOM 5474 C CA . GLN A 1 693 ? -17.123 -4.239 13.925 1.00 89.12 693 GLN A CA 1
ATOM 5475 C C . GLN A 1 693 ? -16.214 -3.536 14.944 1.00 89.12 693 GLN A C 1
ATOM 5477 O O . GLN A 1 693 ? -16.411 -3.667 16.153 1.00 89.12 693 GLN A O 1
ATOM 5482 N N . LEU A 1 694 ? -15.228 -2.772 14.465 1.00 88.31 694 LEU A N 1
ATOM 5483 C CA . LEU A 1 694 ? -14.238 -2.115 15.328 1.00 88.31 694 LEU A CA 1
ATOM 5484 C C . LEU A 1 694 ? -14.691 -0.742 15.823 1.00 88.31 694 LEU A C 1
ATOM 5486 O O . LEU A 1 694 ? -14.392 -0.355 16.952 1.00 88.31 694 LEU A O 1
ATOM 5490 N N . PHE A 1 695 ? -15.402 0.004 14.978 1.00 81.62 695 PHE A N 1
ATOM 5491 C CA . PHE A 1 695 ? -15.807 1.379 15.256 1.00 81.62 695 PHE A CA 1
ATOM 5492 C C . PHE A 1 695 ? -17.330 1.486 15.345 1.00 81.62 695 PHE A C 1
ATOM 5494 O O . PHE A 1 695 ? -18.049 0.848 14.578 1.00 81.62 695 PHE A O 1
ATOM 5501 N N . ALA A 1 696 ? -17.829 2.301 16.281 1.00 69.88 696 ALA A N 1
ATOM 5502 C CA . ALA A 1 696 ? -19.269 2.485 16.496 1.00 69.88 696 ALA A CA 1
ATOM 5503 C C . ALA A 1 696 ? -19.983 3.129 15.293 1.00 69.88 696 ALA A C 1
ATOM 5505 O O . ALA A 1 696 ? -21.155 2.856 15.052 1.00 69.88 696 ALA A O 1
ATOM 5506 N N . HIS A 1 697 ? -19.267 3.964 14.539 1.00 74.94 697 HIS A N 1
ATOM 5507 C CA . HIS A 1 697 ? -19.724 4.536 13.277 1.00 74.94 697 HIS A CA 1
ATOM 5508 C C . HIS A 1 697 ? -19.020 3.831 12.116 1.00 74.94 697 HIS A C 1
ATOM 5510 O O . HIS A 1 697 ? -17.932 3.280 12.293 1.00 74.94 697 HIS A O 1
ATOM 5516 N N . SER A 1 698 ? -19.636 3.866 10.931 1.00 80.19 698 SER A N 1
ATOM 5517 C CA . SER A 1 698 ? -19.068 3.295 9.706 1.00 80.19 698 SER A CA 1
ATOM 5518 C C . SER A 1 698 ? -17.820 4.072 9.269 1.00 80.19 698 SER A C 1
ATOM 5520 O O . SER A 1 698 ? -17.897 4.971 8.433 1.00 80.19 698 SER A O 1
ATOM 5522 N N . GLU A 1 699 ? -16.675 3.714 9.844 1.00 86.62 699 GLU A N 1
ATOM 5523 C CA . GLU A 1 699 ? -15.384 4.378 9.663 1.00 86.62 699 GLU A CA 1
ATOM 5524 C C . GLU A 1 699 ? -14.388 3.447 8.964 1.00 86.62 699 GLU A C 1
ATOM 5526 O O . GLU A 1 699 ? -14.040 2.411 9.528 1.00 86.62 699 GLU A O 1
ATOM 5531 N N . PRO A 1 700 ? -13.881 3.785 7.763 1.00 92.75 700 PRO A N 1
ATOM 5532 C CA . PRO A 1 700 ? -12.985 2.906 7.021 1.00 92.75 700 PRO A CA 1
ATOM 5533 C C . PRO A 1 700 ? -11.730 2.512 7.806 1.00 92.75 700 PRO A C 1
ATOM 5535 O O . PRO A 1 700 ? -10.993 3.374 8.299 1.00 92.75 700 PRO A O 1
ATOM 5538 N N . VAL A 1 701 ? -11.416 1.214 7.823 1.00 96.19 701 VAL A N 1
ATOM 5539 C CA . VAL A 1 701 ? -10.127 0.723 8.327 1.00 96.19 701 VAL A CA 1
ATOM 5540 C C . VAL A 1 701 ? -9.035 1.136 7.338 1.00 96.19 701 VAL A C 1
ATOM 5542 O O . VAL A 1 701 ? -8.962 0.610 6.230 1.00 96.19 701 VAL A O 1
ATOM 5545 N N . LYS A 1 702 ? -8.181 2.095 7.705 1.00 94.50 702 LYS A N 1
ATOM 5546 C CA . LYS A 1 702 ? -7.134 2.646 6.823 1.00 94.50 702 LYS A CA 1
ATOM 5547 C C . LYS A 1 702 ? -5.814 1.889 6.893 1.00 94.50 702 LYS A C 1
ATOM 5549 O O . LYS A 1 702 ? -5.076 1.870 5.914 1.00 94.50 702 LYS A O 1
ATOM 5554 N N . ILE A 1 703 ? -5.503 1.301 8.043 1.00 96.19 703 ILE A N 1
ATOM 5555 C CA . ILE A 1 703 ? -4.264 0.560 8.286 1.00 96.19 703 ILE A CA 1
ATOM 5556 C C . ILE A 1 703 ? -4.543 -0.595 9.242 1.00 96.19 703 ILE A C 1
ATOM 5558 O O . ILE A 1 703 ? -5.302 -0.430 10.195 1.00 96.19 703 ILE A O 1
ATOM 5562 N N . LEU A 1 704 ? -3.918 -1.743 8.982 1.00 97.44 704 LEU A N 1
ATOM 5563 C CA . LEU A 1 704 ? -3.855 -2.877 9.900 1.00 97.44 704 LEU A CA 1
ATOM 5564 C C . LEU A 1 704 ? -2.397 -3.213 10.225 1.00 97.44 704 LEU A C 1
ATOM 5566 O O . LEU A 1 704 ? -1.504 -3.132 9.370 1.00 97.44 704 LEU A O 1
ATOM 5570 N N . ARG A 1 705 ? -2.151 -3.592 11.478 1.00 97.31 705 ARG A N 1
ATOM 5571 C CA . ARG A 1 705 ? -0.873 -4.117 11.965 1.00 97.31 705 ARG A CA 1
ATOM 5572 C C . ARG A 1 705 ? -1.118 -5.325 12.850 1.00 97.31 705 ARG A C 1
ATOM 5574 O O . ARG A 1 705 ? -2.001 -5.303 13.697 1.00 97.31 705 ARG A O 1
ATOM 5581 N N . LEU A 1 706 ? -0.312 -6.356 12.647 1.00 96.50 706 LEU A N 1
ATOM 5582 C CA . LEU A 1 706 ? -0.384 -7.622 13.360 1.00 96.50 706 LEU A CA 1
ATOM 5583 C C . LEU A 1 706 ? 0.855 -7.773 14.240 1.00 96.50 706 LEU A C 1
ATOM 5585 O O . LEU A 1 706 ? 1.970 -7.687 13.729 1.00 96.50 706 LEU A O 1
ATOM 5589 N N . SER A 1 707 ? 0.650 -8.043 15.527 1.00 95.31 707 SER A N 1
ATOM 5590 C CA . SER A 1 707 ? 1.676 -8.596 16.408 1.00 95.31 707 SER A CA 1
ATOM 5591 C C . SER A 1 707 ? 1.345 -10.060 16.677 1.00 95.31 707 SER A C 1
ATOM 5593 O O . SER A 1 707 ? 0.451 -10.371 17.465 1.00 95.31 707 SER A O 1
ATOM 5595 N N . SER A 1 708 ? 2.068 -10.970 16.025 1.00 89.38 708 SER A N 1
ATOM 5596 C CA . SER A 1 708 ? 1.961 -12.405 16.319 1.00 89.38 708 SER A CA 1
ATOM 5597 C C . SER A 1 708 ? 2.532 -12.741 17.698 1.00 89.38 708 SER A C 1
ATOM 5599 O O . SER A 1 708 ? 2.071 -13.686 18.327 1.00 89.38 708 SER A O 1
ATOM 5601 N N . THR A 1 709 ? 3.500 -11.952 18.180 1.00 88.69 709 THR A N 1
ATOM 5602 C CA . THR A 1 709 ? 4.145 -12.125 19.488 1.00 88.69 709 THR A CA 1
ATOM 5603 C C . THR A 1 709 ? 3.172 -11.864 20.636 1.00 88.69 709 THR A C 1
ATOM 5605 O O . THR A 1 709 ? 3.106 -12.646 21.579 1.00 88.69 709 THR A O 1
ATOM 5608 N N . VAL A 1 710 ? 2.399 -10.776 20.554 1.00 90.50 710 VAL A N 1
ATOM 5609 C CA . VAL A 1 710 ? 1.412 -10.398 21.582 1.00 90.50 710 VAL A CA 1
ATOM 5610 C C . VAL A 1 710 ? 0.033 -11.011 21.293 1.00 90.50 710 VAL A C 1
ATOM 5612 O O . VAL A 1 710 ? -0.826 -11.060 22.169 1.00 90.50 710 VAL A O 1
ATOM 5615 N N . GLY A 1 711 ? -0.193 -11.508 20.073 1.00 91.62 711 GLY A N 1
ATOM 5616 C CA . GLY A 1 711 ? -1.475 -12.083 19.661 1.00 91.62 711 GLY A CA 1
ATOM 5617 C C . GLY A 1 711 ? -2.562 -11.022 19.484 1.00 91.62 711 GLY A C 1
ATOM 5618 O O . GLY A 1 711 ? -3.714 -11.243 19.860 1.00 91.62 711 GLY A O 1
ATOM 5619 N N . GLN A 1 712 ? -2.195 -9.862 18.932 1.00 94.31 712 GLN A N 1
ATOM 5620 C CA . GLN A 1 712 ? -3.068 -8.692 18.812 1.00 94.31 712 GLN A CA 1
ATOM 5621 C C . GLN A 1 712 ? -3.028 -8.095 17.404 1.00 94.31 712 GLN A C 1
ATOM 5623 O O . GLN A 1 712 ? -1.985 -8.049 16.741 1.00 94.31 712 GLN A O 1
ATOM 5628 N N . LEU A 1 713 ? -4.180 -7.595 16.973 1.00 96.56 713 LEU A N 1
ATOM 5629 C CA . LEU A 1 713 ? -4.372 -6.813 15.764 1.00 96.56 713 LEU A CA 1
ATOM 5630 C C . LEU A 1 713 ? -4.654 -5.358 16.147 1.00 96.56 713 LEU A C 1
ATOM 5632 O O . LEU A 1 713 ? -5.462 -5.089 17.032 1.00 96.56 713 LEU A O 1
ATOM 5636 N N . TYR A 1 714 ? -4.031 -4.422 15.438 1.00 97.94 714 TYR A N 1
ATOM 5637 C CA . TYR A 1 714 ? -4.228 -2.986 15.609 1.00 97.94 714 TYR A CA 1
ATOM 5638 C C . TYR A 1 714 ? -4.737 -2.381 14.306 1.00 97.94 714 TYR A C 1
ATOM 5640 O O . TYR A 1 714 ? -4.205 -2.664 13.230 1.00 97.94 714 TYR A O 1
ATOM 5648 N N . ALA A 1 715 ? -5.755 -1.536 14.409 1.00 97.75 715 ALA A N 1
ATOM 5649 C CA . ALA A 1 715 ? -6.438 -0.914 13.289 1.00 97.75 715 ALA A CA 1
ATOM 5650 C C . ALA A 1 715 ? -6.495 0.601 13.460 1.00 97.75 715 ALA A C 1
ATOM 5652 O O . ALA A 1 715 ? -6.765 1.099 14.549 1.00 97.75 715 ALA A O 1
ATOM 5653 N N . GLY A 1 716 ? -6.255 1.345 12.387 1.00 96.94 716 GLY A N 1
ATOM 5654 C CA . GLY A 1 716 ? -6.335 2.805 12.385 1.00 96.94 716 GLY A CA 1
ATOM 5655 C C . GLY A 1 716 ? -7.404 3.318 11.429 1.00 96.94 716 GLY A C 1
ATOM 5656 O O . GLY A 1 716 ? -7.571 2.768 10.339 1.00 96.94 716 GLY A O 1
ATOM 5657 N N . SER A 1 717 ? -8.115 4.373 11.822 1.00 95.44 717 SER A N 1
ATOM 5658 C CA . SER A 1 717 ? -9.137 5.051 11.015 1.00 95.44 717 SER A CA 1
ATOM 5659 C C . SER A 1 717 ? -8.905 6.567 10.979 1.00 95.44 717 SER A C 1
ATOM 5661 O O . SER A 1 717 ? -7.865 7.077 11.402 1.00 95.44 717 SER A O 1
ATOM 5663 N N . GLU A 1 718 ? -9.867 7.319 10.444 1.00 92.69 718 GLU A N 1
ATOM 5664 C CA . GLU A 1 718 ? -9.828 8.779 10.509 1.00 92.69 718 GLU A CA 1
ATOM 5665 C C . GLU A 1 718 ? -10.028 9.316 11.931 1.00 92.69 718 GLU A C 1
ATOM 5667 O O . GLU A 1 718 ? -9.470 10.356 12.268 1.00 92.69 718 GLU A O 1
ATOM 5672 N N . VAL A 1 719 ? -10.792 8.614 12.766 1.00 92.44 719 VAL A N 1
ATOM 5673 C CA . VAL A 1 719 ? -11.297 9.160 14.036 1.00 92.44 719 VAL A CA 1
ATOM 5674 C C . VAL A 1 719 ? -10.780 8.440 15.275 1.00 92.44 719 VAL A C 1
ATOM 5676 O O . VAL A 1 719 ? -10.825 9.013 16.358 1.00 92.44 719 VAL A O 1
ATOM 5679 N N . ALA A 1 720 ? -10.288 7.208 15.139 1.00 94.69 720 ALA A N 1
ATOM 5680 C CA . ALA A 1 720 ? -9.780 6.418 16.259 1.00 94.69 720 ALA A CA 1
ATOM 5681 C C . ALA A 1 720 ? -8.807 5.316 15.810 1.00 94.69 720 ALA A C 1
ATOM 5683 O O . ALA A 1 720 ? -8.766 4.930 14.635 1.00 94.69 720 ALA A O 1
ATOM 5684 N N . ALA A 1 721 ? -8.071 4.764 16.772 1.00 97.19 721 ALA A N 1
ATOM 5685 C CA . ALA A 1 721 ? -7.381 3.486 16.648 1.00 97.19 721 ALA A CA 1
ATOM 5686 C C . ALA A 1 721 ? -8.105 2.411 17.469 1.00 97.19 721 ALA A C 1
ATOM 5688 O O . ALA A 1 721 ? -8.669 2.703 18.519 1.00 97.19 721 ALA A O 1
ATOM 5689 N N . ALA A 1 722 ? -8.080 1.171 17.000 1.00 96.06 722 ALA A N 1
ATOM 5690 C CA . ALA A 1 722 ? -8.665 0.021 17.673 1.00 96.06 722 ALA A CA 1
ATOM 5691 C C . ALA A 1 722 ? -7.632 -1.101 17.824 1.00 96.06 722 ALA A C 1
ATOM 5693 O O . ALA A 1 722 ? -6.697 -1.217 17.031 1.00 96.06 722 ALA A O 1
ATOM 5694 N N . GLN A 1 723 ? -7.818 -1.925 18.843 1.00 96.06 723 GLN A N 1
ATOM 5695 C CA . GLN A 1 723 ? -7.052 -3.127 19.131 1.00 96.06 723 GLN A CA 1
ATOM 5696 C C . GLN A 1 723 ? -8.038 -4.277 19.334 1.00 96.06 723 GLN A C 1
ATOM 5698 O O . GLN A 1 723 ? -9.032 -4.109 20.040 1.00 96.06 723 GLN A O 1
ATOM 5703 N N . MET A 1 724 ? -7.753 -5.438 18.751 1.00 93.44 724 MET A N 1
ATOM 5704 C CA . MET A 1 724 ? -8.524 -6.662 18.964 1.00 93.44 724 MET A CA 1
ATOM 5705 C C . MET A 1 724 ? -7.600 -7.884 19.080 1.00 93.44 724 MET A C 1
ATOM 5707 O O . MET A 1 724 ? -6.569 -7.928 18.403 1.00 93.44 724 MET A O 1
ATOM 5711 N N . PRO A 1 725 ? -7.963 -8.897 19.885 1.00 93.12 725 PRO A N 1
ATOM 5712 C CA . PRO A 1 725 ? -7.234 -10.160 19.905 1.00 93.12 725 PRO A CA 1
ATOM 5713 C C . PRO A 1 725 ? -7.413 -10.917 18.579 1.00 93.12 725 PRO A C 1
ATOM 5715 O O . PRO A 1 725 ? -8.401 -10.723 17.871 1.00 93.12 725 PRO A O 1
ATOM 5718 N N . LEU A 1 726 ? -6.491 -11.832 18.254 1.00 92.75 726 LEU A N 1
ATOM 5719 C CA . LEU A 1 726 ? -6.619 -12.689 17.055 1.00 92.75 726 LEU A CA 1
ATOM 5720 C C . LEU A 1 726 ? -7.760 -13.712 17.147 1.00 92.75 726 LEU A C 1
ATOM 5722 O O . LEU A 1 726 ? -8.182 -14.274 16.135 1.00 92.75 726 LEU A O 1
ATOM 5726 N N . SER A 1 727 ? -8.242 -13.974 18.359 1.00 90.56 727 SER A N 1
ATOM 5727 C CA . SER A 1 727 ? -9.359 -14.872 18.642 1.00 90.56 727 SER A CA 1
ATOM 5728 C C . SER A 1 727 ? -9.986 -14.529 19.987 1.00 90.56 727 SER A C 1
ATOM 5730 O O . SER A 1 727 ? -9.261 -14.239 20.940 1.00 90.56 727 SER A O 1
ATOM 5732 N N . ALA A 1 728 ? -11.307 -14.646 20.087 1.00 88.75 728 ALA A N 1
ATOM 5733 C CA . ALA A 1 728 ? -12.067 -14.438 21.318 1.00 88.75 728 ALA A CA 1
ATOM 5734 C C . ALA A 1 728 ? -12.882 -15.694 21.675 1.00 88.75 728 ALA A C 1
ATOM 5736 O O . ALA A 1 728 ? -14.089 -15.624 21.877 1.00 88.75 728 ALA A O 1
ATOM 5737 N N . CYS A 1 729 ? -12.224 -16.859 21.748 1.00 91.38 729 CYS A N 1
ATOM 5738 C CA . CYS A 1 729 ? -12.888 -18.168 21.843 1.00 91.38 729 CYS A CA 1
ATOM 5739 C C . CYS A 1 729 ? -13.948 -18.258 22.951 1.00 91.38 729 CYS A C 1
ATOM 5741 O O . CYS A 1 729 ? -15.007 -18.838 22.733 1.00 91.38 729 CYS A O 1
ATOM 5743 N N . GLY A 1 730 ? -13.717 -17.610 24.098 1.00 89.12 730 GLY A N 1
ATOM 5744 C CA . GLY A 1 730 ? -14.645 -17.615 25.233 1.00 89.12 730 GLY A CA 1
ATOM 5745 C C . GLY A 1 730 ? -16.032 -17.017 24.956 1.00 89.12 730 GLY A C 1
ATOM 5746 O O . GLY A 1 730 ? -16.934 -17.210 25.765 1.00 89.12 730 GLY A O 1
ATOM 5747 N N . HIS A 1 731 ? -16.243 -16.322 23.830 1.00 87.00 731 HIS A N 1
ATOM 5748 C CA . HIS A 1 731 ? -17.581 -15.862 23.435 1.00 87.00 731 HIS A CA 1
ATOM 5749 C C . HIS A 1 731 ? -18.487 -16.988 22.910 1.00 87.00 731 HIS A C 1
ATOM 5751 O O . HIS A 1 731 ? -19.707 -16.823 22.871 1.00 87.00 731 HIS A O 1
ATOM 5757 N N . TYR A 1 732 ? -17.915 -18.140 22.539 1.00 88.75 732 TYR A N 1
ATOM 5758 C CA . TYR A 1 732 ? -18.662 -19.305 22.086 1.00 88.75 732 TYR A CA 1
ATOM 5759 C C . TYR A 1 732 ? -19.124 -20.088 23.313 1.00 88.75 732 TYR A C 1
ATOM 5761 O O . TYR A 1 732 ? -18.354 -20.789 23.967 1.00 88.75 732 TYR A O 1
ATOM 5769 N N . THR A 1 733 ? -20.405 -19.942 23.634 1.00 89.38 733 THR A N 1
ATOM 5770 C CA . THR A 1 733 ? -20.999 -20.472 24.869 1.00 89.38 733 THR A CA 1
ATOM 5771 C C . THR A 1 733 ? -21.394 -21.948 24.801 1.00 89.38 733 THR A C 1
ATOM 5773 O O . THR A 1 733 ? -21.765 -22.517 25.823 1.00 89.38 733 THR A O 1
ATOM 5776 N N . SER A 1 734 ? -21.347 -22.575 23.622 1.00 91.38 734 SER A N 1
ATOM 5777 C CA . SER A 1 734 ? -21.679 -23.991 23.436 1.00 91.38 734 SER A CA 1
ATOM 5778 C C . SER A 1 734 ? -20.631 -24.714 22.586 1.00 91.38 734 SER A C 1
ATOM 5780 O O . SER A 1 734 ? -19.964 -24.098 21.750 1.00 91.38 734 SER A O 1
ATOM 5782 N N . CYS A 1 735 ? -20.515 -26.036 22.766 1.00 92.62 735 CYS A N 1
ATOM 5783 C CA . CYS A 1 735 ? -19.621 -26.865 21.952 1.00 92.62 735 CYS A CA 1
ATOM 5784 C C . CYS A 1 735 ? -19.944 -26.750 20.464 1.00 92.62 735 CYS A C 1
ATOM 5786 O O . CYS A 1 735 ? -19.039 -26.607 19.643 1.00 92.62 735 CYS A O 1
ATOM 5788 N N . MET A 1 736 ? -21.238 -26.755 20.130 1.00 91.94 736 MET A N 1
ATOM 5789 C CA . MET A 1 736 ? -21.692 -26.628 18.752 1.00 91.94 736 MET A CA 1
ATOM 5790 C C . MET A 1 736 ? -21.207 -25.310 18.139 1.00 91.94 736 MET A C 1
ATOM 5792 O O . MET A 1 736 ? -20.607 -25.338 17.070 1.00 91.94 736 MET A O 1
ATOM 5796 N N . ASP A 1 737 ? -21.394 -24.180 18.832 1.00 90.00 737 ASP A N 1
ATOM 5797 C CA . ASP A 1 737 ? -20.967 -22.863 18.339 1.00 90.00 737 ASP A CA 1
ATOM 5798 C C . ASP A 1 737 ? -19.445 -22.798 18.149 1.00 90.00 737 ASP A C 1
ATOM 5800 O O . ASP A 1 737 ? -18.966 -22.335 17.117 1.00 90.00 737 ASP A O 1
ATOM 5804 N N . CYS A 1 738 ? -18.683 -23.307 19.121 1.00 92.31 738 CYS A N 1
ATOM 5805 C CA . CYS A 1 738 ? -17.220 -23.304 19.094 1.00 92.31 738 CYS A CA 1
ATOM 5806 C C . CYS A 1 738 ? -16.660 -24.112 17.912 1.00 92.31 738 CYS A C 1
ATOM 5808 O O . CYS A 1 738 ? -15.733 -23.673 17.233 1.00 92.31 738 CYS A O 1
ATOM 5810 N N . VAL A 1 739 ? -17.234 -25.289 17.642 1.00 92.69 739 VAL A N 1
ATOM 5811 C CA . VAL A 1 739 ? -16.787 -26.166 16.552 1.00 92.69 739 VAL A CA 1
ATOM 5812 C C . VAL A 1 739 ? -17.279 -25.664 15.190 1.00 92.69 739 VAL A C 1
ATOM 5814 O O . VAL A 1 739 ? -16.504 -25.650 14.234 1.00 92.69 739 VAL A O 1
ATOM 5817 N N . LEU A 1 740 ? -18.530 -25.197 15.090 1.00 90.88 740 LEU A N 1
ATOM 5818 C CA . LEU A 1 740 ? -19.088 -24.647 13.848 1.00 90.88 740 LEU A CA 1
ATOM 5819 C C . LEU A 1 740 ? -18.454 -23.319 13.431 1.00 90.88 740 LEU A C 1
ATOM 5821 O O . LEU A 1 740 ? -18.472 -22.995 12.244 1.00 90.88 740 LEU A O 1
ATOM 5825 N N . ALA A 1 741 ? -17.863 -22.574 14.368 1.00 89.50 741 ALA A N 1
ATOM 5826 C CA . ALA A 1 741 ? -17.078 -21.388 14.048 1.00 89.50 741 ALA A CA 1
ATOM 5827 C C . ALA A 1 741 ? -15.904 -21.691 13.106 1.00 89.50 741 ALA A C 1
ATOM 5829 O O . ALA A 1 741 ? -15.436 -20.789 12.409 1.00 89.50 741 ALA A O 1
ATOM 5830 N N . ARG A 1 742 ? -15.429 -22.952 13.084 1.00 93.00 742 ARG A N 1
ATOM 5831 C CA . ARG A 1 742 ? -14.301 -23.414 12.260 1.00 93.00 742 ARG A CA 1
ATOM 5832 C C . ARG A 1 742 ? -13.090 -22.481 12.409 1.00 93.00 742 ARG A C 1
ATOM 5834 O O . ARG A 1 742 ? -12.393 -22.196 11.444 1.00 93.00 742 ARG A O 1
ATOM 5841 N N . ASP A 1 743 ? -12.861 -21.972 13.619 1.00 94.12 743 ASP A N 1
ATOM 5842 C CA . ASP A 1 743 ? -11.763 -21.061 13.928 1.00 94.12 743 ASP A CA 1
ATOM 5843 C C . ASP A 1 743 ? -10.531 -21.879 14.348 1.00 94.12 743 ASP A C 1
ATOM 5845 O O . ASP A 1 743 ? -10.589 -22.582 15.362 1.00 94.12 743 ASP A O 1
ATOM 5849 N N . PRO A 1 744 ? -9.398 -21.805 13.624 1.00 95.12 744 PRO A N 1
ATOM 5850 C CA . PRO A 1 744 ? -8.222 -22.608 13.944 1.00 95.12 744 PRO A CA 1
ATOM 5851 C C . PRO A 1 744 ? -7.595 -22.236 15.295 1.00 95.12 744 PRO A C 1
ATOM 5853 O O . PRO A 1 744 ? -6.845 -23.034 15.852 1.00 95.12 744 PRO A O 1
ATOM 5856 N N . TYR A 1 745 ? -7.922 -21.065 15.850 1.00 94.88 745 TYR A N 1
ATOM 5857 C CA . TYR A 1 745 ? -7.483 -20.660 17.182 1.00 94.88 745 TYR A CA 1
ATOM 5858 C C . TYR A 1 745 ? -8.317 -21.262 18.316 1.00 94.88 745 TYR A C 1
ATOM 5860 O O . TYR A 1 745 ? -7.847 -21.245 19.453 1.00 94.88 745 TYR A O 1
ATOM 5868 N N . CYS A 1 746 ? -9.521 -21.776 18.044 1.00 94.69 746 CYS A N 1
ATOM 5869 C CA . CYS A 1 746 ? -10.484 -22.159 19.076 1.00 94.69 746 CYS A CA 1
ATOM 5870 C C . CYS A 1 746 ? -10.821 -23.652 19.052 1.00 94.69 746 CYS A C 1
ATOM 5872 O O . CYS A 1 746 ? -10.947 -24.259 17.990 1.00 94.69 746 CYS A O 1
ATOM 5874 N N . GLY A 1 747 ? -11.014 -24.234 20.234 1.00 94.81 747 GLY A N 1
ATOM 5875 C CA . GLY A 1 747 ? -11.511 -25.597 20.411 1.00 94.81 747 GLY A CA 1
ATOM 5876 C C . GLY A 1 747 ? -12.329 -25.717 21.691 1.00 94.81 747 GLY A C 1
ATOM 5877 O O . GLY A 1 747 ? -12.130 -24.959 22.638 1.00 94.81 747 GLY A O 1
ATOM 5878 N N . TRP A 1 748 ? -13.277 -26.650 21.716 1.00 94.94 748 TRP A N 1
ATOM 5879 C CA . TRP A 1 748 ? -14.119 -26.879 22.885 1.00 94.94 748 TRP A CA 1
ATOM 5880 C C . TRP A 1 748 ? -13.441 -27.841 23.849 1.00 94.94 748 TRP A C 1
ATOM 5882 O O . TRP A 1 748 ? -13.206 -28.991 23.489 1.00 94.94 748 TRP A O 1
ATOM 5892 N N . ASP A 1 749 ? -13.153 -27.397 25.065 1.00 93.12 749 ASP A N 1
ATOM 5893 C CA . ASP A 1 749 ? -12.622 -28.247 26.124 1.00 93.12 749 ASP A CA 1
ATOM 5894 C C . ASP A 1 749 ? -13.777 -28.907 26.892 1.00 93.12 749 ASP A C 1
ATOM 5896 O O . ASP A 1 749 ? -14.596 -28.243 27.536 1.00 93.12 749 ASP A O 1
ATOM 5900 N N . LEU A 1 750 ? -13.849 -30.238 26.803 1.00 90.69 750 LEU A N 1
ATOM 5901 C CA . LEU A 1 750 ? -14.883 -31.047 27.449 1.00 90.69 750 LEU A CA 1
ATOM 5902 C C . LEU A 1 750 ? -14.771 -31.030 28.979 1.00 90.69 750 LEU A C 1
ATOM 5904 O O . LEU A 1 750 ? -15.783 -31.216 29.653 1.00 90.69 750 LEU A O 1
ATOM 5908 N N . THR A 1 751 ? -13.577 -30.791 29.524 1.00 88.19 751 THR A N 1
ATOM 5909 C CA . THR A 1 751 ? -13.317 -30.821 30.968 1.00 88.19 751 THR A CA 1
ATOM 5910 C C . THR A 1 751 ? -13.737 -29.514 31.634 1.00 88.19 751 THR A C 1
ATOM 5912 O O . THR A 1 751 ? -14.391 -29.532 32.677 1.00 88.19 751 THR A O 1
ATOM 5915 N N . SER A 1 752 ? -13.413 -28.371 31.023 1.00 87.56 752 SER A N 1
ATOM 5916 C CA . SER A 1 752 ? -13.855 -27.054 31.510 1.00 87.56 752 SER A CA 1
ATOM 5917 C C . SER A 1 752 ? -15.250 -26.649 31.025 1.00 87.56 752 SER A C 1
ATOM 5919 O O . SER A 1 752 ? -15.804 -25.669 31.525 1.00 87.56 752 SER A O 1
ATOM 5921 N N . ASN A 1 753 ? -15.837 -27.412 30.094 1.00 90.38 753 ASN A N 1
ATOM 5922 C CA . ASN A 1 753 ? -17.130 -27.135 29.469 1.00 90.38 753 ASN A CA 1
ATOM 5923 C C . ASN A 1 753 ? -17.186 -25.723 28.854 1.00 90.38 753 ASN A C 1
ATOM 5925 O O . ASN A 1 753 ? -18.140 -24.970 29.067 1.00 90.38 753 ASN A O 1
ATOM 5929 N N . GLY A 1 754 ? -16.134 -25.360 28.116 1.00 92.19 754 GLY A N 1
ATOM 5930 C CA . GLY A 1 754 ? -15.980 -24.037 27.520 1.00 92.19 754 GLY A CA 1
ATOM 5931 C C . GLY A 1 754 ? -15.124 -24.039 26.257 1.00 92.19 754 GLY A C 1
ATOM 5932 O O . GLY A 1 754 ? -14.315 -24.935 26.022 1.00 92.19 754 GLY A O 1
ATOM 5933 N N . CYS A 1 755 ? -15.295 -23.009 25.427 1.00 93.44 755 CYS A N 1
ATOM 5934 C CA . CYS A 1 755 ? -14.472 -22.814 24.239 1.00 93.44 755 CYS A CA 1
ATOM 5935 C C . CYS A 1 755 ? -13.186 -22.063 24.605 1.00 93.44 755 CYS A C 1
ATOM 5937 O O . CYS A 1 755 ? -13.225 -20.935 25.102 1.00 93.44 755 CYS A O 1
ATOM 5939 N N . VAL A 1 756 ? -12.042 -22.690 24.348 1.00 93.31 756 VAL A N 1
ATOM 5940 C CA . VAL A 1 756 ? -10.717 -22.220 24.763 1.00 93.31 756 VAL A CA 1
ATOM 5941 C C . VAL A 1 756 ? -9.814 -21.976 23.559 1.00 93.31 756 VAL A C 1
ATOM 5943 O O . VAL A 1 756 ? -10.039 -22.500 22.467 1.00 93.31 756 VAL A O 1
ATOM 5946 N N . ALA A 1 757 ? -8.777 -21.163 23.759 1.00 92.56 757 ALA A N 1
ATOM 5947 C CA . ALA A 1 757 ? -7.748 -20.960 22.749 1.00 92.56 757 ALA A CA 1
ATOM 5948 C C . ALA A 1 757 ? -6.793 -22.164 22.708 1.00 92.56 757 ALA A C 1
ATOM 5950 O O . ALA A 1 757 ? -6.240 -22.549 23.740 1.00 92.56 757 ALA A O 1
ATOM 5951 N N . ILE A 1 758 ? -6.531 -22.708 21.518 1.00 91.50 758 ILE A N 1
ATOM 5952 C CA . ILE A 1 758 ? -5.639 -23.867 21.319 1.00 91.50 758 ILE A CA 1
ATOM 5953 C C . ILE A 1 758 ? -4.212 -23.582 21.813 1.00 91.50 758 ILE A C 1
ATOM 5955 O O . ILE A 1 758 ? -3.537 -24.456 22.344 1.00 91.50 758 ILE A O 1
ATOM 5959 N N . SER A 1 759 ? -3.747 -22.335 21.727 1.00 85.25 759 SER A N 1
ATOM 5960 C CA . SER A 1 759 ? -2.426 -21.950 22.245 1.00 85.25 759 SER A CA 1
ATOM 5961 C C . SER A 1 759 ? -2.288 -22.098 23.767 1.00 85.25 759 SER A C 1
ATOM 5963 O O . SER A 1 759 ? -1.170 -22.167 24.270 1.00 85.25 759 SER A O 1
ATOM 5965 N N . THR A 1 760 ? -3.404 -22.142 24.502 1.00 82.38 760 THR A N 1
ATOM 5966 C CA . THR A 1 760 ? -3.429 -22.281 25.968 1.00 82.38 760 THR A CA 1
ATOM 5967 C C . THR A 1 760 ? -3.645 -23.719 26.438 1.00 82.38 760 THR A C 1
ATOM 5969 O O . THR A 1 760 ? -3.493 -23.999 27.626 1.00 82.38 760 THR A O 1
ATOM 5972 N N . THR A 1 761 ? -3.973 -24.645 25.531 1.00 77.56 761 THR A N 1
ATOM 5973 C CA . THR A 1 761 ? -4.203 -26.052 25.877 1.00 77.56 761 THR A CA 1
ATOM 5974 C C . THR A 1 761 ? -2.887 -26.814 25.991 1.00 77.56 761 THR A C 1
ATOM 5976 O O . THR A 1 761 ? -1.998 -26.677 25.150 1.00 77.56 761 THR A O 1
ATOM 5979 N N . HIS A 1 762 ? -2.749 -27.641 27.029 1.00 72.12 762 HIS A N 1
ATOM 5980 C CA . HIS A 1 762 ? -1.570 -28.488 27.186 1.00 72.12 762 HIS A CA 1
ATOM 5981 C C . HIS A 1 762 ? -1.610 -29.669 26.198 1.00 72.12 762 HIS A C 1
ATOM 5983 O O . HIS A 1 762 ? -2.652 -30.307 26.071 1.00 72.12 762 HIS A O 1
ATOM 5989 N N . PRO A 1 763 ? -0.474 -30.066 25.588 1.00 71.88 763 PRO A N 1
ATOM 5990 C CA . PRO A 1 763 ? -0.422 -31.191 24.644 1.00 71.88 763 PRO A CA 1
ATOM 5991 C C . PRO A 1 763 ? -1.036 -32.495 25.175 1.00 71.88 763 PRO A C 1
ATOM 5993 O O . PRO A 1 763 ? -1.641 -33.260 24.428 1.00 71.88 763 PRO A O 1
ATOM 5996 N N . ASN A 1 764 ? -0.930 -32.731 26.486 1.00 65.19 764 ASN A N 1
ATOM 5997 C CA . ASN A 1 764 ? -1.451 -33.932 27.140 1.00 65.19 764 ASN A CA 1
ATOM 5998 C C . ASN A 1 764 ? -2.985 -33.947 27.276 1.00 65.19 764 ASN A C 1
ATOM 6000 O O . ASN A 1 764 ? -3.553 -35.020 27.454 1.00 65.19 764 ASN A O 1
ATOM 6004 N N . THR A 1 765 ? -3.658 -32.796 27.180 1.00 68.69 765 THR A N 1
ATOM 6005 C CA . THR A 1 765 ? -5.125 -32.683 27.265 1.00 68.69 765 THR A CA 1
ATOM 6006 C C . THR A 1 765 ? -5.788 -32.539 25.893 1.00 68.69 765 THR A C 1
ATOM 6008 O O . THR A 1 765 ? -7.005 -32.426 25.815 1.00 68.69 765 THR A O 1
ATOM 6011 N N . HIS A 1 766 ? -5.037 -32.628 24.784 1.00 75.38 766 HIS A N 1
ATOM 6012 C CA . HIS A 1 766 ? -5.592 -32.516 23.423 1.00 75.38 766 HIS A CA 1
ATOM 6013 C C . HIS A 1 766 ? -6.714 -33.526 23.130 1.00 75.38 766 HIS A C 1
ATOM 6015 O O . HIS A 1 766 ? -7.602 -33.241 22.332 1.00 75.38 766 HIS A O 1
ATOM 6021 N N . SER A 1 767 ? -6.706 -34.699 23.777 1.00 73.00 767 SER A N 1
ATOM 6022 C CA . SER A 1 767 ? -7.776 -35.696 23.612 1.00 73.00 767 SER A CA 1
ATOM 6023 C C . SER A 1 767 ? -9.142 -35.225 24.139 1.00 73.00 767 SER A C 1
ATOM 6025 O O . SER A 1 767 ? -10.177 -35.668 23.632 1.00 73.00 767 SER A O 1
ATOM 6027 N N . GLU A 1 768 ? -9.139 -34.284 25.088 1.00 84.81 768 GLU A N 1
ATOM 6028 C CA . GLU A 1 768 ? -10.315 -33.703 25.749 1.00 84.81 768 GLU A CA 1
ATOM 6029 C C . GLU A 1 768 ? -10.833 -32.449 25.028 1.00 84.81 768 GLU A C 1
ATOM 6031 O O . GLU A 1 768 ? -11.911 -31.952 25.350 1.00 84.81 768 GLU A O 1
ATOM 6036 N N . VAL A 1 769 ? -10.106 -31.967 24.013 1.00 91.25 769 VAL A N 1
ATOM 6037 C CA . VAL A 1 769 ? -10.494 -30.810 23.204 1.00 91.25 769 VAL A CA 1
ATOM 6038 C C . VAL A 1 769 ? -11.109 -31.276 21.883 1.00 91.25 769 VAL A C 1
ATOM 6040 O O . VAL A 1 769 ? -10.630 -32.202 21.222 1.00 91.25 769 VAL A O 1
ATOM 6043 N N . VAL A 1 770 ? -12.199 -30.630 21.481 1.00 92.88 770 VAL A N 1
ATOM 6044 C CA . VAL A 1 770 ? -12.907 -30.884 20.228 1.00 92.88 770 VAL A CA 1
ATOM 6045 C C . VAL A 1 770 ? -12.722 -29.689 19.300 1.00 92.88 770 VAL A C 1
ATOM 6047 O O . VAL A 1 770 ? -13.146 -28.576 19.601 1.00 92.88 770 VAL A O 1
ATOM 6050 N N . GLN A 1 771 ? -12.112 -29.932 18.142 1.00 94.00 771 GLN A N 1
ATOM 6051 C CA . GLN A 1 771 ? -12.002 -28.972 17.047 1.00 94.00 771 GLN A CA 1
ATOM 6052 C C . GLN A 1 771 ? -12.272 -29.704 15.727 1.00 94.00 771 GLN A C 1
ATOM 6054 O O . GLN A 1 771 ? -11.775 -30.811 15.512 1.00 94.00 771 GLN A O 1
ATOM 6059 N N . SER A 1 772 ? -13.063 -29.100 14.839 1.00 92.12 772 SER A N 1
ATOM 6060 C CA . SER A 1 772 ? -13.287 -29.604 13.481 1.00 92.12 772 SER A CA 1
ATOM 6061 C C . SER A 1 772 ? -13.333 -28.435 12.505 1.00 92.12 772 SER A C 1
ATOM 6063 O O . SER A 1 772 ? -14.294 -27.674 12.477 1.00 92.12 772 SER A O 1
ATOM 6065 N N . LEU A 1 773 ? -12.267 -28.276 11.720 1.00 91.56 773 LEU A N 1
ATOM 6066 C CA . LEU A 1 773 ? -12.078 -27.095 10.876 1.00 91.56 773 LEU A CA 1
ATOM 6067 C C . LEU A 1 773 ? -12.611 -27.269 9.457 1.00 91.56 773 LEU A C 1
ATOM 6069 O O . LEU A 1 773 ? -13.178 -26.338 8.900 1.00 91.56 773 LEU A O 1
ATOM 6073 N N . ARG A 1 774 ? -12.444 -28.448 8.853 1.00 86.00 774 ARG A N 1
ATOM 6074 C CA . ARG A 1 774 ? -12.881 -28.690 7.471 1.00 86.00 774 ARG A CA 1
ATOM 6075 C C . ARG A 1 774 ? -14.383 -28.939 7.374 1.00 86.00 774 ARG A C 1
ATOM 6077 O O . ARG A 1 774 ? -15.041 -28.308 6.567 1.00 86.00 774 ARG A O 1
ATOM 6084 N N . ASP A 1 775 ? -14.918 -29.818 8.211 1.00 85.69 775 ASP A N 1
ATOM 6085 C CA . ASP A 1 775 ? -16.306 -30.274 8.060 1.00 85.69 775 ASP A CA 1
ATOM 6086 C C . ASP A 1 775 ? -17.243 -29.688 9.126 1.00 85.69 775 ASP A C 1
ATOM 6088 O O . ASP A 1 775 ? -18.452 -29.894 9.063 1.00 85.69 775 ASP A O 1
ATOM 6092 N N . GLY A 1 776 ? -16.704 -28.980 10.131 1.00 86.38 776 GLY A N 1
ATOM 6093 C CA . GLY A 1 776 ? -17.489 -28.478 11.264 1.00 86.38 776 GLY A CA 1
ATOM 6094 C C . GLY A 1 776 ? -18.194 -29.601 12.034 1.00 86.38 776 GLY A C 1
ATOM 6095 O O . GLY A 1 776 ? -19.307 -29.414 12.516 1.00 86.38 776 GLY A O 1
ATOM 6096 N N . ASN A 1 777 ? -17.590 -30.791 12.107 1.00 88.62 777 ASN A N 1
ATOM 6097 C CA . ASN A 1 777 ? -18.225 -31.973 12.676 1.00 88.62 777 ASN A CA 1
ATOM 6098 C C . ASN A 1 777 ? -18.383 -31.855 14.199 1.00 88.62 777 ASN A C 1
ATOM 6100 O O . ASN A 1 777 ? -17.405 -31.896 14.949 1.00 88.62 777 ASN A O 1
ATOM 6104 N N . THR A 1 778 ? -19.632 -31.801 14.650 1.00 90.19 778 THR A N 1
ATOM 6105 C CA . THR A 1 778 ? -20.012 -31.657 16.058 1.00 90.19 778 THR A CA 1
ATOM 6106 C C . THR A 1 778 ? -20.422 -32.967 16.724 1.00 90.19 778 THR A C 1
ATOM 6108 O O . THR A 1 778 ? -20.903 -32.957 17.852 1.00 90.19 778 THR A O 1
ATOM 6111 N N . SER A 1 779 ? -20.183 -34.124 16.095 1.00 89.31 779 SER A N 1
ATOM 6112 C CA . SER A 1 779 ? -20.537 -35.440 16.654 1.00 89.31 779 SER A CA 1
ATOM 6113 C C . SER A 1 779 ? -19.849 -35.760 17.986 1.00 89.31 779 SER A C 1
ATOM 6115 O O . SER A 1 779 ? -20.285 -36.652 18.707 1.00 89.31 779 SER A O 1
ATOM 6117 N N . ARG A 1 780 ? -18.744 -35.071 18.296 1.00 87.50 780 ARG A N 1
ATOM 6118 C CA . ARG A 1 780 ? -18.021 -35.175 19.573 1.00 87.50 780 ARG A CA 1
ATOM 6119 C C . ARG A 1 780 ? -18.526 -34.194 20.639 1.00 87.50 780 ARG A C 1
ATOM 6121 O O . ARG A 1 780 ? -18.023 -34.234 21.758 1.00 87.50 780 ARG A O 1
ATOM 6128 N N . CYS A 1 781 ? -19.474 -33.319 20.310 1.00 90.06 781 CYS A N 1
ATOM 6129 C CA . CYS A 1 781 ? -20.086 -32.435 21.290 1.00 90.06 781 CYS A CA 1
ATOM 6130 C C . CYS A 1 781 ? -21.038 -33.217 22.207 1.00 90.06 781 CYS A C 1
ATOM 6132 O O . CYS A 1 781 ? -21.764 -34.089 21.721 1.00 90.06 781 CYS A O 1
ATOM 6134 N N . PRO A 1 782 ? -21.065 -32.915 23.518 1.00 83.62 782 PRO A N 1
ATOM 6135 C CA . PRO A 1 782 ? -22.041 -33.498 24.431 1.00 83.62 782 PRO A CA 1
ATOM 6136 C C . PRO A 1 782 ? -23.472 -33.204 23.963 1.00 83.62 782 PRO A C 1
ATOM 6138 O O . PRO A 1 782 ? -23.745 -32.117 23.450 1.00 83.62 782 PRO A O 1
ATOM 6141 N N . ALA A 1 783 ? -24.382 -34.163 24.147 1.00 72.44 783 ALA A N 1
ATOM 6142 C CA . ALA A 1 783 ? -25.806 -33.920 23.940 1.00 72.44 783 ALA A CA 1
ATOM 6143 C C . ALA A 1 783 ? -26.300 -32.892 24.972 1.00 72.44 783 ALA A C 1
ATOM 6145 O O . ALA A 1 783 ? -25.984 -33.024 26.156 1.00 72.44 783 ALA A O 1
ATOM 6146 N N . VAL A 1 784 ? -27.018 -31.871 24.494 1.00 57.69 784 VAL A N 1
ATOM 6147 C CA . VAL A 1 784 ? -27.607 -30.796 25.314 1.00 57.69 784 VAL A CA 1
ATOM 6148 C C . VAL A 1 784 ? -28.759 -31.324 26.155 1.00 57.69 784 VAL A C 1
ATOM 6150 O O . VAL A 1 784 ? -29.593 -32.070 25.589 1.00 57.69 784 VAL A O 1
#

Organism: Clarias magur (NCBI:txid1594786)

Foldseek 3Di:
DDDDWDWDDDQQKIFTHNDPPDPDGPDMDGCQQWDDKAWDPDDDPDAQWGWIWTDGPVGIDIDTDNHDLRVLLVNQQNCCRNVLHGDPPGPDDPVSSVVSPVSSVVSVVVVVVVVVPPDDDDDDDDDQDDDADLQEDADDPVVLLVVCVVCVPQFFKGKYADPVNQWIKIWGWDDDVHTDIDIWTWAADPVAFIWTPDPPIDTGRHNVRVQVVVCVVVVNSGDRRRPPPPPDDDWWFWDQDPPPRDIDTDTDPPDPDDDDDFDDQPQFPKAWDFDPPWWAQFDWDDPVVVQWIWTWTWQKIFTAGNLHRNRTLEMDGRWADPVQLVVLVVVVDDSVPWQTWGKDDWAQDPVRKIKTWTLRGLFIKIFIWHQPPSYIDTPPPIDGCQQPYENTPPQAKEWDADPNKIWIWFANHSVRQRTWTWIDDPATAIADRDVLQAASKRWAYKDKQQCCVVPPQNFAIKIKTKIKHFDLQDPDPDTAIFIKIWMAGPQACAAQPFGHSYTQQIAMETAAADAPPDPGGWGWQHWEWDDPDHSQRIKIKTKTHGPDPVFQKIFIFIAGPVLVVCQSVPFFFWAQDPPPRHIDGDPDDQDPPGGNGGDTPVNVVVVCDHNHSDDPVSSVCCSRTRYTPDHRAGPVNHTLIMDGDFGWRYKDWDWDAFLVRDIWIWIWTWGQQQKTWTWTDDPSDIDTLDIHRFDPGRWGFNDWDDDPPSQKIWTDTGGIIMIGGVDRQQSQQFQLSQQQSLDRQWWQQQVVRGIDGPVPDDNVRSVRTHHDNPPSDSPVGDDD

pLDDT: mean 85.44, std 16.17, range [27.11, 98.88]

Mean predicted aligned error: 16.43 Å